Protein AF-0000000068150247 (afdb_homodimer)

Radius of gyration: 35.67 Å; Cα contacts (8 Å, |Δi|>4): 2206; chains: 2; bounding box: 93×113×94 Å

Solvent-accessible surface area (backbone atoms only — not comparable to full-atom values): 65716 Å² total; per-residue (Å²): 137,86,73,82,80,72,79,77,73,76,75,67,76,67,60,79,66,48,58,57,46,51,51,29,42,74,70,61,37,62,38,81,45,75,49,81,74,79,16,33,42,36,29,58,50,82,55,53,51,37,28,32,28,65,58,68,62,94,73,40,61,59,32,45,49,32,32,64,32,41,22,31,21,35,36,20,47,37,61,81,66,36,48,46,53,50,52,55,54,40,51,56,32,20,68,72,34,73,40,42,36,38,38,36,40,41,49,42,95,56,56,82,57,64,56,93,81,52,70,57,59,50,51,39,54,29,40,35,36,25,43,86,50,68,44,43,38,41,12,51,51,34,24,49,54,45,47,61,63,52,79,63,77,61,46,36,64,44,77,46,81,43,64,60,73,86,77,76,63,64,80,81,81,55,80,89,58,101,46,53,39,34,37,40,30,31,35,53,75,30,41,40,87,88,76,59,47,47,22,49,68,50,41,55,51,48,34,44,49,51,37,52,13,50,32,35,15,52,40,36,28,26,56,67,63,67,41,58,88,70,93,50,42,70,41,63,41,57,52,66,82,48,72,52,46,55,53,42,35,51,54,52,47,51,57,58,66,65,55,57,69,68,64,54,42,38,43,33,40,52,68,59,25,51,51,50,16,55,71,52,71,51,67,48,72,50,73,79,39,54,64,81,51,70,57,52,57,55,60,50,48,20,54,59,43,61,57,71,66,86,66,45,50,46,57,66,60,40,50,52,52,50,45,34,52,52,46,51,50,50,52,44,51,33,62,73,28,51,68,33,79,46,16,32,28,47,29,28,45,69,60,38,73,77,48,70,68,58,48,49,52,22,50,48,47,48,62,58,42,63,73,65,58,67,66,73,70,70,80,66,89,66,69,31,38,39,67,53,49,50,52,53,48,50,53,51,47,51,55,49,25,73,68,26,81,76,47,74,67,43,77,44,76,37,82,56,47,56,68,44,74,46,73,58,76,60,30,40,38,32,10,57,73,20,70,43,53,58,77,48,50,62,14,53,43,34,21,47,46,42,34,56,37,39,13,27,44,18,3,56,69,44,77,46,55,52,32,30,77,34,40,56,64,13,62,32,38,48,35,9,52,16,54,47,37,14,41,40,55,69,42,52,41,67,68,55,53,37,49,39,20,48,32,33,50,46,37,47,41,44,74,73,65,48,49,62,35,56,47,34,46,45,36,34,73,74,67,63,40,55,68,70,60,27,47,53,46,42,49,60,32,51,28,41,38,26,32,41,57,58,35,29,40,47,50,11,34,54,52,47,32,51,39,29,40,73,68,48,78,65,64,76,55,40,29,15,29,45,16,72,89,44,49,66,58,53,51,45,38,36,67,31,57,55,34,67,78,46,68,58,76,53,67,55,64,69,37,89,59,13,58,61,50,50,55,49,36,36,66,61,51,58,80,75,59,61,67,106,136,83,74,83,82,76,78,80,73,80,77,68,76,67,59,80,66,49,58,58,45,51,52,30,42,74,71,60,37,60,38,81,43,75,49,82,74,79,17,32,42,35,30,57,48,83,54,51,49,38,27,33,27,66,57,68,61,96,74,41,63,59,32,46,49,30,31,62,31,41,22,29,21,35,37,22,46,38,59,79,66,36,47,47,54,49,52,55,54,42,53,54,32,20,68,74,35,73,41,41,37,38,40,37,39,42,51,41,94,56,54,82,59,66,56,93,80,51,68,57,61,50,50,38,53,29,41,35,36,24,43,85,50,69,42,41,39,42,13,50,50,34,23,50,54,45,47,60,63,51,78,63,76,61,47,37,66,44,77,46,80,44,65,60,71,86,78,76,62,60,82,79,82,54,79,91,58,103,48,52,39,34,35,39,31,30,36,54,75,31,40,40,88,87,75,60,47,49,22,46,70,51,40,53,50,46,32,44,48,52,37,52,13,48,32,36,15,52,41,36,28,28,56,66,65,67,40,58,89,70,93,50,45,70,38,64,43,57,55,69,84,49,71,52,46,54,51,44,37,51,53,53,47,52,58,59,66,65,55,56,70,68,63,56,41,38,44,36,40,54,70,60,24,49,51,50,16,56,71,50,73,52,65,47,72,51,73,79,40,53,64,80,51,71,56,50,60,55,60,50,49,21,55,59,42,62,57,71,64,86,66,45,51,45,58,67,60,42,50,53,51,50,46,34,51,54,47,48,50,51,51,44,52,31,62,74,28,51,67,32,77,46,16,34,28,49,29,29,47,68,61,38,74,78,49,70,68,58,49,51,52,22,50,49,46,48,63,59,43,63,72,64,58,66,66,71,70,69,80,65,88,66,69,30,38,38,67,53,52,50,52,54,48,50,52,51,47,50,54,48,26,74,69,24,81,76,47,73,69,43,78,45,77,36,81,58,46,57,68,43,74,47,72,58,75,60,30,42,37,33,10,56,74,20,70,43,54,57,76,48,49,61,13,53,43,33,21,48,46,45,34,55,38,41,14,25,42,17,2,55,69,43,77,46,56,52,31,29,78,33,39,57,65,12,62,32,39,47,35,8,52,17,56,47,34,14,42,40,55,69,43,51,42,66,67,56,54,36,49,41,20,48,33,33,50,47,35,47,42,43,74,73,64,49,50,63,36,57,49,34,47,45,36,33,73,74,67,63,41,53,68,69,60,29,47,52,46,42,50,60,32,51,29,42,39,27,32,41,58,57,36,28,42,48,50,11,34,52,52,48,32,52,39,28,40,73,68,49,78,67,66,75,55,40,30,14,30,45,16,71,89,44,50,65,57,51,51,44,38,35,68,30,57,54,33,67,77,46,68,57,76,54,66,53,65,69,36,90,59,13,59,61,50,51,54,48,38,36,67,60,51,58,78,76,59,61,65,106

Sequence (1256 aa):
MKLARAAIQLEADPPDWLADALAAIEAGRAVRKEFEGGGRLHIDRALPFLCVHFTRSDEAPVAREVVRANASHLLAPGAATAKPIVAAVGKLLERRFGAFMVLEMDELAQDELLTDNAPLLPPFKVEVMAGAEGNIRAAAMAFVDAVEAIPAKFRTPRVELHEWPQESALEGETLDLPFPSMRVRFAPVYRQHNSGRIFPEMRERLIASIFDATLHAFAAFARSTRSLEFPTHRALGRKAFIDAVERTDRSIDDVASSFDFLLAVTPINAEAAWSEFAASDFARAPLFLYRPLIIEIEAAKKTLFSIPFDHLEDPVLYQLYREKQQEVDLQLTMLSARETRKFIEFGRALYGPVEPNLLSAAEEILARSQKVAADPQAPAERRADSHFVEMRAGEMIAAYAQRYGGFEALVEVRDDLPAGLLVSGRRLLIARSTIMEPDRVGPILSHEIGVHLLTYFNGSAQGLRLFRSGLAGYEGMQEGLAVFAEYLSGGMTSERLRLLAARVLACAAMIDGASLPEVYHLLVHEHGFQRADAFNVVLRVYRGGGLVKDAIYLRGLLQLLDHLAAGGALEPFWMGKIAASHFAVMQELHARGLLGGPSVRPMFLDGPEAPSRLARARERMAPLDMLRMKLARAAIQLEADPPDWLADALAAIEAGRAVRKEFEGGGRLHIDRALPFLCVHFTRSDEAPVAREVVRANASHLLAPGAATAKPIVAAVGKLLERRFGAFMVLEMDELAQDELLTDNAPLLPPFKVEVMAGAEGNIRAAAMAFVDAVEAIPAKFRTPRVELHEWPQESALEGETLDLPFPSMRVRFAPVYRQHNSGRIFPEMRERLIASIFDATLHAFAAFARSTRSLEFPTHRALGRKAFIDAVERTDRSIDDVASSFDFLLAVTPINAEAAWSEFAASDFARAPLFLYRPLIIEIEAAKKTLFSIPFDHLEDPVLYQLYREKQQEVDLQLTMLSARETRKFIEFGRALYGPVEPNLLSAAEEILARSQKVAADPQAPAERRADSHFVEMRAGEMIAAYAQRYGGFEALVEVRDDLPAGLLVSGRRLLIARSTIMEPDRVGPILSHEIGVHLLTYFNGSAQGLRLFRSGLAGYEGMQEGLAVFAEYLSGGMTSERLRLLAARVLACAAMIDGASLPEVYHLLVHEHGFQRADAFNVVLRVYRGGGLVKDAIYLRGLLQLLDHLAAGGALEPFWMGKIAASHFAVMQELHARGLLGGPSVRPMFLDGPEAPSRLARARERMAPLDMLR

Organism: Rhizobium meliloti (strain 1021) (NCBI:txid266834)

Secondary structure (DSSP, 8-state):
------------PPPHHHHHHHHHHHTT--EEEEETTTEEEEESS--SEEEEEE-SSTT-HHHHHHHHTSSEEEEESSHHHHHHHHHHHHHHHHHHHS--EEEEEEE-SS-TT--TT-SS---EEEEEEE-SSHHHHHHHHHHHHHHHTS--SS--EEEEEEEPPSS---TTTS---SS-EEEEEE--TTB-TTT--B-HHHHHHHHHHHHHHHHHHHHHHHHHHT----SSGGGGS--S--HHHHHHHHHHHHHHTTS-HHHHTS-S-HHHHHHHHHHTTT-SPPPP--PPPSS-HHHHHHHHHHS--TT---HHHHHHHHHHHHHHHHHHHHHHTTTSTHHHHHHHHHH----HHHHHHHHHHHHHHTTTTTS-----S--EEHHHHHHHHHHHHHHHHHH-TT---EEEEESSS-SSEEEETTEEEEETT-EE-HHHHHHHHHHIIIIIIHHHHHHHTTSSTHHHH--TTHHHHHHHHHHHHHHHTT---HHHHHHHHHHHHHHHHHHTT--HHHHHHIIIIIT---HHHHHHHHHHHHGGG--GGGGHHHHHHHHHHHHHHTT--SGGGGSSS--GGGHHHHHHHHHTTSSPPPSS--GGGGSTTHHHHHHHHHTT--GGGGG-/---------------HHHHHHHHHHHTT--EEEEETTTEEEEESS--SEEEEEE-SSTT-HHHHHHHHTSSEEEEESSHHHHHHHHHHHHHHHHHHHS--EEEEEEE-SS-TT--TT-SS---EEEEEEE-SSHHHHHHHHHHHHHHHTS--SS--EEEEEEEPPSS---TTTS---SS-EEEEEE--TTB-TTT--B-HHHHHHHHHHHHHHHHHHHHHHHHHHT----SSGGGGS--S--HHHHHHHHHHHHHHTTS-HHHHTS-S-HHHHHHHHHHTTT-SPPPP--PPPSS-HHHHHHHHHHS--TT---HHHHHHHHHHHHHHHHHHHHHHTTTSTHHHHHHHHHH----HHHHHHHHHHHHHHHHHTTS-----S--EEHHHHHHHHHHHHHHHHHH-TT---EEEEESSS-SSEEEETTEEEEETT-EE-HHHHHHHHHHIIIIIIHHHHHHHTTSSTHHHH--TTHHHHHHHHHHHHHHHTT---HHHHHHHHHHHHHHHHHHTT--HHHHHHIIIIIT---HHHHHHHHHHHHGGG--GGGGHHHHHHHHHHHHHHTT--SGGGGSSS--GGGHHHHHHHHHTTSSPPPSS--GGGGSTTHHHHHHHHHTT--GGGGG-

Foldseek 3Di:
DPDDPPPPPPLPDQDPCLVVVLVCQVVFHWDWDADPPRKTWTAQHQAQEEEEEAPQPVQFVLQVLLQLQANGYIYHNFLSNVLVSCQSSNVSSCVQLVAHEYEYEGADNAFPQDDPPDPALEAWEKEKEWAPDPLLVQLRVLLVVLQQPDDCPRHGYDYDYDYDDDPPPVVGDDNPHPHTYMYMYIHQSQADPPPRDGNVVVSLSVSQSNSLSNLSSSVSSCVVSVRDDADDSLLSTRQDDDPLLQQLLVLLVVLLQLDDLVLQQAFQCLVVQLVVCVVVVNPDHGDGHGDDDPDDLVVSLVSLVPRDLVPVSHSLSSVQSVLSSVLSNLSSVLSVQFQHQCNAVSLCVQQNAQDPVLLVLLVVLLVVLLVVCPPVPDPPPDKDFLVNLQVVLVVVLVVQCVLPVQLDAAEEEDQRHDADWDDDQRYIYHYRGHIGDPVQSVLQSCLCCLQLNLQLSLLVVLSGNCQNSATRNLLLLSLLVSNVLSLLLVNDASVNSNLLSLLSVLLNCVVVPDDLSRSLCCCCPVRNDDNVSSSVSSSSQCTRNGHSNSNSNSVSNLVVLVCLLVVHDCFLCSNHRYHPVCSVVSVSSVSSVSGDTGSGHRCSCVDPCNVVLSVVSNNRDRPVNSND/DPDDPPDPPDLPDQDPCLVVVLVCQVVFHWDWDADPPRKTWTAQHQAQEEEEEAPQDPQFVLQVLLQLQANGYIYHNFLSNVLVSCQSSNVSSCVQLVAHEYEYEGADNAFPQDDPPDPALEAWEKEKEWAPDPLLVQLRVLLVVLQQPDDPPRHGYDYDYDYDDDPPPVVGDDNPHPHTYMYMYIHQSQADPPPRDGNVVVSLSVSQSNSLSNLRSSVSSCVVSVRDDADDSLLSTRQDDDPLLQQLLVLLVVLLQLDDLVLQQAFQCLVVQLVVCVVVVNPDHGDGHGDDDPDDLVVSLVSLVPRDLVPVSHSLSSVQSVLSSVLSNLSSVLSVQFQHQCNAVSLCVQQNAQDPVLLVLLVVLLVVLVVVCPPVPDPPPDKDFLVNLQVVLVVVLVVQCVLPVQLDAAEEEDQRHDADWDDDQRYIYHYRGHIGDPVQSVLQSCLCCLQLNLQLSLLVVLSGNCQNSATRNLLLLSLLVSVVLSLLLVNDASVNSNLLSLLSVLLNCVVVPDDLSRSLCCCCPVRNDDNVSSSVSSSSQCTRNGHSNSNSNSVSNLVVLVCLLVVHDCFLCSNHRYHPVCSVVSVSSVSSVSGDGGSGHRCSCVDPCNVVLSVVSNNRDRPVNSND

InterPro domains:
  IPR012548 Microtubule-associated tyrosine carboxypeptidase [PF08014] (276-619)
  IPR012548 Microtubule-associated tyrosine carboxypeptidase [PTHR31817] (249-594)
  IPR012548 Microtubule-associated tyrosine carboxypeptidase [SM01154] (274-625)
  IPR012656 Conserved hypothetical protein CHP02421, QEGLA [TIGR02421] (249-615)

Structure (mmCIF, N/CA/C/O backbone):
data_AF-0000000068150247-model_v1
#
loop_
_entity.id
_entity.type
_entity.pdbx_description
1 polymer 'Flavohemoglobin expression-modulating QEGLA motif protein'
#
loop_
_atom_site.group_PDB
_atom_site.id
_atom_site.type_symbol
_atom_site.label_atom_id
_atom_site.label_alt_id
_atom_site.label_comp_id
_atom_site.label_asym_id
_atom_site.label_entity_id
_atom_site.label_seq_id
_atom_site.pdbx_PDB_ins_code
_atom_site.Cartn_x
_atom_site.Cartn_y
_atom_site.Cartn_z
_atom_site.occupancy
_atom_site.B_iso_or_equiv
_atom_site.auth_seq_id
_atom_site.auth_comp_id
_atom_site.auth_asym_id
_atom_site.auth_atom_id
_atom_site.pdbx_PDB_model_num
ATOM 1 N N . MET A 1 1 ? -46.812 -40.031 -53.438 1 23.12 1 MET A N 1
ATOM 2 C CA . MET A 1 1 ? -45.938 -40.406 -52.344 1 23.12 1 MET A CA 1
ATOM 3 C C . MET A 1 1 ? -44.531 -39.781 -52.5 1 23.12 1 MET A C 1
ATOM 5 O O . MET A 1 1 ? -43.594 -40.219 -51.875 1 23.12 1 MET A O 1
ATOM 9 N N . LYS A 1 2 ? -44.375 -39 -53.531 1 30.41 2 LYS A N 1
ATOM 10 C CA . LYS A 1 2 ? -43.375 -38.188 -54.188 1 30.41 2 LYS A CA 1
ATOM 11 C C . LYS A 1 2 ? -42.875 -37.062 -53.25 1 30.41 2 LYS A C 1
ATOM 13 O O . LYS A 1 2 ? -43.438 -35.969 -53.219 1 30.41 2 LYS A O 1
ATOM 18 N N . LEU A 1 3 ? -42.562 -37.406 -51.906 1 26.72 3 LEU A N 1
ATOM 19 C CA . LEU A 1 3 ? -42.25 -36.438 -50.844 1 26.72 3 LEU A CA 1
ATOM 20 C C . LEU A 1 3 ? -41.125 -35.5 -51.281 1 26.72 3 LEU A C 1
ATOM 22 O O . LEU A 1 3 ? -40.219 -35.906 -52 1 26.72 3 LEU A O 1
ATOM 26 N N . ALA A 1 4 ? -41.188 -34.125 -51.031 1 29.89 4 ALA A N 1
ATOM 27 C CA . ALA A 1 4 ? -40.5 -32.844 -51.281 1 29.89 4 ALA A CA 1
ATOM 28 C C . ALA A 1 4 ? -39.031 -32.938 -50.938 1 29.89 4 ALA A C 1
ATOM 30 O O . ALA A 1 4 ? -38.688 -33.219 -49.781 1 29.89 4 ALA A O 1
ATOM 31 N N . ARG A 1 5 ? -38.062 -33.156 -51.812 1 30.02 5 ARG A N 1
ATOM 32 C CA . ARG A 1 5 ? -36.594 -32.969 -51.781 1 30.02 5 ARG A CA 1
ATOM 33 C C . ARG A 1 5 ? -36.25 -31.625 -51.156 1 30.02 5 ARG A C 1
ATOM 35 O O . ARG A 1 5 ? -36.375 -30.578 -51.781 1 30.02 5 ARG A O 1
ATOM 42 N N . ALA A 1 6 ? -36.594 -31.312 -49.938 1 32.38 6 ALA A N 1
ATOM 43 C CA . ALA A 1 6 ? -36.156 -30.109 -49.281 1 32.38 6 ALA A CA 1
ATOM 44 C C . ALA A 1 6 ? -34.688 -29.781 -49.656 1 32.38 6 ALA A C 1
ATOM 46 O O . ALA A 1 6 ? -33.844 -30.656 -49.688 1 32.38 6 ALA A O 1
ATOM 47 N N . ALA A 1 7 ? -34.438 -28.609 -50.344 1 30.42 7 ALA A N 1
ATOM 48 C CA . ALA A 1 7 ? -33.25 -27.844 -50.781 1 30.42 7 ALA A CA 1
ATOM 49 C C . ALA A 1 7 ? -32.156 -27.844 -49.719 1 30.42 7 ALA A C 1
ATOM 51 O O . ALA A 1 7 ? -32.375 -27.422 -48.594 1 30.42 7 ALA A O 1
ATOM 52 N N . ILE A 1 8 ? -31.25 -28.781 -49.719 1 30.03 8 ILE A N 1
ATOM 53 C CA . ILE A 1 8 ? -29.969 -28.781 -49.031 1 30.03 8 ILE A CA 1
ATOM 54 C C . ILE A 1 8 ? -29.344 -27.391 -49.094 1 30.03 8 ILE A C 1
ATOM 56 O O . ILE A 1 8 ? -29.078 -26.875 -50.188 1 30.03 8 ILE A O 1
ATOM 60 N N . GLN A 1 9 ? -29.812 -26.406 -48.375 1 33.28 9 GLN A N 1
ATOM 61 C CA . GLN A 1 9 ? -29.203 -25.094 -48.188 1 33.28 9 GLN A CA 1
ATOM 62 C C . GLN A 1 9 ? -27.703 -25.141 -48.5 1 33.28 9 GLN A C 1
ATOM 64 O O . GLN A 1 9 ? -27.016 -26.094 -48.125 1 33.28 9 GLN A O 1
ATOM 69 N N . LEU A 1 10 ? -27.219 -24.422 -49.469 1 35.25 10 LEU A N 1
ATOM 70 C CA . LEU A 1 10 ? -25.922 -24.062 -50 1 35.25 10 LEU A CA 1
ATOM 71 C C . LEU A 1 10 ? -24.875 -24 -48.906 1 35.25 10 LEU A C 1
ATOM 73 O O . LEU A 1 10 ? -25.047 -23.25 -47.938 1 35.25 10 LEU A O 1
ATOM 77 N N . GLU A 1 11 ? -24.188 -25 -48.594 1 43 11 GLU A N 1
ATOM 78 C CA . GLU A 1 11 ? -22.938 -25.031 -47.844 1 43 11 GLU A CA 1
ATOM 79 C C . GLU A 1 11 ? -22.109 -23.781 -48.125 1 43 11 GLU A C 1
ATOM 81 O O . GLU A 1 11 ? -21.828 -23.469 -49.281 1 43 11 GLU A O 1
ATOM 86 N N . ALA A 1 12 ? -22.328 -22.719 -47.594 1 49.19 12 ALA A N 1
ATOM 87 C CA . ALA A 1 12 ? -21.531 -21.484 -47.719 1 49.19 12 ALA A CA 1
ATOM 88 C C . ALA A 1 12 ? -20.078 -21.812 -48.031 1 49.19 12 ALA A C 1
ATOM 90 O O . ALA A 1 12 ? -19.5 -22.734 -47.438 1 49.19 12 ALA A O 1
ATOM 91 N N . ASP A 1 13 ? -19.453 -21.453 -49.156 1 58.56 13 ASP A N 1
ATOM 92 C CA . ASP A 1 13 ? -18.094 -21.562 -49.688 1 58.56 13 ASP A CA 1
ATOM 93 C C . ASP A 1 13 ? -17.078 -21.109 -48.625 1 58.56 13 ASP A C 1
ATOM 95 O O . ASP A 1 13 ? -17.234 -20.078 -48 1 58.56 13 ASP A O 1
ATOM 99 N N . PRO A 1 14 ? -16.172 -22 -48.25 1 72.19 14 PRO A N 1
ATOM 100 C CA . PRO A 1 14 ? -15.094 -21.609 -47.344 1 72.19 14 PRO A CA 1
ATOM 101 C C . PRO A 1 14 ? -14.352 -20.375 -47.812 1 72.19 14 PRO A C 1
ATOM 103 O O . PRO A 1 14 ? -14.219 -20.141 -49.031 1 72.19 14 PRO A O 1
ATOM 106 N N . PRO A 1 15 ? -14.164 -19.5 -46.875 1 80.06 15 PRO A N 1
ATOM 107 C CA . PRO A 1 15 ? -13.43 -18.297 -47.25 1 80.06 15 PRO A CA 1
ATOM 108 C C . PRO A 1 15 ? -12.086 -18.594 -47.906 1 80.06 15 PRO A C 1
ATOM 110 O O . PRO A 1 15 ? -11.492 -19.641 -47.656 1 80.06 15 PRO A O 1
ATOM 113 N N . ASP A 1 16 ? -11.609 -17.766 -48.75 1 83.88 16 ASP A N 1
ATOM 114 C CA . ASP A 1 16 ? -10.391 -17.922 -49.562 1 83.88 16 ASP A CA 1
ATOM 115 C C . ASP A 1 16 ? -9.172 -18.109 -48.656 1 83.88 16 ASP A C 1
ATOM 117 O O . ASP A 1 16 ? -8.281 -18.906 -48.938 1 83.88 16 ASP A O 1
ATOM 121 N N . TRP A 1 17 ? -9.242 -17.422 -47.5 1 90.94 17 TRP A N 1
ATOM 122 C CA . TRP A 1 17 ? -8.078 -17.453 -46.625 1 90.94 17 TRP A CA 1
ATOM 123 C C . TRP A 1 17 ? -7.984 -18.797 -45.906 1 90.94 17 TRP A C 1
ATOM 125 O O . TRP A 1 17 ? -6.945 -19.125 -45.312 1 90.94 17 TRP A O 1
ATOM 135 N N . LEU A 1 18 ? -9.016 -19.609 -45.969 1 93.62 18 LEU A N 1
ATOM 136 C CA . LEU A 1 18 ? -9.086 -20.859 -45.188 1 93.62 18 LEU A CA 1
ATOM 137 C C . LEU A 1 18 ? -8.102 -21.891 -45.75 1 93.62 18 LEU A C 1
ATOM 139 O O . LEU A 1 18 ? -7.508 -22.656 -44.969 1 93.62 18 LEU A O 1
ATOM 143 N N . ALA A 1 19 ? -7.934 -21.875 -47 1 93.44 19 ALA A N 1
ATOM 144 C CA . ALA A 1 19 ? -6.988 -22.812 -47.625 1 93.44 19 ALA A CA 1
ATOM 145 C C . ALA A 1 19 ? -5.57 -22.578 -47.125 1 93.44 19 ALA A C 1
ATOM 147 O O . ALA A 1 19 ? -4.84 -23.516 -46.844 1 93.44 19 ALA A O 1
ATOM 148 N N . ASP A 1 20 ? -5.27 -21.328 -47.094 1 94.44 20 ASP A N 1
ATOM 149 C CA . ASP A 1 20 ? -3.951 -20.969 -46.594 1 94.44 20 ASP A CA 1
ATOM 150 C C . ASP A 1 20 ? -3.803 -21.359 -45.125 1 94.44 20 ASP A C 1
ATOM 152 O O . ASP A 1 20 ? -2.732 -21.797 -44.688 1 94.44 20 ASP A O 1
ATOM 156 N N . ALA A 1 21 ? -4.789 -21.141 -44.375 1 96 21 ALA A N 1
ATOM 157 C CA . ALA A 1 21 ? -4.773 -21.5 -42.938 1 96 21 ALA A CA 1
ATOM 158 C C . ALA A 1 21 ? -4.605 -23 -42.75 1 96 21 ALA A C 1
ATOM 160 O O . ALA A 1 21 ? -3.844 -23.438 -41.906 1 96 21 ALA A O 1
ATOM 161 N N . LEU A 1 22 ? -5.273 -23.766 -43.562 1 96.12 22 LEU A N 1
ATOM 162 C CA . LEU A 1 22 ? -5.191 -25.219 -43.469 1 96.12 22 LEU A CA 1
ATOM 163 C C . LEU A 1 22 ? -3.795 -25.703 -43.844 1 96.12 22 LEU A C 1
ATOM 165 O O . LEU A 1 22 ? -3.271 -26.625 -43.219 1 96.12 22 LEU A O 1
ATOM 169 N N . ALA A 1 23 ? -3.246 -25.078 -44.812 1 95.38 23 ALA A N 1
ATOM 170 C CA . ALA A 1 23 ? -1.883 -25.406 -45.219 1 95.38 23 ALA A CA 1
ATOM 171 C C . ALA A 1 23 ? -0.895 -25.109 -44.094 1 95.38 23 ALA A C 1
ATOM 173 O O . ALA A 1 23 ? 0.052 -25.875 -43.875 1 95.38 23 ALA A O 1
ATOM 174 N N . ALA A 1 24 ? -1.14 -24.047 -43.5 1 95.88 24 ALA A N 1
ATOM 175 C CA . ALA A 1 24 ? -0.279 -23.656 -42.406 1 95.88 24 ALA A CA 1
ATOM 176 C C . ALA A 1 24 ? -0.385 -24.656 -41.25 1 95.88 24 ALA A C 1
ATOM 178 O O . ALA A 1 24 ? 0.628 -25.062 -40.688 1 95.88 24 ALA A O 1
ATOM 179 N N . ILE A 1 25 ? -1.567 -25.078 -40.906 1 95.5 25 ILE A N 1
ATOM 180 C CA . ILE A 1 25 ? -1.802 -26.047 -39.844 1 95.5 25 ILE A CA 1
ATOM 181 C C . ILE A 1 25 ? -1.118 -27.375 -40.188 1 95.5 25 ILE A C 1
ATOM 183 O O . ILE A 1 25 ? -0.473 -27.984 -39.312 1 95.5 25 ILE A O 1
ATOM 187 N N . GLU A 1 26 ? -1.226 -27.734 -41.406 1 94.38 26 GLU A N 1
ATOM 188 C CA . GLU A 1 26 ? -0.625 -28.984 -41.844 1 94.38 26 GLU A CA 1
ATOM 189 C C . GLU A 1 26 ? 0.896 -28.938 -41.75 1 94.38 26 GLU A C 1
ATOM 191 O O . GLU A 1 26 ? 1.535 -29.938 -41.438 1 94.38 26 GLU A O 1
ATOM 196 N N . ALA A 1 27 ? 1.416 -27.812 -41.969 1 94.69 27 ALA A N 1
ATOM 197 C CA . ALA A 1 27 ? 2.863 -27.609 -41.906 1 94.69 27 ALA A CA 1
ATOM 198 C C . ALA A 1 27 ? 3.342 -27.406 -40.5 1 94.69 27 ALA A C 1
ATOM 200 O O . ALA A 1 27 ? 4.543 -27.25 -40.25 1 94.69 27 ALA A O 1
ATOM 201 N N . GLY A 1 28 ? 2.439 -27.344 -39.656 1 91.31 28 GLY A N 1
ATOM 202 C CA . GLY A 1 28 ? 2.809 -27.172 -38.25 1 91.31 28 GLY A CA 1
ATOM 203 C C . GLY A 1 28 ? 3.039 -25.719 -37.875 1 91.31 28 GLY A C 1
ATOM 204 O O . GLY A 1 28 ? 3.717 -25.438 -36.875 1 91.31 28 GLY A O 1
ATOM 205 N N . ARG A 1 29 ? 2.555 -24.812 -38.688 1 91.88 29 ARG A N 1
ATOM 206 C CA . ARG A 1 29 ? 2.689 -23.375 -38.406 1 91.88 29 ARG A CA 1
ATOM 207 C C . ARG A 1 29 ? 1.45 -22.828 -37.719 1 91.88 29 ARG A C 1
ATOM 209 O O . ARG A 1 29 ? 0.34 -23.312 -37.938 1 91.88 29 ARG A O 1
ATOM 216 N N . ALA A 1 30 ? 1.707 -21.812 -36.906 1 92.06 30 ALA A N 1
ATOM 217 C CA . ALA A 1 30 ? 0.598 -21.188 -36.188 1 92.06 30 ALA A CA 1
ATOM 218 C C . ALA A 1 30 ? -0.275 -20.375 -37.125 1 92.06 30 ALA A C 1
ATOM 220 O O . ALA A 1 30 ? 0.204 -19.891 -38.156 1 92.06 30 ALA A O 1
ATOM 221 N N . VAL A 1 31 ? -1.561 -20.297 -36.812 1 94.38 31 VAL A N 1
ATOM 222 C CA . VAL A 1 31 ? -2.512 -19.516 -37.594 1 94.38 31 VAL A CA 1
ATOM 223 C C . VAL A 1 31 ? -3.143 -18.438 -36.75 1 94.38 31 VAL A C 1
ATOM 225 O O . VAL A 1 31 ? -3.613 -18.703 -35.625 1 94.38 31 VAL A O 1
ATOM 228 N N . ARG A 1 32 ? -3.066 -17.219 -37.125 1 92 32 ARG A N 1
ATOM 229 C CA . ARG A 1 32 ? -3.773 -16.078 -36.562 1 92 32 ARG A CA 1
ATOM 230 C C . ARG A 1 32 ? -4.457 -15.266 -37.656 1 92 32 ARG A C 1
ATOM 232 O O . ARG A 1 32 ? -3.846 -14.359 -38.219 1 92 32 ARG A O 1
ATOM 239 N N . LYS A 1 33 ? -5.727 -15.531 -37.781 1 94.19 33 LYS A N 1
ATOM 240 C CA . LYS A 1 33 ? -6.438 -14.883 -38.875 1 94.19 33 LYS A CA 1
ATOM 241 C C . LYS A 1 33 ? -7.68 -14.156 -38.375 1 94.19 33 LYS A C 1
ATOM 243 O O . LYS A 1 33 ? -8.57 -14.773 -37.781 1 94.19 33 LYS A O 1
ATOM 248 N N . GLU A 1 34 ? -7.668 -12.898 -38.562 1 93.31 34 GLU A N 1
ATOM 249 C CA . GLU A 1 34 ? -8.875 -12.117 -38.312 1 93.31 34 GLU A CA 1
ATOM 250 C C . GLU A 1 34 ? -9.711 -11.977 -39.562 1 93.31 34 GLU A C 1
ATOM 252 O O . GLU A 1 34 ? -9.172 -11.836 -40.656 1 93.31 34 GLU A O 1
ATOM 257 N N . PHE A 1 35 ? -11.008 -12.062 -39.469 1 90.69 35 PHE A N 1
ATOM 258 C CA . PHE A 1 35 ? -11.875 -11.945 -40.625 1 90.69 35 PHE A CA 1
ATOM 259 C C . PHE A 1 35 ? -13.117 -11.125 -40.281 1 90.69 35 PHE A C 1
ATOM 261 O O . PHE A 1 35 ? -13.25 -10.617 -39.188 1 90.69 35 PHE A O 1
ATOM 268 N N . GLU A 1 36 ? -13.906 -10.852 -41.219 1 84.75 36 GLU A N 1
ATOM 269 C CA . GLU A 1 36 ? -15 -9.883 -41.156 1 84.75 36 GLU A CA 1
ATOM 270 C C . GLU A 1 36 ? -15.961 -10.227 -40 1 84.75 36 GLU A C 1
ATOM 272 O O . GLU A 1 36 ? -16.172 -11.406 -39.719 1 84.75 36 GLU A O 1
ATOM 277 N N . GLY A 1 37 ? -16.516 -9.227 -39.438 1 82.5 37 GLY A N 1
ATOM 278 C CA . GLY A 1 37 ? -17.516 -9.383 -38.406 1 82.5 37 GLY A CA 1
ATOM 279 C C . GLY A 1 37 ? -16.938 -9.664 -37.031 1 82.5 37 GLY A C 1
ATOM 280 O O . GLY A 1 37 ? -17.562 -10.32 -36.219 1 82.5 37 GLY A O 1
ATOM 281 N N . GLY A 1 38 ? -15.664 -9.391 -36.844 1 84.19 38 GLY A N 1
ATOM 282 C CA . GLY A 1 38 ? -15.023 -9.609 -35.531 1 84.19 38 GLY A CA 1
ATOM 283 C C . GLY A 1 38 ? -14.57 -11.039 -35.344 1 84.19 38 GLY A C 1
ATOM 284 O O . GLY A 1 38 ? -14.328 -11.461 -34.219 1 84.19 38 GLY A O 1
ATOM 285 N N . GLY A 1 39 ? -14.469 -11.742 -36.438 1 91.44 39 GLY A N 1
ATOM 286 C CA . GLY A 1 39 ? -14.07 -13.141 -36.375 1 91.44 39 GLY A CA 1
ATOM 287 C C . GLY A 1 39 ? -12.562 -13.32 -36.25 1 91.44 39 GLY A C 1
ATOM 288 O O . GLY A 1 39 ? -11.789 -12.469 -36.688 1 91.44 39 GLY A O 1
ATOM 289 N N . ARG A 1 40 ? -12.219 -14.445 -35.562 1 94.62 40 ARG A N 1
ATOM 290 C CA . ARG A 1 40 ? -10.805 -14.758 -35.375 1 94.62 40 ARG A CA 1
ATOM 291 C C . ARG A 1 40 ? -10.586 -16.266 -35.281 1 94.62 40 ARG A C 1
ATOM 293 O O . ARG A 1 40 ? -11.289 -16.953 -34.531 1 94.62 40 ARG A O 1
ATOM 300 N N . LEU A 1 41 ? -9.727 -16.734 -36.125 1 96.25 41 LEU A N 1
ATOM 301 C CA . LEU A 1 41 ? -9.242 -18.094 -36 1 96.25 41 LEU A CA 1
ATOM 302 C C . LEU A 1 41 ? -7.816 -18.125 -35.469 1 96.25 41 LEU A C 1
ATOM 304 O O . LEU A 1 41 ? -6.922 -17.484 -36.031 1 96.25 41 LEU A O 1
ATOM 308 N N . HIS A 1 42 ? -7.684 -18.719 -34.344 1 94.5 42 HIS A N 1
ATOM 309 C CA . HIS A 1 42 ? -6.359 -18.844 -33.75 1 94.5 42 HIS A CA 1
ATOM 310 C C . HIS A 1 42 ? -6.008 -20.312 -33.5 1 94.5 42 HIS A C 1
ATOM 312 O O . HIS A 1 42 ? -6.738 -21 -32.781 1 94.5 42 HIS A O 1
ATOM 318 N N . ILE A 1 43 ? -4.91 -20.766 -34.094 1 95.12 43 ILE A N 1
ATOM 319 C CA . ILE A 1 43 ? -4.359 -22.094 -33.875 1 95.12 43 ILE A CA 1
ATOM 320 C C . ILE A 1 43 ? -2.867 -21.984 -33.562 1 95.12 43 ILE A C 1
ATOM 322 O O . ILE A 1 43 ? -2.059 -21.781 -34.469 1 95.12 43 ILE A O 1
ATOM 326 N N . ASP A 1 44 ? -2.596 -22.219 -32.281 1 90.62 44 ASP A N 1
ATOM 327 C CA . ASP A 1 44 ? -1.202 -22.141 -31.859 1 90.62 44 ASP A CA 1
ATOM 328 C C . ASP A 1 44 ? -0.382 -23.281 -32.469 1 90.62 44 ASP A C 1
ATOM 330 O O . ASP A 1 44 ? 0.76 -23.078 -32.875 1 90.62 44 ASP A O 1
ATOM 334 N N . ARG A 1 45 ? -0.848 -24.422 -32.375 1 91.31 45 ARG A N 1
ATOM 335 C CA . ARG A 1 45 ? -0.347 -25.688 -32.906 1 91.31 45 ARG A CA 1
ATOM 336 C C . ARG A 1 45 ? -1.485 -26.672 -33.156 1 91.31 45 ARG A C 1
ATOM 338 O O . ARG A 1 45 ? -2.605 -26.453 -32.656 1 91.31 45 ARG A O 1
ATOM 345 N N . ALA A 1 46 ? -1.112 -27.703 -33.906 1 94.12 46 ALA A N 1
ATOM 346 C CA . ALA A 1 46 ? -2.148 -28.688 -34.156 1 94.12 46 ALA A CA 1
ATOM 347 C C . ALA A 1 46 ? -2.561 -29.391 -32.875 1 94.12 46 ALA A C 1
ATOM 349 O O . ALA A 1 46 ? -1.715 -29.938 -32.156 1 94.12 46 ALA A O 1
ATOM 350 N N . LEU A 1 47 ? -3.838 -29.328 -32.562 1 95.62 47 LEU A N 1
ATOM 351 C CA . LEU A 1 47 ? -4.422 -29.984 -31.406 1 95.62 47 LEU A CA 1
ATOM 352 C C . LEU A 1 47 ? -5.738 -30.656 -31.766 1 95.62 47 LEU A C 1
ATOM 354 O O . LEU A 1 47 ? -6.414 -30.25 -32.719 1 95.62 47 LEU A O 1
ATOM 358 N N . PRO A 1 48 ? -6.133 -31.625 -31.078 1 97.19 48 PRO A N 1
ATOM 359 C CA . PRO A 1 48 ? -7.34 -32.375 -31.438 1 97.19 48 PRO A CA 1
ATOM 360 C C . PRO A 1 48 ? -8.617 -31.734 -30.906 1 97.19 48 PRO A C 1
ATOM 362 O O . PRO A 1 48 ? -9.547 -32.438 -30.5 1 97.19 48 PRO A O 1
ATOM 365 N N . PHE A 1 49 ? -8.625 -30.438 -30.75 1 97.88 49 PHE A N 1
ATOM 366 C CA . PHE A 1 49 ? -9.82 -29.766 -30.266 1 97.88 49 PHE A CA 1
ATOM 367 C C . PHE A 1 49 ? -9.875 -28.328 -30.781 1 97.88 49 PHE A C 1
ATOM 369 O O . PHE A 1 49 ? -8.875 -27.797 -31.281 1 97.88 49 PHE A O 1
ATOM 376 N N . LEU A 1 50 ? -11.016 -27.766 -30.75 1 97.62 50 LEU A N 1
ATOM 377 C CA . LEU A 1 50 ? -11.266 -26.359 -31.078 1 97.62 50 LEU A CA 1
ATOM 378 C C . LEU A 1 50 ? -12.336 -25.766 -30.172 1 97.62 50 LEU A C 1
ATOM 380 O O . LEU A 1 50 ? -13.398 -26.359 -29.984 1 97.62 50 LEU A O 1
ATOM 384 N N . CYS A 1 51 ? -11.992 -24.672 -29.562 1 97.25 51 CYS A N 1
ATOM 385 C CA . CYS A 1 51 ? -12.953 -23.938 -28.75 1 97.25 51 CYS A CA 1
ATOM 386 C C . CYS A 1 51 ? -13.609 -22.812 -29.547 1 97.25 51 CYS A C 1
ATOM 388 O O . CYS A 1 51 ? -12.922 -22.016 -30.172 1 97.25 51 CYS A O 1
ATOM 390 N N . VAL A 1 52 ? -14.938 -22.703 -29.453 1 95.94 52 VAL A N 1
ATOM 391 C CA . VAL A 1 52 ? -15.648 -21.797 -30.344 1 95.94 52 VAL A CA 1
ATOM 392 C C . VAL A 1 52 ? -16.562 -20.891 -29.531 1 95.94 52 VAL A C 1
ATOM 394 O O . VAL A 1 52 ? -17.156 -21.328 -28.547 1 95.94 52 VAL A O 1
ATOM 397 N N . HIS A 1 53 ? -16.641 -19.641 -29.859 1 95.25 53 HIS A N 1
ATOM 398 C CA . HIS A 1 53 ? -17.578 -18.672 -29.312 1 95.25 53 HIS A CA 1
ATOM 399 C C . HIS A 1 53 ? -18.188 -17.812 -30.422 1 95.25 53 HIS A C 1
ATOM 401 O O . HIS A 1 53 ? -17.5 -17.406 -31.359 1 95.25 53 HIS A O 1
ATOM 407 N N . PHE A 1 54 ? -19.484 -17.594 -30.391 1 90.69 54 PHE A N 1
ATOM 408 C CA . PHE A 1 54 ? -20.188 -16.719 -31.328 1 90.69 54 PHE A CA 1
ATOM 409 C C . PHE A 1 54 ? -20.25 -15.297 -30.797 1 90.69 54 PHE A C 1
ATOM 411 O O . PHE A 1 54 ? -20.766 -15.055 -29.719 1 90.69 54 PHE A O 1
ATOM 418 N N . THR A 1 55 ? -19.656 -14.328 -31.547 1 82.94 55 THR A N 1
ATOM 419 C CA . THR A 1 55 ? -19.516 -12.945 -31.109 1 82.94 55 THR A CA 1
ATOM 420 C C . THR A 1 55 ? -20.781 -12.148 -31.422 1 82.94 55 THR A C 1
ATOM 422 O O . THR A 1 55 ? -20.75 -10.922 -31.547 1 82.94 55 THR A O 1
ATOM 425 N N . ARG A 1 56 ? -22 -12.633 -31.531 1 68.69 56 ARG A N 1
ATOM 426 C CA . ARG A 1 56 ? -23.156 -11.852 -31.953 1 68.69 56 ARG A CA 1
ATOM 427 C C . ARG A 1 56 ? -23.156 -10.477 -31.297 1 68.69 56 ARG A C 1
ATOM 429 O O . ARG A 1 56 ? -23.219 -9.453 -31.984 1 68.69 56 ARG A O 1
ATOM 436 N N . SER A 1 57 ? -23.719 -10.227 -29.969 1 59.09 57 SER A N 1
ATOM 437 C CA . SER A 1 57 ? -23.938 -9.008 -29.188 1 59.09 57 SER A CA 1
ATOM 438 C C . SER A 1 57 ? -23.031 -8.984 -27.953 1 59.09 57 SER A C 1
ATOM 440 O O . SER A 1 57 ? -22.734 -10.031 -27.375 1 59.09 57 SER A O 1
ATOM 442 N N . ASP A 1 58 ? -21.812 -8.25 -28.078 1 66.19 58 ASP A N 1
ATOM 443 C CA . ASP A 1 58 ? -20.953 -7.949 -26.938 1 66.19 58 ASP A CA 1
ATOM 444 C C . ASP A 1 58 ? -21.641 -8.305 -25.625 1 66.19 58 ASP A C 1
ATOM 446 O O . ASP A 1 58 ? -21.422 -7.652 -24.594 1 66.19 58 ASP A O 1
ATOM 450 N N . GLU A 1 59 ? -22.438 -9.492 -25.672 1 80.69 59 GLU A N 1
ATOM 451 C CA . GLU A 1 59 ? -23.266 -9.797 -24.5 1 80.69 59 GLU A CA 1
ATOM 452 C C . GLU A 1 59 ? -22.578 -10.812 -23.594 1 80.69 59 GLU A C 1
ATOM 454 O O . GLU A 1 59 ? -22.922 -10.938 -22.422 1 80.69 59 GLU A O 1
ATOM 459 N N . ALA A 1 60 ? -21.562 -11.586 -24.156 1 91.31 60 ALA A N 1
ATOM 460 C CA . ALA A 1 60 ? -20.922 -12.625 -23.359 1 91.31 60 ALA A CA 1
ATOM 461 C C . ALA A 1 60 ? -19.406 -12.422 -23.297 1 91.31 60 ALA A C 1
ATOM 463 O O . ALA A 1 60 ? -18.641 -13.281 -23.75 1 91.31 60 ALA A O 1
ATOM 464 N N . PRO A 1 61 ? -19.047 -11.344 -22.641 1 90.94 61 PRO A N 1
ATOM 465 C CA . PRO A 1 61 ? -17.625 -10.984 -22.688 1 90.94 61 PRO A CA 1
ATOM 466 C C . PRO A 1 61 ? -16.75 -12.008 -21.969 1 90.94 61 PRO A C 1
ATOM 468 O O . PRO A 1 61 ? -15.602 -12.227 -22.391 1 90.94 61 PRO A O 1
ATOM 471 N N . VAL A 1 62 ? -17.25 -12.633 -20.953 1 92.94 62 VAL A N 1
ATOM 472 C CA . VAL A 1 62 ? -16.422 -13.57 -20.188 1 92.94 62 VAL A CA 1
ATOM 473 C C . VAL A 1 62 ? -16.234 -14.859 -21 1 92.94 62 VAL A C 1
ATOM 475 O O . VAL A 1 62 ? -15.125 -15.406 -21.062 1 92.94 62 VAL A O 1
ATOM 478 N N . ALA A 1 63 ? -17.266 -15.352 -21.625 1 95.25 63 ALA A N 1
ATOM 479 C CA . ALA A 1 63 ? -17.156 -16.516 -22.5 1 95.25 63 ALA A CA 1
ATOM 480 C C . ALA A 1 63 ? -16.156 -16.266 -23.625 1 95.25 63 ALA A C 1
ATOM 482 O O . ALA A 1 63 ? -15.367 -17.141 -23.969 1 95.25 63 ALA A O 1
ATOM 483 N N . ARG A 1 64 ? -16.266 -15.133 -24.156 1 93.69 64 ARG A N 1
ATOM 484 C CA . ARG A 1 64 ? -15.344 -14.75 -25.219 1 93.69 64 ARG A CA 1
ATOM 485 C C . ARG A 1 64 ? -13.898 -14.812 -24.734 1 93.69 64 ARG A C 1
ATOM 487 O O . ARG A 1 64 ? -13.031 -15.352 -25.422 1 93.69 64 ARG A O 1
ATOM 494 N N . GLU A 1 65 ? -13.688 -14.273 -23.547 1 92.5 65 GLU A N 1
ATOM 495 C CA . GLU A 1 65 ? -12.336 -14.258 -23 1 92.5 65 GLU A CA 1
ATOM 496 C C . GLU A 1 65 ? -11.844 -15.672 -22.688 1 92.5 65 GLU A C 1
ATOM 498 O O . GLU A 1 65 ? -10.664 -15.977 -22.875 1 92.5 65 GLU A O 1
ATOM 503 N N . VAL A 1 66 ? -12.727 -16.516 -22.219 1 94.19 66 VAL A N 1
ATOM 504 C CA . VAL A 1 66 ? -12.367 -17.906 -21.953 1 94.19 66 VAL A CA 1
ATOM 505 C C . VAL A 1 66 ? -11.922 -18.578 -23.234 1 94.19 66 VAL A C 1
ATOM 507 O O . VAL A 1 66 ? -10.898 -19.266 -23.266 1 94.19 66 VAL A O 1
ATOM 510 N N . VAL A 1 67 ? -12.617 -18.359 -24.281 1 95.19 67 VAL A N 1
ATOM 511 C CA . VAL A 1 67 ? -12.32 -18.984 -25.562 1 95.19 67 VAL A CA 1
ATOM 512 C C . VAL A 1 67 ? -11.008 -18.438 -26.109 1 95.19 67 VAL A C 1
ATOM 514 O O . VAL A 1 67 ? -10.172 -19.188 -26.609 1 95.19 67 VAL A O 1
ATOM 517 N N . ARG A 1 68 ? -10.828 -17.156 -25.984 1 91.31 68 ARG A N 1
ATOM 518 C CA . ARG A 1 68 ? -9.617 -16.5 -26.484 1 91.31 68 ARG A CA 1
ATOM 519 C C . ARG A 1 68 ? -8.383 -17.016 -25.766 1 91.31 68 ARG A C 1
ATOM 521 O O . ARG A 1 68 ? -7.273 -16.953 -26.297 1 91.31 68 ARG A O 1
ATOM 528 N N . ALA A 1 69 ? -8.555 -17.516 -24.609 1 90.31 69 ALA A N 1
ATOM 529 C CA . ALA A 1 69 ? -7.438 -18 -23.812 1 90.31 69 ALA A CA 1
ATOM 530 C C . ALA A 1 69 ? -6.945 -19.359 -24.312 1 90.31 69 ALA A C 1
ATOM 532 O O . ALA A 1 69 ? -5.84 -19.781 -23.969 1 90.31 69 ALA A O 1
ATOM 533 N N . ASN A 1 70 ? -7.691 -20.031 -25.125 1 93.44 70 ASN A N 1
ATOM 534 C CA . ASN A 1 70 ? -7.355 -21.375 -25.562 1 93.44 70 ASN A CA 1
ATOM 535 C C . ASN A 1 70 ? -6.363 -21.359 -26.734 1 93.44 70 ASN A C 1
ATOM 537 O O . ASN A 1 70 ? -6.34 -20.406 -27.516 1 93.44 70 ASN A O 1
ATOM 541 N N . ALA A 1 71 ? -5.555 -22.406 -26.812 1 92.25 71 ALA A N 1
ATOM 542 C CA . ALA A 1 71 ? -4.523 -22.547 -27.844 1 92.25 71 ALA A CA 1
ATOM 543 C C . ALA A 1 71 ? -5.145 -22.703 -29.219 1 92.25 71 ALA A C 1
ATOM 545 O O . ALA A 1 71 ? -4.516 -22.375 -30.234 1 92.25 71 ALA A O 1
ATOM 546 N N . SER A 1 72 ? -6.258 -23.25 -29.281 1 95.75 72 SER A N 1
ATOM 547 C CA . SER A 1 72 ? -7.031 -23.438 -30.5 1 95.75 72 SER A CA 1
ATOM 548 C C . SER A 1 72 ? -8.461 -22.922 -30.344 1 95.75 72 SER A C 1
ATOM 550 O O . SER A 1 72 ? -9.273 -23.547 -29.641 1 95.75 72 SER A O 1
ATOM 552 N N . HIS A 1 73 ? -8.727 -21.734 -31 1 96.38 73 HIS A N 1
ATOM 553 C CA . HIS A 1 73 ? -10.062 -21.188 -30.797 1 96.38 73 HIS A CA 1
ATOM 554 C C . HIS A 1 73 ? -10.562 -20.453 -32.031 1 96.38 73 HIS A C 1
ATOM 556 O O . HIS A 1 73 ? -9.766 -20.109 -32.906 1 96.38 73 HIS A O 1
ATOM 562 N N . LEU A 1 74 ? -11.844 -20.359 -32.125 1 96.56 74 LEU A N 1
ATOM 563 C CA . LEU A 1 74 ? -12.539 -19.656 -33.188 1 96.56 74 LEU A CA 1
ATOM 564 C C . LEU A 1 74 ? -13.586 -18.703 -32.625 1 96.56 74 LEU A C 1
ATOM 566 O O . LEU A 1 74 ? -14.469 -19.125 -31.875 1 96.56 74 LEU A O 1
ATOM 570 N N . LEU A 1 75 ? -13.406 -17.484 -32.844 1 95.38 75 LEU A N 1
ATOM 571 C CA . LEU A 1 75 ? -14.461 -16.484 -32.656 1 95.38 75 LEU A CA 1
ATOM 572 C C . LEU A 1 75 ? -15.172 -16.188 -33.969 1 95.38 75 LEU A C 1
ATOM 574 O O . LEU A 1 75 ? -14.531 -15.852 -34.969 1 95.38 75 LEU A O 1
ATOM 578 N N . ALA A 1 76 ? -16.469 -16.406 -34 1 93.31 76 ALA A N 1
ATOM 579 C CA . ALA A 1 76 ? -17.219 -16.188 -35.25 1 93.31 76 ALA A CA 1
ATOM 580 C C . ALA A 1 76 ? -18.516 -15.43 -34.969 1 93.31 76 ALA A C 1
ATOM 582 O O . ALA A 1 76 ? -19.109 -15.57 -33.875 1 93.31 76 ALA A O 1
ATOM 583 N N . PRO A 1 77 ? -18.969 -14.641 -35.906 1 89.56 77 PRO A N 1
ATOM 584 C CA . PRO A 1 77 ? -20.203 -13.891 -35.719 1 89.56 77 PRO A CA 1
ATOM 585 C C . PRO A 1 77 ? -21.422 -14.805 -35.531 1 89.56 77 PRO A C 1
ATOM 587 O O . PRO A 1 77 ? -22.391 -14.43 -34.875 1 89.56 77 PRO A O 1
ATOM 590 N N . GLY A 1 78 ? -21.422 -15.945 -36.219 1 88.06 78 GLY A N 1
ATOM 591 C CA . GLY A 1 78 ? -22.531 -16.875 -36.125 1 88.06 78 GLY A CA 1
ATOM 592 C C . GLY A 1 78 ? -22.188 -18.266 -36.625 1 88.06 78 GLY A C 1
ATOM 593 O O . GLY A 1 78 ? -21.062 -18.516 -37.062 1 88.06 78 GLY A O 1
ATOM 594 N N . ALA A 1 79 ? -23.234 -19.109 -36.562 1 87.25 79 ALA A N 1
ATOM 595 C CA . ALA A 1 79 ? -23.047 -20.5 -36.938 1 87.25 79 ALA A CA 1
ATOM 596 C C . ALA A 1 79 ? -22.766 -20.625 -38.438 1 87.25 79 ALA A C 1
ATOM 598 O O . ALA A 1 79 ? -22.016 -21.516 -38.844 1 87.25 79 ALA A O 1
ATOM 599 N N . ALA A 1 80 ? -23.359 -19.75 -39.156 1 85.75 80 ALA A N 1
ATOM 600 C CA . ALA A 1 80 ? -23.219 -19.812 -40.594 1 85.75 80 ALA A CA 1
ATOM 601 C C . ALA A 1 80 ? -21.766 -19.609 -41.031 1 85.75 80 ALA A C 1
ATOM 603 O O . ALA A 1 80 ? -21.281 -20.234 -41.969 1 85.75 80 ALA A O 1
ATOM 604 N N . THR A 1 81 ? -21.141 -18.75 -40.344 1 89.12 81 THR A N 1
ATOM 605 C CA . THR A 1 81 ? -19.75 -18.453 -40.625 1 89.12 81 THR A CA 1
ATOM 606 C C . THR A 1 81 ? -18.828 -19.5 -40 1 89.12 81 THR A C 1
ATOM 608 O O . THR A 1 81 ? -17.781 -19.844 -40.562 1 89.12 81 THR A O 1
ATOM 611 N N . ALA A 1 82 ? -19.203 -20.016 -38.906 1 92.19 82 ALA A N 1
ATOM 612 C CA . ALA A 1 82 ? -18.344 -20.906 -38.125 1 92.19 82 ALA A CA 1
ATOM 613 C C . ALA A 1 82 ? -18.328 -22.312 -38.719 1 92.19 82 ALA A C 1
ATOM 615 O O . ALA A 1 82 ? -17.281 -22.984 -38.719 1 92.19 82 ALA A O 1
ATOM 616 N N . LYS A 1 83 ? -19.391 -22.781 -39.219 1 91.19 83 LYS A N 1
ATOM 617 C CA . LYS A 1 83 ? -19.578 -24.172 -39.594 1 91.19 83 LYS A CA 1
ATOM 618 C C . LYS A 1 83 ? -18.578 -24.594 -40.688 1 91.19 83 LYS A C 1
ATOM 620 O O . LYS A 1 83 ? -17.891 -25.609 -40.531 1 91.19 83 LYS A O 1
ATOM 625 N N . PRO A 1 84 ? -18.422 -23.766 -41.75 1 91.5 84 PRO A N 1
ATOM 626 C CA . PRO A 1 84 ? -17.453 -24.188 -42.781 1 91.5 84 PRO A CA 1
ATOM 627 C C . PRO A 1 84 ? -16.016 -24.203 -42.25 1 91.5 84 PRO A C 1
ATOM 629 O O . PRO A 1 84 ? -15.211 -25.047 -42.656 1 91.5 84 PRO A O 1
ATOM 632 N N . ILE A 1 85 ? -15.703 -23.312 -41.406 1 94.19 85 ILE A N 1
ATOM 633 C CA . ILE A 1 85 ? -14.352 -23.219 -40.844 1 94.19 85 ILE A CA 1
ATOM 634 C C . ILE A 1 85 ? -14.078 -24.422 -39.938 1 94.19 85 ILE A C 1
ATOM 636 O O . ILE A 1 85 ? -13.047 -25.078 -40.094 1 94.19 85 ILE A O 1
ATOM 640 N N . VAL A 1 86 ? -15.031 -24.734 -39.094 1 95.69 86 VAL A N 1
ATOM 641 C CA . VAL A 1 86 ? -14.883 -25.828 -38.156 1 95.69 86 VAL A CA 1
ATOM 642 C C . VAL A 1 86 ? -14.82 -27.156 -38.906 1 95.69 86 VAL A C 1
ATOM 644 O O . VAL A 1 86 ? -14.039 -28.047 -38.531 1 95.69 86 VAL A O 1
ATOM 647 N N . ALA A 1 87 ? -15.602 -27.25 -39.906 1 93.81 87 ALA A N 1
ATOM 648 C CA . ALA A 1 87 ? -15.625 -28.5 -40.688 1 93.81 87 ALA A CA 1
ATOM 649 C C . ALA A 1 87 ? -14.281 -28.75 -41.344 1 93.81 87 ALA A C 1
ATOM 651 O O . ALA A 1 87 ? -13.773 -29.875 -41.344 1 93.81 87 ALA A O 1
ATOM 652 N N . ALA A 1 88 ? -13.758 -27.719 -41.906 1 94.75 88 ALA A N 1
ATOM 653 C CA . ALA A 1 88 ? -12.492 -27.844 -42.625 1 94.75 88 ALA A CA 1
ATOM 654 C C . ALA A 1 88 ? -11.336 -28.109 -41.656 1 94.75 88 ALA A C 1
ATOM 656 O O . ALA A 1 88 ? -10.539 -29.031 -41.875 1 94.75 88 ALA A O 1
ATOM 657 N N . VAL A 1 89 ? -11.227 -27.359 -40.625 1 96.25 89 VAL A N 1
ATOM 658 C CA . VAL A 1 89 ? -10.172 -27.5 -39.656 1 96.25 89 VAL A CA 1
ATOM 659 C C . VAL A 1 89 ? -10.297 -28.844 -38.938 1 96.25 89 VAL A C 1
ATOM 661 O O . VAL A 1 89 ? -9.297 -29.547 -38.75 1 96.25 89 VAL A O 1
ATOM 664 N N . GLY A 1 90 ? -11.547 -29.172 -38.656 1 96.44 90 GLY A N 1
ATOM 665 C CA . GLY A 1 90 ? -11.812 -30.422 -37.969 1 96.44 90 GLY A CA 1
ATOM 666 C C . GLY A 1 90 ? -11.414 -31.641 -38.75 1 96.44 90 GLY A C 1
ATOM 667 O O . GLY A 1 90 ? -10.836 -32.594 -38.219 1 96.44 90 GLY A O 1
ATOM 668 N N . LYS A 1 91 ? -11.727 -31.625 -39.969 1 95.12 91 LYS A N 1
ATOM 669 C CA . LYS A 1 91 ? -11.367 -32.719 -40.844 1 95.12 91 LYS A CA 1
ATOM 670 C C . LYS A 1 91 ? -9.859 -32.938 -40.906 1 95.12 91 LYS A C 1
ATOM 672 O O . LYS A 1 91 ? -9.367 -34.062 -40.844 1 95.12 91 LYS A O 1
ATOM 677 N N . LEU A 1 92 ? -9.203 -31.922 -41.062 1 96.31 92 LEU A N 1
ATOM 678 C CA . LEU A 1 92 ? -7.746 -31.953 -41.094 1 96.31 92 LEU A CA 1
ATOM 679 C C . LEU A 1 92 ? -7.172 -32.5 -39.812 1 96.31 92 LEU A C 1
ATOM 681 O O . LEU A 1 92 ? -6.32 -33.406 -39.812 1 96.31 92 LEU A O 1
ATOM 685 N N . LEU A 1 93 ? -7.621 -32.031 -38.688 1 96.88 93 LEU A N 1
ATOM 686 C CA . LEU A 1 93 ? -7.051 -32.406 -37.406 1 96.88 93 LEU A CA 1
ATOM 687 C C . LEU A 1 93 ? -7.508 -33.812 -36.969 1 96.88 93 LEU A C 1
ATOM 689 O O . LEU A 1 93 ? -6.77 -34.5 -36.312 1 96.88 93 LEU A O 1
ATOM 693 N N . GLU A 1 94 ? -8.695 -34.125 -37.406 1 96.25 94 GLU A N 1
ATOM 694 C CA . GLU A 1 94 ? -9.148 -35.5 -37.156 1 96.25 94 GLU A CA 1
ATOM 695 C C . GLU A 1 94 ? -8.273 -36.5 -37.875 1 96.25 94 GLU A C 1
ATOM 697 O O . GLU A 1 94 ? -7.977 -37.594 -37.344 1 96.25 94 GLU A O 1
ATOM 702 N N . ARG A 1 95 ? -7.965 -36.188 -39.031 1 95.75 95 ARG A N 1
ATOM 703 C CA . ARG A 1 95 ? -7.086 -37.062 -39.812 1 95.75 95 ARG A CA 1
ATOM 704 C C . ARG A 1 95 ? -5.723 -37.188 -39.156 1 95.75 95 ARG A C 1
ATOM 706 O O . ARG A 1 95 ? -5.141 -38.281 -39.125 1 95.75 95 ARG A O 1
ATOM 713 N N . ARG A 1 96 ? -5.254 -36.219 -38.688 1 96.06 96 ARG A N 1
ATOM 714 C CA . ARG A 1 96 ? -3.92 -36.156 -38.094 1 96.06 96 ARG A CA 1
ATOM 715 C C . ARG A 1 96 ? -3.883 -36.906 -36.75 1 96.06 96 ARG A C 1
ATOM 717 O O . ARG A 1 96 ? -2.928 -37.625 -36.469 1 96.06 96 ARG A O 1
ATOM 724 N N . PHE A 1 97 ? -4.902 -36.719 -35.969 1 96.75 97 PHE A N 1
ATOM 725 C CA . PHE A 1 97 ? -4.844 -37.219 -34.594 1 96.75 97 PHE A CA 1
ATOM 726 C C . PHE A 1 97 ? -5.746 -38.438 -34.406 1 96.75 97 PHE A C 1
ATOM 728 O O . PHE A 1 97 ? -5.688 -39.094 -33.375 1 96.75 97 PHE A O 1
ATOM 735 N N . GLY A 1 98 ? -6.594 -38.625 -35.375 1 95.38 98 GLY A N 1
ATOM 736 C CA . GLY A 1 98 ? -7.547 -39.719 -35.281 1 95.38 98 GLY A CA 1
ATOM 737 C C . GLY A 1 98 ? -8.828 -39.344 -34.562 1 95.38 98 GLY A C 1
ATOM 738 O O . GLY A 1 98 ? -9.797 -40.125 -34.562 1 95.38 98 GLY A O 1
ATOM 739 N N . ALA A 1 99 ? -8.844 -38.219 -33.969 1 96.44 99 ALA A N 1
ATOM 740 C CA . ALA A 1 99 ? -10.008 -37.719 -33.25 1 96.44 99 ALA A CA 1
ATOM 741 C C . ALA A 1 99 ? -10 -36.188 -33.219 1 96.44 99 ALA A C 1
ATOM 743 O O . ALA A 1 99 ? -8.938 -35.562 -33.312 1 96.44 99 ALA A O 1
ATOM 744 N N . PHE A 1 100 ? -11.203 -35.594 -33.031 1 97.25 100 PHE A N 1
ATOM 745 C CA . PHE A 1 100 ? -11.336 -34.156 -32.969 1 97.25 100 PHE A CA 1
ATOM 746 C C . PHE A 1 100 ? -12.641 -33.75 -32.281 1 97.25 100 PHE A C 1
ATOM 748 O O . PHE A 1 100 ? -13.695 -34.344 -32.562 1 97.25 100 PHE A O 1
ATOM 755 N N . MET A 1 101 ? -12.547 -32.781 -31.344 1 96.94 101 MET A N 1
ATOM 756 C CA . MET A 1 101 ? -13.766 -32.344 -30.672 1 96.94 101 MET A CA 1
ATOM 757 C C . MET A 1 101 ? -13.93 -30.828 -30.797 1 96.94 101 MET A C 1
ATOM 759 O O . MET A 1 101 ? -12.961 -30.109 -31.031 1 96.94 101 MET A O 1
ATOM 763 N N . VAL A 1 102 ? -15.148 -30.438 -30.625 1 96.62 102 VAL A N 1
ATOM 764 C CA . VAL A 1 102 ? -15.484 -29.016 -30.625 1 96.62 102 VAL A CA 1
ATOM 765 C C . VAL A 1 102 ? -16.188 -28.641 -29.312 1 96.62 102 VAL A C 1
ATOM 767 O O . VAL A 1 102 ? -17.094 -29.359 -28.875 1 96.62 102 VAL A O 1
ATOM 770 N N . LEU A 1 103 ? -15.711 -27.609 -28.656 1 97.06 103 LEU A N 1
ATOM 771 C CA . LEU A 1 103 ? -16.344 -27.078 -27.453 1 97.06 103 LEU A CA 1
ATOM 772 C C . LEU A 1 103 ? -16.859 -25.672 -27.688 1 97.06 103 LEU A C 1
ATOM 774 O O . LEU A 1 103 ? -16.062 -24.75 -27.953 1 97.06 103 LEU A O 1
ATOM 778 N N . GLU A 1 104 ? -18.109 -25.531 -27.625 1 95.5 104 GLU A N 1
ATOM 779 C CA . GLU A 1 104 ? -18.734 -24.203 -27.75 1 95.5 104 GLU A CA 1
ATOM 780 C C . GLU A 1 104 ? -18.953 -23.578 -26.375 1 95.5 104 GLU A C 1
ATOM 782 O O . GLU A 1 104 ? -19.484 -24.219 -25.469 1 95.5 104 GLU A O 1
ATOM 787 N N . MET A 1 105 ? -18.516 -22.359 -26.25 1 95.44 105 MET A N 1
ATOM 788 C CA . MET A 1 105 ? -18.625 -21.641 -24.984 1 95.44 105 MET A CA 1
ATOM 789 C C . MET A 1 105 ? -19.516 -20.406 -25.141 1 95.44 105 MET A C 1
ATOM 791 O O . MET A 1 105 ? -19.375 -19.641 -26.094 1 95.44 105 MET A O 1
ATOM 795 N N . ASP A 1 106 ? -20.438 -20.234 -24.203 1 94.12 106 ASP A N 1
ATOM 796 C CA . ASP A 1 106 ? -21.312 -19.062 -24.172 1 94.12 106 ASP A CA 1
ATOM 797 C C . ASP A 1 106 ? -21.797 -18.766 -22.75 1 94.12 106 ASP A C 1
ATOM 799 O O . ASP A 1 106 ? -21.297 -19.359 -21.797 1 94.12 106 ASP A O 1
ATOM 803 N N . GLU A 1 107 ? -22.594 -17.719 -22.625 1 94.31 107 GLU A N 1
ATOM 804 C CA . GLU A 1 107 ? -23.172 -17.359 -21.328 1 94.31 107 GLU A CA 1
ATOM 805 C C . GLU A 1 107 ? -24.703 -17.422 -21.391 1 94.31 107 GLU A C 1
ATOM 807 O O . GLU A 1 107 ? -25.297 -17.25 -22.453 1 94.31 107 GLU A O 1
ATOM 812 N N . LEU A 1 108 ? -25.266 -17.75 -20.266 1 92.06 108 LEU A N 1
ATOM 813 C CA . LEU A 1 108 ? -26.703 -17.688 -20.141 1 92.06 108 LEU A CA 1
ATOM 814 C C . LEU A 1 108 ? -27.188 -16.234 -20.125 1 92.06 108 LEU A C 1
ATOM 816 O O . LEU A 1 108 ? -26.422 -15.328 -19.812 1 92.06 108 LEU A O 1
ATOM 820 N N . ALA A 1 109 ? -28.406 -16 -20.484 1 84.81 109 ALA A N 1
ATOM 821 C CA . ALA A 1 109 ? -28.953 -14.648 -20.594 1 84.81 109 ALA A CA 1
ATOM 822 C C . ALA A 1 109 ? -29.047 -13.984 -19.219 1 84.81 109 ALA A C 1
ATOM 824 O O . ALA A 1 109 ? -28.891 -12.766 -19.094 1 84.81 109 ALA A O 1
ATOM 825 N N . GLN A 1 110 ? -29.391 -14.758 -18.219 1 82.44 110 GLN A N 1
ATOM 826 C CA . GLN A 1 110 ? -29.547 -14.195 -16.891 1 82.44 110 GLN A CA 1
ATOM 827 C C . GLN A 1 110 ? -29.109 -15.172 -15.805 1 82.44 110 GLN A C 1
ATOM 829 O O . GLN A 1 110 ? -28.922 -16.359 -16.078 1 82.44 110 GLN A O 1
ATOM 834 N N . ASP A 1 111 ? -28.844 -14.523 -14.664 1 79.5 111 ASP A N 1
ATOM 835 C CA . ASP A 1 111 ? -28.609 -15.312 -13.461 1 79.5 111 ASP A CA 1
ATOM 836 C C . ASP A 1 111 ? -29.922 -15.664 -12.758 1 79.5 111 ASP A C 1
ATOM 838 O O . ASP A 1 111 ? -30.359 -14.945 -11.852 1 79.5 111 ASP A O 1
ATOM 842 N N . GLU A 1 112 ? -30.438 -16.734 -13.07 1 73.25 112 GLU A N 1
ATOM 843 C CA . GLU A 1 112 ? -31.781 -17.109 -12.648 1 73.25 112 GLU A CA 1
ATOM 844 C C . GLU A 1 112 ? -31.828 -17.422 -11.156 1 73.25 112 GLU A C 1
ATOM 846 O O . GLU A 1 112 ? -32.875 -17.281 -10.523 1 73.25 112 GLU A O 1
ATOM 851 N N . LEU A 1 113 ? -30.703 -17.75 -10.656 1 68.5 113 LEU A N 1
ATOM 852 C CA . LEU A 1 113 ? -30.703 -18.203 -9.273 1 68.5 113 LEU A CA 1
ATOM 853 C C . LEU A 1 113 ? -30.484 -17.047 -8.312 1 68.5 113 LEU A C 1
ATOM 855 O O . LEU A 1 113 ? -30.578 -17.219 -7.094 1 68.5 113 LEU A O 1
ATOM 859 N N . LEU A 1 114 ? -30.188 -15.883 -8.867 1 64.5 114 LEU A N 1
ATOM 860 C CA . LEU A 1 114 ? -29.984 -14.719 -8.023 1 64.5 114 LEU A CA 1
ATOM 861 C C . LEU A 1 114 ? -31.297 -14.203 -7.453 1 64.5 114 LEU A C 1
ATOM 863 O O . LEU A 1 114 ? -32.25 -13.938 -8.203 1 64.5 114 LEU A O 1
ATOM 867 N N . THR A 1 115 ? -31.547 -14.406 -6.211 1 57.66 115 THR A N 1
ATOM 868 C CA . THR A 1 115 ? -32.75 -13.859 -5.59 1 57.66 115 THR A CA 1
ATOM 869 C C . THR A 1 115 ? -32.438 -12.539 -4.891 1 57.66 115 THR A C 1
ATOM 871 O O . THR A 1 115 ? -31.312 -12.297 -4.473 1 57.66 115 THR A O 1
ATOM 874 N N . ASP A 1 116 ? -33.25 -11.445 -5.078 1 52.16 116 ASP A N 1
ATOM 875 C CA . ASP A 1 116 ? -33.125 -10.094 -4.527 1 52.16 116 ASP A CA 1
ATOM 876 C C . ASP A 1 116 ? -32.781 -10.141 -3.049 1 52.16 116 ASP A C 1
ATOM 878 O O . ASP A 1 116 ? -32.094 -9.234 -2.545 1 52.16 116 ASP A O 1
ATOM 882 N N . ASN A 1 117 ? -33.531 -10.977 -2.314 1 45.28 117 ASN A N 1
ATOM 883 C CA . ASN A 1 117 ? -33.469 -10.867 -0.861 1 45.28 117 ASN A CA 1
ATOM 884 C C . ASN A 1 117 ? -32.25 -11.547 -0.286 1 45.28 117 ASN A C 1
ATOM 886 O O . ASN A 1 117 ? -32.062 -11.609 0.933 1 45.28 117 ASN A O 1
ATOM 890 N N . ALA A 1 118 ? -31.578 -12.43 -1.03 1 46.44 118 ALA A N 1
ATOM 891 C CA . ALA A 1 118 ? -30.703 -13.305 -0.255 1 46.44 118 ALA A CA 1
ATOM 892 C C . ALA A 1 118 ? -29.312 -12.68 -0.089 1 46.44 118 ALA A C 1
ATOM 894 O O . ALA A 1 118 ? -28.656 -12.344 -1.075 1 46.44 118 ALA A O 1
ATOM 895 N N . PRO A 1 119 ? -29.062 -12.078 1.032 1 50.75 119 PRO A N 1
ATOM 896 C CA . PRO A 1 119 ? -27.703 -11.727 1.447 1 50.75 119 PRO A CA 1
ATOM 897 C C . PRO A 1 119 ? -26.672 -12.781 1.039 1 50.75 119 PRO A C 1
ATOM 899 O O . PRO A 1 119 ? -25.484 -12.609 1.291 1 50.75 119 PRO A O 1
ATOM 902 N N . LEU A 1 120 ? -27.234 -13.945 0.515 1 59.91 120 LEU A N 1
ATOM 903 C CA . LEU A 1 120 ? -26.375 -15.125 0.396 1 59.91 120 LEU A CA 1
ATOM 904 C C . LEU A 1 120 ? -26.016 -15.383 -1.061 1 59.91 120 LEU A C 1
ATOM 906 O O . LEU A 1 120 ? -26.75 -15 -1.972 1 59.91 120 LEU A O 1
ATOM 910 N N . LEU A 1 121 ? -24.781 -15.188 -1.429 1 65.69 121 LEU A N 1
ATOM 911 C CA . LEU A 1 121 ? -24.141 -15.555 -2.689 1 65.69 121 LEU A CA 1
ATOM 912 C C . LEU A 1 121 ? -24.625 -16.906 -3.18 1 65.69 121 LEU A C 1
ATOM 914 O O . LEU A 1 121 ? -23.953 -17.922 -3.006 1 65.69 121 LEU A O 1
ATOM 918 N N . PRO A 1 122 ? -26.031 -16.953 -3.746 1 75.69 122 PRO A N 1
ATOM 919 C CA . PRO A 1 122 ? -26.547 -18.234 -4.223 1 75.69 122 PRO A CA 1
ATOM 920 C C . PRO A 1 122 ? -25.656 -18.859 -5.297 1 75.69 122 PRO A C 1
ATOM 922 O O . PRO A 1 122 ? -24.844 -18.172 -5.914 1 75.69 122 PRO A O 1
ATOM 925 N N . PRO A 1 123 ? -25.859 -20.25 -5.418 1 83.19 123 PRO A N 1
ATOM 926 C CA . PRO A 1 123 ? -25.125 -20.891 -6.504 1 83.19 123 PRO A CA 1
ATOM 927 C C . PRO A 1 123 ? -25.469 -20.328 -7.879 1 83.19 123 PRO A C 1
ATOM 929 O O . PRO A 1 123 ? -26.5 -19.656 -8.031 1 83.19 123 PRO A O 1
ATOM 932 N N . PHE A 1 124 ? -24.625 -20.547 -8.812 1 86.25 124 PHE A N 1
ATOM 933 C CA . PHE A 1 124 ? -24.938 -20.094 -10.164 1 86.25 124 PHE A CA 1
ATOM 934 C C . PHE A 1 124 ? -24.938 -21.281 -11.133 1 86.25 124 PHE A C 1
ATOM 936 O O . PHE A 1 124 ? -24.234 -22.266 -10.922 1 86.25 124 PHE A O 1
ATOM 943 N N . LYS A 1 125 ? -25.688 -21.156 -12.117 1 91.62 125 LYS A N 1
ATOM 944 C CA . LYS A 1 125 ? -25.953 -22.25 -13.047 1 91.62 125 LYS A CA 1
ATOM 945 C C . LYS A 1 125 ? -24.875 -22.344 -14.117 1 91.62 125 LYS A C 1
ATOM 947 O O . LYS A 1 125 ? -24.438 -21.328 -14.648 1 91.62 125 LYS A O 1
ATOM 952 N N . VAL A 1 126 ? -24.375 -23.547 -14.375 1 94.12 126 VAL A N 1
ATOM 953 C CA . VAL A 1 126 ? -23.547 -23.922 -15.516 1 94.12 126 VAL A CA 1
ATOM 954 C C . VAL A 1 126 ? -24.203 -25.062 -16.281 1 94.12 126 VAL A C 1
ATOM 956 O O . VAL A 1 126 ? -24.469 -26.125 -15.719 1 94.12 126 VAL A O 1
ATOM 959 N N . GLU A 1 127 ? -24.484 -24.797 -17.484 1 95.38 127 GLU A N 1
ATOM 960 C CA . GLU A 1 127 ? -25.125 -25.812 -18.328 1 95.38 127 GLU A CA 1
ATOM 961 C C . GLU A 1 127 ? -24.125 -26.453 -19.281 1 95.38 127 GLU A C 1
ATOM 963 O O . GLU A 1 127 ? -23.422 -25.75 -20.016 1 95.38 127 GLU A O 1
ATOM 968 N N . VAL A 1 128 ? -24.078 -27.703 -19.234 1 96.25 128 VAL A N 1
ATOM 969 C CA . VAL A 1 128 ? -23.203 -28.469 -20.141 1 96.25 128 VAL A CA 1
ATOM 970 C C . VAL A 1 128 ? -24.047 -29.406 -21 1 96.25 128 VAL A C 1
ATOM 972 O O . VAL A 1 128 ? -24.844 -30.188 -20.484 1 96.25 128 VAL A O 1
ATOM 975 N N . MET A 1 129 ? -23.922 -29.234 -22.281 1 94.62 129 MET A N 1
ATOM 976 C CA . MET A 1 129 ? -24.547 -30.125 -23.25 1 94.62 129 MET A CA 1
ATOM 977 C C . MET A 1 129 ? -23.5 -30.938 -24 1 94.62 129 MET A C 1
ATOM 979 O O . MET A 1 129 ? -22.484 -30.391 -24.453 1 94.62 129 MET A O 1
ATOM 983 N N . ALA A 1 130 ? -23.672 -32.219 -24.062 1 93.5 130 ALA A N 1
ATOM 984 C CA . ALA A 1 130 ? -22.688 -33.031 -24.75 1 93.5 130 ALA A CA 1
ATOM 985 C C . ALA A 1 130 ? -23.359 -34.188 -25.484 1 93.5 130 ALA A C 1
ATOM 987 O O . ALA A 1 130 ? -24.469 -34.625 -25.125 1 93.5 130 ALA A O 1
ATOM 988 N N . GLY A 1 131 ? -22.703 -34.656 -26.5 1 86.44 131 GLY A N 1
ATOM 989 C CA . GLY A 1 131 ? -23.172 -35.844 -27.203 1 86.44 131 GLY A CA 1
ATOM 990 C C . GLY A 1 131 ? -23.109 -37.094 -26.359 1 86.44 131 GLY A C 1
ATOM 991 O O . GLY A 1 131 ? -22.656 -37.062 -25.219 1 86.44 131 GLY A O 1
ATOM 992 N N . ALA A 1 132 ? -23.562 -38.188 -26.938 1 84.62 132 ALA A N 1
ATOM 993 C CA . ALA A 1 132 ? -23.688 -39.438 -26.188 1 84.62 132 ALA A CA 1
ATOM 994 C C . ALA A 1 132 ? -22.438 -40.312 -26.328 1 84.62 132 ALA A C 1
ATOM 996 O O . ALA A 1 132 ? -22.234 -41.219 -25.547 1 84.62 132 ALA A O 1
ATOM 997 N N . GLU A 1 133 ? -21.594 -39.906 -27.25 1 89.38 133 GLU A N 1
ATOM 998 C CA . GLU A 1 133 ? -20.391 -40.719 -27.453 1 89.38 133 GLU A CA 1
ATOM 999 C C . GLU A 1 133 ? -19.5 -40.719 -26.203 1 89.38 133 GLU A C 1
ATOM 1001 O O . GLU A 1 133 ? -19.406 -39.719 -25.5 1 89.38 133 GLU A O 1
ATOM 1006 N N . GLY A 1 134 ? -18.812 -41.844 -25.984 1 90.81 134 GLY A N 1
ATOM 1007 C CA . GLY A 1 134 ? -18.016 -42.031 -24.781 1 90.81 134 GLY A CA 1
ATOM 1008 C C . GLY A 1 134 ? -16.906 -41 -24.625 1 90.81 134 GLY A C 1
ATOM 1009 O O . GLY A 1 134 ? -16.641 -40.531 -23.516 1 90.81 134 GLY A O 1
ATOM 1010 N N . ASN A 1 135 ? -16.266 -40.688 -25.688 1 94 135 ASN A N 1
ATOM 1011 C CA . ASN A 1 135 ? -15.125 -39.781 -25.625 1 94 135 ASN A CA 1
ATOM 1012 C C . ASN A 1 135 ? -15.555 -38.375 -25.25 1 94 135 ASN A C 1
ATOM 1014 O O . ASN A 1 135 ? -14.914 -37.719 -24.422 1 94 135 ASN A O 1
ATOM 1018 N N . ILE A 1 136 ? -16.641 -37.906 -25.859 1 94.62 136 ILE A N 1
ATOM 1019 C CA . ILE A 1 136 ? -17.109 -36.562 -25.562 1 94.62 136 ILE A CA 1
ATOM 1020 C C . ILE A 1 136 ? -17.734 -36.531 -24.172 1 94.62 136 ILE A C 1
ATOM 1022 O O . ILE A 1 136 ? -17.656 -35.5 -23.469 1 94.62 136 ILE A O 1
ATOM 1026 N N . ARG A 1 137 ? -18.328 -37.562 -23.75 1 95 137 ARG A N 1
ATOM 1027 C CA . ARG A 1 137 ? -18.859 -37.656 -22.406 1 95 137 ARG A CA 1
ATOM 1028 C C . ARG A 1 137 ? -17.75 -37.594 -21.359 1 95 137 ARG A C 1
ATOM 1030 O O . ARG A 1 137 ? -17.922 -37 -20.297 1 95 137 ARG A O 1
ATOM 1037 N N . ALA A 1 138 ? -16.719 -38.25 -21.703 1 96.75 138 ALA A N 1
ATOM 1038 C CA . ALA A 1 138 ? -15.547 -38.156 -20.828 1 96.75 138 ALA A CA 1
ATOM 1039 C C . ALA A 1 138 ? -15.086 -36.688 -20.672 1 96.75 138 ALA A C 1
ATOM 1041 O O . ALA A 1 138 ? -14.719 -36.281 -19.578 1 96.75 138 ALA A O 1
ATOM 1042 N N . ALA A 1 139 ? -15.055 -36 -21.734 1 97.56 139 ALA A N 1
ATOM 1043 C CA . ALA A 1 139 ? -14.68 -34.594 -21.734 1 97.56 139 ALA A CA 1
ATOM 1044 C C . ALA A 1 139 ? -15.648 -33.781 -20.891 1 97.56 139 ALA A C 1
ATOM 1046 O O . ALA A 1 139 ? -15.227 -32.969 -20.062 1 97.56 139 ALA A O 1
ATOM 1047 N N . ALA A 1 140 ? -16.906 -34.031 -21.094 1 97.38 140 ALA A N 1
ATOM 1048 C CA . ALA A 1 140 ? -17.938 -33.312 -20.359 1 97.38 140 ALA A CA 1
ATOM 1049 C C . ALA A 1 140 ? -17.844 -33.562 -18.859 1 97.38 140 ALA A C 1
ATOM 1051 O O . ALA A 1 140 ? -17.953 -32.656 -18.047 1 97.38 140 ALA A O 1
ATOM 1052 N N . MET A 1 141 ? -17.641 -34.781 -18.547 1 96.62 141 MET A N 1
ATOM 1053 C CA . MET A 1 141 ? -17.547 -35.125 -17.141 1 96.62 141 MET A CA 1
ATOM 1054 C C . MET A 1 141 ? -16.312 -34.5 -16.484 1 96.62 141 MET A C 1
ATOM 1056 O O . MET A 1 141 ? -16.375 -34.062 -15.344 1 96.62 141 MET A O 1
ATOM 1060 N N . ALA A 1 142 ? -15.242 -34.5 -17.234 1 97.19 142 ALA A N 1
ATOM 1061 C CA . ALA A 1 142 ? -14.031 -33.875 -16.719 1 97.19 142 ALA A CA 1
ATOM 1062 C C . ALA A 1 142 ? -14.242 -32.375 -16.484 1 97.19 142 ALA A C 1
ATOM 1064 O O . ALA A 1 142 ? -13.734 -31.828 -15.5 1 97.19 142 ALA A O 1
ATOM 1065 N N . PHE A 1 143 ? -14.906 -31.766 -17.344 1 97.25 143 PHE A N 1
ATOM 1066 C CA . PHE A 1 143 ? -15.242 -30.359 -17.203 1 97.25 143 PHE A CA 1
ATOM 1067 C C . PHE A 1 143 ? -16.078 -30.141 -15.945 1 97.25 143 PHE A C 1
ATOM 1069 O O . PHE A 1 143 ? -15.812 -29.234 -15.156 1 97.25 143 PHE A O 1
ATOM 1076 N N . VAL A 1 144 ? -17.047 -30.969 -15.797 1 96.31 144 VAL A N 1
ATOM 1077 C CA . VAL A 1 144 ? -17.969 -30.875 -14.672 1 96.31 144 VAL A CA 1
ATOM 1078 C C . VAL A 1 144 ? -17.203 -31.047 -13.359 1 96.31 144 VAL A C 1
ATOM 1080 O O . VAL A 1 144 ? -17.375 -30.266 -12.43 1 96.31 144 VAL A O 1
ATOM 1083 N N . ASP A 1 145 ? -16.406 -31.984 -13.344 1 95.12 145 ASP A N 1
ATOM 1084 C CA . ASP A 1 145 ? -15.625 -32.25 -12.141 1 95.12 145 ASP A CA 1
ATOM 1085 C C . ASP A 1 145 ? -14.734 -31.062 -11.789 1 95.12 145 ASP A C 1
ATOM 1087 O O . ASP A 1 145 ? -14.609 -30.688 -10.617 1 95.12 145 ASP A O 1
ATOM 1091 N N . ALA A 1 146 ? -14.133 -30.484 -12.82 1 94.12 146 ALA A N 1
ATOM 1092 C CA . ALA A 1 146 ? -13.227 -29.344 -12.617 1 94.12 146 ALA A CA 1
ATOM 1093 C C . ALA A 1 146 ? -13.992 -28.125 -12.117 1 94.12 146 ALA A C 1
ATOM 1095 O O . ALA A 1 146 ? -13.508 -27.406 -11.242 1 94.12 146 ALA A O 1
ATOM 1096 N N . VAL A 1 147 ? -15.125 -27.875 -12.609 1 93.81 147 VAL A N 1
ATOM 1097 C CA . VAL A 1 147 ? -15.922 -26.719 -12.242 1 93.81 147 VAL A CA 1
ATOM 1098 C C . VAL A 1 147 ? -16.453 -26.875 -10.812 1 93.81 147 VAL A C 1
ATOM 1100 O O . VAL A 1 147 ? -16.453 -25.922 -10.031 1 93.81 147 VAL A O 1
ATOM 1103 N N . GLU A 1 148 ? -16.828 -28.016 -10.484 1 89.94 148 GLU A N 1
ATOM 1104 C CA . GLU A 1 148 ? -17.391 -28.266 -9.164 1 89.94 148 GLU A CA 1
ATOM 1105 C C . GLU A 1 148 ? -16.312 -28.25 -8.094 1 89.94 148 GLU A C 1
ATOM 1107 O O . GLU A 1 148 ? -16.609 -28.047 -6.91 1 89.94 148 GLU A O 1
ATOM 1112 N N . ALA A 1 149 ? -15.117 -28.422 -8.531 1 84.19 149 ALA A N 1
ATOM 1113 C CA . ALA A 1 149 ? -14 -28.438 -7.598 1 84.19 149 ALA A CA 1
ATOM 1114 C C . ALA A 1 149 ? -13.531 -27.016 -7.281 1 84.19 149 ALA A C 1
ATOM 1116 O O . ALA A 1 149 ? -12.75 -26.797 -6.352 1 84.19 149 ALA A O 1
ATOM 1117 N N . ILE A 1 150 ? -14.047 -26.062 -7.926 1 79.75 150 ILE A N 1
ATOM 1118 C CA . ILE A 1 150 ? -13.664 -24.672 -7.699 1 79.75 150 ILE A CA 1
ATOM 1119 C C . ILE A 1 150 ? -14.125 -24.219 -6.312 1 79.75 150 ILE A C 1
ATOM 1121 O O . ILE A 1 150 ? -15.297 -24.391 -5.957 1 79.75 150 ILE A O 1
ATOM 1125 N N . PRO A 1 151 ? -13.125 -23.719 -5.535 1 70 151 PRO A N 1
ATOM 1126 C CA . PRO A 1 151 ? -13.562 -23.203 -4.23 1 70 151 PRO A CA 1
ATOM 1127 C C . PRO A 1 151 ? -14.539 -22.031 -4.344 1 70 151 PRO A C 1
ATOM 1129 O O . PRO A 1 151 ? -14.359 -21.172 -5.199 1 70 151 PRO A O 1
ATOM 1132 N N . ALA A 1 152 ? -15.508 -22.141 -3.49 1 64.69 152 ALA A N 1
ATOM 1133 C CA . ALA A 1 152 ? -16.578 -21.156 -3.555 1 64.69 152 ALA A CA 1
ATOM 1134 C C . ALA A 1 152 ? -16.188 -19.875 -2.818 1 64.69 152 ALA A C 1
ATOM 1136 O O . ALA A 1 152 ? -15.945 -19.891 -1.61 1 64.69 152 ALA A O 1
ATOM 1137 N N . LYS A 1 153 ? -15.688 -18.812 -3.346 1 66.31 153 LYS A N 1
ATOM 1138 C CA . LYS A 1 153 ? -15.477 -17.562 -2.639 1 66.31 153 LYS A CA 1
ATOM 1139 C C . LYS A 1 153 ? -16.719 -16.688 -2.686 1 66.31 153 LYS A C 1
ATOM 1141 O O . LYS A 1 153 ? -17.141 -16.141 -1.663 1 66.31 153 LYS A O 1
ATOM 1146 N N . PHE A 1 154 ? -17.391 -16.625 -3.857 1 70.12 154 PHE A N 1
ATOM 1147 C CA . PHE A 1 154 ? -18.578 -15.781 -4.004 1 70.12 154 PHE A CA 1
ATOM 1148 C C . PHE A 1 154 ? -19.812 -16.641 -4.27 1 70.12 154 PHE A C 1
ATOM 1150 O O . PHE A 1 154 ? -20.812 -16.516 -3.557 1 70.12 154 PHE A O 1
ATOM 1157 N N . ARG A 1 155 ? -19.703 -17.375 -5.148 1 78 155 ARG A N 1
ATOM 1158 C CA . ARG A 1 155 ? -20.812 -18.219 -5.559 1 78 155 ARG A CA 1
ATOM 1159 C C . ARG A 1 155 ? -20.328 -19.609 -5.973 1 78 155 ARG A C 1
ATOM 1161 O O . ARG A 1 155 ? -19.25 -19.75 -6.539 1 78 155 ARG A O 1
ATOM 1168 N N . THR A 1 156 ? -21.125 -20.562 -5.633 1 82.88 156 THR A N 1
ATOM 1169 C CA . THR A 1 156 ? -20.812 -21.938 -5.996 1 82.88 156 THR A CA 1
ATOM 1170 C C . THR A 1 156 ? -21.484 -22.312 -7.312 1 82.88 156 THR A C 1
ATOM 1172 O O . THR A 1 156 ? -22.672 -22.047 -7.504 1 82.88 156 THR A O 1
ATOM 1175 N N . PRO A 1 157 ? -20.688 -22.953 -8.188 1 87.81 157 PRO A N 1
ATOM 1176 C CA . PRO A 1 157 ? -21.297 -23.391 -9.445 1 87.81 157 PRO A CA 1
ATOM 1177 C C . PRO A 1 157 ? -22.172 -24.641 -9.273 1 87.81 157 PRO A C 1
ATOM 1179 O O . PRO A 1 157 ? -21.812 -25.531 -8.5 1 87.81 157 PRO A O 1
ATOM 1182 N N . ARG A 1 158 ? -23.281 -24.656 -9.875 1 88.75 158 ARG A N 1
ATOM 1183 C CA . ARG A 1 158 ? -24.141 -25.812 -10.023 1 88.75 158 ARG A CA 1
ATOM 1184 C C . ARG A 1 158 ? -24.25 -26.25 -11.484 1 88.75 158 ARG A C 1
ATOM 1186 O O . ARG A 1 158 ? -24.844 -25.547 -12.297 1 88.75 158 ARG A O 1
ATOM 1193 N N . VAL A 1 159 ? -23.719 -27.422 -11.773 1 94.38 159 VAL A N 1
ATOM 1194 C CA . VAL A 1 159 ? -23.625 -27.859 -13.164 1 94.38 159 VAL A CA 1
ATOM 1195 C C . VAL A 1 159 ? -24.812 -28.75 -13.508 1 94.38 159 VAL A C 1
ATOM 1197 O O . VAL A 1 159 ? -25.172 -29.641 -12.727 1 94.38 159 VAL A O 1
ATOM 1200 N N . GLU A 1 160 ? -25.453 -28.5 -14.586 1 93.62 160 GLU A N 1
ATOM 1201 C CA . GLU A 1 160 ? -26.469 -29.359 -15.188 1 93.62 160 GLU A CA 1
ATOM 1202 C C . GLU A 1 160 ? -25.969 -29.984 -16.484 1 93.62 160 GLU A C 1
ATOM 1204 O O . GLU A 1 160 ? -25.734 -29.266 -17.469 1 93.62 160 GLU A O 1
ATOM 1209 N N . LEU A 1 161 ? -25.797 -31.203 -16.453 1 94.38 161 LEU A N 1
ATOM 1210 C CA . LEU A 1 161 ? -25.328 -31.922 -17.625 1 94.38 161 LEU A CA 1
ATOM 1211 C C . LEU A 1 161 ? -26.5 -32.562 -18.391 1 94.38 161 LEU A C 1
ATOM 1213 O O . LEU A 1 161 ? -27.312 -33.281 -17.797 1 94.38 161 LEU A O 1
ATOM 1217 N N . HIS A 1 162 ? -26.609 -32.188 -19.656 1 91.75 162 HIS A N 1
ATOM 1218 C CA . HIS A 1 162 ? -27.672 -32.719 -20.5 1 91.75 162 HIS A CA 1
ATOM 1219 C C . HIS A 1 162 ? -27.094 -33.344 -21.781 1 91.75 162 HIS A C 1
ATOM 1221 O O . HIS A 1 162 ? -26.016 -32.969 -22.219 1 91.75 162 HIS A O 1
ATOM 1227 N N . GLU A 1 163 ? -27.844 -34.25 -22.344 1 88.56 163 GLU A N 1
ATOM 1228 C CA . GLU A 1 163 ? -27.516 -34.75 -23.656 1 88.56 163 GLU A CA 1
ATOM 1229 C C . GLU A 1 163 ? -28.141 -33.906 -24.766 1 88.56 163 GLU A C 1
ATOM 1231 O O . GLU A 1 163 ? -29.172 -33.25 -24.547 1 88.56 163 GLU A O 1
ATOM 1236 N N . TRP A 1 164 ? -27.469 -33.938 -25.875 1 85.06 164 TRP A N 1
ATOM 1237 C CA . TRP A 1 164 ? -28.078 -33.25 -27 1 85.06 164 TRP A CA 1
ATOM 1238 C C . TRP A 1 164 ? -29.484 -33.75 -27.266 1 85.06 164 TRP A C 1
ATOM 1240 O O . TRP A 1 164 ? -29.75 -34.938 -27.203 1 85.06 164 TRP A O 1
ATOM 1250 N N . PRO A 1 165 ? -30.531 -32.875 -27.438 1 73.19 165 PRO A N 1
ATOM 1251 C CA . PRO A 1 165 ? -31.859 -33.375 -27.781 1 73.19 165 PRO A CA 1
ATOM 1252 C C . PRO A 1 165 ? -31.875 -34.156 -29.078 1 73.19 165 PRO A C 1
ATOM 1254 O O . PRO A 1 165 ? -31.109 -33.875 -30 1 73.19 165 PRO A O 1
ATOM 1257 N N . GLN A 1 166 ? -32.438 -35.5 -29.188 1 60.19 166 GLN A N 1
ATOM 1258 C CA . GLN A 1 166 ? -32.5 -36.344 -30.375 1 60.19 166 GLN A CA 1
ATOM 1259 C C . GLN A 1 166 ? -33.125 -35.625 -31.547 1 60.19 166 GLN A C 1
ATOM 1261 O O . GLN A 1 166 ? -32.656 -35.75 -32.688 1 60.19 166 GLN A O 1
ATOM 1266 N N . GLU A 1 167 ? -34.469 -35.469 -31.688 1 52.28 167 GLU A N 1
ATOM 1267 C CA . GLU A 1 167 ? -35.219 -34.969 -32.844 1 52.28 167 GLU A CA 1
ATOM 1268 C C . GLU A 1 167 ? -34.969 -33.5 -33.062 1 52.28 167 GLU A C 1
ATOM 1270 O O . GLU A 1 167 ? -35 -33 -34.188 1 52.28 167 GLU A O 1
ATOM 1275 N N . SER A 1 168 ? -35.5 -32.688 -32.219 1 44.12 168 SER A N 1
ATOM 1276 C CA . SER A 1 168 ? -35.781 -31.266 -32.469 1 44.12 168 SER A CA 1
ATOM 1277 C C . SER A 1 168 ? -34.5 -30.453 -32.594 1 44.12 168 SER A C 1
ATOM 1279 O O . SER A 1 168 ? -33.875 -30.141 -31.594 1 44.12 168 SER A O 1
ATOM 1281 N N . ALA A 1 169 ? -33.688 -30.812 -33.469 1 43.53 169 ALA A N 1
ATOM 1282 C CA . ALA A 1 169 ? -32.562 -29.984 -33.938 1 43.53 169 ALA A CA 1
ATOM 1283 C C . ALA A 1 169 ? -32.969 -28.516 -34.031 1 43.53 169 ALA A C 1
ATOM 1285 O O . ALA A 1 169 ? -33.719 -28.109 -34.938 1 43.53 169 ALA A O 1
ATOM 1286 N N . LEU A 1 170 ? -33.25 -27.953 -33.188 1 41.78 170 LEU A N 1
ATOM 1287 C CA . LEU A 1 170 ? -33.469 -26.516 -33.375 1 41.78 170 LEU A CA 1
ATOM 1288 C C . LEU A 1 170 ? -32.344 -25.922 -34.25 1 41.78 170 LEU A C 1
ATOM 1290 O O . LEU A 1 170 ? -31.188 -25.938 -33.875 1 41.78 170 LEU A O 1
ATOM 1294 N N . GLU A 1 171 ? -32.438 -26.031 -35.594 1 43.91 171 GLU A N 1
ATOM 1295 C CA . GLU A 1 171 ? -31.672 -25.672 -36.781 1 43.91 171 GLU A CA 1
ATOM 1296 C C . GLU A 1 171 ? -30.656 -24.578 -36.438 1 43.91 171 GLU A C 1
ATOM 1298 O O . GLU A 1 171 ? -29.578 -24.547 -37.031 1 43.91 171 GLU A O 1
ATOM 1303 N N . GLY A 1 172 ? -30.953 -23.578 -35.594 1 44.72 172 GLY A N 1
ATOM 1304 C CA . GLY A 1 172 ? -30.219 -22.312 -35.594 1 44.72 172 GLY A CA 1
ATOM 1305 C C . GLY A 1 172 ? -29.203 -22.219 -34.469 1 44.72 172 GLY A C 1
ATOM 1306 O O . GLY A 1 172 ? -28.359 -21.312 -34.5 1 44.72 172 GLY A O 1
ATOM 1307 N N . GLU A 1 173 ? -29.375 -22.953 -33.375 1 52.97 173 GLU A N 1
ATOM 1308 C CA . GLU A 1 173 ? -28.562 -22.562 -32.219 1 52.97 173 GLU A CA 1
ATOM 1309 C C . GLU A 1 173 ? -27.375 -23.5 -32 1 52.97 173 GLU A C 1
ATOM 1311 O O . GLU A 1 173 ? -26.484 -23.203 -31.219 1 52.97 173 GLU A O 1
ATOM 1316 N N . THR A 1 174 ? -27.453 -24.75 -32.594 1 56.31 174 THR A N 1
ATOM 1317 C CA . THR A 1 174 ? -26.344 -25.656 -32.344 1 56.31 174 THR A CA 1
ATOM 1318 C C . THR A 1 174 ? -25.547 -25.906 -33.625 1 56.31 174 THR A C 1
ATOM 1320 O O . THR A 1 174 ? -26.109 -25.875 -34.719 1 56.31 174 THR A O 1
ATOM 1323 N N . LEU A 1 175 ? -24.141 -25.875 -33.594 1 64.62 175 LEU A N 1
ATOM 1324 C CA . LEU A 1 175 ? -23.266 -26.234 -34.688 1 64.62 175 LEU A CA 1
ATOM 1325 C C . LEU A 1 175 ? -23.469 -27.672 -35.094 1 64.62 175 LEU A C 1
ATOM 1327 O O . LEU A 1 175 ? -23.297 -28.594 -34.312 1 64.62 175 LEU A O 1
ATOM 1331 N N . ASP A 1 176 ? -24.5 -28 -35.812 1 70.69 176 ASP A N 1
ATOM 1332 C CA . ASP A 1 176 ? -24.578 -29.359 -36.344 1 70.69 176 ASP A CA 1
ATOM 1333 C C . ASP A 1 176 ? -23.266 -29.75 -37.031 1 70.69 176 ASP A C 1
ATOM 1335 O O . ASP A 1 176 ? -23.016 -29.359 -38.188 1 70.69 176 ASP A O 1
ATOM 1339 N N . LEU A 1 177 ? -22.391 -30.359 -36.188 1 78.12 177 LEU A N 1
ATOM 1340 C CA . LEU A 1 177 ? -21.031 -30.656 -36.656 1 78.12 177 LEU A CA 1
ATOM 1341 C C . LEU A 1 177 ? -20.812 -32.156 -36.75 1 78.12 177 LEU A C 1
ATOM 1343 O O . LEU A 1 177 ? -21.438 -32.938 -36.031 1 78.12 177 LEU A O 1
ATOM 1347 N N . PRO A 1 178 ? -20.031 -32.594 -37.75 1 84.62 178 PRO A N 1
ATOM 1348 C CA . PRO A 1 178 ? -19.703 -34 -37.875 1 84.62 178 PRO A CA 1
ATOM 1349 C C . PRO A 1 178 ? -18.625 -34.438 -36.906 1 84.62 178 PRO A C 1
ATOM 1351 O O . PRO A 1 178 ? -17.766 -35.281 -37.25 1 84.62 178 PRO A O 1
ATOM 1354 N N . PHE A 1 179 ? -18.453 -33.812 -35.812 1 92.94 179 PHE A N 1
ATOM 1355 C CA . PHE A 1 179 ? -17.484 -34.094 -34.75 1 92.94 179 PHE A CA 1
ATOM 1356 C C . PHE A 1 179 ? -18.141 -34.125 -33.375 1 92.94 179 PHE A C 1
ATOM 1358 O O . PHE A 1 179 ? -19.156 -33.469 -33.188 1 92.94 179 PHE A O 1
ATOM 1365 N N . PRO A 1 180 ? -17.594 -35.031 -32.5 1 93.94 180 PRO A N 1
ATOM 1366 C CA . PRO A 1 180 ? -18.078 -34.906 -31.125 1 93.94 180 PRO A CA 1
ATOM 1367 C C . PRO A 1 180 ? -18.031 -33.469 -30.609 1 93.94 180 PRO A C 1
ATOM 1369 O O . PRO A 1 180 ? -17.047 -32.75 -30.859 1 93.94 180 PRO A O 1
ATOM 1372 N N . SER A 1 181 ? -19.078 -33.031 -30.016 1 94.25 181 SER A N 1
ATOM 1373 C CA . SER A 1 181 ? -19.125 -31.641 -29.578 1 94.25 181 SER A CA 1
ATOM 1374 C C . SER A 1 181 ? -19.828 -31.5 -28.234 1 94.25 181 SER A C 1
ATOM 1376 O O . SER A 1 181 ? -20.594 -32.375 -27.844 1 94.25 181 SER A O 1
ATOM 1378 N N . MET A 1 182 ? -19.469 -30.516 -27.562 1 94.94 182 MET A N 1
ATOM 1379 C CA . MET A 1 182 ? -20.125 -30.125 -26.312 1 94.94 182 MET A CA 1
ATOM 1380 C C . MET A 1 182 ? -20.281 -28.609 -26.234 1 94.94 182 MET A C 1
ATOM 1382 O O . MET A 1 182 ? -19.562 -27.875 -26.906 1 94.94 182 MET A O 1
ATOM 1386 N N . ARG A 1 183 ? -21.234 -28.188 -25.453 1 95.25 183 ARG A N 1
ATOM 1387 C CA . ARG A 1 183 ? -21.5 -26.766 -25.234 1 95.25 183 ARG A CA 1
ATOM 1388 C C . ARG A 1 183 ? -21.594 -26.453 -23.75 1 95.25 183 ARG A C 1
ATOM 1390 O O . ARG A 1 183 ? -22.156 -27.219 -22.984 1 95.25 183 ARG A O 1
ATOM 1397 N N . VAL A 1 184 ? -20.938 -25.406 -23.422 1 96.38 184 VAL A N 1
ATOM 1398 C CA . VAL A 1 184 ? -20.969 -24.922 -22.047 1 96.38 184 VAL A CA 1
ATOM 1399 C C . VAL A 1 184 ? -21.562 -23.516 -22.016 1 96.38 184 VAL A C 1
ATOM 1401 O O . VAL A 1 184 ? -21.156 -22.641 -22.781 1 96.38 184 VAL A O 1
ATOM 1404 N N . ARG A 1 185 ? -22.578 -23.312 -21.219 1 95.56 185 ARG A N 1
ATOM 1405 C CA . ARG A 1 185 ? -23.125 -22 -20.906 1 95.56 185 ARG A CA 1
ATOM 1406 C C . ARG A 1 185 ? -23.172 -21.766 -19.406 1 95.56 185 ARG A C 1
ATOM 1408 O O . ARG A 1 185 ? -23.5 -22.672 -18.641 1 95.56 185 ARG A O 1
ATOM 1415 N N . PHE A 1 186 ? -22.719 -20.609 -18.984 1 94.94 186 PHE A N 1
ATOM 1416 C CA . PHE A 1 186 ? -22.75 -20.312 -17.562 1 94.94 186 PHE A CA 1
ATOM 1417 C C . PHE A 1 186 ? -23.391 -18.953 -17.312 1 94.94 186 PHE A C 1
ATOM 1419 O O . PHE A 1 186 ? -23.391 -18.094 -18.188 1 94.94 186 PHE A O 1
ATOM 1426 N N . ALA A 1 187 ? -23.938 -18.812 -16.109 1 92 187 ALA A N 1
ATOM 1427 C CA . ALA A 1 187 ? -24.609 -17.578 -15.734 1 92 187 ALA A CA 1
ATOM 1428 C C . ALA A 1 187 ? -23.609 -16.438 -15.586 1 92 187 ALA A C 1
ATOM 1430 O O . ALA A 1 187 ? -22.5 -16.641 -15.07 1 92 187 ALA A O 1
ATOM 1431 N N . PRO A 1 188 ? -23.969 -15.258 -16.094 1 90.12 188 PRO A N 1
ATOM 1432 C CA . PRO A 1 188 ? -23.094 -14.094 -15.969 1 90.12 188 PRO A CA 1
ATOM 1433 C C . PRO A 1 188 ? -23.078 -13.516 -14.555 1 90.12 188 PRO A C 1
ATOM 1435 O O . PRO A 1 188 ? -23.469 -12.359 -14.352 1 90.12 188 PRO A O 1
ATOM 1438 N N . VAL A 1 189 ? -22.531 -14.211 -13.617 1 88.12 189 VAL A N 1
ATOM 1439 C CA . VAL A 1 189 ? -22.594 -13.883 -12.195 1 88.12 189 VAL A CA 1
ATOM 1440 C C . VAL A 1 189 ? -21.672 -12.695 -11.906 1 88.12 189 VAL A C 1
ATOM 1442 O O . VAL A 1 189 ? -21.75 -12.094 -10.836 1 88.12 189 VAL A O 1
ATOM 1445 N N . TYR A 1 190 ? -20.844 -12.328 -12.891 1 88.81 190 TYR A N 1
ATOM 1446 C CA . TYR A 1 190 ? -19.906 -11.219 -12.711 1 88.81 190 TYR A CA 1
ATOM 1447 C C . TYR A 1 190 ? -20.609 -9.883 -12.938 1 88.81 190 TYR A C 1
ATOM 1449 O O . TYR A 1 190 ? -20 -8.82 -12.734 1 88.81 190 TYR A O 1
ATOM 1457 N N . ARG A 1 191 ? -21.859 -9.914 -13.297 1 87.44 191 ARG A N 1
ATOM 1458 C CA . ARG A 1 191 ? -22.625 -8.703 -13.578 1 87.44 191 ARG A CA 1
ATOM 1459 C C . ARG A 1 191 ? -23.672 -8.453 -12.492 1 87.44 191 ARG A C 1
ATOM 1461 O O . ARG A 1 191 ? -24.391 -9.367 -12.094 1 87.44 191 ARG A O 1
ATOM 1468 N N . GLN A 1 192 ? -23.641 -7.184 -12.086 1 81.88 192 GLN A N 1
ATOM 1469 C CA . GLN A 1 192 ? -24.672 -6.801 -11.125 1 81.88 192 GLN A CA 1
ATOM 1470 C C . GLN A 1 192 ? -26.047 -6.758 -11.781 1 81.88 192 GLN A C 1
ATOM 1472 O O . GLN A 1 192 ? -26.188 -6.277 -12.906 1 81.88 192 GLN A O 1
ATOM 1477 N N . HIS A 1 193 ? -27.016 -7.301 -11.234 1 74.25 193 HIS A N 1
ATOM 1478 C CA . HIS A 1 193 ? -28.359 -7.469 -11.805 1 74.25 193 HIS A CA 1
ATOM 1479 C C . HIS A 1 193 ? -28.969 -6.121 -12.164 1 74.25 193 HIS A C 1
ATOM 1481 O O . HIS A 1 193 ? -29.531 -5.965 -13.25 1 74.25 193 HIS A O 1
ATOM 1487 N N . ASN A 1 194 ? -28.906 -5.059 -11.359 1 72.5 194 ASN A N 1
ATOM 1488 C CA . ASN A 1 194 ? -29.625 -3.812 -11.586 1 72.5 194 ASN A CA 1
ATOM 1489 C C . ASN A 1 194 ? -28.781 -2.795 -12.336 1 72.5 194 ASN A C 1
ATOM 1491 O O . ASN A 1 194 ? -29.234 -2.174 -13.297 1 72.5 194 ASN A O 1
ATOM 1495 N N . SER A 1 195 ? -27.594 -2.805 -12.203 1 77.81 195 SER A N 1
ATOM 1496 C CA . SER A 1 195 ? -26.75 -1.74 -12.758 1 77.81 195 SER A CA 1
ATOM 1497 C C . SER A 1 195 ? -25.922 -2.238 -13.938 1 77.81 195 SER A C 1
ATOM 1499 O O . SER A 1 195 ? -25.453 -1.442 -14.75 1 77.81 195 SER A O 1
ATOM 1501 N N . GLY A 1 196 ? -25.859 -3.52 -14.031 1 79.81 196 GLY A N 1
ATOM 1502 C CA . GLY A 1 196 ? -25.016 -4.074 -15.078 1 79.81 196 GLY A CA 1
ATOM 1503 C C . GLY A 1 196 ? -23.531 -3.871 -14.82 1 79.81 196 GLY A C 1
ATOM 1504 O O . GLY A 1 196 ? -22.688 -4.293 -15.625 1 79.81 196 GLY A O 1
ATOM 1505 N N . ARG A 1 197 ? -23.234 -3.307 -13.758 1 85.56 197 ARG A N 1
ATOM 1506 C CA . ARG A 1 197 ? -21.828 -3.115 -13.414 1 85.56 197 ARG A CA 1
ATOM 1507 C C . ARG A 1 197 ? -21.141 -4.453 -13.172 1 85.56 197 ARG A C 1
ATOM 1509 O O . ARG A 1 197 ? -21.766 -5.41 -12.711 1 85.56 197 ARG A O 1
ATOM 1516 N N . ILE A 1 198 ? -19.875 -4.473 -13.453 1 88.38 198 ILE A N 1
ATOM 1517 C CA . ILE A 1 198 ? -19.109 -5.711 -13.422 1 88.38 198 ILE A CA 1
ATOM 1518 C C . ILE A 1 198 ? -18.391 -5.836 -12.078 1 88.38 198 ILE A C 1
ATOM 1520 O O . ILE A 1 198 ? -17.891 -4.852 -11.539 1 88.38 198 ILE A O 1
ATOM 1524 N N . PHE A 1 199 ? -18.438 -7.039 -11.555 1 88.31 199 PHE A N 1
ATOM 1525 C CA . PHE A 1 199 ? -17.547 -7.414 -10.461 1 88.31 199 PHE A CA 1
ATOM 1526 C C . PHE A 1 199 ? -16.219 -7.918 -10.984 1 88.31 199 PHE A C 1
ATOM 1528 O O . PHE A 1 199 ? -16.078 -9.102 -11.305 1 88.31 199 PHE A O 1
ATOM 1535 N N . PRO A 1 200 ? -15.25 -7.082 -10.977 1 87.12 200 PRO A N 1
ATOM 1536 C CA . PRO A 1 200 ? -14.008 -7.402 -11.672 1 87.12 200 PRO A CA 1
ATOM 1537 C C . PRO A 1 200 ? -13.344 -8.672 -11.141 1 87.12 200 PRO A C 1
ATOM 1539 O O . PRO A 1 200 ? -12.875 -9.508 -11.93 1 87.12 200 PRO A O 1
ATOM 1542 N N . GLU A 1 201 ? -13.273 -8.789 -9.836 1 86.06 201 GLU A N 1
ATOM 1543 C CA . GLU A 1 201 ? -12.641 -9.969 -9.258 1 86.06 201 GLU A CA 1
ATOM 1544 C C . GLU A 1 201 ? -13.367 -11.242 -9.656 1 86.06 201 GLU A C 1
ATOM 1546 O O . GLU A 1 201 ? -12.734 -12.258 -9.977 1 86.06 201 GLU A O 1
ATOM 1551 N N . MET A 1 202 ? -14.648 -11.203 -9.633 1 87 202 MET A N 1
ATOM 1552 C CA . MET A 1 202 ? -15.453 -12.359 -10.031 1 87 202 MET A CA 1
ATOM 1553 C C . MET A 1 202 ? -15.234 -12.695 -11.5 1 87 202 MET A C 1
ATOM 1555 O O . MET A 1 202 ? -15.164 -13.875 -11.867 1 87 202 MET A O 1
ATOM 1559 N N . ARG A 1 203 ? -15.195 -11.688 -12.25 1 90.06 203 ARG A N 1
ATOM 1560 C CA . ARG A 1 203 ? -14.953 -11.867 -13.672 1 90.06 203 ARG A CA 1
ATOM 1561 C C . ARG A 1 203 ? -13.648 -12.633 -13.914 1 90.06 203 ARG A C 1
ATOM 1563 O O . ARG A 1 203 ? -13.633 -13.633 -14.633 1 90.06 203 ARG A O 1
ATOM 1570 N N . GLU A 1 204 ? -12.578 -12.219 -13.328 1 88.5 204 GLU A N 1
ATOM 1571 C CA . GLU A 1 204 ? -11.273 -12.836 -13.539 1 88.5 204 GLU A CA 1
ATOM 1572 C C . GLU A 1 204 ? -11.242 -14.266 -13 1 88.5 204 GLU A C 1
ATOM 1574 O O . GLU A 1 204 ? -10.656 -15.156 -13.625 1 88.5 204 GLU A O 1
ATOM 1579 N N . ARG A 1 205 ? -11.82 -14.445 -11.891 1 87.44 205 ARG A N 1
ATOM 1580 C CA . ARG A 1 205 ? -11.867 -15.781 -11.305 1 87.44 205 ARG A CA 1
ATOM 1581 C C . ARG A 1 205 ? -12.664 -16.734 -12.195 1 87.44 205 ARG A C 1
ATOM 1583 O O . ARG A 1 205 ? -12.289 -17.906 -12.352 1 87.44 205 ARG A O 1
ATOM 1590 N N . LEU A 1 206 ? -13.773 -16.188 -12.703 1 90.31 206 LEU A N 1
ATOM 1591 C CA . LEU A 1 206 ? -14.617 -17 -13.57 1 90.31 206 LEU A CA 1
ATOM 1592 C C . LEU A 1 206 ? -13.867 -17.391 -14.844 1 90.31 206 LEU A C 1
ATOM 1594 O O . LEU A 1 206 ? -13.93 -18.547 -15.273 1 90.31 206 LEU A O 1
ATOM 1598 N N . ILE A 1 207 ? -13.195 -16.516 -15.438 1 91.81 207 ILE A N 1
ATOM 1599 C CA . ILE A 1 207 ? -12.414 -16.781 -16.641 1 91.81 207 ILE A CA 1
ATOM 1600 C C . ILE A 1 207 ? -11.375 -17.859 -16.359 1 91.81 207 ILE A C 1
ATOM 1602 O O . ILE A 1 207 ? -11.297 -18.859 -17.094 1 91.81 207 ILE A O 1
ATOM 1606 N N . ALA A 1 208 ? -10.641 -17.688 -15.281 1 89.38 208 ALA A N 1
ATOM 1607 C CA . ALA A 1 208 ? -9.57 -18.625 -14.938 1 89.38 208 ALA A CA 1
ATOM 1608 C C . ALA A 1 208 ? -10.133 -20.016 -14.656 1 89.38 208 ALA A C 1
ATOM 1610 O O . ALA A 1 208 ? -9.578 -21.016 -15.117 1 89.38 208 ALA A O 1
ATOM 1611 N N . SER A 1 209 ? -11.211 -20.078 -13.945 1 91.69 209 SER A N 1
ATOM 1612 C CA . SER A 1 209 ? -11.781 -21.359 -13.523 1 91.69 209 SER A CA 1
ATOM 1613 C C . SER A 1 209 ? -12.383 -22.109 -14.711 1 91.69 209 SER A C 1
ATOM 1615 O O . SER A 1 209 ? -12.172 -23.312 -14.867 1 91.69 209 SER A O 1
ATOM 1617 N N . ILE A 1 210 ? -13.133 -21.359 -15.508 1 94.31 210 ILE A N 1
ATOM 1618 C CA . ILE A 1 210 ? -13.781 -22 -16.641 1 94.31 210 ILE A CA 1
ATOM 1619 C C . ILE A 1 210 ? -12.727 -22.406 -17.672 1 94.31 210 ILE A C 1
ATOM 1621 O O . ILE A 1 210 ? -12.844 -23.453 -18.312 1 94.31 210 ILE A O 1
ATOM 1625 N N . PHE A 1 211 ? -11.766 -21.641 -17.906 1 94.06 211 PHE A N 1
ATOM 1626 C CA . PHE A 1 211 ? -10.672 -21.984 -18.812 1 94.06 211 PHE A CA 1
ATOM 1627 C C . PHE A 1 211 ? -9.984 -23.281 -18.359 1 94.06 211 PHE A C 1
ATOM 1629 O O . PHE A 1 211 ? -9.758 -24.172 -19.172 1 94.06 211 PHE A O 1
ATOM 1636 N N . ASP A 1 212 ? -9.656 -23.297 -17.078 1 92.38 212 ASP A N 1
ATOM 1637 C CA . ASP A 1 212 ? -9 -24.484 -16.547 1 92.38 212 ASP A CA 1
ATOM 1638 C C . ASP A 1 212 ? -9.875 -25.719 -16.734 1 92.38 212 ASP A C 1
ATOM 1640 O O . ASP A 1 212 ? -9.367 -26.797 -17.078 1 92.38 212 ASP A O 1
ATOM 1644 N N . ALA A 1 213 ? -11.156 -25.562 -16.516 1 95.56 213 ALA A N 1
ATOM 1645 C CA . ALA A 1 213 ? -12.094 -26.672 -16.703 1 95.56 213 ALA A CA 1
ATOM 1646 C C . ALA A 1 213 ? -12.125 -27.109 -18.156 1 95.56 213 ALA A C 1
ATOM 1648 O O . ALA A 1 213 ? -12.258 -28.297 -18.453 1 95.56 213 ALA A O 1
ATOM 1649 N N . THR A 1 214 ? -12.023 -26.156 -19.031 1 97 214 THR A N 1
ATOM 1650 C CA . THR A 1 214 ? -11.977 -26.469 -20.453 1 97 214 THR A CA 1
ATOM 1651 C C . THR A 1 214 ? -10.75 -27.312 -20.781 1 97 214 THR A C 1
ATOM 1653 O O . THR A 1 214 ? -10.844 -28.266 -21.578 1 97 214 THR A O 1
ATOM 1656 N N . LEU A 1 215 ? -9.656 -27.016 -20.203 1 94.69 215 LEU A N 1
ATOM 1657 C CA . LEU A 1 215 ? -8.445 -27.797 -20.438 1 94.69 215 LEU A CA 1
ATOM 1658 C C . LEU A 1 215 ? -8.594 -29.219 -19.906 1 94.69 215 LEU A C 1
ATOM 1660 O O . LEU A 1 215 ? -8.086 -30.156 -20.5 1 94.69 215 LEU A O 1
ATOM 1664 N N . HIS A 1 216 ? -9.297 -29.312 -18.812 1 95.69 216 HIS A N 1
ATOM 1665 C CA . HIS A 1 216 ? -9.594 -30.656 -18.297 1 95.69 216 HIS A CA 1
ATOM 1666 C C . HIS A 1 216 ? -10.43 -31.453 -19.281 1 95.69 216 HIS A C 1
ATOM 1668 O O . HIS A 1 216 ? -10.203 -32.656 -19.469 1 95.69 216 HIS A O 1
ATOM 1674 N N . ALA A 1 217 ? -11.359 -30.812 -19.859 1 97.75 217 ALA A N 1
ATOM 1675 C CA . ALA A 1 217 ? -12.195 -31.469 -20.859 1 97.75 217 ALA A CA 1
ATOM 1676 C C . ALA A 1 217 ? -11.367 -31.922 -22.047 1 97.75 217 ALA A C 1
ATOM 1678 O O . ALA A 1 217 ? -11.484 -33.062 -22.484 1 97.75 217 ALA A O 1
ATOM 1679 N N . PHE A 1 218 ? -10.555 -31.094 -22.547 1 97.69 218 PHE A N 1
ATOM 1680 C CA . PHE A 1 218 ? -9.703 -31.422 -23.688 1 97.69 218 PHE A CA 1
ATOM 1681 C C . PHE A 1 218 ? -8.766 -32.562 -23.344 1 97.69 218 PHE A C 1
ATOM 1683 O O . PHE A 1 218 ? -8.562 -33.469 -24.172 1 97.69 218 PHE A O 1
ATOM 1690 N N . ALA A 1 219 ? -8.219 -32.5 -22.172 1 96.38 219 ALA A N 1
ATOM 1691 C CA . ALA A 1 219 ? -7.309 -33.562 -21.734 1 96.38 219 ALA A CA 1
ATOM 1692 C C . ALA A 1 219 ? -8.023 -34.906 -21.656 1 96.38 219 ALA A C 1
ATOM 1694 O O . ALA A 1 219 ? -7.48 -35.938 -22.094 1 96.38 219 ALA A O 1
ATOM 1695 N N . ALA A 1 220 ? -9.188 -34.875 -21.109 1 97.38 220 ALA A N 1
ATOM 1696 C CA . ALA A 1 220 ? -9.961 -36.125 -20.984 1 97.38 220 ALA A CA 1
ATOM 1697 C C . ALA A 1 220 ? -10.312 -36.688 -22.344 1 97.38 220 ALA A C 1
ATOM 1699 O O . ALA A 1 220 ? -10.258 -37.906 -22.547 1 97.38 220 ALA A O 1
ATOM 1700 N N . PHE A 1 221 ? -10.695 -35.875 -23.25 1 97.56 221 PHE A N 1
ATOM 1701 C CA . PHE A 1 221 ? -11 -36.281 -24.609 1 97.56 221 PHE A CA 1
ATOM 1702 C C . PHE A 1 221 ? -9.773 -36.906 -25.266 1 97.56 221 PHE A C 1
ATOM 1704 O O . PHE A 1 221 ? -9.852 -38 -25.844 1 97.56 221 PHE A O 1
ATOM 1711 N N . ALA A 1 222 ? -8.656 -36.219 -25.172 1 96.75 222 ALA A N 1
ATOM 1712 C CA . ALA A 1 222 ? -7.418 -36.688 -25.781 1 96.75 222 ALA A CA 1
ATOM 1713 C C . ALA A 1 222 ? -6.969 -38.031 -25.203 1 96.75 222 ALA A C 1
ATOM 1715 O O . ALA A 1 222 ? -6.488 -38.906 -25.922 1 96.75 222 ALA A O 1
ATOM 1716 N N . ARG A 1 223 ? -7.137 -38.156 -23.938 1 95.88 223 ARG A N 1
ATOM 1717 C CA . ARG A 1 223 ? -6.766 -39.406 -23.281 1 95.88 223 ARG A CA 1
ATOM 1718 C C . ARG A 1 223 ? -7.688 -40.562 -23.703 1 95.88 223 ARG A C 1
ATOM 1720 O O . ARG A 1 223 ? -7.227 -41.656 -23.984 1 95.88 223 ARG A O 1
ATOM 1727 N N . SER A 1 224 ? -8.938 -40.281 -23.719 1 96.06 224 SER A N 1
ATOM 1728 C CA . SER A 1 224 ? -9.922 -41.281 -24.062 1 96.06 224 SER A CA 1
ATOM 1729 C C . SER A 1 224 ? -9.766 -41.75 -25.5 1 96.06 224 SER A C 1
ATOM 1731 O O . SER A 1 224 ? -10.086 -42.906 -25.828 1 96.06 224 SER A O 1
ATOM 1733 N N . THR A 1 225 ? -9.242 -40.906 -26.344 1 96.06 225 THR A N 1
ATOM 1734 C CA . THR A 1 225 ? -9.094 -41.219 -27.75 1 96.06 225 THR A CA 1
ATOM 1735 C C . THR A 1 225 ? -7.645 -41.594 -28.078 1 96.06 225 THR A C 1
ATOM 1737 O O . THR A 1 225 ? -7.324 -41.938 -29.203 1 96.06 225 THR A O 1
ATOM 1740 N N . ARG A 1 226 ? -6.711 -41.406 -27.109 1 94.81 226 ARG A N 1
ATOM 1741 C CA . ARG A 1 226 ? -5.281 -41.625 -27.281 1 94.81 226 ARG A CA 1
ATOM 1742 C C . ARG A 1 226 ? -4.746 -40.812 -28.469 1 94.81 226 ARG A C 1
ATOM 1744 O O . ARG A 1 226 ? -3.936 -41.312 -29.25 1 94.81 226 ARG A O 1
ATOM 1751 N N . SER A 1 227 ? -5.285 -39.656 -28.578 1 93.5 227 SER A N 1
ATOM 1752 C CA . SER A 1 227 ? -4.953 -38.844 -29.734 1 93.5 227 SER A CA 1
ATOM 1753 C C . SER A 1 227 ? -3.688 -38.031 -29.484 1 93.5 227 SER A C 1
ATOM 1755 O O . SER A 1 227 ? -3.035 -37.562 -30.422 1 93.5 227 SER A O 1
ATOM 1757 N N . LEU A 1 228 ? -3.377 -37.75 -28.281 1 91.94 228 LEU A N 1
ATOM 1758 C CA . LEU A 1 228 ? -2.256 -36.875 -27.953 1 91.94 228 LEU A CA 1
ATOM 1759 C C . LEU A 1 228 ? -1.723 -37.188 -26.562 1 91.94 228 LEU A C 1
ATOM 1761 O O . LEU A 1 228 ? -2.5 -37.406 -25.625 1 91.94 228 LEU A O 1
ATOM 1765 N N . GLU A 1 229 ? -0.427 -37.125 -26.422 1 90.19 229 GLU A N 1
ATOM 1766 C CA . GLU A 1 229 ? 0.213 -37.281 -25.125 1 90.19 229 GLU A CA 1
ATOM 1767 C C . GLU A 1 229 ? 0.659 -35.969 -24.547 1 90.19 229 GLU A C 1
ATOM 1769 O O . GLU A 1 229 ? 1.149 -35.094 -25.266 1 90.19 229 GLU A O 1
ATOM 1774 N N . PHE A 1 230 ? 0.363 -35.812 -23.312 1 87.69 230 PHE A N 1
ATOM 1775 C CA . PHE A 1 230 ? 0.72 -34.594 -22.594 1 87.69 230 PHE A CA 1
ATOM 1776 C C . PHE A 1 230 ? 0.953 -34.875 -21.125 1 87.69 230 PHE A C 1
ATOM 1778 O O . PHE A 1 230 ? 0.36 -35.781 -20.562 1 87.69 230 PHE A O 1
ATOM 1785 N N . PRO A 1 231 ? 1.804 -34.125 -20.531 1 82.62 231 PRO A N 1
ATOM 1786 C CA . PRO A 1 231 ? 2.109 -34.375 -19.125 1 82.62 231 PRO A CA 1
ATOM 1787 C C . PRO A 1 231 ? 0.975 -33.969 -18.188 1 82.62 231 PRO A C 1
ATOM 1789 O O . PRO A 1 231 ? 0.634 -34.719 -17.266 1 82.62 231 PRO A O 1
ATOM 1792 N N . THR A 1 232 ? 0.416 -32.75 -18.359 1 85.88 232 THR A N 1
ATOM 1793 C CA . THR A 1 232 ? -0.695 -32.219 -17.578 1 85.88 232 THR A CA 1
ATOM 1794 C C . THR A 1 232 ? -1.698 -31.516 -18.484 1 85.88 232 THR A C 1
ATOM 1796 O O . THR A 1 232 ? -1.365 -31.141 -19.609 1 85.88 232 THR A O 1
ATOM 1799 N N . HIS A 1 233 ? -2.906 -31.422 -18.031 1 90.06 233 HIS A N 1
ATOM 1800 C CA . HIS A 1 233 ? -3.928 -30.766 -18.844 1 90.06 233 HIS A CA 1
ATOM 1801 C C . HIS A 1 233 ? -3.516 -29.328 -19.188 1 90.06 233 HIS A C 1
ATOM 1803 O O . HIS A 1 233 ? -3.865 -28.828 -20.266 1 90.06 233 HIS A O 1
ATOM 1809 N N . ARG A 1 234 ? -2.75 -28.734 -18.391 1 85.56 234 ARG A N 1
ATOM 1810 C CA . ARG A 1 234 ? -2.361 -27.344 -18.594 1 85.56 234 ARG A CA 1
ATOM 1811 C C . ARG A 1 234 ? -1.362 -27.203 -19.75 1 85.56 234 ARG A C 1
ATOM 1813 O O . ARG A 1 234 ? -1.162 -26.125 -20.281 1 85.56 234 ARG A O 1
ATOM 1820 N N . ALA A 1 235 ? -0.741 -28.281 -20.125 1 84.12 235 ALA A N 1
ATOM 1821 C CA . ALA A 1 235 ? 0.156 -28.297 -21.281 1 84.12 235 ALA A CA 1
ATOM 1822 C C . ALA A 1 235 ? -0.61 -28.047 -22.578 1 84.12 235 ALA A C 1
ATOM 1824 O O . ALA A 1 235 ? -0.013 -27.719 -23.594 1 84.12 235 ALA A O 1
ATOM 1825 N N . LEU A 1 236 ? -1.888 -28.172 -22.5 1 88.88 236 LEU A N 1
ATOM 1826 C CA . LEU A 1 236 ? -2.725 -28 -23.688 1 88.88 236 LEU A CA 1
ATOM 1827 C C . LEU A 1 236 ? -3.072 -26.531 -23.906 1 88.88 236 LEU A C 1
ATOM 1829 O O . LEU A 1 236 ? -3.715 -26.172 -24.891 1 88.88 236 LEU A O 1
ATOM 1833 N N . GLY A 1 237 ? -2.584 -25.672 -23 1 85.81 237 GLY A N 1
ATOM 1834 C CA . GLY A 1 237 ? -2.779 -24.234 -23.156 1 85.81 237 GLY A CA 1
ATOM 1835 C C . GLY A 1 237 ? -1.896 -23.625 -24.219 1 85.81 237 GLY A C 1
ATOM 1836 O O . GLY A 1 237 ? -1.251 -24.344 -24.984 1 85.81 237 GLY A O 1
ATOM 1837 N N . ARG A 1 238 ? -1.861 -22.312 -24.344 1 85.62 238 ARG A N 1
ATOM 1838 C CA . ARG A 1 238 ? -1.114 -21.594 -25.359 1 85.62 238 ARG A CA 1
ATOM 1839 C C . ARG A 1 238 ? 0.388 -21.766 -25.172 1 85.62 238 ARG A C 1
ATOM 1841 O O . ARG A 1 238 ? 0.876 -21.797 -24.047 1 85.62 238 ARG A O 1
ATOM 1848 N N . LYS A 1 239 ? 1.191 -21.875 -26.266 1 78.81 239 LYS A N 1
ATOM 1849 C CA . LYS A 1 239 ? 2.635 -22.094 -26.219 1 78.81 239 LYS A CA 1
ATOM 1850 C C . LYS A 1 239 ? 3.391 -20.828 -26.625 1 78.81 239 LYS A C 1
ATOM 1852 O O . LYS A 1 239 ? 4.617 -20.781 -26.547 1 78.81 239 LYS A O 1
ATOM 1857 N N . ALA A 1 240 ? 2.842 -19.797 -27.062 1 71.31 240 ALA A N 1
ATOM 1858 C CA . ALA A 1 240 ? 3.568 -18.594 -27.453 1 71.31 240 ALA A CA 1
ATOM 1859 C C . ALA A 1 240 ? 3.039 -17.359 -26.734 1 71.31 240 ALA A C 1
ATOM 1861 O O . ALA A 1 240 ? 1.837 -17.25 -26.469 1 71.31 240 ALA A O 1
ATOM 1862 N N . PHE A 1 241 ? 4.156 -16.656 -26.359 1 66.5 241 PHE A N 1
ATOM 1863 C CA . PHE A 1 241 ? 3.775 -15.367 -25.812 1 66.5 241 PHE A CA 1
ATOM 1864 C C . PHE A 1 241 ? 3.271 -14.438 -26.922 1 66.5 241 PHE A C 1
ATOM 1866 O O . PHE A 1 241 ? 3.877 -14.352 -27.984 1 66.5 241 PHE A O 1
ATOM 1873 N N . ILE A 1 242 ? 2.26 -13.906 -26.672 1 67.75 242 ILE A N 1
ATOM 1874 C CA . ILE A 1 242 ? 1.755 -12.938 -27.641 1 67.75 242 ILE A CA 1
ATOM 1875 C C . ILE A 1 242 ? 2.377 -11.57 -27.375 1 67.75 242 ILE A C 1
ATOM 1877 O O . ILE A 1 242 ? 2.953 -11.336 -26.297 1 67.75 242 ILE A O 1
ATOM 1881 N N . ASP A 1 243 ? 2.412 -10.727 -28.406 1 75.75 243 ASP A N 1
ATOM 1882 C CA . ASP A 1 243 ? 2.99 -9.391 -28.375 1 75.75 243 ASP A CA 1
ATOM 1883 C C . ASP A 1 243 ? 2.508 -8.609 -27.156 1 75.75 243 ASP A C 1
ATOM 1885 O O . ASP A 1 243 ? 3.281 -7.879 -26.531 1 75.75 243 ASP A O 1
ATOM 1889 N N . ALA A 1 244 ? 1.393 -8.914 -26.812 1 78.12 244 ALA A N 1
ATOM 1890 C CA . ALA A 1 244 ? 0.806 -8.18 -25.688 1 78.12 244 ALA A CA 1
ATOM 1891 C C . ALA A 1 244 ? 1.501 -8.531 -24.375 1 78.12 244 ALA A C 1
ATOM 1893 O O . ALA A 1 244 ? 1.698 -7.668 -23.531 1 78.12 244 ALA A O 1
ATOM 1894 N N . VAL A 1 245 ? 1.931 -9.711 -24.266 1 86.31 245 VAL A N 1
ATOM 1895 C CA . VAL A 1 245 ? 2.611 -10.156 -23.047 1 86.31 245 VAL A CA 1
ATOM 1896 C C . VAL A 1 245 ? 3.986 -9.5 -22.953 1 86.31 245 VAL A C 1
ATOM 1898 O O . VAL A 1 245 ? 4.383 -9.023 -21.891 1 86.31 245 VAL A O 1
ATOM 1901 N N . GLU A 1 246 ? 4.633 -9.406 -24.062 1 88.56 246 GLU A N 1
ATOM 1902 C CA . GLU A 1 246 ? 5.961 -8.805 -24.094 1 88.56 246 GLU A CA 1
ATOM 1903 C C . GLU A 1 246 ? 5.91 -7.324 -23.75 1 88.56 246 GLU A C 1
ATOM 1905 O O . GLU A 1 246 ? 6.789 -6.82 -23.047 1 88.56 246 GLU A O 1
ATOM 1910 N N . ARG A 1 247 ? 4.93 -6.703 -24.234 1 90.56 247 ARG A N 1
ATOM 1911 C CA . ARG A 1 247 ? 4.773 -5.281 -23.938 1 90.56 247 ARG A CA 1
ATOM 1912 C C . ARG A 1 247 ? 4.492 -5.055 -22.453 1 90.56 247 ARG A C 1
ATOM 1914 O O . ARG A 1 247 ? 5.086 -4.176 -21.828 1 90.56 247 ARG A O 1
ATOM 1921 N N . THR A 1 248 ? 3.561 -5.801 -21.922 1 93.56 248 THR A N 1
ATOM 1922 C CA . THR A 1 248 ? 3.258 -5.723 -20.5 1 93.56 248 THR A CA 1
ATOM 1923 C C . THR A 1 248 ? 4.496 -6.027 -19.672 1 93.56 248 THR A C 1
ATOM 1925 O O . THR A 1 248 ? 4.793 -5.32 -18.703 1 93.56 248 THR A O 1
ATOM 1928 N N . ASP A 1 249 ? 5.242 -7.02 -20.078 1 94.81 249 ASP A N 1
ATOM 1929 C CA . ASP A 1 249 ? 6.461 -7.453 -19.406 1 94.81 249 ASP A CA 1
ATOM 1930 C C . ASP A 1 249 ? 7.492 -6.328 -19.359 1 94.81 249 ASP A C 1
ATOM 1932 O O . ASP A 1 249 ? 8.023 -6.004 -18.297 1 94.81 249 ASP A O 1
ATOM 1936 N N . ARG A 1 250 ? 7.707 -5.711 -20.5 1 94.69 250 ARG A N 1
ATOM 1937 C CA . ARG A 1 250 ? 8.672 -4.621 -20.594 1 94.69 250 ARG A CA 1
ATOM 1938 C C . ARG A 1 250 ? 8.25 -3.43 -19.75 1 94.69 250 ARG A C 1
ATOM 1940 O O . ARG A 1 250 ? 9.086 -2.809 -19.078 1 94.69 250 ARG A O 1
ATOM 1947 N N . SER A 1 251 ? 7.012 -3.121 -19.766 1 95.81 251 SER A N 1
ATOM 1948 C CA . SER A 1 251 ? 6.504 -1.964 -19.031 1 95.81 251 SER A CA 1
ATOM 1949 C C . SER A 1 251 ? 6.633 -2.164 -17.531 1 95.81 251 SER A C 1
ATOM 1951 O O . SER A 1 251 ? 7.035 -1.247 -16.812 1 95.81 251 SER A O 1
ATOM 1953 N N . ILE A 1 252 ? 6.293 -3.318 -17.047 1 96.44 252 ILE A N 1
ATOM 1954 C CA . ILE A 1 252 ? 6.41 -3.613 -15.625 1 96.44 252 ILE A CA 1
ATOM 1955 C C . ILE A 1 252 ? 7.879 -3.562 -15.203 1 96.44 252 ILE A C 1
ATOM 1957 O O . ILE A 1 252 ? 8.211 -2.98 -14.172 1 96.44 252 ILE A O 1
ATOM 1961 N N . ASP A 1 253 ? 8.703 -4.156 -16.047 1 95.56 253 ASP A N 1
ATOM 1962 C CA . ASP A 1 253 ? 10.133 -4.18 -15.758 1 95.56 253 ASP A CA 1
ATOM 1963 C C . ASP A 1 253 ? 10.711 -2.77 -15.734 1 95.56 253 ASP A C 1
ATOM 1965 O O . ASP A 1 253 ? 11.594 -2.467 -14.922 1 95.56 253 ASP A O 1
ATOM 1969 N N . ASP A 1 254 ? 10.242 -1.952 -16.625 1 95.56 254 ASP A N 1
ATOM 1970 C CA . ASP A 1 254 ? 10.711 -0.571 -16.688 1 95.56 254 ASP A CA 1
ATOM 1971 C C . ASP A 1 254 ? 10.43 0.159 -15.367 1 95.56 254 ASP A C 1
ATOM 1973 O O . ASP A 1 254 ? 11.273 0.896 -14.867 1 95.56 254 ASP A O 1
ATOM 1977 N N . VAL A 1 255 ? 9.297 0.002 -14.805 1 96.12 255 VAL A N 1
ATOM 1978 C CA . VAL A 1 255 ? 8.961 0.643 -13.539 1 96.12 255 VAL A CA 1
ATOM 1979 C C . VAL A 1 255 ? 9.773 0.018 -12.406 1 96.12 255 VAL A C 1
ATOM 1981 O O . VAL A 1 255 ? 10.375 0.73 -11.594 1 96.12 255 VAL A O 1
ATOM 1984 N N . ALA A 1 256 ? 9.82 -1.327 -12.391 1 93.81 256 ALA A N 1
ATOM 1985 C CA . ALA A 1 256 ? 10.508 -2.053 -11.328 1 93.81 256 ALA A CA 1
ATOM 1986 C C . ALA A 1 256 ? 12 -1.725 -11.312 1 93.81 256 ALA A C 1
ATOM 1988 O O . ALA A 1 256 ? 12.625 -1.698 -10.25 1 93.81 256 ALA A O 1
ATOM 1989 N N . SER A 1 257 ? 12.555 -1.456 -12.461 1 90.94 257 SER A N 1
ATOM 1990 C CA . SER A 1 257 ? 13.984 -1.209 -12.586 1 90.94 257 SER A CA 1
ATOM 1991 C C . SER A 1 257 ? 14.312 0.273 -12.422 1 90.94 257 SER A C 1
ATOM 1993 O O . SER A 1 257 ? 15.477 0.666 -12.43 1 90.94 257 SER A O 1
ATOM 1995 N N . SER A 1 258 ? 13.336 1.115 -12.25 1 90.94 258 SER A N 1
ATOM 1996 C CA . SER A 1 258 ? 13.547 2.557 -12.156 1 90.94 258 SER A CA 1
ATOM 1997 C C . SER A 1 258 ? 14.047 2.953 -10.773 1 90.94 258 SER A C 1
ATOM 1999 O O . SER A 1 258 ? 14.469 4.09 -10.562 1 90.94 258 SER A O 1
ATOM 2001 N N . PHE A 1 259 ? 14.055 2.029 -9.844 1 90.38 259 PHE A N 1
ATOM 2002 C CA . PHE A 1 259 ? 14.586 2.262 -8.508 1 90.38 259 PHE A CA 1
ATOM 2003 C C . PHE A 1 259 ? 15.234 0.998 -7.957 1 90.38 259 PHE A C 1
ATOM 2005 O O . PHE A 1 259 ? 14.977 -0.104 -8.445 1 90.38 259 PHE A O 1
ATOM 2012 N N . ASP A 1 260 ? 16.141 1.167 -7.109 1 89.31 260 ASP A N 1
ATOM 2013 C CA . ASP A 1 260 ? 16.75 0.071 -6.352 1 89.31 260 ASP A CA 1
ATOM 2014 C C . ASP A 1 260 ? 16.297 0.107 -4.891 1 89.31 260 ASP A C 1
ATOM 2016 O O . ASP A 1 260 ? 16.812 0.898 -4.102 1 89.31 260 ASP A O 1
ATOM 2020 N N . PHE A 1 261 ? 15.398 -0.773 -4.586 1 93.25 261 PHE A N 1
ATOM 2021 C CA . PHE A 1 261 ? 14.742 -0.738 -3.285 1 93.25 261 PHE A CA 1
ATOM 2022 C C . PHE A 1 261 ? 15.758 -0.875 -2.16 1 93.25 261 PHE A C 1
ATOM 2024 O O . PHE A 1 261 ? 15.75 -0.088 -1.21 1 93.25 261 PHE A O 1
ATOM 2031 N N . LEU A 1 262 ? 16.625 -1.853 -2.24 1 89.69 262 LEU A N 1
ATOM 2032 C CA . LEU A 1 262 ? 17.578 -2.135 -1.162 1 89.69 262 LEU A CA 1
ATOM 2033 C C . LEU A 1 262 ? 18.547 -0.979 -0.98 1 89.69 262 LEU A C 1
ATOM 2035 O O . LEU A 1 262 ? 18.875 -0.6 0.15 1 89.69 262 LEU A O 1
ATOM 2039 N N . LEU A 1 263 ? 19.031 -0.441 -2.049 1 88.12 263 LEU A N 1
ATOM 2040 C CA . LEU A 1 263 ? 19.938 0.694 -1.954 1 88.12 263 LEU A CA 1
ATOM 2041 C C . LEU A 1 263 ? 19.25 1.899 -1.331 1 88.12 263 LEU A C 1
ATOM 2043 O O . LEU A 1 263 ? 19.844 2.639 -0.553 1 88.12 263 LEU A O 1
ATOM 2047 N N . ALA A 1 264 ? 17.984 2.076 -1.684 1 91.25 264 ALA A N 1
ATOM 2048 C CA . ALA A 1 264 ? 17.219 3.225 -1.216 1 91.25 264 ALA A CA 1
ATOM 2049 C C . ALA A 1 264 ? 16.984 3.154 0.291 1 91.25 264 ALA A C 1
ATOM 2051 O O . ALA A 1 264 ? 16.812 4.184 0.947 1 91.25 264 ALA A O 1
ATOM 2052 N N . VAL A 1 265 ? 17.047 1.936 0.866 1 94.12 265 VAL A N 1
ATOM 2053 C CA . VAL A 1 265 ? 16.734 1.806 2.285 1 94.12 265 VAL A CA 1
ATOM 2054 C C . VAL A 1 265 ? 18 1.438 3.061 1 94.12 265 VAL A C 1
ATOM 2056 O O . VAL A 1 265 ? 17.922 1.053 4.23 1 94.12 265 VAL A O 1
ATOM 2059 N N . THR A 1 266 ? 19.172 1.517 2.453 1 91.19 266 THR A N 1
ATOM 2060 C CA . THR A 1 266 ? 20.453 1.252 3.107 1 91.19 266 THR A CA 1
ATOM 2061 C C . THR A 1 266 ? 21.125 2.557 3.521 1 91.19 266 THR A C 1
ATOM 2063 O O . THR A 1 266 ? 21.312 3.453 2.697 1 91.19 266 THR A O 1
ATOM 2066 N N . PRO A 1 267 ? 21.453 2.648 4.785 1 91.12 267 PRO A N 1
ATOM 2067 C CA . PRO A 1 267 ? 22.125 3.871 5.242 1 91.12 267 PRO A CA 1
ATOM 2068 C C . PRO A 1 267 ? 23.438 4.121 4.523 1 91.12 267 PRO A C 1
ATOM 2070 O O . PRO A 1 267 ? 24.188 3.178 4.254 1 91.12 267 PRO A O 1
ATOM 2073 N N . ILE A 1 268 ? 23.781 5.32 4.27 1 86.81 268 ILE A N 1
ATOM 2074 C CA . ILE A 1 268 ? 25 5.676 3.539 1 86.81 268 ILE A CA 1
ATOM 2075 C C . ILE A 1 268 ? 26.094 6.082 4.523 1 86.81 268 ILE A C 1
ATOM 2077 O O . ILE A 1 268 ? 27.219 6.391 4.117 1 86.81 268 ILE A O 1
ATOM 2081 N N . ASN A 1 269 ? 25.844 6.109 5.832 1 87.5 269 ASN A N 1
ATOM 2082 C CA . ASN A 1 269 ? 26.797 6.555 6.844 1 87.5 269 ASN A CA 1
ATOM 2083 C C . ASN A 1 269 ? 27 5.488 7.918 1 87.5 269 ASN A C 1
ATOM 2085 O O . ASN A 1 269 ? 27 5.797 9.109 1 87.5 269 ASN A O 1
ATOM 2089 N N . ALA A 1 270 ? 27.125 4.254 7.484 1 89.06 270 ALA A N 1
ATOM 2090 C CA . ALA A 1 270 ? 27.234 3.141 8.422 1 89.06 270 ALA A CA 1
ATOM 2091 C C . ALA A 1 270 ? 28.422 3.338 9.375 1 89.06 270 ALA A C 1
ATOM 2093 O O . ALA A 1 270 ? 28.281 3.131 10.578 1 89.06 270 ALA A O 1
ATOM 2094 N N . GLU A 1 271 ? 29.578 3.715 8.883 1 88.38 271 GLU A N 1
ATOM 2095 C CA . GLU A 1 271 ? 30.781 3.889 9.711 1 88.38 271 GLU A CA 1
ATOM 2096 C C . GLU A 1 271 ? 30.594 5.035 10.703 1 88.38 271 GLU A C 1
ATOM 2098 O O . GLU A 1 271 ? 30.938 4.902 11.875 1 88.38 271 GLU A O 1
ATOM 2103 N N . ALA A 1 272 ? 30.062 6.148 10.203 1 88.25 272 ALA A N 1
ATOM 2104 C CA . ALA A 1 272 ? 29.812 7.289 11.07 1 88.25 272 ALA A CA 1
ATOM 2105 C C . ALA A 1 272 ? 28.766 6.941 12.133 1 88.25 272 ALA A C 1
ATOM 2107 O O . ALA A 1 272 ? 28.859 7.391 13.273 1 88.25 272 ALA A O 1
ATOM 2108 N N . ALA A 1 273 ? 27.766 6.207 11.727 1 92.62 273 ALA A N 1
ATOM 2109 C CA . ALA A 1 273 ? 26.719 5.785 12.656 1 92.62 273 ALA A CA 1
ATOM 2110 C C . ALA A 1 273 ? 27.297 4.895 13.758 1 92.62 273 ALA A C 1
ATOM 2112 O O . ALA A 1 273 ? 26.906 5.016 14.922 1 92.62 273 ALA A O 1
ATOM 2113 N N . TRP A 1 274 ? 28.203 3.988 13.375 1 94.19 274 TRP A N 1
ATOM 2114 C CA . TRP A 1 274 ? 28.875 3.148 14.359 1 94.19 274 TRP A CA 1
ATOM 2115 C C . TRP A 1 274 ? 29.641 3.996 15.359 1 94.19 274 TRP A C 1
ATOM 2117 O O . TRP A 1 274 ? 29.547 3.781 16.578 1 94.19 274 TRP A O 1
ATOM 2127 N N . SER A 1 275 ? 30.375 4.941 14.867 1 94.75 275 SER A N 1
ATOM 2128 C CA . SER A 1 275 ? 31.188 5.82 15.719 1 94.75 275 SER A CA 1
ATOM 2129 C C . SER A 1 275 ? 30.297 6.629 16.672 1 94.75 275 SER A C 1
ATOM 2131 O O . SER A 1 275 ? 30.625 6.77 17.844 1 94.75 275 SER A O 1
ATOM 2133 N N . GLU A 1 276 ? 29.219 7.148 16.125 1 95.12 276 GLU A N 1
ATOM 2134 C CA . GLU A 1 276 ? 28.266 7.902 16.953 1 95.12 276 GLU A CA 1
ATOM 2135 C C . GLU A 1 276 ? 27.656 7.027 18.047 1 95.12 276 GLU A C 1
ATOM 2137 O O . GLU A 1 276 ? 27.547 7.457 19.188 1 95.12 276 GLU A O 1
ATOM 2142 N N . PHE A 1 277 ? 27.297 5.859 17.672 1 97.38 277 PHE A N 1
ATOM 2143 C CA . PHE A 1 277 ? 26.703 4.914 18.609 1 97.38 277 PHE A CA 1
ATOM 2144 C C . PHE A 1 277 ? 27.703 4.543 19.703 1 97.38 277 PHE A C 1
ATOM 2146 O O . PHE A 1 277 ? 27.344 4.531 20.891 1 97.38 277 PHE A O 1
ATOM 2153 N N . ALA A 1 278 ? 28.906 4.293 19.375 1 96.75 278 ALA A N 1
ATOM 2154 C CA . ALA A 1 278 ? 29.969 3.959 20.312 1 96.75 278 ALA A CA 1
ATOM 2155 C C . ALA A 1 278 ? 30.281 5.133 21.234 1 96.75 278 ALA A C 1
ATOM 2157 O O . ALA A 1 278 ? 30.531 4.945 22.438 1 96.75 278 ALA A O 1
ATOM 2158 N N . ALA A 1 279 ? 30.219 6.289 20.688 1 96.56 279 ALA A N 1
ATOM 2159 C CA . ALA A 1 279 ? 30.516 7.496 21.453 1 96.56 279 ALA A CA 1
ATOM 2160 C C . ALA A 1 279 ? 29.453 7.734 22.531 1 96.56 279 ALA A C 1
ATOM 2162 O O . ALA A 1 279 ? 29.734 8.367 23.547 1 96.56 279 ALA A O 1
ATOM 2163 N N . SER A 1 280 ? 28.281 7.285 22.312 1 96.44 280 SER A N 1
ATOM 2164 C CA . SER A 1 280 ? 27.203 7.422 23.281 1 96.44 280 SER A CA 1
ATOM 2165 C C . SER A 1 280 ? 27.203 6.254 24.266 1 96.44 280 SER A C 1
ATOM 2167 O O . SER A 1 280 ? 26.219 6.039 24.984 1 96.44 280 SER A O 1
ATOM 2169 N N . ASP A 1 281 ? 28.203 5.379 24.281 1 96.38 281 ASP A N 1
ATOM 2170 C CA . ASP A 1 281 ? 28.297 4.164 25.078 1 96.38 281 ASP A CA 1
ATOM 2171 C C . ASP A 1 281 ? 27.141 3.219 24.781 1 96.38 281 ASP A C 1
ATOM 2173 O O . ASP A 1 281 ? 26.578 2.602 25.688 1 96.38 281 ASP A O 1
ATOM 2177 N N . PHE A 1 282 ? 26.688 3.264 23.453 1 96.88 282 PHE A N 1
ATOM 2178 C CA . PHE A 1 282 ? 25.672 2.359 22.906 1 96.88 282 PHE A CA 1
ATOM 2179 C C . PHE A 1 282 ? 24.328 2.58 23.594 1 96.88 282 PHE A C 1
ATOM 2181 O O . PHE A 1 282 ? 23.562 1.634 23.781 1 96.88 282 PHE A O 1
ATOM 2188 N N . ALA A 1 283 ? 24.047 3.84 24.016 1 96.19 283 ALA A N 1
ATOM 2189 C CA . ALA A 1 283 ? 22.844 4.16 24.766 1 96.19 283 ALA A CA 1
ATOM 2190 C C . ALA A 1 283 ? 21.797 4.816 23.875 1 96.19 283 ALA A C 1
ATOM 2192 O O . ALA A 1 283 ? 20.594 4.723 24.141 1 96.19 283 ALA A O 1
ATOM 2193 N N . ARG A 1 284 ? 22.234 5.469 22.844 1 96.56 284 ARG A N 1
ATOM 2194 C CA . ARG A 1 284 ? 21.328 6.18 21.938 1 96.56 284 ARG A CA 1
ATOM 2195 C C . ARG A 1 284 ? 21.484 5.707 20.5 1 96.56 284 ARG A C 1
ATOM 2197 O O . ARG A 1 284 ? 22.609 5.559 20.031 1 96.56 284 ARG A O 1
ATOM 2204 N N . ALA A 1 285 ? 20.328 5.508 19.891 1 96.5 285 ALA A N 1
ATOM 2205 C CA . ALA A 1 285 ? 20.375 5.086 18.5 1 96.5 285 ALA A CA 1
ATOM 2206 C C . ALA A 1 285 ? 21.047 6.152 17.625 1 96.5 285 ALA A C 1
ATOM 2208 O O . ALA A 1 285 ? 20.766 7.344 17.766 1 96.5 285 ALA A O 1
ATOM 2209 N N . PRO A 1 286 ? 21.938 5.77 16.781 1 95.31 286 PRO A N 1
ATOM 2210 C CA . PRO A 1 286 ? 22.562 6.738 15.883 1 95.31 286 PRO A CA 1
ATOM 2211 C C . PRO A 1 286 ? 21.625 7.207 14.773 1 95.31 286 PRO A C 1
ATOM 2213 O O . PRO A 1 286 ? 20.578 6.598 14.547 1 95.31 286 PRO A O 1
ATOM 2216 N N . LEU A 1 287 ? 22.062 8.266 14.164 1 90.12 287 LEU A N 1
ATOM 2217 C CA . LEU A 1 287 ? 21.297 8.789 13.031 1 90.12 287 LEU A CA 1
ATOM 2218 C C . LEU A 1 287 ? 21.688 8.07 11.742 1 90.12 287 LEU A C 1
ATOM 2220 O O . LEU A 1 287 ? 22.875 7.977 11.414 1 90.12 287 LEU A O 1
ATOM 2224 N N . PHE A 1 288 ? 20.75 7.473 11.047 1 91.62 288 PHE A N 1
ATOM 2225 C CA . PHE A 1 288 ? 20.969 6.875 9.734 1 91.62 288 PHE A CA 1
ATOM 2226 C C . PHE A 1 288 ? 20.594 7.855 8.625 1 91.62 288 PHE A C 1
ATOM 2228 O O . PHE A 1 288 ? 19.531 8.477 8.664 1 91.62 288 PHE A O 1
ATOM 2235 N N . LEU A 1 289 ? 21.5 7.996 7.73 1 88.06 289 LEU A N 1
ATOM 2236 C CA . LEU A 1 289 ? 21.266 8.859 6.578 1 88.06 289 LEU A CA 1
ATOM 2237 C C . LEU A 1 289 ? 21 8.023 5.324 1 88.06 289 LEU A C 1
ATOM 2239 O O . LEU A 1 289 ? 21.594 6.965 5.141 1 88.06 289 LEU A O 1
ATOM 2243 N N . TYR A 1 290 ? 20.094 8.523 4.516 1 88.56 290 TYR A N 1
ATOM 2244 C CA . TYR A 1 290 ? 19.703 7.789 3.316 1 88.56 290 TYR A CA 1
ATOM 2245 C C . TYR A 1 290 ? 19.844 8.656 2.074 1 88.56 290 TYR A C 1
ATOM 2247 O O . TYR A 1 290 ? 19.688 9.883 2.143 1 88.56 290 TYR A O 1
ATOM 2255 N N . ARG A 1 291 ? 20.156 7.996 1.03 1 83.94 291 ARG A N 1
ATOM 2256 C CA . ARG A 1 291 ? 20.234 8.711 -0.24 1 83.94 291 ARG A CA 1
ATOM 2257 C C . ARG A 1 291 ? 18.875 9.219 -0.67 1 83.94 291 ARG A C 1
ATOM 2259 O O . ARG A 1 291 ? 17.859 8.523 -0.515 1 83.94 291 ARG A O 1
ATOM 2266 N N . PRO A 1 292 ? 18.781 10.5 -1.18 1 84.81 292 PRO A N 1
ATOM 2267 C CA . PRO A 1 292 ? 17.5 10.977 -1.73 1 84.81 292 PRO A CA 1
ATOM 2268 C C . PRO A 1 292 ? 17.047 10.172 -2.945 1 84.81 292 PRO A C 1
ATOM 2270 O O . PRO A 1 292 ? 17.891 9.734 -3.746 1 84.81 292 PRO A O 1
ATOM 2273 N N . LEU A 1 293 ? 15.797 10.008 -3.121 1 87.5 293 LEU A N 1
ATOM 2274 C CA . LEU A 1 293 ? 15.258 9.234 -4.227 1 87.5 293 LEU A CA 1
ATOM 2275 C C . LEU A 1 293 ? 15.172 10.078 -5.496 1 87.5 293 LEU A C 1
ATOM 2277 O O . LEU A 1 293 ? 14.781 11.242 -5.445 1 87.5 293 LEU A O 1
ATOM 2281 N N . ILE A 1 294 ? 15.547 9.547 -6.586 1 86.81 294 ILE A N 1
ATOM 2282 C CA . ILE A 1 294 ? 15.461 10.242 -7.871 1 86.81 294 ILE A CA 1
ATOM 2283 C C . ILE A 1 294 ? 14.148 9.883 -8.562 1 86.81 294 ILE A C 1
ATOM 2285 O O . ILE A 1 294 ? 13.82 10.438 -9.609 1 86.81 294 ILE A O 1
ATOM 2289 N N . ILE A 1 295 ? 13.406 9.078 -7.922 1 89.75 295 ILE A N 1
ATOM 2290 C CA . ILE A 1 295 ? 12.125 8.672 -8.484 1 89.75 295 ILE A CA 1
ATOM 2291 C C . ILE A 1 295 ? 10.984 9.398 -7.762 1 89.75 295 ILE A C 1
ATOM 2293 O O . ILE A 1 295 ? 11.055 9.617 -6.551 1 89.75 295 ILE A O 1
ATOM 2297 N N . GLU A 1 296 ? 10.07 9.891 -8.602 1 91.62 296 GLU A N 1
ATOM 2298 C CA . GLU A 1 296 ? 8.82 10.367 -8.023 1 91.62 296 GLU A CA 1
ATOM 2299 C C . GLU A 1 296 ? 7.836 9.219 -7.82 1 91.62 296 GLU A C 1
ATOM 2301 O O . GLU A 1 296 ? 7.285 8.688 -8.781 1 91.62 296 GLU A O 1
ATOM 2306 N N . ILE A 1 297 ? 7.555 8.891 -6.602 1 94.56 297 ILE A N 1
ATOM 2307 C CA . ILE A 1 297 ? 6.809 7.695 -6.23 1 94.56 297 ILE A CA 1
ATOM 2308 C C . ILE A 1 297 ? 5.434 7.719 -6.895 1 94.56 297 ILE A C 1
ATOM 2310 O O . ILE A 1 297 ? 5 6.727 -7.48 1 94.56 297 ILE A O 1
ATOM 2314 N N . GLU A 1 298 ? 4.711 8.859 -6.848 1 94.12 298 GLU A N 1
ATOM 2315 C CA . GLU A 1 298 ? 3.355 8.953 -7.383 1 94.12 298 GLU A CA 1
ATOM 2316 C C . GLU A 1 298 ? 3.352 8.805 -8.906 1 94.12 298 GLU A C 1
ATOM 2318 O O . GLU A 1 298 ? 2.457 8.172 -9.469 1 94.12 298 GLU A O 1
ATOM 2323 N N . ALA A 1 299 ? 4.367 9.352 -9.539 1 94.12 299 ALA A N 1
ATOM 2324 C CA . ALA A 1 299 ? 4.484 9.195 -10.984 1 94.12 299 ALA A CA 1
ATOM 2325 C C . ALA A 1 299 ? 4.77 7.746 -11.359 1 94.12 299 ALA A C 1
ATOM 2327 O O . ALA A 1 299 ? 4.258 7.246 -12.359 1 94.12 299 ALA A O 1
ATOM 2328 N N . ALA A 1 300 ? 5.625 7.117 -10.617 1 96.31 300 ALA A N 1
ATOM 2329 C CA . ALA A 1 300 ? 5.918 5.707 -10.852 1 96.31 300 ALA A CA 1
ATOM 2330 C C . ALA A 1 300 ? 4.664 4.852 -10.68 1 96.31 300 ALA A C 1
ATOM 2332 O O . ALA A 1 300 ? 4.418 3.936 -11.469 1 96.31 300 ALA A O 1
ATOM 2333 N N . LYS A 1 301 ? 3.85 5.141 -9.633 1 97.25 301 LYS A N 1
ATOM 2334 C CA . LYS A 1 301 ? 2.609 4.402 -9.414 1 97.25 301 LYS A CA 1
ATOM 2335 C C . LYS A 1 301 ? 1.608 4.652 -10.531 1 97.25 301 LYS A C 1
ATOM 2337 O O . LYS A 1 301 ? 0.908 3.734 -10.969 1 97.25 301 LYS A O 1
ATOM 2342 N N . LYS A 1 302 ? 1.538 5.902 -11.008 1 96.56 302 LYS A N 1
ATOM 2343 C CA . LYS A 1 302 ? 0.692 6.211 -12.156 1 96.56 302 LYS A CA 1
ATOM 2344 C C . LYS A 1 302 ? 1.075 5.359 -13.359 1 96.56 302 LYS A C 1
ATOM 2346 O O . LYS A 1 302 ? 0.212 4.754 -14 1 96.56 302 LYS A O 1
ATOM 2351 N N . THR A 1 303 ? 2.363 5.293 -13.633 1 97.31 303 THR A N 1
ATOM 2352 C CA . THR A 1 303 ? 2.848 4.508 -14.766 1 97.31 303 THR A CA 1
ATOM 2353 C C . THR A 1 303 ? 2.541 3.025 -14.562 1 97.31 303 THR A C 1
ATOM 2355 O O . THR A 1 303 ? 2.09 2.35 -15.484 1 97.31 303 THR A O 1
ATOM 2358 N N . LEU A 1 304 ? 2.752 2.549 -13.375 1 98 304 LEU A N 1
ATOM 2359 C CA . LEU A 1 304 ? 2.549 1.147 -13.023 1 98 304 LEU A CA 1
ATOM 2360 C C . LEU A 1 304 ? 1.109 0.724 -13.297 1 98 304 LEU A C 1
ATOM 2362 O O . LEU A 1 304 ? 0.87 -0.315 -13.914 1 98 304 LEU A O 1
ATOM 2366 N N . PHE A 1 305 ? 0.144 1.53 -12.898 1 96.88 305 PHE A N 1
ATOM 2367 C CA . PHE A 1 305 ? -1.258 1.142 -12.984 1 96.88 305 PHE A CA 1
ATOM 2368 C C . PHE A 1 305 ? -1.839 1.521 -14.344 1 96.88 305 PHE A C 1
ATOM 2370 O O . PHE A 1 305 ? -2.965 1.144 -14.672 1 96.88 305 PHE A O 1
ATOM 2377 N N . SER A 1 306 ? -1.062 2.207 -15.164 1 95.69 306 SER A N 1
ATOM 2378 C CA . SER A 1 306 ? -1.477 2.521 -16.531 1 95.69 306 SER A CA 1
ATOM 2379 C C . SER A 1 306 ? -1.133 1.387 -17.484 1 95.69 306 SER A C 1
ATOM 2381 O O . SER A 1 306 ? -1.561 1.393 -18.641 1 95.69 306 SER A O 1
ATOM 2383 N N . ILE A 1 307 ? -0.366 0.426 -17 1 95.5 307 ILE A N 1
ATOM 2384 C CA . ILE A 1 307 ? 0.01 -0.709 -17.844 1 95.5 307 ILE A CA 1
ATOM 2385 C C . ILE A 1 307 ? -1.22 -1.567 -18.125 1 95.5 307 ILE A C 1
ATOM 2387 O O . ILE A 1 307 ? -1.864 -2.068 -17.203 1 95.5 307 ILE A O 1
ATOM 2391 N N . PRO A 1 308 ? -1.583 -1.755 -19.344 1 90.44 308 PRO A N 1
ATOM 2392 C CA . PRO A 1 308 ? -2.791 -2.512 -19.672 1 90.44 308 PRO A CA 1
ATOM 2393 C C . PRO A 1 308 ? -2.611 -4.02 -19.5 1 90.44 308 PRO A C 1
ATOM 2395 O O . PRO A 1 308 ? -1.571 -4.566 -19.875 1 90.44 308 PRO A O 1
ATOM 2398 N N . PHE A 1 309 ? -3.646 -4.691 -18.906 1 88.31 309 PHE A N 1
ATOM 2399 C CA . PHE A 1 309 ? -3.658 -6.137 -18.734 1 88.31 309 PHE A CA 1
ATOM 2400 C C . PHE A 1 309 ? -4.711 -6.781 -19.625 1 88.31 309 PHE A C 1
ATOM 2402 O O . PHE A 1 309 ? -4.844 -8.008 -19.656 1 88.31 309 PHE A O 1
ATOM 2409 N N . ASP A 1 310 ? -5.438 -6.07 -20.391 1 76.81 310 ASP A N 1
ATOM 2410 C CA . ASP A 1 310 ? -6.602 -6.531 -21.141 1 76.81 310 ASP A CA 1
ATOM 2411 C C . ASP A 1 310 ? -6.195 -7.555 -22.203 1 76.81 310 ASP A C 1
ATOM 2413 O O . ASP A 1 310 ? -6.984 -8.438 -22.562 1 76.81 310 ASP A O 1
ATOM 2417 N N . HIS A 1 311 ? -4.996 -7.539 -22.625 1 74.19 311 HIS A N 1
ATOM 2418 C CA . HIS A 1 311 ? -4.625 -8.414 -23.734 1 74.19 311 HIS A CA 1
ATOM 2419 C C . HIS A 1 311 ? -3.797 -9.594 -23.25 1 74.19 311 HIS A C 1
ATOM 2421 O O . HIS A 1 311 ? -3.195 -10.312 -24.047 1 74.19 311 HIS A O 1
ATOM 2427 N N . LEU A 1 312 ? -3.814 -9.719 -21.906 1 81.94 312 LEU A N 1
ATOM 2428 C CA . LEU A 1 312 ? -3.184 -10.922 -21.375 1 81.94 312 LEU A CA 1
ATOM 2429 C C . LEU A 1 312 ? -4.152 -12.094 -21.391 1 81.94 312 LEU A C 1
ATOM 2431 O O . LEU A 1 312 ? -4.863 -12.336 -20.406 1 81.94 312 LEU A O 1
ATOM 2435 N N . GLU A 1 313 ? -4.125 -12.812 -22.375 1 77 313 GLU A N 1
ATOM 2436 C CA . GLU A 1 313 ? -5.133 -13.844 -22.609 1 77 313 GLU A CA 1
ATOM 2437 C C . GLU A 1 313 ? -4.879 -15.078 -21.766 1 77 313 GLU A C 1
ATOM 2439 O O . GLU A 1 313 ? -5.801 -15.852 -21.484 1 77 313 GLU A O 1
ATOM 2444 N N . ASP A 1 314 ? -3.633 -15.328 -21.328 1 82.75 314 ASP A N 1
ATOM 2445 C CA . ASP A 1 314 ? -3.299 -16.469 -20.484 1 82.75 314 ASP A CA 1
ATOM 2446 C C . ASP A 1 314 ? -3.508 -16.125 -19 1 82.75 314 ASP A C 1
ATOM 2448 O O . ASP A 1 314 ? -2.82 -15.266 -18.453 1 82.75 314 ASP A O 1
ATOM 2452 N N . PRO A 1 315 ? -4.426 -16.828 -18.281 1 83.5 315 PRO A N 1
ATOM 2453 C CA . PRO A 1 315 ? -4.742 -16.5 -16.891 1 83.5 315 PRO A CA 1
ATOM 2454 C C . PRO A 1 315 ? -3.537 -16.641 -15.961 1 83.5 315 PRO A C 1
ATOM 2456 O O . PRO A 1 315 ? -3.436 -15.922 -14.961 1 83.5 315 PRO A O 1
ATOM 2459 N N . VAL A 1 316 ? -2.67 -17.547 -16.328 1 86.25 316 VAL A N 1
ATOM 2460 C CA . VAL A 1 316 ? -1.491 -17.75 -15.492 1 86.25 316 VAL A CA 1
ATOM 2461 C C . VAL A 1 316 ? -0.576 -16.531 -15.578 1 86.25 316 VAL A C 1
ATOM 2463 O O . VAL A 1 316 ? -0.125 -16.016 -14.555 1 86.25 316 VAL A O 1
ATOM 2466 N N . LEU A 1 317 ? -0.334 -16.125 -16.797 1 87.94 317 LEU A N 1
ATOM 2467 C CA . LEU A 1 317 ? 0.508 -14.945 -16.984 1 87.94 317 LEU A CA 1
ATOM 2468 C C . LEU A 1 317 ? -0.155 -13.703 -16.406 1 87.94 317 LEU A C 1
ATOM 2470 O O . LEU A 1 317 ? 0.517 -12.852 -15.812 1 87.94 317 LEU A O 1
ATOM 2474 N N . TYR A 1 318 ? -1.475 -13.648 -16.562 1 89.56 318 TYR A N 1
ATOM 2475 C CA . TYR A 1 318 ? -2.221 -12.547 -15.969 1 89.56 318 TYR A CA 1
ATOM 2476 C C . TYR A 1 318 ? -1.967 -12.469 -14.461 1 89.56 318 TYR A C 1
ATOM 2478 O O . TYR A 1 318 ? -1.664 -11.398 -13.938 1 89.56 318 TYR A O 1
ATOM 2486 N N . GLN A 1 319 ? -2.041 -13.578 -13.836 1 91.25 319 GLN A N 1
ATOM 2487 C CA . GLN A 1 319 ? -1.896 -13.625 -12.383 1 91.25 319 GLN A CA 1
ATOM 2488 C C . GLN A 1 319 ? -0.471 -13.281 -11.961 1 91.25 319 GLN A C 1
ATOM 2490 O O . GLN A 1 319 ? -0.263 -12.57 -10.977 1 91.25 319 GLN A O 1
ATOM 2495 N N . LEU A 1 320 ? 0.521 -13.75 -12.672 1 93.75 320 LEU A N 1
ATOM 2496 C CA . LEU A 1 320 ? 1.917 -13.484 -12.352 1 93.75 320 LEU A CA 1
ATOM 2497 C C . LEU A 1 320 ? 2.223 -11.992 -12.438 1 93.75 320 LEU A C 1
ATOM 2499 O O . LEU A 1 320 ? 2.861 -11.438 -11.539 1 93.75 320 LEU A O 1
ATOM 2503 N N . TYR A 1 321 ? 1.723 -11.391 -13.492 1 95.12 321 TYR A N 1
ATOM 2504 C CA . TYR A 1 321 ? 1.998 -9.969 -13.672 1 95.12 321 TYR A CA 1
ATOM 2505 C C . TYR A 1 321 ? 1.22 -9.125 -12.672 1 95.12 321 TYR A C 1
ATOM 2507 O O . TYR A 1 321 ? 1.706 -8.094 -12.203 1 95.12 321 TYR A O 1
ATOM 2515 N N . ARG A 1 322 ? 0.02 -9.57 -12.328 1 94.31 322 ARG A N 1
ATOM 2516 C CA . ARG A 1 322 ? -0.761 -8.875 -11.312 1 94.31 322 ARG A CA 1
ATOM 2517 C C . ARG A 1 322 ? -0.058 -8.914 -9.961 1 94.31 322 ARG A C 1
ATOM 2519 O O . ARG A 1 322 ? 0.018 -7.898 -9.266 1 94.31 322 ARG A O 1
ATOM 2526 N N . GLU A 1 323 ? 0.441 -10.039 -9.625 1 95.88 323 GLU A N 1
ATOM 2527 C CA . GLU A 1 323 ? 1.187 -10.188 -8.383 1 95.88 323 GLU A CA 1
ATOM 2528 C C . GLU A 1 323 ? 2.42 -9.289 -8.367 1 95.88 323 GLU A C 1
ATOM 2530 O O . GLU A 1 323 ? 2.715 -8.641 -7.359 1 95.88 323 GLU A O 1
ATOM 2535 N N . LYS A 1 324 ? 3.105 -9.25 -9.5 1 97.25 324 LYS A N 1
ATOM 2536 C CA . LYS A 1 324 ? 4.297 -8.406 -9.594 1 97.25 324 LYS A CA 1
ATOM 2537 C C . LYS A 1 324 ? 3.934 -6.926 -9.5 1 97.25 324 LYS A C 1
ATOM 2539 O O . LYS A 1 324 ? 4.645 -6.148 -8.859 1 97.25 324 LYS A O 1
ATOM 2544 N N . GLN A 1 325 ? 2.857 -6.551 -10.172 1 97.25 325 GLN A N 1
ATOM 2545 C CA . GLN A 1 325 ? 2.369 -5.18 -10.094 1 97.25 325 GLN A CA 1
ATOM 2546 C C . GLN A 1 325 ? 2.09 -4.773 -8.648 1 97.25 325 GLN A C 1
ATOM 2548 O O . GLN A 1 325 ? 2.494 -3.693 -8.219 1 97.25 325 GLN A O 1
ATOM 2553 N N . GLN A 1 326 ? 1.463 -5.641 -7.883 1 96.75 326 GLN A N 1
ATOM 2554 C CA . GLN A 1 326 ? 1.133 -5.375 -6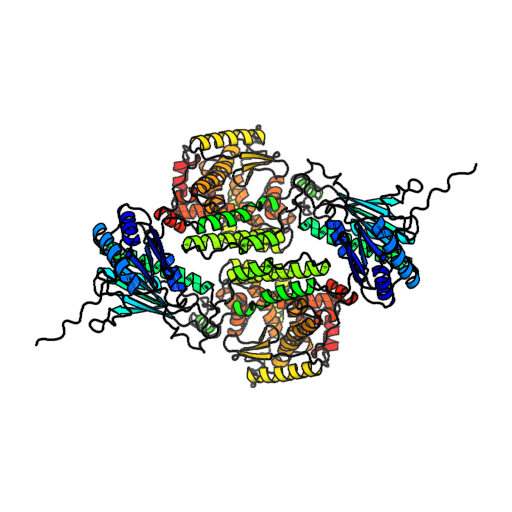.484 1 96.75 326 GLN A CA 1
ATOM 2555 C C . GLN A 1 326 ? 2.393 -5.281 -5.629 1 96.75 326 GLN A C 1
ATOM 2557 O O . GLN A 1 326 ? 2.471 -4.453 -4.723 1 96.75 326 GLN A O 1
ATOM 2562 N N . GLU A 1 327 ? 3.348 -6.105 -5.934 1 97.44 327 GLU A N 1
ATOM 2563 C CA . GLU A 1 327 ? 4.602 -6.074 -5.188 1 97.44 327 GLU A CA 1
ATOM 2564 C C . GLU A 1 327 ? 5.355 -4.766 -5.43 1 97.44 327 GLU A C 1
ATOM 2566 O O . GLU A 1 327 ? 5.855 -4.148 -4.488 1 97.44 327 GLU A O 1
ATOM 2571 N N . VAL A 1 328 ? 5.438 -4.379 -6.73 1 97.88 328 VAL A N 1
ATOM 2572 C CA . VAL A 1 328 ? 6.117 -3.135 -7.078 1 97.88 328 VAL A CA 1
ATOM 2573 C C . VAL A 1 328 ? 5.406 -1.954 -6.418 1 97.88 328 VAL A C 1
ATOM 2575 O O . VAL A 1 328 ? 6.055 -1.042 -5.902 1 97.88 328 VAL A O 1
ATOM 2578 N N . ASP A 1 329 ? 4.113 -1.976 -6.391 1 97.94 329 ASP A N 1
ATOM 2579 C CA . ASP A 1 329 ? 3.326 -0.943 -5.723 1 97.94 329 ASP A CA 1
ATOM 2580 C C . ASP A 1 329 ? 3.689 -0.852 -4.242 1 97.94 329 ASP A C 1
ATOM 2582 O O . ASP A 1 329 ? 3.867 0.244 -3.705 1 97.94 329 ASP A O 1
ATOM 2586 N N . LEU A 1 330 ? 3.727 -1.993 -3.578 1 97.81 330 LEU A N 1
ATOM 2587 C CA . LEU A 1 330 ? 4.043 -2.037 -2.154 1 97.81 330 LEU A CA 1
ATOM 2588 C C . LEU A 1 330 ? 5.453 -1.519 -1.897 1 97.81 330 LEU A C 1
ATOM 2590 O O . LEU A 1 330 ? 5.688 -0.802 -0.921 1 97.81 330 LEU A O 1
ATOM 2594 N N . GLN A 1 331 ? 6.402 -1.855 -2.764 1 97.75 331 GLN A N 1
ATOM 2595 C CA . GLN A 1 331 ? 7.766 -1.352 -2.635 1 97.75 331 GLN A CA 1
ATOM 2596 C C . GLN A 1 331 ? 7.801 0.17 -2.738 1 97.75 331 GLN A C 1
ATOM 2598 O O . GLN A 1 331 ? 8.492 0.834 -1.965 1 97.75 331 GLN A O 1
ATOM 2603 N N . LEU A 1 332 ? 7.082 0.695 -3.703 1 97.75 332 LEU A N 1
ATOM 2604 C CA . LEU A 1 332 ? 7.004 2.143 -3.869 1 97.75 332 LEU A CA 1
ATOM 2605 C C . LEU A 1 332 ? 6.379 2.795 -2.641 1 97.75 332 LEU A C 1
ATOM 2607 O O . LEU A 1 332 ? 6.836 3.846 -2.188 1 97.75 332 LEU A O 1
ATOM 2611 N N . THR A 1 333 ? 5.348 2.162 -2.084 1 97.62 333 THR A N 1
ATOM 2612 C CA . THR A 1 333 ? 4.711 2.645 -0.863 1 97.62 333 THR A CA 1
ATOM 2613 C C . THR A 1 333 ? 5.699 2.648 0.299 1 97.62 333 THR A C 1
ATOM 2615 O O . THR A 1 333 ? 5.734 3.594 1.089 1 97.62 333 THR A O 1
ATOM 2618 N N . MET A 1 334 ? 6.496 1.654 0.38 1 97.38 334 MET A N 1
ATOM 2619 C CA . MET A 1 334 ? 7.512 1.57 1.427 1 97.38 334 MET A CA 1
ATOM 2620 C C . MET A 1 334 ? 8.523 2.705 1.298 1 97.38 334 MET A C 1
ATOM 2622 O O . MET A 1 334 ? 8.898 3.322 2.295 1 97.38 334 MET A O 1
ATOM 2626 N N . LEU A 1 335 ? 8.93 2.945 0.073 1 96.38 335 LEU A N 1
ATOM 2627 C CA . LEU A 1 335 ? 9.891 4.02 -0.145 1 96.38 335 LEU A CA 1
ATOM 2628 C C . LEU A 1 335 ? 9.312 5.363 0.29 1 96.38 335 LEU A C 1
ATOM 2630 O O . LEU A 1 335 ? 10.023 6.195 0.863 1 96.38 335 LEU A O 1
ATOM 2634 N N . SER A 1 336 ? 8.039 5.555 0.064 1 94.31 336 SER A N 1
ATOM 2635 C CA . SER A 1 336 ? 7.367 6.781 0.477 1 94.31 336 SER A CA 1
ATOM 2636 C C . SER A 1 336 ? 7.289 6.887 1.997 1 94.31 336 SER A C 1
ATOM 2638 O O . SER A 1 336 ? 7.242 7.988 2.547 1 94.31 336 SER A O 1
ATOM 2640 N N . ALA A 1 337 ? 7.312 5.742 2.654 1 95.5 337 ALA A N 1
ATOM 2641 C CA . ALA A 1 337 ? 7.141 5.699 4.105 1 95.5 337 ALA A CA 1
ATOM 2642 C C . ALA A 1 337 ? 8.484 5.535 4.812 1 95.5 337 ALA A C 1
ATOM 2644 O O . ALA A 1 337 ? 8.531 5.297 6.02 1 95.5 337 ALA A O 1
ATOM 2645 N N . ARG A 1 338 ? 9.578 5.672 4.051 1 94.44 338 ARG A N 1
ATOM 2646 C CA . ARG A 1 338 ? 10.906 5.508 4.641 1 94.44 338 ARG A CA 1
ATOM 2647 C C . ARG A 1 338 ? 11.078 6.414 5.855 1 94.44 338 ARG A C 1
ATOM 2649 O O . ARG A 1 338 ? 10.672 7.578 5.832 1 94.44 338 ARG A O 1
ATOM 2656 N N . GLU A 1 339 ? 11.562 5.84 6.98 1 93.12 339 GLU A N 1
ATOM 2657 C CA . GLU A 1 339 ? 11.898 6.531 8.219 1 93.12 339 GLU A CA 1
ATOM 2658 C C . GLU A 1 339 ? 10.641 6.859 9.023 1 93.12 339 GLU A C 1
ATOM 2660 O O . GLU A 1 339 ? 10.672 7.707 9.914 1 93.12 339 GLU A O 1
ATOM 2665 N N . THR A 1 340 ? 9.477 6.305 8.641 1 92.69 340 THR A N 1
ATOM 2666 C CA . THR A 1 340 ? 8.25 6.441 9.43 1 92.69 340 THR A CA 1
ATOM 2667 C C . THR A 1 340 ? 7.879 5.113 10.078 1 92.69 340 THR A C 1
ATOM 2669 O O . THR A 1 340 ? 8.43 4.066 9.727 1 92.69 340 THR A O 1
ATOM 2672 N N . ARG A 1 341 ? 6.938 5.176 10.953 1 90.31 341 ARG A N 1
ATOM 2673 C CA . ARG A 1 341 ? 6.504 3.996 11.695 1 90.31 341 ARG A CA 1
ATOM 2674 C C . ARG A 1 341 ? 5.746 3.031 10.789 1 90.31 341 ARG A C 1
ATOM 2676 O O . ARG A 1 341 ? 5.664 1.835 11.078 1 90.31 341 ARG A O 1
ATOM 2683 N N . LYS A 1 342 ? 5.18 3.533 9.719 1 95.06 342 LYS A N 1
ATOM 2684 C CA . LYS A 1 342 ? 4.402 2.689 8.82 1 95.06 342 LYS A CA 1
ATOM 2685 C C . LYS A 1 342 ? 5.312 1.762 8.016 1 95.06 342 LYS A C 1
ATOM 2687 O O . LYS A 1 342 ? 4.859 0.743 7.492 1 95.06 342 LYS A O 1
ATOM 2692 N N . PHE A 1 343 ? 6.629 2.172 7.91 1 97.25 343 PHE A N 1
ATOM 2693 C CA . PHE A 1 343 ? 7.578 1.424 7.09 1 97.25 343 PHE A CA 1
ATOM 2694 C C . PHE A 1 343 ? 7.652 -0.03 7.539 1 97.25 343 PHE A C 1
ATOM 2696 O O . PHE A 1 343 ? 7.664 -0.941 6.707 1 97.25 343 PHE A O 1
ATOM 2703 N N . ILE A 1 344 ? 7.648 -0.31 8.875 1 96.5 344 ILE A N 1
ATOM 2704 C CA . ILE A 1 344 ? 7.781 -1.656 9.422 1 96.5 344 ILE A CA 1
ATOM 2705 C C . ILE A 1 344 ? 6.551 -2.484 9.047 1 96.5 344 ILE A C 1
ATOM 2707 O O . ILE A 1 344 ? 6.668 -3.68 8.758 1 96.5 344 ILE A O 1
ATOM 2711 N N . GLU A 1 345 ? 5.332 -1.878 9.047 1 96 345 GLU A N 1
ATOM 2712 C CA . GLU A 1 345 ? 4.098 -2.58 8.711 1 96 345 GLU A CA 1
ATOM 2713 C C . GLU A 1 345 ? 4.094 -3.016 7.246 1 96 345 GLU A C 1
ATOM 2715 O O . GLU A 1 345 ? 3.723 -4.148 6.93 1 96 345 GLU A O 1
ATOM 2720 N N . PHE A 1 346 ? 4.535 -2.113 6.363 1 97.44 346 PHE A N 1
ATOM 2721 C CA . PHE A 1 346 ? 4.629 -2.451 4.945 1 97.44 346 PHE A CA 1
ATOM 2722 C C . PHE A 1 346 ? 5.684 -3.525 4.715 1 97.44 346 PHE A C 1
ATOM 2724 O O . PHE A 1 346 ? 5.52 -4.391 3.854 1 97.44 346 PHE A O 1
ATOM 2731 N N . GLY A 1 347 ? 6.805 -3.443 5.523 1 97.12 347 GLY A N 1
ATOM 2732 C CA . GLY A 1 347 ? 7.828 -4.477 5.445 1 97.12 347 GLY A CA 1
ATOM 2733 C C . GLY A 1 347 ? 7.305 -5.855 5.789 1 97.12 347 GLY A C 1
ATOM 2734 O O . GLY A 1 347 ? 7.633 -6.836 5.117 1 97.12 347 GLY A O 1
ATOM 2735 N N . ARG A 1 348 ? 6.449 -5.926 6.781 1 95.88 348 ARG A N 1
ATOM 2736 C CA . ARG A 1 348 ? 5.852 -7.199 7.168 1 95.88 348 ARG A CA 1
ATOM 2737 C C . ARG A 1 348 ? 4.93 -7.723 6.07 1 95.88 348 ARG A C 1
ATOM 2739 O O . ARG A 1 348 ? 4.852 -8.93 5.844 1 95.88 348 ARG A O 1
ATOM 2746 N N . ALA A 1 349 ? 4.219 -6.781 5.438 1 96.38 349 ALA A N 1
ATOM 2747 C CA . ALA A 1 349 ? 3.344 -7.188 4.344 1 96.38 349 ALA A CA 1
ATOM 2748 C C . ALA A 1 349 ? 4.148 -7.766 3.182 1 96.38 349 ALA A C 1
ATOM 2750 O O . ALA A 1 349 ? 3.711 -8.711 2.523 1 96.38 349 ALA A O 1
ATOM 2751 N N . LEU A 1 350 ? 5.309 -7.184 2.939 1 96.75 350 LEU A N 1
ATOM 2752 C CA . LEU A 1 350 ? 6.125 -7.582 1.796 1 96.75 350 LEU A CA 1
ATOM 2753 C C . LEU A 1 350 ? 6.91 -8.852 2.104 1 96.75 350 LEU A C 1
ATOM 2755 O O . LEU A 1 350 ? 6.977 -9.758 1.275 1 96.75 350 LEU A O 1
ATOM 2759 N N . TYR A 1 351 ? 7.52 -8.945 3.361 1 96.69 351 TYR A N 1
ATOM 2760 C CA . TYR A 1 351 ? 8.469 -10.008 3.643 1 96.69 351 TYR A CA 1
ATOM 2761 C C . TYR A 1 351 ? 7.898 -11 4.652 1 96.69 351 TYR A C 1
ATOM 2763 O O . TYR A 1 351 ? 8.492 -12.055 4.898 1 96.69 351 TYR A O 1
ATOM 2771 N N . GLY A 1 352 ? 6.789 -10.688 5.219 1 93.12 352 GLY A N 1
ATOM 2772 C CA . GLY A 1 352 ? 6.184 -11.555 6.219 1 93.12 352 GLY A CA 1
ATOM 2773 C C . GLY A 1 352 ? 6.594 -11.211 7.637 1 93.12 352 GLY A C 1
ATOM 2774 O O . GLY A 1 352 ? 7.621 -10.562 7.852 1 93.12 352 GLY A O 1
ATOM 2775 N N . PRO A 1 353 ? 5.805 -11.578 8.594 1 92.44 353 PRO A N 1
ATOM 2776 C CA . PRO A 1 353 ? 6.176 -11.438 10 1 92.44 353 PRO A CA 1
ATOM 2777 C C . PRO A 1 353 ? 7.191 -12.484 10.453 1 92.44 353 PRO A C 1
ATOM 2779 O O . PRO A 1 353 ? 7.723 -13.234 9.633 1 92.44 353 PRO A O 1
ATOM 2782 N N . VAL A 1 354 ? 7.598 -12.422 11.727 1 96 354 VAL A N 1
ATOM 2783 C CA . VAL A 1 354 ? 8.375 -13.5 12.32 1 96 354 VAL A CA 1
ATOM 2784 C C . VAL A 1 354 ? 7.441 -14.508 12.992 1 96 354 VAL A C 1
ATOM 2786 O O . VAL A 1 354 ? 6.918 -14.25 14.078 1 96 354 VAL A O 1
ATOM 2789 N N . GLU A 1 355 ? 7.223 -15.594 12.359 1 92.94 355 GLU A N 1
ATOM 2790 C CA . GLU A 1 355 ? 6.336 -16.625 12.891 1 92.94 355 GLU A CA 1
ATOM 2791 C C . GLU A 1 355 ? 6.926 -17.266 14.141 1 92.94 355 GLU A C 1
ATOM 2793 O O . GLU A 1 355 ? 8.148 -17.344 14.289 1 92.94 355 GLU A O 1
ATOM 2798 N N . PRO A 1 356 ? 6.094 -17.797 14.977 1 91.75 356 PRO A N 1
ATOM 2799 C CA . PRO A 1 356 ? 6.574 -18.422 16.219 1 91.75 356 PRO A CA 1
ATOM 2800 C C . PRO A 1 356 ? 7.555 -19.562 15.969 1 91.75 356 PRO A C 1
ATOM 2802 O O . PRO A 1 356 ? 8.547 -19.688 16.688 1 91.75 356 PRO A O 1
ATOM 2805 N N . ASN A 1 357 ? 7.266 -20.328 14.977 1 93.62 357 ASN A N 1
ATOM 2806 C CA . ASN A 1 357 ? 8.156 -21.453 14.68 1 93.62 357 ASN A CA 1
ATOM 2807 C C . ASN A 1 357 ? 9.523 -20.969 14.211 1 93.62 357 ASN A C 1
ATOM 2809 O O . ASN A 1 357 ? 10.547 -21.594 14.508 1 93.62 357 ASN A O 1
ATOM 2813 N N . LEU A 1 358 ? 9.578 -19.922 13.453 1 96.81 358 LEU A N 1
ATOM 2814 C CA . LEU A 1 358 ? 10.836 -19.344 13 1 96.81 358 LEU A CA 1
ATOM 2815 C C . LEU A 1 358 ? 11.625 -18.781 14.18 1 96.81 358 LEU A C 1
ATOM 2817 O O . LEU A 1 358 ? 12.844 -19 14.273 1 96.81 358 LEU A O 1
ATOM 2821 N N . LEU A 1 359 ? 10.953 -18.109 15.062 1 97.31 359 LEU A N 1
ATOM 2822 C CA . LEU A 1 359 ? 11.594 -17.562 16.25 1 97.31 359 LEU A CA 1
ATOM 2823 C C . LEU A 1 359 ? 12.148 -18.672 17.141 1 97.31 359 LEU A C 1
ATOM 2825 O O . LEU A 1 359 ? 13.266 -18.562 17.641 1 97.31 359 LEU A O 1
ATOM 2829 N N . SER A 1 360 ? 11.367 -19.703 17.312 1 96.75 360 SER A N 1
ATOM 2830 C CA . SER A 1 360 ? 11.805 -20.828 18.109 1 96.75 360 SER A CA 1
ATOM 2831 C C . SER A 1 360 ? 13.055 -21.469 17.516 1 96.75 360 SER A C 1
ATOM 2833 O O . SER A 1 360 ? 13.977 -21.828 18.25 1 96.75 360 SER A O 1
ATOM 2835 N N . ALA A 1 361 ? 13.039 -21.641 16.234 1 96.69 361 ALA A N 1
ATOM 2836 C CA . ALA A 1 361 ? 14.211 -22.188 15.555 1 96.69 361 ALA A CA 1
ATOM 2837 C C . ALA A 1 361 ? 15.438 -21.328 15.781 1 96.69 361 ALA A C 1
ATOM 2839 O O . ALA A 1 361 ? 16.531 -21.828 16.031 1 96.69 361 ALA A O 1
ATOM 2840 N N . ALA A 1 362 ? 15.281 -20.031 15.664 1 98 362 ALA A N 1
ATOM 2841 C CA . ALA A 1 362 ? 16.391 -19.094 15.875 1 98 362 ALA A CA 1
ATOM 2842 C C . ALA A 1 362 ? 16.906 -19.172 17.297 1 98 362 ALA A C 1
ATOM 2844 O O . ALA A 1 362 ? 18.125 -19.203 17.531 1 98 362 ALA A O 1
ATOM 2845 N N . GLU A 1 363 ? 16.016 -19.234 18.234 1 97.06 363 GLU A N 1
ATOM 2846 C CA . GLU A 1 363 ? 16.391 -19.328 19.641 1 97.06 363 GLU A CA 1
ATOM 2847 C C . GLU A 1 363 ? 17.141 -20.625 19.938 1 97.06 363 GLU A C 1
ATOM 2849 O O . GLU A 1 363 ? 18.094 -20.625 20.719 1 97.06 363 GLU A O 1
ATOM 2854 N N . GLU A 1 364 ? 16.672 -21.641 19.359 1 95.81 364 GLU A N 1
ATOM 2855 C CA . GLU A 1 364 ? 17.344 -22.922 19.547 1 95.81 364 GLU A CA 1
ATOM 2856 C C . GLU A 1 364 ? 18.766 -22.891 19 1 95.81 364 GLU A C 1
ATOM 2858 O O . GLU A 1 364 ? 19.688 -23.422 19.625 1 95.81 364 GLU A O 1
ATOM 2863 N N . ILE A 1 365 ? 18.906 -22.344 17.828 1 96.56 365 ILE A N 1
ATOM 2864 C CA . ILE A 1 365 ? 20.234 -22.234 17.219 1 96.56 365 ILE A CA 1
ATOM 2865 C C . ILE A 1 365 ? 21.156 -21.438 18.141 1 96.56 365 ILE A C 1
ATOM 2867 O O . ILE A 1 365 ? 22.297 -21.844 18.375 1 96.56 365 ILE A O 1
ATOM 2871 N N . LEU A 1 366 ? 20.703 -20.344 18.656 1 96.19 366 LEU A N 1
ATOM 2872 C CA . LEU A 1 366 ? 21.516 -19.484 19.516 1 96.19 366 LEU A CA 1
ATOM 2873 C C . LEU A 1 366 ? 21.844 -20.203 20.828 1 96.19 366 LEU A C 1
ATOM 2875 O O . LEU A 1 366 ? 22.969 -20.078 21.328 1 96.19 366 LEU A O 1
ATOM 2879 N N . ALA A 1 367 ? 20.938 -20.953 21.359 1 93.56 367 ALA A N 1
ATOM 2880 C CA . ALA A 1 367 ? 21.141 -21.656 22.609 1 93.56 367 ALA A CA 1
ATOM 2881 C C . ALA A 1 367 ? 22.141 -22.781 22.438 1 93.56 367 ALA A C 1
ATOM 2883 O O . ALA A 1 367 ? 23.016 -22.984 23.297 1 93.56 367 ALA A O 1
ATOM 2884 N N . ARG A 1 368 ? 22.094 -23.484 21.375 1 90.5 368 ARG A N 1
ATOM 2885 C CA . ARG A 1 368 ? 22.891 -24.688 21.188 1 90.5 368 ARG A CA 1
ATOM 2886 C C . ARG A 1 368 ? 24.266 -24.344 20.594 1 90.5 368 ARG A C 1
ATOM 2888 O O . ARG A 1 368 ? 25.219 -25.125 20.75 1 90.5 368 ARG A O 1
ATOM 2895 N N . SER A 1 369 ? 24.391 -23.328 19.906 1 83.25 369 SER A N 1
ATOM 2896 C CA . SER A 1 369 ? 25.672 -22.984 19.281 1 83.25 369 SER A CA 1
ATOM 2897 C C . SER A 1 369 ? 26.594 -22.312 20.297 1 83.25 369 SER A C 1
ATOM 2899 O O . SER A 1 369 ? 27.797 -22.219 20.062 1 83.25 369 SER A O 1
ATOM 2901 N N . GLN A 1 370 ? 26.094 -21.625 21.266 1 70.19 370 GLN A N 1
ATOM 2902 C CA . GLN A 1 370 ? 26.938 -21.016 22.281 1 70.19 370 GLN A CA 1
ATOM 2903 C C . GLN A 1 370 ? 27.844 -22.062 22.922 1 70.19 370 GLN A C 1
ATOM 2905 O O . GLN A 1 370 ? 28.984 -21.766 23.266 1 70.19 370 GLN A O 1
ATOM 2910 N N . LYS A 1 371 ? 27.422 -23.219 23.016 1 59.06 371 LYS A N 1
ATOM 2911 C CA . LYS A 1 371 ? 28.172 -24.297 23.641 1 59.06 371 LYS A CA 1
ATOM 2912 C C . LYS A 1 371 ? 29.281 -24.812 22.719 1 59.06 371 LYS A C 1
ATOM 2914 O O . LYS A 1 371 ? 30.312 -25.281 23.188 1 59.06 371 LYS A O 1
ATOM 2919 N N . VAL A 1 372 ? 29.141 -24.672 21.453 1 55.28 372 VAL A N 1
ATOM 2920 C CA . VAL A 1 372 ? 30.109 -25.188 20.484 1 55.28 372 VAL A CA 1
ATOM 2921 C C . VAL A 1 372 ? 31.203 -24.156 20.25 1 55.28 372 VAL A C 1
ATOM 2923 O O . VAL A 1 372 ? 32.25 -24.484 19.719 1 55.28 372 VAL A O 1
ATOM 2926 N N . ALA A 1 373 ? 30.938 -22.922 20.359 1 50.66 373 ALA A N 1
ATOM 2927 C CA . ALA A 1 373 ? 31.797 -21.812 19.938 1 50.66 373 ALA A CA 1
ATOM 2928 C C . ALA A 1 373 ? 33.031 -21.719 20.812 1 50.66 373 ALA A C 1
ATOM 2930 O O . ALA A 1 373 ? 33.656 -20.656 20.906 1 50.66 373 ALA A O 1
ATOM 2931 N N . ALA A 1 374 ? 33.219 -22.656 21.688 1 43.59 374 ALA A N 1
ATOM 2932 C CA . ALA A 1 374 ? 34.344 -22.391 22.578 1 43.59 374 ALA A CA 1
ATOM 2933 C C . ALA A 1 374 ? 35.625 -22.141 21.797 1 43.59 374 ALA A C 1
ATOM 2935 O O . ALA A 1 374 ? 36.688 -21.875 22.375 1 43.59 374 ALA A O 1
ATOM 2936 N N . ASP A 1 375 ? 35.875 -22.719 20.703 1 40.81 375 ASP A N 1
ATOM 2937 C CA . ASP A 1 375 ? 37.25 -22.578 20.266 1 40.81 375 ASP A CA 1
ATOM 2938 C C . ASP A 1 375 ? 37.469 -21.234 19.594 1 40.81 375 ASP A C 1
ATOM 2940 O O . ASP A 1 375 ? 36.906 -20.938 18.547 1 40.81 375 ASP A O 1
ATOM 2944 N N . PRO A 1 376 ? 37.719 -20.234 20.406 1 44.12 376 PRO A N 1
ATOM 2945 C CA . PRO A 1 376 ? 38.062 -18.984 19.75 1 44.12 376 PRO A CA 1
ATOM 2946 C C . PRO A 1 376 ? 38.938 -19.188 18.5 1 44.12 376 PRO A C 1
ATOM 2948 O O . PRO A 1 376 ? 39.969 -19.875 18.562 1 44.12 376 PRO A O 1
ATOM 2951 N N . GLN A 1 377 ? 38.469 -19.484 17.422 1 43.12 377 GLN A N 1
ATOM 2952 C CA . GLN A 1 377 ? 39.344 -19.547 16.266 1 43.12 377 GLN A CA 1
ATOM 2953 C C . GLN A 1 377 ? 40.406 -18.438 16.297 1 43.12 377 GLN A C 1
ATOM 2955 O O . GLN A 1 377 ? 40.062 -17.281 16.578 1 43.12 377 GLN A O 1
ATOM 2960 N N . ALA A 1 378 ? 41.625 -18.734 16.438 1 41.84 378 ALA A N 1
ATOM 2961 C CA . ALA A 1 378 ? 42.781 -17.828 16.344 1 41.84 378 ALA A CA 1
ATOM 2962 C C . ALA A 1 378 ? 42.562 -16.766 15.281 1 41.84 378 ALA A C 1
ATOM 2964 O O . ALA A 1 378 ? 42.062 -17.062 14.188 1 41.84 378 ALA A O 1
ATOM 2965 N N . PRO A 1 379 ? 42.438 -15.469 15.641 1 46.28 379 PRO A N 1
ATOM 2966 C CA . PRO A 1 379 ? 42.375 -14.461 14.578 1 46.28 379 PRO A CA 1
ATOM 2967 C C . PRO A 1 379 ? 43.219 -14.828 13.359 1 46.28 379 PRO A C 1
ATOM 2969 O O . PRO A 1 379 ? 44.406 -15.141 13.5 1 46.28 379 PRO A O 1
ATOM 2972 N N . ALA A 1 380 ? 42.781 -15.406 12.383 1 48.19 380 ALA A N 1
ATOM 2973 C CA . ALA A 1 380 ? 43.562 -15.711 11.188 1 48.19 380 ALA A CA 1
ATOM 2974 C C . ALA A 1 380 ? 44.469 -14.539 10.812 1 48.19 380 ALA A C 1
ATOM 2976 O O . ALA A 1 380 ? 44.031 -13.391 10.781 1 48.19 380 ALA A O 1
ATOM 2977 N N . GLU A 1 381 ? 45.656 -14.664 10.906 1 56.19 381 GLU A N 1
ATOM 2978 C CA . GLU A 1 381 ? 46.688 -13.711 10.516 1 56.19 381 GLU A CA 1
ATOM 2979 C C . GLU A 1 381 ? 46.375 -13.062 9.172 1 56.19 381 GLU A C 1
ATOM 2981 O O . GLU A 1 381 ? 46.594 -11.867 8.984 1 56.19 381 GLU A O 1
ATOM 2986 N N . ARG A 1 382 ? 45.75 -13.797 8.148 1 68.81 382 ARG A N 1
ATOM 2987 C CA . ARG A 1 382 ? 45.531 -13.234 6.816 1 68.81 382 ARG A CA 1
ATOM 2988 C C . ARG A 1 382 ? 44.062 -12.922 6.598 1 68.81 382 ARG A C 1
ATOM 2990 O O . ARG A 1 382 ? 43.188 -13.734 6.93 1 68.81 382 ARG A O 1
ATOM 2997 N N . ARG A 1 383 ? 43.656 -11.633 6.402 1 86.19 383 ARG A N 1
ATOM 2998 C CA . ARG A 1 383 ? 42.312 -11.156 6.094 1 86.19 383 ARG A CA 1
ATOM 2999 C C . ARG A 1 383 ? 42.156 -10.852 4.605 1 86.19 383 ARG A C 1
ATOM 3001 O O . ARG A 1 383 ? 43.125 -10.484 3.947 1 86.19 383 ARG A O 1
ATOM 3008 N N . ALA A 1 384 ? 41.062 -11.312 4.074 1 92.38 384 ALA A N 1
ATOM 3009 C CA . ALA A 1 384 ? 40.719 -10.961 2.703 1 92.38 384 ALA A CA 1
ATOM 3010 C C . ALA A 1 384 ? 40.031 -9.602 2.648 1 92.38 384 ALA A C 1
ATOM 3012 O O . ALA A 1 384 ? 39 -9.375 3.32 1 92.38 384 ALA A O 1
ATOM 3013 N N . ASP A 1 385 ? 40.594 -8.75 1.869 1 94.19 385 ASP A N 1
ATOM 3014 C CA . ASP A 1 385 ? 40 -7.414 1.717 1 94.19 385 ASP A CA 1
ATOM 3015 C C . ASP A 1 385 ? 39.156 -7.324 0.444 1 94.19 385 ASP A C 1
ATOM 3017 O O . ASP A 1 385 ? 38.938 -8.328 -0.237 1 94.19 385 ASP A O 1
ATOM 3021 N N . SER A 1 386 ? 38.625 -6.148 0.164 1 94.81 386 SER A N 1
ATOM 3022 C CA . SER A 1 386 ? 37.719 -5.949 -0.973 1 94.81 386 SER A CA 1
ATOM 3023 C C . SER A 1 386 ? 38.438 -6.277 -2.289 1 94.81 386 SER A C 1
ATOM 3025 O O . SER A 1 386 ? 37.812 -6.773 -3.227 1 94.81 386 SER A O 1
ATOM 3027 N N . HIS A 1 387 ? 39.75 -6.09 -2.322 1 95.31 387 HIS A N 1
ATOM 3028 C CA . HIS A 1 387 ? 40.5 -6.375 -3.537 1 95.31 387 HIS A CA 1
ATOM 3029 C C . HIS A 1 387 ? 40.594 -7.875 -3.799 1 95.31 387 HIS A C 1
ATOM 3031 O O . HIS A 1 387 ? 40.406 -8.32 -4.934 1 95.31 387 HIS A O 1
ATOM 3037 N N . PHE A 1 388 ? 40.875 -8.547 -2.773 1 96.19 388 PHE A N 1
ATOM 3038 C CA . PHE A 1 388 ? 40.938 -10 -2.898 1 96.19 388 PHE A CA 1
ATOM 3039 C C . PHE A 1 388 ? 39.562 -10.562 -3.287 1 96.19 388 PHE A C 1
ATOM 3041 O O . PHE A 1 388 ? 39.469 -11.438 -4.152 1 96.19 388 PHE A O 1
ATOM 3048 N N . VAL A 1 389 ? 38.531 -10.109 -2.68 1 96.88 389 VAL A N 1
ATOM 3049 C CA . VAL A 1 389 ? 37.188 -10.547 -2.967 1 96.88 389 VAL A CA 1
ATOM 3050 C C . VAL A 1 389 ? 36.844 -10.234 -4.422 1 96.88 389 VAL A C 1
ATOM 3052 O O . VAL A 1 389 ? 36.25 -11.062 -5.113 1 96.88 389 VAL A O 1
ATOM 3055 N N . GLU A 1 390 ? 37.219 -9.047 -4.859 1 97.44 390 GLU A N 1
ATOM 3056 C CA . GLU A 1 390 ? 36.969 -8.633 -6.242 1 97.44 390 GLU A CA 1
ATOM 3057 C C . GLU A 1 390 ? 37.656 -9.57 -7.223 1 97.44 390 GLU A C 1
ATOM 3059 O O . GLU A 1 390 ? 37.094 -9.961 -8.242 1 97.44 390 GLU A O 1
ATOM 3064 N N . MET A 1 391 ? 38.875 -9.914 -6.902 1 97.31 391 MET A N 1
ATOM 3065 C CA . MET A 1 391 ? 39.656 -10.805 -7.758 1 97.31 391 MET A CA 1
ATOM 3066 C C . MET A 1 391 ? 39 -12.18 -7.848 1 97.31 391 MET A C 1
ATOM 3068 O O . MET A 1 391 ? 38.812 -12.719 -8.945 1 97.31 391 MET A O 1
ATOM 3072 N N . ARG A 1 392 ? 38.656 -12.703 -6.734 1 97.62 392 ARG A N 1
ATOM 3073 C CA . ARG A 1 392 ? 38.031 -14.023 -6.691 1 97.62 392 ARG A CA 1
ATOM 3074 C C . ARG A 1 392 ? 36.656 -14 -7.375 1 97.62 392 ARG A C 1
ATOM 3076 O O . ARG A 1 392 ? 36.281 -14.977 -8.008 1 97.62 392 ARG A O 1
ATOM 3083 N N . ALA A 1 393 ? 35.906 -12.938 -7.215 1 98.19 393 ALA A N 1
ATOM 3084 C CA . ALA A 1 393 ? 34.625 -12.766 -7.895 1 98.19 393 ALA A CA 1
ATOM 3085 C C . ALA A 1 393 ? 34.781 -12.773 -9.414 1 98.19 393 ALA A C 1
ATOM 3087 O O . ALA A 1 393 ? 34.031 -13.406 -10.133 1 98.19 393 ALA A O 1
ATOM 3088 N N . GLY A 1 394 ? 35.844 -12.07 -9.852 1 98.06 394 GLY A N 1
ATOM 3089 C CA . GLY A 1 394 ? 36.156 -12.062 -11.273 1 98.06 394 GLY A CA 1
ATOM 3090 C C . GLY A 1 394 ? 36.438 -13.445 -11.828 1 98.06 394 GLY A C 1
ATOM 3091 O O . GLY A 1 394 ? 35.969 -13.781 -12.93 1 98.06 394 GLY A O 1
ATOM 3092 N N . GLU A 1 395 ? 37.156 -14.188 -11.062 1 97.94 395 GLU A N 1
ATOM 3093 C CA . GLU A 1 395 ? 37.5 -15.547 -11.477 1 97.94 395 GLU A CA 1
ATOM 3094 C C . GLU A 1 395 ? 36.25 -16.406 -11.586 1 97.94 395 GLU A C 1
ATOM 3096 O O . GLU A 1 395 ? 36.062 -17.156 -12.547 1 97.94 395 GLU A O 1
ATOM 3101 N N . MET A 1 396 ? 35.375 -16.312 -10.656 1 97.81 396 MET A N 1
ATOM 3102 C CA . MET A 1 396 ? 34.156 -17.109 -10.656 1 97.81 396 MET A CA 1
ATOM 3103 C C . MET A 1 396 ? 33.219 -16.688 -11.781 1 97.81 396 MET A C 1
ATOM 3105 O O . MET A 1 396 ? 32.625 -17.531 -12.445 1 97.81 396 MET A O 1
ATOM 3109 N N . ILE A 1 397 ? 33.094 -15.398 -12.008 1 98.38 397 ILE A N 1
ATOM 3110 C CA . ILE A 1 397 ? 32.25 -14.875 -13.086 1 98.38 397 ILE A CA 1
ATOM 3111 C C . ILE A 1 397 ? 32.781 -15.352 -14.43 1 98.38 397 ILE A C 1
ATOM 3113 O O . ILE A 1 397 ? 32 -15.75 -15.305 1 98.38 397 ILE A O 1
ATOM 3117 N N . ALA A 1 398 ? 34.125 -15.344 -14.547 1 97.81 398 ALA A N 1
ATOM 3118 C CA . ALA A 1 398 ? 34.75 -15.828 -15.773 1 97.81 398 ALA A CA 1
ATOM 3119 C C . ALA A 1 398 ? 34.438 -17.312 -15.992 1 97.81 398 ALA A C 1
ATOM 3121 O O . ALA A 1 398 ? 34.219 -17.734 -17.125 1 97.81 398 ALA A O 1
ATOM 3122 N N . ALA A 1 399 ? 34.469 -18.047 -14.984 1 97.81 399 ALA A N 1
ATOM 3123 C CA . ALA A 1 399 ? 34.156 -19.484 -15.078 1 97.81 399 ALA A CA 1
ATOM 3124 C C . ALA A 1 399 ? 32.719 -19.703 -15.516 1 97.81 399 ALA A C 1
ATOM 3126 O O . ALA A 1 399 ? 32.438 -20.578 -16.344 1 97.81 399 ALA A O 1
ATOM 3127 N N . TYR A 1 400 ? 31.75 -18.969 -14.93 1 98.19 400 TYR A N 1
ATOM 3128 C CA . TYR A 1 400 ? 30.359 -19.062 -15.344 1 98.19 400 TYR A CA 1
ATOM 3129 C C . TYR A 1 400 ? 30.188 -18.609 -16.781 1 98.19 400 TYR A C 1
ATOM 3131 O O . TYR A 1 400 ? 29.391 -19.203 -17.531 1 98.19 400 TYR A O 1
ATOM 3139 N N . ALA A 1 401 ? 30.922 -17.578 -17.203 1 97.62 401 ALA A N 1
ATOM 3140 C CA . ALA A 1 401 ? 30.844 -17.062 -18.562 1 97.62 401 ALA A CA 1
ATOM 3141 C C . ALA A 1 401 ? 31.312 -18.094 -19.578 1 97.62 401 ALA A C 1
ATOM 3143 O O . ALA A 1 401 ? 30.828 -18.125 -20.719 1 97.62 401 ALA A O 1
ATOM 3144 N N . GLN A 1 402 ? 32.25 -18.922 -19.203 1 97.5 402 GLN A N 1
ATOM 3145 C CA . GLN A 1 402 ? 32.719 -20 -20.062 1 97.5 402 GLN A CA 1
ATOM 3146 C C . GLN A 1 402 ? 31.625 -21.047 -20.297 1 97.5 402 GLN A C 1
ATOM 3148 O O . GLN A 1 402 ? 31.547 -21.641 -21.375 1 97.5 402 GLN A O 1
ATOM 3153 N N . ARG A 1 403 ? 30.812 -21.188 -19.312 1 96.81 403 ARG A N 1
ATOM 3154 C CA . ARG A 1 403 ? 29.75 -22.188 -19.406 1 96.81 403 ARG A CA 1
ATOM 3155 C C . ARG A 1 403 ? 28.547 -21.625 -20.141 1 96.81 403 ARG A C 1
ATOM 3157 O O . ARG A 1 403 ? 27.797 -22.375 -20.781 1 96.81 403 ARG A O 1
ATOM 3164 N N . TYR A 1 404 ? 28.328 -20.469 -19.984 1 97.31 404 TYR A N 1
ATOM 3165 C CA . TYR A 1 404 ? 27.203 -19.766 -20.609 1 97.31 404 TYR A CA 1
ATOM 3166 C C . TYR A 1 404 ? 27.609 -18.359 -21.031 1 97.31 404 TYR A C 1
ATOM 3168 O O . TYR A 1 404 ? 27.766 -17.469 -20.203 1 97.31 404 TYR A O 1
ATOM 3176 N N . GLY A 1 405 ? 27.656 -18.109 -22.328 1 95.88 405 GLY A N 1
ATOM 3177 C CA . GLY A 1 405 ? 28.109 -16.859 -22.891 1 95.88 405 GLY A CA 1
ATOM 3178 C C . GLY A 1 405 ? 27.266 -15.672 -22.453 1 95.88 405 GLY A C 1
ATOM 3179 O O . GLY A 1 405 ? 27.734 -14.531 -22.453 1 95.88 405 GLY A O 1
ATOM 3180 N N . GLY A 1 406 ? 26.109 -15.867 -22.031 1 95.94 406 GLY A N 1
ATOM 3181 C CA . GLY A 1 406 ? 25.203 -14.797 -21.641 1 95.94 406 GLY A CA 1
ATOM 3182 C C . GLY A 1 406 ? 25.422 -14.336 -20.203 1 95.94 406 GLY A C 1
ATOM 3183 O O . GLY A 1 406 ? 24.797 -13.383 -19.75 1 95.94 406 GLY A O 1
ATOM 3184 N N . PHE A 1 407 ? 26.344 -14.938 -19.453 1 97.5 407 PHE A N 1
ATOM 3185 C CA . PHE A 1 407 ? 26.641 -14.57 -18.062 1 97.5 407 PHE A CA 1
ATOM 3186 C C . PHE A 1 407 ? 27.531 -13.344 -18.016 1 97.5 407 PHE A C 1
ATOM 3188 O O . PHE A 1 407 ? 28.719 -13.445 -17.703 1 97.5 407 PHE A O 1
ATOM 3195 N N . GLU A 1 408 ? 27 -12.18 -18.219 1 96.44 408 GLU A N 1
ATOM 3196 C CA . GLU A 1 408 ? 27.734 -10.922 -18.297 1 96.44 408 GLU A CA 1
ATOM 3197 C C . GLU A 1 408 ? 27.578 -10.094 -17.031 1 96.44 408 GLU A C 1
ATOM 3199 O O . GLU A 1 408 ? 27.016 -9 -17.062 1 96.44 408 GLU A O 1
ATOM 3204 N N . ALA A 1 409 ? 28.125 -10.562 -16 1 97.38 409 ALA A N 1
ATOM 3205 C CA . ALA A 1 409 ? 28.047 -9.883 -14.711 1 97.38 409 ALA A CA 1
ATOM 3206 C C . ALA A 1 409 ? 29.109 -8.805 -14.578 1 97.38 409 ALA A C 1
ATOM 3208 O O . ALA A 1 409 ? 30.188 -8.922 -15.172 1 97.38 409 ALA A O 1
ATOM 3209 N N . LEU A 1 410 ? 28.797 -7.742 -13.844 1 96.25 410 LEU A N 1
ATOM 3210 C CA . LEU A 1 410 ? 29.734 -6.656 -13.555 1 96.25 410 LEU A CA 1
ATOM 3211 C C . LEU A 1 410 ? 30.062 -6.602 -12.07 1 96.25 410 LEU A C 1
ATOM 3213 O O . LEU A 1 410 ? 29.203 -6.914 -11.227 1 96.25 410 LEU A O 1
ATOM 3217 N N . VAL A 1 411 ? 31.297 -6.262 -11.75 1 97.19 411 VAL A N 1
ATOM 3218 C CA . VAL A 1 411 ? 31.719 -6.094 -10.367 1 97.19 411 VAL A CA 1
ATOM 3219 C C . VAL A 1 411 ? 32.062 -4.633 -10.102 1 97.19 411 VAL A C 1
ATOM 3221 O O . VAL A 1 411 ? 32.781 -4.008 -10.891 1 97.19 411 VAL A O 1
ATOM 3224 N N . GLU A 1 412 ? 31.484 -4.039 -9.055 1 94.94 412 GLU A N 1
ATOM 3225 C CA . GLU A 1 412 ? 31.766 -2.66 -8.664 1 94.94 412 GLU A CA 1
ATOM 3226 C C . GLU A 1 412 ? 32.156 -2.57 -7.188 1 94.94 412 GLU A C 1
ATOM 3228 O O . GLU A 1 412 ? 31.453 -3.135 -6.328 1 94.94 412 GLU A O 1
ATOM 3233 N N . VAL A 1 413 ? 33.219 -1.916 -6.914 1 94.06 413 VAL A N 1
ATOM 3234 C CA . VAL A 1 413 ? 33.594 -1.608 -5.539 1 94.06 413 VAL A CA 1
ATOM 3235 C C . VAL A 1 413 ? 33.094 -0.217 -5.16 1 94.06 413 VAL A C 1
ATOM 3237 O O . VAL A 1 413 ? 33.344 0.757 -5.875 1 94.06 413 VAL A O 1
ATOM 3240 N N . ARG A 1 414 ? 32.344 -0.13 -4.09 1 87.88 414 ARG A N 1
ATOM 3241 C CA . ARG A 1 414 ? 31.672 1.118 -3.748 1 87.88 414 ARG A CA 1
ATOM 3242 C C . ARG A 1 414 ? 32 1.547 -2.324 1 87.88 414 ARG A C 1
ATOM 3244 O O . ARG A 1 414 ? 32.219 0.705 -1.454 1 87.88 414 ARG A O 1
ATOM 3251 N N . ASP A 1 415 ? 31.891 2.887 -2.061 1 84.25 415 ASP A N 1
ATOM 3252 C CA . ASP A 1 415 ? 32.188 3.453 -0.749 1 84.25 415 ASP A CA 1
ATOM 3253 C C . ASP A 1 415 ? 30.906 3.707 0.037 1 84.25 415 ASP A C 1
ATOM 3255 O O . ASP A 1 415 ? 30.938 3.914 1.252 1 84.25 415 ASP A O 1
ATOM 3259 N N . ASP A 1 416 ? 29.766 3.713 -0.604 1 79.31 416 ASP A N 1
ATOM 3260 C CA . ASP A 1 416 ? 28.531 4.152 0.024 1 79.31 416 ASP A CA 1
ATOM 3261 C C . ASP A 1 416 ? 27.703 2.961 0.511 1 79.31 416 ASP A C 1
ATOM 3263 O O . ASP A 1 416 ? 26.484 3.061 0.662 1 79.31 416 ASP A O 1
ATOM 3267 N N . LEU A 1 417 ? 28.375 1.739 0.671 1 84.69 417 LEU A N 1
ATOM 3268 C CA . LEU A 1 417 ? 27.703 0.538 1.151 1 84.69 417 LEU A CA 1
ATOM 3269 C C . LEU A 1 417 ? 28.312 0.059 2.463 1 84.69 417 LEU A C 1
ATOM 3271 O O . LEU A 1 417 ? 29.516 0.219 2.688 1 84.69 417 LEU A O 1
ATOM 3275 N N . PRO A 1 418 ? 27.438 -0.467 3.281 1 83.5 418 PRO A N 1
ATOM 3276 C CA . PRO A 1 418 ? 28.016 -1.154 4.438 1 83.5 418 PRO A CA 1
ATOM 3277 C C . PRO A 1 418 ? 28.891 -2.342 4.043 1 83.5 418 PRO A C 1
ATOM 3279 O O . PRO A 1 418 ? 28.719 -2.914 2.967 1 83.5 418 PRO A O 1
ATOM 3282 N N . ALA A 1 419 ? 29.797 -2.672 4.938 1 85.62 419 ALA A N 1
ATOM 3283 C CA . ALA A 1 419 ? 30.703 -3.791 4.664 1 85.62 419 ALA A CA 1
ATOM 3284 C C . ALA A 1 419 ? 29.922 -5.023 4.219 1 85.62 419 ALA A C 1
ATOM 3286 O O . ALA A 1 419 ? 28.875 -5.344 4.793 1 85.62 419 ALA A O 1
ATOM 3287 N N . GLY A 1 420 ? 30.406 -5.633 3.123 1 90.25 420 GLY A N 1
ATOM 3288 C CA . GLY A 1 420 ? 29.719 -6.793 2.578 1 90.25 420 GLY A CA 1
ATOM 3289 C C . GLY A 1 420 ? 29.516 -6.715 1.077 1 90.25 420 GLY A C 1
ATOM 3290 O O . GLY A 1 420 ? 30.203 -5.945 0.392 1 90.25 420 GLY A O 1
ATOM 3291 N N . LEU A 1 421 ? 28.719 -7.641 0.608 1 93.38 421 LEU A N 1
ATOM 3292 C CA . LEU A 1 421 ? 28.422 -7.746 -0.813 1 93.38 421 LEU A CA 1
ATOM 3293 C C . LEU A 1 421 ? 26.922 -7.609 -1.054 1 93.38 421 LEU A C 1
ATOM 3295 O O . LEU A 1 421 ? 26.109 -7.926 -0.175 1 93.38 421 LEU A O 1
ATOM 3299 N N . LEU A 1 422 ? 26.578 -7.047 -2.18 1 89.38 422 LEU A N 1
ATOM 3300 C CA . LEU A 1 422 ? 25.188 -6.914 -2.594 1 89.38 422 LEU A CA 1
ATOM 3301 C C . LEU A 1 422 ? 25.047 -7.09 -4.102 1 89.38 422 LEU A C 1
ATOM 3303 O O . LEU A 1 422 ? 25.891 -6.621 -4.867 1 89.38 422 LEU A O 1
ATOM 3307 N N . VAL A 1 423 ? 24.094 -7.828 -4.508 1 92.88 423 VAL A N 1
ATOM 3308 C CA . VAL A 1 423 ? 23.812 -7.977 -5.93 1 92.88 423 VAL A CA 1
ATOM 3309 C C . VAL A 1 423 ? 22.625 -7.086 -6.316 1 92.88 423 VAL A C 1
ATOM 3311 O O . VAL A 1 423 ? 21.594 -7.082 -5.641 1 92.88 423 VAL A O 1
ATOM 3314 N N . SER A 1 424 ? 22.75 -6.281 -7.293 1 88.75 424 SER A N 1
ATOM 3315 C CA . SER A 1 424 ? 21.719 -5.445 -7.902 1 88.75 424 SER A CA 1
ATOM 3316 C C . SER A 1 424 ? 21.672 -5.633 -9.414 1 88.75 424 SER A C 1
ATOM 3318 O O . SER A 1 424 ? 22.578 -5.207 -10.125 1 88.75 424 SER A O 1
ATOM 3320 N N . GLY A 1 425 ? 20.641 -6.277 -9.891 1 90.56 425 GLY A N 1
ATOM 3321 C CA . GLY A 1 425 ? 20.594 -6.637 -11.305 1 90.56 425 GLY A CA 1
ATOM 3322 C C . GLY A 1 425 ? 21.703 -7.574 -11.719 1 90.56 425 GLY A C 1
ATOM 3323 O O . GLY A 1 425 ? 21.891 -8.641 -11.125 1 90.56 425 GLY A O 1
ATOM 3324 N N . ARG A 1 426 ? 22.453 -7.098 -12.719 1 94.44 426 ARG A N 1
ATOM 3325 C CA . ARG A 1 426 ? 23.547 -7.922 -13.242 1 94.44 426 ARG A CA 1
ATOM 3326 C C . ARG A 1 426 ? 24.859 -7.578 -12.562 1 94.44 426 ARG A C 1
ATOM 3328 O O . ARG A 1 426 ? 25.922 -8.016 -13 1 94.44 426 ARG A O 1
ATOM 3335 N N . ARG A 1 427 ? 24.828 -6.762 -11.438 1 94.31 427 ARG A N 1
ATOM 3336 C CA . ARG A 1 427 ? 26.062 -6.242 -10.836 1 94.31 427 ARG A CA 1
ATOM 3337 C C . ARG A 1 427 ? 26.281 -6.84 -9.445 1 94.31 427 ARG A C 1
ATOM 3339 O O . ARG A 1 427 ? 25.344 -6.941 -8.648 1 94.31 427 ARG A O 1
ATOM 3346 N N . LEU A 1 428 ? 27.469 -7.215 -9.227 1 97.62 428 LEU A N 1
ATOM 3347 C CA . LEU A 1 428 ? 27.938 -7.504 -7.875 1 97.62 428 LEU A CA 1
ATOM 3348 C C . LEU A 1 428 ? 28.609 -6.281 -7.262 1 97.62 428 LEU A C 1
ATOM 3350 O O . LEU A 1 428 ? 29.625 -5.801 -7.762 1 97.62 428 LEU A O 1
ATOM 3354 N N . LEU A 1 429 ? 28.031 -5.773 -6.184 1 93.94 429 LEU A N 1
ATOM 3355 C CA . LEU A 1 429 ? 28.578 -4.617 -5.48 1 93.94 429 LEU A CA 1
ATOM 3356 C C . LEU A 1 429 ? 29.375 -5.047 -4.254 1 93.94 429 LEU A C 1
ATOM 3358 O O . LEU A 1 429 ? 28.875 -5.816 -3.428 1 93.94 429 LEU A O 1
ATOM 3362 N N . ILE A 1 430 ? 30.625 -4.598 -4.195 1 95.88 430 ILE A N 1
ATOM 3363 C CA . ILE A 1 430 ? 31.516 -4.895 -3.078 1 95.88 430 ILE A CA 1
ATOM 3364 C C . ILE A 1 430 ? 31.859 -3.605 -2.326 1 95.88 430 ILE A C 1
ATOM 3366 O O . ILE A 1 430 ? 32.344 -2.648 -2.916 1 95.88 430 ILE A O 1
ATOM 3370 N N . ALA A 1 431 ? 31.484 -3.617 -1.055 1 90.81 431 ALA A N 1
ATOM 3371 C CA . ALA A 1 431 ? 31.875 -2.459 -0.252 1 90.81 431 ALA A CA 1
ATOM 3372 C C . ALA A 1 431 ? 33.375 -2.375 -0.1 1 90.81 431 ALA A C 1
ATOM 3374 O O . ALA A 1 431 ? 34.031 -3.375 0.202 1 90.81 431 ALA A O 1
ATOM 3375 N N . ARG A 1 432 ? 33.938 -1.242 -0.203 1 90.94 432 ARG A N 1
ATOM 3376 C CA . ARG A 1 432 ? 35.375 -1.029 -0.091 1 90.94 432 ARG A CA 1
ATOM 3377 C C . ARG A 1 432 ? 35.875 -1.417 1.295 1 90.94 432 ARG A C 1
ATOM 3379 O O . ARG A 1 432 ? 37 -1.9 1.438 1 90.94 432 ARG A O 1
ATOM 3386 N N . SER A 1 433 ? 35 -1.271 2.211 1 87.38 433 SER A N 1
ATOM 3387 C CA . SER A 1 433 ? 35.375 -1.52 3.598 1 87.38 433 SER A CA 1
ATOM 3388 C C . SER A 1 433 ? 35.281 -3.004 3.938 1 87.38 433 SER A C 1
ATOM 3390 O O . SER A 1 433 ? 35.562 -3.402 5.074 1 87.38 433 SER A O 1
ATOM 3392 N N . THR A 1 434 ? 35 -3.811 2.988 1 91.12 434 THR A N 1
ATOM 3393 C CA . THR A 1 434 ? 34.812 -5.23 3.24 1 91.12 434 THR A CA 1
ATOM 3394 C C . THR A 1 434 ? 36.094 -5.914 3.637 1 91.12 434 THR A C 1
ATOM 3396 O O . THR A 1 434 ? 37.125 -5.754 2.963 1 91.12 434 THR A O 1
ATOM 3399 N N . ILE A 1 435 ? 36.062 -6.617 4.805 1 90.5 435 ILE A N 1
ATOM 3400 C CA . ILE A 1 435 ? 37.125 -7.488 5.293 1 90.5 435 ILE A CA 1
ATOM 3401 C C . ILE A 1 435 ? 36.531 -8.789 5.812 1 90.5 435 ILE A C 1
ATOM 3403 O O . ILE A 1 435 ? 35.5 -8.781 6.52 1 90.5 435 ILE A O 1
ATOM 3407 N N . MET A 1 436 ? 37.094 -9.922 5.363 1 90.12 436 MET A N 1
ATOM 3408 C CA . MET A 1 436 ? 36.562 -11.195 5.844 1 90.12 436 MET A CA 1
ATOM 3409 C C . MET A 1 436 ? 37.656 -12.266 5.863 1 90.12 436 MET A C 1
ATOM 3411 O O . MET A 1 436 ? 38.781 -12.023 5.418 1 90.12 436 MET A O 1
ATOM 3415 N N . GLU A 1 437 ? 37.281 -13.398 6.477 1 90.12 437 GLU A N 1
ATOM 3416 C CA . GLU A 1 437 ? 38.188 -14.539 6.465 1 90.12 437 GLU A CA 1
ATOM 3417 C C . GLU A 1 437 ? 38.312 -15.125 5.062 1 90.12 437 GLU A C 1
ATOM 3419 O O . GLU A 1 437 ? 37.344 -15.219 4.328 1 90.12 437 GLU A O 1
ATOM 3424 N N . PRO A 1 438 ? 39.531 -15.492 4.703 1 91.88 438 PRO A N 1
ATOM 3425 C CA . PRO A 1 438 ? 39.75 -16.016 3.354 1 91.88 438 PRO A CA 1
ATOM 3426 C C . PRO A 1 438 ? 38.875 -17.219 3.035 1 91.88 438 PRO A C 1
ATOM 3428 O O . PRO A 1 438 ? 38.375 -17.359 1.908 1 91.88 438 PRO A O 1
ATOM 3431 N N . ASP A 1 439 ? 38.656 -18 4.016 1 91.31 439 ASP A N 1
ATOM 3432 C CA . ASP A 1 439 ? 37.875 -19.219 3.791 1 91.31 439 ASP A CA 1
ATOM 3433 C C . ASP A 1 439 ? 36.406 -18.891 3.582 1 91.31 439 ASP A C 1
ATOM 3435 O O . ASP A 1 439 ? 35.625 -19.734 3.104 1 91.31 439 ASP A O 1
ATOM 3439 N N . ARG A 1 440 ? 36 -17.703 3.881 1 93.44 440 ARG A N 1
ATOM 3440 C CA . ARG A 1 440 ? 34.625 -17.266 3.738 1 93.44 440 ARG A CA 1
ATOM 3441 C C . ARG A 1 440 ? 34.344 -16.75 2.326 1 93.44 440 ARG A C 1
ATOM 3443 O O . ARG A 1 440 ? 33.219 -16.688 1.89 1 93.44 440 ARG A O 1
ATOM 3450 N N . VAL A 1 441 ? 35.375 -16.469 1.568 1 95.75 441 VAL A N 1
ATOM 3451 C CA . VAL A 1 441 ? 35.219 -15.797 0.278 1 95.75 441 VAL A CA 1
ATOM 3452 C C . VAL A 1 441 ? 34.5 -16.719 -0.706 1 95.75 441 VAL A C 1
ATOM 3454 O O . VAL A 1 441 ? 33.562 -16.312 -1.371 1 95.75 441 VAL A O 1
ATOM 3457 N N . GLY A 1 442 ? 34.875 -18 -0.804 1 95.38 442 GLY A N 1
ATOM 3458 C CA . GLY A 1 442 ? 34.25 -18.953 -1.706 1 95.38 442 GLY A CA 1
ATOM 3459 C C . GLY A 1 442 ? 32.781 -19.125 -1.465 1 95.38 442 GLY A C 1
ATOM 3460 O O . GLY A 1 442 ? 31.953 -18.938 -2.377 1 95.38 442 GLY A O 1
ATOM 3461 N N . PRO A 1 443 ? 32.469 -19.375 -0.231 1 96.19 443 PRO A N 1
ATOM 3462 C CA . PRO A 1 443 ? 31.047 -19.562 0.119 1 96.19 443 PRO A CA 1
ATOM 3463 C C . PRO A 1 443 ? 30.203 -18.328 -0.148 1 96.19 443 PRO A C 1
ATOM 3465 O O . PRO A 1 443 ? 29.094 -18.438 -0.68 1 96.19 443 PRO A O 1
ATOM 3468 N N . ILE A 1 444 ? 30.641 -17.125 0.185 1 96.62 444 ILE A N 1
ATOM 3469 C CA . ILE A 1 444 ? 29.844 -15.906 -0.001 1 96.62 444 ILE A CA 1
ATOM 3470 C C . ILE A 1 444 ? 29.719 -15.609 -1.492 1 96.62 444 ILE A C 1
ATOM 3472 O O . ILE A 1 444 ? 28.672 -15.109 -1.937 1 96.62 444 ILE A O 1
ATOM 3476 N N . LEU A 1 445 ? 30.75 -15.969 -2.264 1 97.88 445 LEU A N 1
ATOM 3477 C CA . LEU A 1 445 ? 30.641 -15.773 -3.707 1 97.88 445 LEU A CA 1
ATOM 3478 C C . LEU A 1 445 ? 29.688 -16.797 -4.324 1 97.88 445 LEU A C 1
ATOM 3480 O O . LEU A 1 445 ? 29 -16.484 -5.301 1 97.88 445 LEU A O 1
ATOM 3484 N N . SER A 1 446 ? 29.656 -18.016 -3.791 1 97.69 446 SER A N 1
ATOM 3485 C CA . SER A 1 446 ? 28.656 -18.969 -4.23 1 97.69 446 SER A CA 1
ATOM 3486 C C . SER A 1 446 ? 27.234 -18.469 -3.949 1 97.69 446 SER A C 1
ATOM 3488 O O . SER A 1 446 ? 26.312 -18.719 -4.727 1 97.69 446 SER A O 1
ATOM 3490 N N . HIS A 1 447 ? 27.031 -17.734 -2.871 1 97.94 447 HIS A N 1
ATOM 3491 C CA . HIS A 1 447 ? 25.781 -17.062 -2.494 1 97.94 447 HIS A CA 1
ATOM 3492 C C . HIS A 1 447 ? 25.422 -15.969 -3.496 1 97.94 447 HIS A C 1
ATOM 3494 O O . HIS A 1 447 ? 24.344 -16.016 -4.094 1 97.94 447 HIS A O 1
ATOM 3500 N N . GLU A 1 448 ? 26.281 -15.023 -3.752 1 97.94 448 GLU A N 1
ATOM 3501 C CA . GLU A 1 448 ? 26.016 -13.82 -4.527 1 97.94 448 GLU A CA 1
ATOM 3502 C C . GLU A 1 448 ? 26.047 -14.109 -6.027 1 97.94 448 GLU A C 1
ATOM 3504 O O . GLU A 1 448 ? 25.156 -13.68 -6.766 1 97.94 448 GLU A O 1
ATOM 3509 N N . ILE A 1 449 ? 27.062 -14.898 -6.461 1 98.31 449 ILE A N 1
ATOM 3510 C CA . ILE A 1 449 ? 27.234 -15.164 -7.883 1 98.31 449 ILE A CA 1
ATOM 3511 C C . ILE A 1 449 ? 26.516 -16.469 -8.25 1 98.31 449 ILE A C 1
ATOM 3513 O O . ILE A 1 449 ? 25.766 -16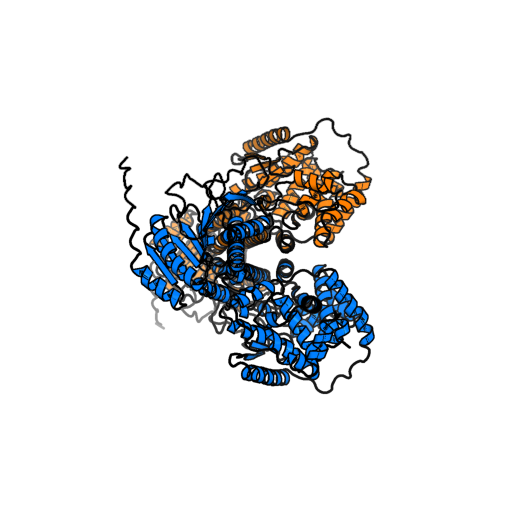.516 -9.227 1 98.31 449 ILE A O 1
ATOM 3517 N N . GLY A 1 450 ? 26.688 -17.469 -7.508 1 98.06 450 GLY A N 1
ATOM 3518 C CA . GLY A 1 450 ? 26.188 -18.797 -7.801 1 98.06 450 GLY A CA 1
ATOM 3519 C C . GLY A 1 450 ? 24.672 -18.906 -7.695 1 98.06 450 GLY A C 1
ATOM 3520 O O . GLY A 1 450 ? 24.062 -19.828 -8.227 1 98.06 450 GLY A O 1
ATOM 3521 N N . VAL A 1 451 ? 24.047 -17.953 -6.961 1 98.12 451 VAL A N 1
ATOM 3522 C CA . VAL A 1 451 ? 22.594 -18.016 -6.836 1 98.12 451 VAL A CA 1
ATOM 3523 C C . VAL A 1 451 ? 21.984 -16.734 -7.371 1 98.12 451 VAL A C 1
ATOM 3525 O O . VAL A 1 451 ? 21.266 -16.75 -8.383 1 98.12 451 VAL A O 1
ATOM 3528 N N . HIS A 1 452 ? 22.281 -15.539 -6.785 1 97.81 452 HIS A N 1
ATOM 3529 C CA . HIS A 1 452 ? 21.625 -14.289 -7.148 1 97.81 452 HIS A CA 1
ATOM 3530 C C . HIS A 1 452 ? 21.922 -13.906 -8.594 1 97.81 452 HIS A C 1
ATOM 3532 O O . HIS A 1 452 ? 21 -13.664 -9.375 1 97.81 452 HIS A O 1
ATOM 3538 N N . LEU A 1 453 ? 23.219 -13.891 -8.977 1 98.19 453 LEU A N 1
ATOM 3539 C CA . LEU A 1 453 ? 23.562 -13.539 -10.352 1 98.19 453 LEU A CA 1
ATOM 3540 C C . LEU A 1 453 ? 23.141 -14.648 -11.32 1 98.19 453 LEU A C 1
ATOM 3542 O O . LEU A 1 453 ? 22.641 -14.367 -12.406 1 98.19 453 LEU A O 1
ATOM 3546 N N . LEU A 1 454 ? 23.406 -15.891 -10.914 1 98.25 454 LEU A N 1
ATOM 3547 C CA . LEU A 1 454 ? 23.047 -17.016 -11.773 1 98.25 454 LEU A CA 1
ATOM 3548 C C . LEU A 1 454 ? 21.562 -16.969 -12.141 1 98.25 454 LEU A C 1
ATOM 3550 O O . LEU A 1 454 ? 21.203 -17.078 -13.312 1 98.25 454 LEU A O 1
ATOM 3554 N N . THR A 1 455 ? 20.672 -16.781 -11.148 1 97.69 455 THR A N 1
ATOM 3555 C CA . THR A 1 455 ? 19.234 -16.781 -11.406 1 97.69 455 THR A CA 1
ATOM 3556 C C . THR A 1 455 ? 18.828 -15.531 -12.156 1 97.69 455 THR A C 1
ATOM 3558 O O . THR A 1 455 ? 17.844 -15.539 -12.906 1 97.69 455 THR A O 1
ATOM 3561 N N . TYR A 1 456 ? 19.594 -14.43 -11.977 1 97.25 456 TYR A N 1
ATOM 3562 C CA . TYR A 1 456 ? 19.359 -13.25 -12.805 1 97.25 456 TYR A CA 1
ATOM 3563 C C . TYR A 1 456 ? 19.578 -13.562 -14.281 1 97.25 456 TYR A C 1
ATOM 3565 O O . TYR A 1 456 ? 18.734 -13.258 -15.117 1 97.25 456 TYR A O 1
ATOM 3573 N N . PHE A 1 457 ? 20.672 -14.234 -14.602 1 97.81 457 PHE A N 1
ATOM 3574 C CA . PHE A 1 457 ? 21.016 -14.5 -15.992 1 97.81 457 PHE A CA 1
ATOM 3575 C C . PHE A 1 457 ? 20.172 -15.625 -16.562 1 97.81 457 PHE A C 1
ATOM 3577 O O . PHE A 1 457 ? 19.766 -15.586 -17.719 1 97.81 457 PHE A O 1
ATOM 3584 N N . ASN A 1 458 ? 19.938 -16.688 -15.758 1 97.31 458 ASN A N 1
ATOM 3585 C CA . ASN A 1 458 ? 19.016 -17.719 -16.203 1 97.31 458 ASN A CA 1
ATOM 3586 C C . ASN A 1 458 ? 17.625 -17.141 -16.484 1 97.31 458 ASN A C 1
ATOM 3588 O O . ASN A 1 458 ? 16.984 -17.516 -17.469 1 97.31 458 ASN A O 1
ATOM 3592 N N . GLY A 1 459 ? 17.172 -16.25 -15.586 1 96.31 459 GLY A N 1
ATOM 3593 C CA . GLY A 1 459 ? 15.898 -15.586 -15.82 1 96.31 459 GLY A CA 1
ATOM 3594 C C . GLY A 1 459 ? 15.891 -14.734 -17.078 1 96.31 459 GLY A C 1
ATOM 3595 O O . GLY A 1 459 ? 14.883 -14.672 -17.781 1 96.31 459 GLY A O 1
ATOM 3596 N N . SER A 1 460 ? 17.016 -14.109 -17.391 1 95.06 460 SER A N 1
ATOM 3597 C CA . SER A 1 460 ? 17.141 -13.266 -18.578 1 95.06 460 SER A CA 1
ATOM 3598 C C . SER A 1 460 ? 17.031 -14.086 -19.859 1 95.06 460 SER A C 1
ATOM 3600 O O . SER A 1 460 ? 16.625 -13.57 -20.906 1 95.06 460 SER A O 1
ATOM 3602 N N . ALA A 1 461 ? 17.312 -15.359 -19.719 1 94.06 461 ALA A N 1
ATOM 3603 C CA . ALA A 1 461 ? 17.328 -16.234 -20.875 1 94.06 461 ALA A CA 1
ATOM 3604 C C . ALA A 1 461 ? 15.938 -16.812 -21.156 1 94.06 461 ALA A C 1
ATOM 3606 O O . ALA A 1 461 ? 15.727 -17.469 -22.188 1 94.06 461 ALA A O 1
ATOM 3607 N N . GLN A 1 462 ? 14.961 -16.531 -20.344 1 91.75 462 GLN A N 1
ATOM 3608 C CA . GLN A 1 462 ? 13.648 -17.156 -20.469 1 91.75 462 GLN A CA 1
ATOM 3609 C C . GLN A 1 462 ? 12.758 -16.406 -21.453 1 91.75 462 GLN A C 1
ATOM 3611 O O . GLN A 1 462 ? 11.672 -16.859 -21.797 1 91.75 462 GLN A O 1
ATOM 3616 N N . GLY A 1 463 ? 13.188 -15.203 -21.891 1 88.38 463 GLY A N 1
ATOM 3617 C CA . GLY A 1 463 ? 12.406 -14.453 -22.859 1 88.38 463 GLY A CA 1
ATOM 3618 C C . GLY A 1 463 ? 11.586 -13.336 -22.234 1 88.38 463 GLY A C 1
ATOM 3619 O O . GLY A 1 463 ? 11.344 -12.312 -22.875 1 88.38 463 GLY A O 1
ATOM 3620 N N . LEU A 1 464 ? 11.062 -13.578 -21.047 1 91.88 464 LEU A N 1
ATOM 3621 C CA . LEU A 1 464 ? 10.344 -12.547 -20.328 1 91.88 464 LEU A CA 1
ATOM 3622 C C . LEU A 1 464 ? 11.188 -11.992 -19.188 1 91.88 464 LEU A C 1
ATOM 3624 O O . LEU A 1 464 ? 11.797 -12.75 -18.422 1 91.88 464 LEU A O 1
ATOM 3628 N N . ARG A 1 465 ? 11.203 -10.688 -19.016 1 94.81 465 ARG A N 1
ATOM 3629 C CA . ARG A 1 465 ? 12.031 -10 -18.016 1 94.81 465 ARG A CA 1
ATOM 3630 C C . ARG A 1 465 ? 11.547 -10.305 -16.609 1 94.81 465 ARG A C 1
ATOM 3632 O O . ARG A 1 465 ? 12.32 -10.195 -15.648 1 94.81 465 ARG A O 1
ATOM 3639 N N . LEU A 1 466 ? 10.336 -10.711 -16.516 1 94.88 466 LEU A N 1
ATOM 3640 C CA . LEU A 1 466 ? 9.719 -11.047 -15.234 1 94.88 466 LEU A CA 1
ATOM 3641 C C . LEU A 1 466 ? 10.547 -12.078 -14.484 1 94.88 466 LEU A C 1
ATOM 3643 O O . LEU A 1 466 ? 10.656 -12.016 -13.258 1 94.88 466 LEU A O 1
ATOM 3647 N N . PHE A 1 467 ? 11.203 -12.969 -15.195 1 95 467 PHE A N 1
ATOM 3648 C CA . PHE A 1 467 ? 11.906 -14.07 -14.562 1 95 467 PHE A CA 1
ATOM 3649 C C . PHE A 1 467 ? 13.305 -13.641 -14.117 1 95 467 PHE A C 1
ATOM 3651 O O . PHE A 1 467 ? 13.938 -14.312 -13.297 1 95 467 PHE A O 1
ATOM 3658 N N . ARG A 1 468 ? 13.844 -12.586 -14.648 1 94.38 468 ARG A N 1
ATOM 3659 C CA . ARG A 1 468 ? 15.133 -12.055 -14.227 1 94.38 468 ARG A CA 1
ATOM 3660 C C . ARG A 1 468 ? 14.969 -11.102 -13.047 1 94.38 468 ARG A C 1
ATOM 3662 O O . ARG A 1 468 ? 15.781 -11.109 -12.117 1 94.38 468 ARG A O 1
ATOM 3669 N N . SER A 1 469 ? 13.891 -10.219 -13.156 1 93.44 469 SER A N 1
ATOM 3670 C CA . SER A 1 469 ? 13.625 -9.266 -12.078 1 93.44 469 SER A CA 1
ATOM 3671 C C . SER A 1 469 ? 13.039 -9.961 -10.859 1 93.44 469 SER A C 1
ATOM 3673 O O . SER A 1 469 ? 13.148 -9.461 -9.734 1 93.44 469 SER A O 1
ATOM 3675 N N . GLY A 1 470 ? 12.422 -11.086 -11.102 1 95.5 470 GLY A N 1
ATOM 3676 C CA . GLY A 1 470 ? 11.945 -11.922 -10 1 95.5 470 GLY A CA 1
ATOM 3677 C C . GLY A 1 470 ? 10.438 -11.914 -9.859 1 95.5 470 GLY A C 1
ATOM 3678 O O . GLY A 1 470 ? 9.812 -10.852 -9.883 1 95.5 470 GLY A O 1
ATOM 3679 N N . LEU A 1 471 ? 9.844 -13.133 -9.742 1 96.44 471 LEU A N 1
ATOM 3680 C CA . LEU A 1 471 ? 8.43 -13.266 -9.414 1 96.44 471 LEU A CA 1
ATOM 3681 C C . LEU A 1 471 ? 8.141 -12.719 -8.023 1 96.44 471 LEU A C 1
ATOM 3683 O O . LEU A 1 471 ? 9.039 -12.617 -7.191 1 96.44 471 LEU A O 1
ATOM 3687 N N . ALA A 1 472 ? 6.902 -12.281 -7.805 1 96.31 472 ALA A N 1
ATOM 3688 C CA . ALA A 1 472 ? 6.523 -11.719 -6.512 1 96.31 472 ALA A CA 1
ATOM 3689 C C . ALA A 1 472 ? 6.867 -12.68 -5.375 1 96.31 472 ALA A C 1
ATOM 3691 O O . ALA A 1 472 ? 6.508 -13.859 -5.422 1 96.31 472 ALA A O 1
ATOM 3692 N N . GLY A 1 473 ? 7.641 -12.211 -4.395 1 95.25 473 GLY A N 1
ATOM 3693 C CA . GLY A 1 473 ? 7.953 -12.992 -3.207 1 95.25 473 GLY A CA 1
ATOM 3694 C C . GLY A 1 473 ? 9.141 -13.914 -3.398 1 95.25 473 GLY A C 1
ATOM 3695 O O . GLY A 1 473 ? 9.398 -14.789 -2.568 1 95.25 473 GLY A O 1
ATOM 3696 N N . TYR A 1 474 ? 9.953 -13.758 -4.43 1 96.25 474 TYR A N 1
ATOM 3697 C CA . TYR A 1 474 ? 11.023 -14.688 -4.762 1 96.25 474 TYR A CA 1
ATOM 3698 C C . TYR A 1 474 ? 12.141 -14.633 -3.727 1 96.25 474 TYR A C 1
ATOM 3700 O O . TYR A 1 474 ? 12.898 -15.594 -3.572 1 96.25 474 TYR A O 1
ATOM 3708 N N . GLU A 1 475 ? 12.273 -13.57 -2.973 1 95.19 475 GLU A N 1
ATOM 3709 C CA . GLU A 1 475 ? 13.453 -13.305 -2.154 1 95.19 475 GLU A CA 1
ATOM 3710 C C . GLU A 1 475 ? 13.609 -14.352 -1.061 1 95.19 475 GLU A C 1
ATOM 3712 O O . GLU A 1 475 ? 14.734 -14.742 -0.723 1 95.19 475 GLU A O 1
ATOM 3717 N N . GLY A 1 476 ? 12.516 -14.82 -0.509 1 95.12 476 GLY A N 1
ATOM 3718 C CA . GLY A 1 476 ? 12.602 -15.828 0.54 1 95.12 476 GLY A CA 1
ATOM 3719 C C . GLY A 1 476 ? 13.32 -17.078 0.103 1 95.12 476 GLY A C 1
ATOM 3720 O O . GLY A 1 476 ? 14.352 -17.438 0.671 1 95.12 476 GLY A O 1
ATOM 3721 N N . MET A 1 477 ? 12.82 -17.641 -0.935 1 96 477 MET A N 1
ATOM 3722 C CA . MET A 1 477 ? 13.438 -18.859 -1.452 1 96 477 MET A CA 1
ATOM 3723 C C . MET A 1 477 ? 14.836 -18.578 -1.989 1 96 477 MET A C 1
ATOM 3725 O O . MET A 1 477 ? 15.75 -19.391 -1.84 1 96 477 MET A O 1
ATOM 3729 N N . GLN A 1 478 ? 15.016 -17.438 -2.576 1 96.75 478 GLN A N 1
ATOM 3730 C CA . GLN A 1 478 ? 16.328 -17.062 -3.109 1 96.75 478 GLN A CA 1
ATOM 3731 C C . GLN A 1 478 ? 17.375 -17.016 -2.006 1 96.75 478 GLN A C 1
ATOM 3733 O O . GLN A 1 478 ? 18.484 -17.531 -2.174 1 96.75 478 GLN A O 1
ATOM 3738 N N . GLU A 1 479 ? 17.031 -16.406 -0.884 1 97 479 GLU A N 1
ATOM 3739 C CA . GLU A 1 479 ? 17.969 -16.375 0.24 1 97 479 GLU A CA 1
ATOM 3740 C C . GLU A 1 479 ? 18.203 -17.781 0.803 1 97 479 GLU A C 1
ATOM 3742 O O . GLU A 1 479 ? 19.312 -18.109 1.221 1 97 479 GLU A O 1
ATOM 3747 N N . GLY A 1 480 ? 17.141 -18.578 0.844 1 97.5 480 GLY A N 1
ATOM 3748 C CA . GLY A 1 480 ? 17.312 -19.969 1.26 1 97.5 480 GLY A CA 1
ATOM 3749 C C . GLY A 1 480 ? 18.312 -20.734 0.399 1 97.5 480 GLY A C 1
ATOM 3750 O O . GLY A 1 480 ? 19.188 -21.406 0.919 1 97.5 480 GLY A O 1
ATOM 3751 N N . LEU A 1 481 ? 18.156 -20.594 -0.887 1 97.88 481 LEU A N 1
ATOM 3752 C CA . LEU A 1 481 ? 19.047 -21.234 -1.845 1 97.88 481 LEU A CA 1
ATOM 3753 C C . LEU A 1 481 ? 20.469 -20.703 -1.683 1 97.88 481 LEU A C 1
ATOM 3755 O O . LEU A 1 481 ? 21.438 -21.469 -1.761 1 97.88 481 LEU A O 1
ATOM 3759 N N . ALA A 1 482 ? 20.578 -19.406 -1.44 1 98.12 482 ALA A N 1
ATOM 3760 C CA . ALA A 1 482 ? 21.891 -18.781 -1.327 1 98.12 482 ALA A CA 1
ATOM 3761 C C . ALA A 1 482 ? 22.609 -19.25 -0.073 1 98.12 482 ALA A C 1
ATOM 3763 O O . ALA A 1 482 ? 23.812 -19.562 -0.12 1 98.12 482 ALA A O 1
ATOM 3764 N N . VAL A 1 483 ? 21.906 -19.297 1.038 1 97.81 483 VAL A N 1
ATOM 3765 C CA . VAL A 1 483 ? 22.5 -19.812 2.273 1 97.81 483 VAL A CA 1
ATOM 3766 C C . VAL A 1 483 ? 22.859 -21.281 2.102 1 97.81 483 VAL A C 1
ATOM 3768 O O . VAL A 1 483 ? 23.906 -21.734 2.578 1 97.81 483 VAL A O 1
ATOM 3771 N N . PHE A 1 484 ? 22.062 -22.031 1.442 1 97.5 484 PHE A N 1
ATOM 3772 C CA . PHE A 1 484 ? 22.312 -23.453 1.177 1 97.5 484 PHE A CA 1
ATOM 3773 C C . PHE A 1 484 ? 23.562 -23.625 0.306 1 97.5 484 PHE A C 1
ATOM 3775 O O . PHE A 1 484 ? 24.312 -24.578 0.481 1 97.5 484 PHE A O 1
ATOM 3782 N N . ALA A 1 485 ? 23.703 -22.734 -0.62 1 97.5 485 ALA A N 1
ATOM 3783 C CA . ALA A 1 485 ? 24.906 -22.734 -1.457 1 97.5 485 ALA A CA 1
ATOM 3784 C C . ALA A 1 485 ? 26.156 -22.578 -0.613 1 97.5 485 ALA A C 1
ATOM 3786 O O . ALA A 1 485 ? 27.188 -23.188 -0.906 1 97.5 485 ALA A O 1
ATOM 3787 N N . GLU A 1 486 ? 26.109 -21.719 0.41 1 97.12 486 GLU A N 1
ATOM 3788 C CA . GLU A 1 486 ? 27.234 -21.594 1.337 1 97.12 486 GLU A CA 1
ATOM 3789 C C . GLU A 1 486 ? 27.547 -22.938 2.012 1 97.12 486 GLU A C 1
ATOM 3791 O O . GLU A 1 486 ? 28.703 -23.312 2.156 1 97.12 486 GLU A O 1
ATOM 3796 N N . TYR A 1 487 ? 26.562 -23.625 2.381 1 96.31 487 TYR A N 1
ATOM 3797 C CA . TYR A 1 487 ? 26.703 -24.938 3.016 1 96.31 487 TYR A CA 1
ATOM 3798 C C . TYR A 1 487 ? 27.312 -25.938 2.057 1 96.31 487 TYR A C 1
ATOM 3800 O O . TYR A 1 487 ? 28.281 -26.625 2.402 1 96.31 487 TYR A O 1
ATOM 3808 N N . LEU A 1 488 ? 26.766 -26 0.891 1 96 488 LEU A N 1
ATOM 3809 C CA . LEU A 1 488 ? 27.219 -26.969 -0.087 1 96 488 LEU A CA 1
ATOM 3810 C C . LEU A 1 488 ? 28.672 -26.703 -0.471 1 96 488 LEU A C 1
ATOM 3812 O O . LEU A 1 488 ? 29.406 -27.625 -0.851 1 96 488 LEU A O 1
ATOM 3816 N N . SER A 1 489 ? 29.078 -25.469 -0.292 1 94.81 489 SER A N 1
ATOM 3817 C CA . SER A 1 489 ? 30.453 -25.078 -0.62 1 94.81 489 SER A CA 1
ATOM 3818 C C . SER A 1 489 ? 31.359 -25.219 0.592 1 94.81 489 SER A C 1
ATOM 3820 O O . SER A 1 489 ? 32.531 -24.781 0.554 1 94.81 489 SER A O 1
ATOM 3822 N N . GLY A 1 490 ? 30.859 -25.641 1.687 1 91.62 490 GLY A N 1
ATOM 3823 C CA . GLY A 1 490 ? 31.656 -25.891 2.879 1 91.62 490 GLY A CA 1
ATOM 3824 C C . GLY A 1 490 ? 31.812 -24.656 3.748 1 91.62 490 GLY A C 1
ATOM 3825 O O . GLY A 1 490 ? 32.75 -24.578 4.551 1 91.62 490 GLY A O 1
ATOM 3826 N N . GLY A 1 491 ? 30.953 -23.766 3.559 1 91.5 491 GLY A N 1
ATOM 3827 C CA . GLY A 1 491 ? 31.156 -22.484 4.219 1 91.5 491 GLY A CA 1
ATOM 3828 C C . GLY A 1 491 ? 30.25 -22.281 5.41 1 91.5 491 GLY A C 1
ATOM 3829 O O . GLY A 1 491 ? 30.266 -21.219 6.035 1 91.5 491 GLY A O 1
ATOM 3830 N N . MET A 1 492 ? 29.406 -23.297 5.801 1 92.69 492 MET A N 1
ATOM 3831 C CA . MET A 1 492 ? 28.5 -23.094 6.93 1 92.69 492 MET A CA 1
ATOM 3832 C C . MET A 1 492 ? 29.234 -23.266 8.25 1 92.69 492 MET A C 1
ATOM 3834 O O . MET A 1 492 ? 29.828 -24.312 8.516 1 92.69 492 MET A O 1
ATOM 3838 N N . THR A 1 493 ? 29.344 -22.25 9.008 1 92.06 493 THR A N 1
ATOM 3839 C CA . THR A 1 493 ? 29.969 -22.266 10.32 1 92.06 493 THR A CA 1
ATOM 3840 C C . THR A 1 493 ? 28.938 -22 11.422 1 92.06 493 THR A C 1
ATOM 3842 O O . THR A 1 493 ? 27.812 -21.594 11.133 1 92.06 493 THR A O 1
ATOM 3845 N N . SER A 1 494 ? 29.344 -22.297 12.617 1 92.44 494 SER A N 1
ATOM 3846 C CA . SER A 1 494 ? 28.484 -21.969 13.758 1 92.44 494 SER A CA 1
ATOM 3847 C C . SER A 1 494 ? 28.219 -20.469 13.852 1 92.44 494 SER A C 1
ATOM 3849 O O . SER A 1 494 ? 27.094 -20.047 14.148 1 92.44 494 SER A O 1
ATOM 3851 N N . GLU A 1 495 ? 29.234 -19.703 13.562 1 91.44 495 GLU A N 1
ATOM 3852 C CA . GLU A 1 495 ? 29.109 -18.25 13.602 1 91.44 495 GLU A CA 1
ATOM 3853 C C . GLU A 1 495 ? 28.094 -17.75 12.57 1 91.44 495 GLU A C 1
ATOM 3855 O O . GLU A 1 495 ? 27.297 -16.844 12.852 1 91.44 495 GLU A O 1
ATOM 3860 N N . ARG A 1 496 ? 28.156 -18.359 11.414 1 93.5 496 ARG A N 1
ATOM 3861 C CA . ARG A 1 496 ? 27.25 -17.953 10.344 1 93.5 496 ARG A CA 1
ATOM 3862 C C . ARG A 1 496 ? 25.812 -18.312 10.695 1 93.5 496 ARG A C 1
ATOM 3864 O O . ARG A 1 496 ? 24.906 -17.5 10.5 1 93.5 496 ARG A O 1
ATOM 3871 N N . LEU A 1 497 ? 25.609 -19.5 11.172 1 95.19 497 LEU A N 1
ATOM 3872 C CA . LEU A 1 497 ? 24.266 -19.938 11.562 1 95.19 497 LEU A CA 1
ATOM 3873 C C . LEU A 1 497 ? 23.734 -19.078 12.695 1 95.19 497 LEU A C 1
ATOM 3875 O O . LEU A 1 497 ? 22.547 -18.719 12.711 1 95.19 497 LEU A O 1
ATOM 3879 N N . ARG A 1 498 ? 24.594 -18.719 13.656 1 95.94 498 ARG A N 1
ATOM 3880 C CA . ARG A 1 498 ? 24.219 -17.828 14.75 1 95.94 498 ARG A CA 1
ATOM 3881 C C . ARG A 1 498 ? 23.797 -16.453 14.234 1 95.94 498 ARG A C 1
ATOM 3883 O O . ARG A 1 498 ? 22.844 -15.867 14.734 1 95.94 498 ARG A O 1
ATOM 3890 N N . LEU A 1 499 ? 24.531 -16.016 13.266 1 95.81 499 LEU A N 1
ATOM 3891 C CA . LEU A 1 499 ? 24.219 -14.711 12.688 1 95.81 499 LEU A CA 1
ATOM 3892 C C . LEU A 1 499 ? 22.812 -14.711 12.07 1 95.81 499 LEU A C 1
ATOM 3894 O O . LEU A 1 499 ? 22.047 -13.766 12.258 1 95.81 499 LEU A O 1
ATOM 3898 N N . LEU A 1 500 ? 22.469 -15.781 11.312 1 97.44 500 LEU A N 1
ATOM 3899 C CA . LEU A 1 500 ? 21.156 -15.891 10.695 1 97.44 500 LEU A CA 1
ATOM 3900 C C . LEU A 1 500 ? 20.047 -15.93 11.758 1 97.44 500 LEU A C 1
ATOM 3902 O O . LEU A 1 500 ? 19 -15.297 11.594 1 97.44 500 LEU A O 1
ATOM 3906 N N . ALA A 1 501 ? 20.344 -16.641 12.828 1 98.25 501 ALA A N 1
ATOM 3907 C CA . ALA A 1 501 ? 19.406 -16.734 13.938 1 98.25 501 ALA A CA 1
ATOM 3908 C C . ALA A 1 501 ? 19.25 -15.398 14.641 1 98.25 501 ALA A C 1
ATOM 3910 O O . ALA A 1 501 ? 18.141 -15.008 15.008 1 98.25 501 ALA A O 1
ATOM 3911 N N . ALA A 1 502 ? 20.375 -14.688 14.867 1 98.38 502 ALA A N 1
ATOM 3912 C CA . ALA A 1 502 ? 20.359 -13.383 15.516 1 98.38 502 ALA A CA 1
ATOM 3913 C C . ALA A 1 502 ? 19.516 -12.383 14.734 1 98.38 502 ALA A C 1
ATOM 3915 O O . ALA A 1 502 ? 18.844 -11.531 15.32 1 98.38 502 ALA A O 1
ATOM 3916 N N . ARG A 1 503 ? 19.578 -12.445 13.422 1 98.31 503 ARG A N 1
ATOM 3917 C CA . ARG A 1 503 ? 18.812 -11.555 12.562 1 98.31 503 ARG A CA 1
ATOM 3918 C C . ARG A 1 503 ? 17.312 -11.773 12.766 1 98.31 503 ARG A C 1
ATOM 3920 O O . ARG A 1 503 ? 16.531 -10.812 12.805 1 98.31 503 ARG A O 1
ATOM 3927 N N . VAL A 1 504 ? 16.875 -13.047 12.906 1 98.69 504 VAL A N 1
ATOM 3928 C CA . VAL A 1 504 ? 15.477 -13.367 13.18 1 98.69 504 VAL A CA 1
ATOM 3929 C C . VAL A 1 504 ? 15.078 -12.812 14.539 1 98.69 504 VAL A C 1
ATOM 3931 O O . VAL A 1 504 ? 14.023 -12.18 14.672 1 98.69 504 VAL A O 1
ATOM 3934 N N . LEU A 1 505 ? 15.938 -13.047 15.539 1 98.5 505 LEU A N 1
ATOM 3935 C CA . LEU A 1 505 ? 15.672 -12.57 16.891 1 98.5 505 LEU A CA 1
ATOM 3936 C C . LEU A 1 505 ? 15.547 -11.047 16.922 1 98.5 505 LEU A C 1
ATOM 3938 O O . LEU A 1 505 ? 14.656 -10.508 17.578 1 98.5 505 LEU A O 1
ATOM 3942 N N . ALA A 1 506 ? 16.469 -10.367 16.266 1 98.69 506 ALA A N 1
ATOM 3943 C CA . ALA A 1 506 ? 16.453 -8.906 16.203 1 98.69 506 ALA A CA 1
ATOM 3944 C C . ALA A 1 506 ? 15.18 -8.391 15.555 1 98.69 506 ALA A C 1
ATOM 3946 O O . ALA A 1 506 ? 14.586 -7.414 16.016 1 98.69 506 ALA A O 1
ATOM 3947 N N . CYS A 1 507 ? 14.742 -9.023 14.422 1 98.31 507 CYS A N 1
ATOM 3948 C CA . CYS A 1 507 ? 13.492 -8.656 13.758 1 98.31 507 CYS A CA 1
ATOM 3949 C C . CYS A 1 507 ? 12.312 -8.812 14.703 1 98.31 507 CYS A C 1
ATOM 3951 O O . CYS A 1 507 ? 11.453 -7.93 14.781 1 98.31 507 CYS A O 1
ATOM 3953 N N . ALA A 1 508 ? 12.266 -9.945 15.414 1 97.19 508 ALA A N 1
ATOM 3954 C CA . ALA A 1 508 ? 11.18 -10.203 16.359 1 97.19 508 ALA A CA 1
ATOM 3955 C C . ALA A 1 508 ? 11.148 -9.156 17.453 1 97.19 508 ALA A C 1
ATOM 3957 O O . ALA A 1 508 ? 10.078 -8.648 17.812 1 97.19 508 ALA A O 1
ATOM 3958 N N . ALA A 1 509 ? 12.305 -8.844 18 1 97.12 509 ALA A N 1
ATOM 3959 C CA . ALA A 1 509 ? 12.398 -7.848 19.062 1 97.12 509 ALA A CA 1
ATOM 3960 C C . ALA A 1 509 ? 11.953 -6.473 18.578 1 97.12 509 ALA A C 1
ATOM 3962 O O . ALA A 1 509 ? 11.25 -5.754 19.297 1 97.12 509 ALA A O 1
ATOM 3963 N N . MET A 1 510 ? 12.383 -6.09 17.406 1 96.81 510 MET A N 1
ATOM 3964 C CA . MET A 1 510 ? 11.992 -4.809 16.812 1 96.81 510 MET A CA 1
ATOM 3965 C C . MET A 1 510 ? 10.477 -4.73 16.656 1 96.81 510 MET A C 1
ATOM 3967 O O . MET A 1 510 ? 9.867 -3.715 16.984 1 96.81 510 MET A O 1
ATOM 3971 N N . ILE A 1 511 ? 9.898 -5.805 16.141 1 92.94 511 ILE A N 1
ATOM 3972 C CA . ILE A 1 511 ? 8.453 -5.871 15.922 1 92.94 511 ILE A CA 1
ATOM 3973 C C . ILE A 1 511 ? 7.719 -5.703 17.25 1 92.94 511 ILE A C 1
ATOM 3975 O O . ILE A 1 511 ? 6.656 -5.082 17.297 1 92.94 511 ILE A O 1
ATOM 3979 N N . ASP A 1 512 ? 8.336 -6.148 18.25 1 89.62 512 ASP A N 1
ATOM 3980 C CA . ASP A 1 512 ? 7.727 -6.098 19.578 1 89.62 512 ASP A CA 1
ATOM 3981 C C . ASP A 1 512 ? 7.953 -4.738 20.234 1 89.62 512 ASP A C 1
ATOM 3983 O O . ASP A 1 512 ? 7.492 -4.496 21.344 1 89.62 512 ASP A O 1
ATOM 3987 N N . GLY A 1 513 ? 8.781 -3.863 19.641 1 90.5 513 GLY A N 1
ATOM 3988 C CA . GLY A 1 513 ? 8.875 -2.492 20.109 1 90.5 513 GLY A CA 1
ATOM 3989 C C . GLY A 1 513 ? 10.219 -2.174 20.75 1 90.5 513 GLY A C 1
ATOM 3990 O O . GLY A 1 513 ? 10.438 -1.058 21.219 1 90.5 513 GLY A O 1
ATOM 3991 N N . ALA A 1 514 ? 11.141 -3.123 20.688 1 95.75 514 ALA A N 1
ATOM 3992 C CA . ALA A 1 514 ? 12.453 -2.857 21.266 1 95.75 514 ALA A CA 1
ATOM 3993 C C . ALA A 1 514 ? 13.203 -1.806 20.453 1 95.75 514 ALA A C 1
ATOM 3995 O O . ALA A 1 514 ? 13.125 -1.793 19.219 1 95.75 514 ALA A O 1
ATOM 3996 N N . SER A 1 515 ? 13.914 -0.951 21.156 1 96.88 515 SER A N 1
ATOM 3997 C CA . SER A 1 515 ? 14.742 0.053 20.484 1 96.88 515 SER A CA 1
ATOM 3998 C C . SER A 1 515 ? 16.047 -0.555 19.969 1 96.88 515 SER A C 1
ATOM 4000 O O . SER A 1 515 ? 16.406 -1.674 20.344 1 96.88 515 SER A O 1
ATOM 4002 N N . LEU A 1 516 ? 16.719 0.195 19.078 1 98.25 516 LEU A N 1
ATOM 4003 C CA . LEU A 1 516 ? 17.969 -0.267 18.484 1 98.25 516 LEU A CA 1
ATOM 4004 C C . LEU A 1 516 ? 18.984 -0.59 19.562 1 98.25 516 LEU A C 1
ATOM 4006 O O . LEU A 1 516 ? 19.562 -1.684 19.578 1 98.25 516 LEU A O 1
ATOM 4010 N N . PRO A 1 517 ? 19.203 0.285 20.609 1 98.44 517 PRO A N 1
ATOM 4011 C CA . PRO A 1 517 ? 20.188 -0.033 21.656 1 98.44 517 PRO A CA 1
ATOM 4012 C C . PRO A 1 517 ? 19.797 -1.261 22.484 1 98.44 517 PRO A C 1
ATOM 4014 O O . PRO A 1 517 ? 20.656 -2.051 22.859 1 98.44 517 PRO A O 1
ATOM 4017 N N . GLU A 1 518 ? 18.531 -1.457 22.703 1 98.19 518 GLU A N 1
ATOM 4018 C CA . GLU A 1 518 ? 18.062 -2.602 23.484 1 98.19 518 GLU A CA 1
ATOM 4019 C C . GLU A 1 518 ? 18.406 -3.916 22.797 1 98.19 518 GLU A C 1
ATOM 4021 O O . GLU A 1 518 ? 18.891 -4.855 23.438 1 98.19 518 GLU A O 1
ATOM 4026 N N . VAL A 1 519 ? 18.172 -3.945 21.484 1 98.5 519 VAL A N 1
ATOM 4027 C CA . VAL A 1 519 ? 18.453 -5.168 20.734 1 98.5 519 VAL A CA 1
ATOM 4028 C C . VAL A 1 519 ? 19.953 -5.379 20.625 1 98.5 519 VAL A C 1
ATOM 4030 O O . VAL A 1 519 ? 20.438 -6.512 20.703 1 98.5 519 VAL A O 1
ATOM 4033 N N . TYR A 1 520 ? 20.688 -4.285 20.422 1 98.44 520 TYR A N 1
ATOM 4034 C CA . TYR A 1 520 ? 22.141 -4.363 20.422 1 98.44 520 TYR A CA 1
ATOM 4035 C C . TYR A 1 520 ? 22.672 -4.992 21.703 1 98.44 520 TYR A C 1
ATOM 4037 O O . TYR A 1 520 ? 23.484 -5.914 21.656 1 98.44 520 TYR A O 1
ATOM 4045 N N . HIS A 1 521 ? 22.188 -4.602 22.844 1 98.25 521 HIS A N 1
ATOM 4046 C CA . HIS A 1 521 ? 22.625 -5.102 24.141 1 98.25 521 HIS A CA 1
ATOM 4047 C C . HIS A 1 521 ? 22.203 -6.559 24.328 1 98.25 521 HIS A C 1
ATOM 4049 O O . HIS A 1 521 ? 22.953 -7.348 24.922 1 98.25 521 HIS A O 1
ATOM 4055 N N . LEU A 1 522 ? 21.016 -6.848 23.828 1 97.75 522 LEU A N 1
ATOM 4056 C CA . LEU A 1 522 ? 20.562 -8.234 23.891 1 97.75 522 LEU A CA 1
ATOM 4057 C C . LEU A 1 522 ? 21.531 -9.156 23.156 1 97.75 522 LEU A C 1
ATOM 4059 O O . LEU A 1 522 ? 21.891 -10.211 23.688 1 97.75 522 LEU A O 1
ATOM 4063 N N . LEU A 1 523 ? 21.969 -8.781 21.969 1 97.75 523 LEU A N 1
ATOM 4064 C CA . LEU A 1 523 ? 22.875 -9.594 21.172 1 97.75 523 LEU A CA 1
ATOM 4065 C C . LEU A 1 523 ? 24.25 -9.703 21.844 1 97.75 523 LEU A C 1
ATOM 4067 O O . LEU A 1 523 ? 24.828 -10.789 21.906 1 97.75 523 LEU A O 1
ATOM 4071 N N . VAL A 1 524 ? 24.75 -8.617 22.422 1 97.12 524 VAL A N 1
ATOM 4072 C CA . VAL A 1 524 ? 26.094 -8.57 22.984 1 97.12 524 VAL A CA 1
ATOM 4073 C C . VAL A 1 524 ? 26.109 -9.25 24.344 1 97.12 524 VAL A C 1
ATOM 4075 O O . VAL A 1 524 ? 26.938 -10.125 24.594 1 97.12 524 VAL A O 1
ATOM 4078 N N . HIS A 1 525 ? 25.203 -8.945 25.203 1 96.31 525 HIS A N 1
ATOM 4079 C CA . HIS A 1 525 ? 25.297 -9.359 26.609 1 96.31 525 HIS A CA 1
ATOM 4080 C C . HIS A 1 525 ? 24.641 -10.719 26.812 1 96.31 525 HIS A C 1
ATOM 4082 O O . HIS A 1 525 ? 25.156 -11.547 27.578 1 96.31 525 HIS A O 1
ATOM 4088 N N . GLU A 1 526 ? 23.562 -10.984 26.125 1 94.81 526 GLU A N 1
ATOM 4089 C CA . GLU A 1 526 ? 22.859 -12.234 26.359 1 94.81 526 GLU A CA 1
ATOM 4090 C C . GLU A 1 526 ? 23.328 -13.328 25.406 1 94.81 526 GLU A C 1
ATOM 4092 O O . GLU A 1 526 ? 23.359 -14.508 25.766 1 94.81 526 GLU A O 1
ATOM 4097 N N . HIS A 1 527 ? 23.719 -12.922 24.25 1 95.31 527 HIS A N 1
ATOM 4098 C CA . HIS A 1 527 ? 24.016 -13.969 23.281 1 95.31 527 HIS A CA 1
ATOM 4099 C C . HIS A 1 527 ? 25.484 -13.945 22.891 1 95.31 527 HIS A C 1
ATOM 4101 O O . HIS A 1 527 ? 25.906 -14.742 22.047 1 95.31 527 HIS A O 1
ATOM 4107 N N . GLY A 1 528 ? 26.234 -13.023 23.359 1 93.75 528 GLY A N 1
ATOM 4108 C CA . GLY A 1 528 ? 27.688 -13.062 23.266 1 93.75 528 GLY A CA 1
ATOM 4109 C C . GLY A 1 528 ? 28.219 -12.625 21.922 1 93.75 528 GLY A C 1
ATOM 4110 O O . GLY A 1 528 ? 29.328 -13.023 21.516 1 93.75 528 GLY A O 1
ATOM 4111 N N . PHE A 1 529 ? 27.578 -11.828 21.156 1 95.31 529 PHE A N 1
ATOM 4112 C CA . PHE A 1 529 ? 28.062 -11.352 19.859 1 95.31 529 PHE A CA 1
ATOM 4113 C C . PHE A 1 529 ? 29.125 -10.281 20.047 1 95.31 529 PHE A C 1
ATOM 4115 O O . PHE A 1 529 ? 29.094 -9.531 21.031 1 95.31 529 PHE A O 1
ATOM 4122 N N . GLN A 1 530 ? 30.047 -10.273 19.062 1 93.69 530 GLN A N 1
ATOM 4123 C CA . GLN A 1 530 ? 30.984 -9.156 19.016 1 93.69 530 GLN A CA 1
ATOM 4124 C C . GLN A 1 530 ? 30.266 -7.844 18.719 1 93.69 530 GLN A C 1
ATOM 4126 O O . GLN A 1 530 ? 29.266 -7.828 17.984 1 93.69 530 GLN A O 1
ATOM 4131 N N . ARG A 1 531 ? 30.781 -6.789 19.234 1 95.38 531 ARG A N 1
ATOM 4132 C CA . ARG A 1 531 ? 30.141 -5.48 19.188 1 95.38 531 ARG A CA 1
ATOM 4133 C C . ARG A 1 531 ? 29.875 -5.059 17.75 1 95.38 531 ARG A C 1
ATOM 4135 O O . ARG A 1 531 ? 28.766 -4.645 17.406 1 95.38 531 ARG A O 1
ATOM 4142 N N . ALA A 1 532 ? 30.844 -5.207 16.906 1 90.56 532 ALA A N 1
ATOM 4143 C CA . ALA A 1 532 ? 30.719 -4.773 15.523 1 90.56 532 ALA A CA 1
ATOM 4144 C C . ALA A 1 532 ? 29.672 -5.609 14.781 1 90.56 532 ALA A C 1
ATOM 4146 O O . ALA A 1 532 ? 28.906 -5.082 13.969 1 90.56 532 ALA A O 1
ATOM 4147 N N . ASP A 1 533 ? 29.672 -6.895 15.07 1 92.69 533 ASP A N 1
ATOM 4148 C CA . ASP A 1 533 ? 28.703 -7.797 14.43 1 92.69 533 ASP A CA 1
ATOM 4149 C C . ASP A 1 533 ? 27.281 -7.496 14.883 1 92.69 533 ASP A C 1
ATOM 4151 O O . ASP A 1 533 ? 26.359 -7.5 14.078 1 92.69 533 ASP A O 1
ATOM 4155 N N . ALA A 1 534 ? 27.172 -7.285 16.156 1 97.38 534 ALA A N 1
ATOM 4156 C CA . ALA A 1 534 ? 25.859 -6.938 16.703 1 97.38 534 ALA A CA 1
ATOM 4157 C C . ALA A 1 534 ? 25.328 -5.648 16.078 1 97.38 534 ALA A C 1
ATOM 4159 O O . ALA A 1 534 ? 24.141 -5.547 15.773 1 97.38 534 ALA A O 1
ATOM 4160 N N . PHE A 1 535 ? 26.219 -4.648 15.914 1 96.81 535 PHE A N 1
ATOM 4161 C CA . PHE A 1 535 ? 25.797 -3.385 15.312 1 96.81 535 PHE A CA 1
ATOM 4162 C C . PHE A 1 535 ? 25.344 -3.592 13.867 1 96.81 535 PHE A C 1
ATOM 4164 O O . PHE A 1 535 ? 24.375 -2.986 13.422 1 96.81 535 PHE A O 1
ATOM 4171 N N . ASN A 1 536 ? 26.031 -4.418 13.156 1 94.06 536 ASN A N 1
ATOM 4172 C CA . ASN A 1 536 ? 25.656 -4.691 11.773 1 94.06 536 ASN A CA 1
ATOM 4173 C C . ASN A 1 536 ? 24.266 -5.316 11.688 1 94.06 536 ASN A C 1
ATOM 4175 O O . ASN A 1 536 ? 23.5 -5.027 10.766 1 94.06 536 ASN A O 1
ATOM 4179 N N . VAL A 1 537 ? 23.984 -6.156 12.641 1 97.5 537 VAL A N 1
ATOM 4180 C CA . VAL A 1 537 ? 22.656 -6.781 12.68 1 97.5 537 VAL A CA 1
ATOM 4181 C C . VAL A 1 537 ? 21.594 -5.719 12.906 1 97.5 537 VAL A C 1
ATOM 4183 O O . VAL A 1 537 ? 20.609 -5.645 12.164 1 97.5 537 VAL A O 1
ATOM 4186 N N . VAL A 1 538 ? 21.797 -4.867 13.922 1 98.12 538 VAL A N 1
ATOM 4187 C CA . VAL A 1 538 ? 20.75 -3.902 14.266 1 98.12 538 VAL A CA 1
ATOM 4188 C C . VAL A 1 538 ? 20.672 -2.822 13.188 1 98.12 538 VAL A C 1
ATOM 4190 O O . VAL A 1 538 ? 19.594 -2.295 12.906 1 98.12 538 VAL A O 1
ATOM 4193 N N . LEU A 1 539 ? 21.828 -2.504 12.562 1 96.75 539 LEU A N 1
ATOM 4194 C CA . LEU A 1 539 ? 21.797 -1.571 11.438 1 96.75 539 LEU A CA 1
ATOM 4195 C C . LEU A 1 539 ? 20.891 -2.082 10.328 1 96.75 539 LEU A C 1
ATOM 4197 O O . LEU A 1 539 ? 20.047 -1.342 9.828 1 96.75 539 LEU A O 1
ATOM 4201 N N . ARG A 1 540 ? 20.984 -3.346 9.969 1 96.19 540 ARG A N 1
ATOM 4202 C CA . ARG A 1 540 ? 20.203 -3.951 8.898 1 96.19 540 ARG A CA 1
ATOM 4203 C C . ARG A 1 540 ? 18.719 -4.047 9.273 1 96.19 540 ARG A C 1
ATOM 4205 O O . ARG A 1 540 ? 17.844 -3.857 8.43 1 96.19 540 ARG A O 1
ATOM 4212 N N . VAL A 1 541 ? 18.469 -4.277 10.508 1 98.06 541 VAL A N 1
ATOM 4213 C CA . VAL A 1 541 ? 17.109 -4.539 10.969 1 98.06 541 VAL A CA 1
ATOM 4214 C C . VAL A 1 541 ? 16.375 -3.217 11.172 1 98.06 541 VAL A C 1
ATOM 4216 O O . VAL A 1 541 ? 15.172 -3.117 10.883 1 98.06 541 VAL A O 1
ATOM 4219 N N . TYR A 1 542 ? 17.031 -2.137 11.602 1 97.88 542 TYR A N 1
ATOM 4220 C CA . TYR A 1 542 ? 16.344 -0.895 11.953 1 97.88 542 TYR A CA 1
ATOM 4221 C C . TYR A 1 542 ? 16.453 0.126 10.828 1 97.88 542 TYR A C 1
ATOM 4223 O O . TYR A 1 542 ? 15.898 1.222 10.922 1 97.88 542 TYR A O 1
ATOM 4231 N N . ARG A 1 543 ? 17.156 -0.233 9.766 1 96.5 543 ARG A N 1
ATOM 4232 C CA . ARG A 1 543 ? 17.281 0.7 8.648 1 96.5 543 ARG A CA 1
ATOM 4233 C C . ARG A 1 543 ? 15.906 1.018 8.055 1 96.5 543 ARG A C 1
ATOM 4235 O O . ARG A 1 543 ? 14.984 0.208 8.148 1 96.5 543 ARG A O 1
ATOM 4242 N N . GLY A 1 544 ? 15.75 2.215 7.457 1 95.5 544 GLY A N 1
ATOM 4243 C CA . GLY A 1 544 ? 14.57 2.654 6.73 1 95.5 544 GLY A CA 1
ATOM 4244 C C . GLY A 1 544 ? 13.383 2.916 7.637 1 95.5 544 GLY A C 1
ATOM 4245 O O . GLY A 1 544 ? 12.375 3.473 7.195 1 95.5 544 GLY A O 1
ATOM 4246 N N . GLY A 1 545 ? 13.359 2.564 8.82 1 95.25 545 GLY A N 1
ATOM 4247 C CA . GLY A 1 545 ? 12.258 2.625 9.766 1 95.25 545 GLY A CA 1
ATOM 4248 C C . GLY A 1 545 ? 11.922 1.28 10.383 1 95.25 545 GLY A C 1
ATOM 4249 O O . GLY A 1 545 ? 10.906 1.139 11.062 1 95.25 545 GLY A O 1
ATOM 4250 N N . GLY A 1 546 ? 12.789 0.325 10.148 1 97.06 546 GLY A N 1
ATOM 4251 C CA . GLY A 1 546 ? 12.602 -1.046 10.594 1 97.06 546 GLY A CA 1
ATOM 4252 C C . GLY A 1 546 ? 12.25 -1.996 9.461 1 97.06 546 GLY A C 1
ATOM 4253 O O . GLY A 1 546 ? 11.141 -1.937 8.922 1 97.06 546 GLY A O 1
ATOM 4254 N N . LEU A 1 547 ? 13.141 -2.814 9.047 1 97.56 547 LEU A N 1
ATOM 4255 C CA . LEU A 1 547 ? 12.977 -3.713 7.914 1 97.56 547 LEU A CA 1
ATOM 4256 C C . LEU A 1 547 ? 13.094 -5.168 8.352 1 97.56 547 LEU A C 1
ATOM 4258 O O . LEU A 1 547 ? 14.156 -5.594 8.82 1 97.56 547 LEU A O 1
ATOM 4262 N N . VAL A 1 548 ? 12.086 -5.957 8.148 1 97.31 548 VAL A N 1
ATOM 4263 C CA . VAL A 1 548 ? 12.023 -7.328 8.641 1 97.31 548 VAL A CA 1
ATOM 4264 C C . VAL A 1 548 ? 12.648 -8.281 7.621 1 97.31 548 VAL A C 1
ATOM 4266 O O . VAL A 1 548 ? 12.688 -9.492 7.836 1 97.31 548 VAL A O 1
ATOM 4269 N N . LYS A 1 549 ? 13.156 -7.801 6.582 1 96.88 549 LYS A N 1
ATOM 4270 C CA . LYS A 1 549 ? 13.664 -8.594 5.465 1 96.88 549 LYS A CA 1
ATOM 4271 C C . LYS A 1 549 ? 14.672 -9.633 5.934 1 96.88 549 LYS A C 1
ATOM 4273 O O . LYS A 1 549 ? 14.719 -10.742 5.406 1 96.88 549 LYS A O 1
ATOM 4278 N N . ASP A 1 550 ? 15.477 -9.336 6.953 1 97.31 550 ASP A N 1
ATOM 4279 C CA . ASP A 1 550 ? 16.594 -10.188 7.352 1 97.31 550 ASP A CA 1
ATOM 4280 C C . ASP A 1 550 ? 16.094 -11.508 7.941 1 97.31 550 ASP A C 1
ATOM 4282 O O . ASP A 1 550 ? 16.859 -12.453 8.102 1 97.31 550 ASP A O 1
ATOM 4286 N N . ALA A 1 551 ? 14.844 -11.609 8.219 1 98.06 551 ALA A N 1
ATOM 4287 C CA . ALA A 1 551 ? 14.289 -12.867 8.727 1 98.06 551 ALA A CA 1
ATOM 4288 C C . ALA A 1 551 ? 14.164 -13.898 7.609 1 98.06 551 ALA A C 1
ATOM 4290 O O . ALA A 1 551 ? 14.047 -15.094 7.871 1 98.06 551 ALA A O 1
ATOM 4291 N N . ILE A 1 552 ? 14.211 -13.43 6.375 1 97.62 552 ILE A N 1
ATOM 4292 C CA . ILE A 1 552 ? 13.867 -14.328 5.277 1 97.62 552 ILE A CA 1
ATOM 4293 C C . ILE A 1 552 ? 15.016 -15.305 5.023 1 97.62 552 ILE A C 1
ATOM 4295 O O . ILE A 1 552 ? 14.836 -16.328 4.363 1 97.62 552 ILE A O 1
ATOM 4299 N N . TYR A 1 553 ? 16.266 -14.984 5.543 1 97.25 553 TYR A N 1
ATOM 4300 C CA . TYR A 1 553 ? 17.406 -15.867 5.32 1 97.25 553 TYR A CA 1
ATOM 4301 C C . TYR A 1 553 ? 17.188 -17.219 5.98 1 97.25 553 TYR A C 1
ATOM 4303 O O . TYR A 1 553 ? 17.203 -18.266 5.309 1 97.25 553 TYR A O 1
ATOM 4311 N N . LEU A 1 554 ? 16.953 -17.188 7.25 1 98.25 554 LEU A N 1
ATOM 4312 C CA . LEU A 1 554 ? 16.719 -18.453 7.965 1 98.25 554 LEU A CA 1
ATOM 4313 C C . LEU A 1 554 ? 15.391 -19.078 7.539 1 98.25 554 LEU A C 1
ATOM 4315 O O . LEU A 1 554 ? 15.297 -20.297 7.395 1 98.25 554 LEU A O 1
ATOM 4319 N N . ARG A 1 555 ? 14.344 -18.266 7.34 1 97.62 555 ARG A N 1
ATOM 4320 C CA . ARG A 1 555 ? 13.055 -18.766 6.891 1 97.62 555 ARG A CA 1
ATOM 4321 C C . ARG A 1 555 ? 13.188 -19.516 5.566 1 97.62 555 ARG A C 1
ATOM 4323 O O . ARG A 1 555 ? 12.641 -20.609 5.402 1 97.62 555 ARG A O 1
ATOM 4330 N N . GLY A 1 556 ? 13.891 -18.828 4.625 1 97.5 556 GLY A N 1
ATOM 4331 C CA . GLY A 1 556 ? 14.109 -19.453 3.328 1 97.5 556 GLY A CA 1
ATOM 4332 C C . GLY A 1 556 ? 14.852 -20.766 3.412 1 97.5 556 GLY A C 1
ATOM 4333 O O . GLY A 1 556 ? 14.523 -21.719 2.701 1 97.5 556 GLY A O 1
ATOM 4334 N N . LEU A 1 557 ? 15.859 -20.812 4.309 1 97.5 557 LEU A N 1
ATOM 4335 C CA . LEU A 1 557 ? 16.6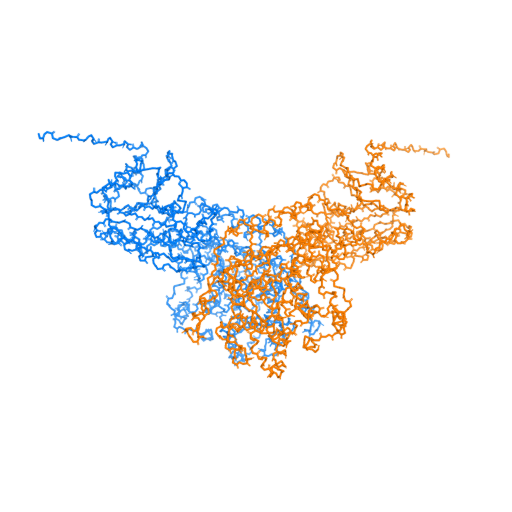09 -22.047 4.488 1 97.5 557 LEU A CA 1
ATOM 4336 C C . LEU A 1 557 ? 15.719 -23.172 5.004 1 97.5 557 LEU A C 1
ATOM 4338 O O . LEU A 1 557 ? 15.766 -24.297 4.5 1 97.5 557 LEU A O 1
ATOM 4342 N N . LEU A 1 558 ? 14.93 -22.859 5.984 1 96.94 558 LEU A N 1
ATOM 4343 C CA . LEU A 1 558 ? 14.016 -23.859 6.539 1 96.94 558 LEU A CA 1
ATOM 4344 C C . LEU A 1 558 ? 13.039 -24.344 5.477 1 96.94 558 LEU A C 1
ATOM 4346 O O . LEU A 1 558 ? 12.773 -25.547 5.379 1 96.94 558 LEU A O 1
ATOM 4350 N N . GLN A 1 559 ? 12.523 -23.438 4.711 1 95.88 559 GLN A N 1
ATOM 4351 C CA . GLN A 1 559 ? 11.594 -23.781 3.641 1 95.88 559 GLN A CA 1
ATOM 4352 C C . GLN A 1 559 ? 12.258 -24.688 2.607 1 95.88 559 GLN A C 1
ATOM 4354 O O . GLN A 1 559 ? 11.641 -25.641 2.109 1 95.88 559 GLN A O 1
ATOM 4359 N N . LEU A 1 560 ? 13.453 -24.359 2.25 1 96.81 560 LEU A N 1
ATOM 4360 C CA . LEU A 1 560 ? 14.203 -25.156 1.285 1 96.81 560 LEU A CA 1
ATOM 4361 C C . LEU A 1 560 ? 14.453 -26.562 1.815 1 96.81 560 LEU A C 1
ATOM 4363 O O . LEU A 1 560 ? 14.289 -27.547 1.085 1 96.81 560 LEU A O 1
ATOM 4367 N N . LEU A 1 561 ? 14.883 -26.672 3.086 1 96.56 561 LEU A N 1
ATOM 4368 C CA . LEU A 1 561 ? 15.133 -27.984 3.688 1 96.56 561 LEU A CA 1
ATOM 4369 C C . LEU A 1 561 ? 13.859 -28.828 3.711 1 96.56 561 LEU A C 1
ATOM 4371 O O . LEU A 1 561 ? 13.906 -30.016 3.438 1 96.56 561 LEU A O 1
ATOM 4375 N N . ASP A 1 562 ? 12.727 -28.172 4 1 95.81 562 ASP A N 1
ATOM 4376 C CA . ASP A 1 562 ? 11.445 -28.859 3.951 1 95.81 562 ASP A CA 1
ATOM 4377 C C . ASP A 1 562 ? 11.133 -29.344 2.537 1 95.81 562 ASP A C 1
ATOM 4379 O O . ASP A 1 562 ? 10.648 -30.453 2.35 1 95.81 562 ASP A O 1
ATOM 4383 N N . HIS A 1 563 ? 11.375 -28.5 1.578 1 95.38 563 HIS A N 1
ATOM 4384 C CA . HIS A 1 563 ? 11.156 -28.828 0.175 1 95.38 563 HIS A CA 1
ATOM 4385 C C . HIS A 1 563 ? 11.984 -30.047 -0.235 1 95.38 563 HIS A C 1
ATOM 4387 O O . HIS A 1 563 ? 11.477 -30.953 -0.896 1 95.38 563 HIS A O 1
ATOM 4393 N N . LEU A 1 564 ? 13.234 -30.094 0.15 1 95.75 564 LEU A N 1
ATOM 4394 C CA . LEU A 1 564 ? 14.141 -31.188 -0.185 1 95.75 564 LEU A CA 1
ATOM 4395 C C . LEU A 1 564 ? 13.727 -32.469 0.533 1 95.75 564 LEU A C 1
ATOM 4397 O O . LEU A 1 564 ? 13.742 -33.562 -0.062 1 95.75 564 LEU A O 1
ATOM 4401 N N . ALA A 1 565 ? 13.352 -32.312 1.764 1 95.31 565 ALA A N 1
ATOM 4402 C CA . ALA A 1 565 ? 12.922 -33.438 2.547 1 95.31 565 ALA A CA 1
ATOM 4403 C C . ALA A 1 565 ? 11.672 -34.094 1.946 1 95.31 565 ALA A C 1
ATOM 4405 O O . ALA A 1 565 ? 11.469 -35.312 2.049 1 95.31 565 ALA A O 1
ATOM 4406 N N . ALA A 1 566 ? 10.859 -33.312 1.312 1 94.56 566 ALA A N 1
ATOM 4407 C CA . ALA A 1 566 ? 9.625 -33.781 0.685 1 94.56 566 ALA A CA 1
ATOM 4408 C C . ALA A 1 566 ? 9.898 -34.344 -0.707 1 94.56 566 ALA A C 1
ATOM 4410 O O . ALA A 1 566 ? 8.969 -34.719 -1.422 1 94.56 566 ALA A O 1
ATOM 4411 N N . GLY A 1 567 ? 11.117 -34.344 -1.116 1 92.88 567 GLY A N 1
ATOM 4412 C CA . GLY A 1 567 ? 11.492 -34.906 -2.402 1 92.88 567 GLY A CA 1
ATOM 4413 C C . GLY A 1 567 ? 11.469 -33.875 -3.529 1 92.88 567 GLY A C 1
ATOM 4414 O O . GLY A 1 567 ? 11.5 -34.25 -4.707 1 92.88 567 GLY A O 1
ATOM 4415 N N . GLY A 1 568 ? 11.422 -32.656 -3.139 1 92.19 568 GLY A N 1
ATOM 4416 C CA . GLY A 1 568 ? 11.344 -31.594 -4.148 1 92.19 568 GLY A CA 1
ATOM 4417 C C . GLY A 1 568 ? 12.641 -31.422 -4.918 1 92.19 568 GLY A C 1
ATOM 4418 O O . GLY A 1 568 ? 13.727 -31.578 -4.359 1 92.19 568 GLY A O 1
ATOM 4419 N N . ALA A 1 569 ? 12.516 -31.078 -6.23 1 91.94 569 ALA A N 1
ATOM 4420 C CA . ALA A 1 569 ? 13.68 -30.844 -7.082 1 91.94 569 ALA A CA 1
ATOM 4421 C C . ALA A 1 569 ? 14.18 -29.406 -6.918 1 91.94 569 ALA A C 1
ATOM 4423 O O . ALA A 1 569 ? 13.406 -28.5 -6.586 1 91.94 569 ALA A O 1
ATOM 4424 N N . LEU A 1 570 ? 15.477 -29.141 -7.137 1 93.06 570 LEU A N 1
ATOM 4425 C CA . LEU A 1 570 ? 16.062 -27.812 -7.051 1 93.06 570 LEU A CA 1
ATOM 4426 C C . LEU A 1 570 ? 16.062 -27.141 -8.414 1 93.06 570 LEU A C 1
ATOM 4428 O O . LEU A 1 570 ? 16.094 -25.906 -8.5 1 93.06 570 LEU A O 1
ATOM 4432 N N . GLU A 1 571 ? 15.984 -27.891 -9.438 1 91 571 GLU A N 1
ATOM 4433 C CA . GLU A 1 571 ? 16.25 -27.438 -10.797 1 91 571 GLU A CA 1
ATOM 4434 C C . GLU A 1 571 ? 15.32 -26.297 -11.203 1 91 571 GLU A C 1
ATOM 4436 O O . GLU A 1 571 ? 15.758 -25.312 -11.805 1 91 571 GLU A O 1
ATOM 4441 N N . PRO A 1 572 ? 14.086 -26.391 -10.867 1 91.5 572 PRO A N 1
ATOM 4442 C CA . PRO A 1 572 ? 13.18 -25.312 -11.273 1 91.5 572 PRO A CA 1
ATOM 4443 C C . PRO A 1 572 ? 13.562 -23.953 -10.672 1 91.5 572 PRO A C 1
ATOM 4445 O O . PRO A 1 572 ? 13.297 -22.922 -11.281 1 91.5 572 PRO A O 1
ATOM 4448 N N . PHE A 1 573 ? 14.195 -23.969 -9.508 1 95.38 573 PHE A N 1
ATOM 4449 C CA . PHE A 1 573 ? 14.562 -22.719 -8.836 1 95.38 573 PHE A CA 1
ATOM 4450 C C . PHE A 1 573 ? 15.742 -22.062 -9.539 1 95.38 573 PHE A C 1
ATOM 4452 O O . PHE A 1 573 ? 16.031 -20.875 -9.297 1 95.38 573 PHE A O 1
ATOM 4459 N N . TRP A 1 574 ? 16.484 -22.828 -10.43 1 95.81 574 TRP A N 1
ATOM 4460 C CA . TRP A 1 574 ? 17.641 -22.25 -11.117 1 95.81 574 TRP A CA 1
ATOM 4461 C C . TRP A 1 574 ? 17.203 -21.547 -12.398 1 95.81 574 TRP A C 1
ATOM 4463 O O . TRP A 1 574 ? 18.016 -20.859 -13.031 1 95.81 574 TRP A O 1
ATOM 4473 N N . MET A 1 575 ? 15.953 -21.641 -12.781 1 94.88 575 MET A N 1
ATOM 4474 C CA . MET A 1 575 ? 15.469 -21.109 -14.055 1 94.88 575 MET A CA 1
ATOM 4475 C C . MET A 1 575 ? 15.367 -19.578 -14.008 1 94.88 575 MET A C 1
ATOM 4477 O O . MET A 1 575 ? 15.312 -18.922 -15.047 1 94.88 575 MET A O 1
ATOM 4481 N N . GLY A 1 576 ? 15.281 -19.016 -12.883 1 96.31 576 GLY A N 1
ATOM 4482 C CA . GLY A 1 576 ? 15.141 -17.594 -12.641 1 96.31 576 GLY A CA 1
ATOM 4483 C C . GLY A 1 576 ? 14.906 -17.266 -11.18 1 96.31 576 GLY A C 1
ATOM 4484 O O . GLY A 1 576 ? 15.258 -18.047 -10.297 1 96.31 576 GLY A O 1
ATOM 4485 N N . LYS A 1 577 ? 14.43 -16.062 -10.914 1 96.69 577 LYS A N 1
ATOM 4486 C CA . LYS A 1 577 ? 14.094 -15.641 -9.555 1 96.69 577 LYS A CA 1
ATOM 4487 C C . LYS A 1 577 ? 12.648 -15.992 -9.219 1 96.69 577 LYS A C 1
ATOM 4489 O O . LYS A 1 577 ? 11.734 -15.195 -9.461 1 96.69 577 LYS A O 1
ATOM 4494 N N . ILE A 1 578 ? 12.547 -17.188 -8.523 1 95.25 578 ILE A N 1
ATOM 4495 C CA . ILE A 1 578 ? 11.258 -17.859 -8.391 1 95.25 578 ILE A CA 1
ATOM 4496 C C . ILE A 1 578 ? 10.922 -18.047 -6.914 1 95.25 578 ILE A C 1
ATOM 4498 O O . ILE A 1 578 ? 11.789 -18.391 -6.113 1 95.25 578 ILE A O 1
ATOM 4502 N N . ALA A 1 579 ? 9.719 -17.719 -6.566 1 95.12 579 ALA A N 1
ATOM 4503 C CA . ALA A 1 579 ? 9.234 -17.969 -5.211 1 95.12 579 ALA A CA 1
ATOM 4504 C C . ALA A 1 579 ? 8.836 -19.438 -5.043 1 95.12 579 ALA A C 1
ATOM 4506 O O . ALA A 1 579 ? 8.523 -20.125 -6.02 1 95.12 579 ALA A O 1
ATOM 4507 N N . ALA A 1 580 ? 8.828 -19.875 -3.818 1 93.81 580 ALA A N 1
ATOM 4508 C CA . ALA A 1 580 ? 8.391 -21.234 -3.529 1 93.81 580 ALA A CA 1
ATOM 4509 C C . ALA A 1 580 ? 6.953 -21.469 -3.986 1 93.81 580 ALA A C 1
ATOM 4511 O O . ALA A 1 580 ? 6.613 -22.531 -4.488 1 93.81 580 ALA A O 1
ATOM 4512 N N . SER A 1 581 ? 6.121 -20.438 -3.881 1 92.62 581 SER A N 1
ATOM 4513 C CA . SER A 1 581 ? 4.707 -20.547 -4.215 1 92.62 581 SER A CA 1
ATOM 4514 C C . SER A 1 581 ? 4.5 -20.672 -5.719 1 92.62 581 SER A C 1
ATOM 4516 O O . SER A 1 581 ? 3.428 -21.078 -6.168 1 92.62 581 SER A O 1
ATOM 4518 N N . HIS A 1 582 ? 5.5 -20.359 -6.48 1 94.38 582 HIS A N 1
ATOM 4519 C CA . HIS A 1 582 ? 5.371 -20.391 -7.934 1 94.38 582 HIS A CA 1
ATOM 4520 C C . HIS A 1 582 ? 6.008 -21.641 -8.523 1 94.38 582 HIS A C 1
ATOM 4522 O O . HIS A 1 582 ? 6.141 -21.766 -9.742 1 94.38 582 HIS A O 1
ATOM 4528 N N . PHE A 1 583 ? 6.414 -22.562 -7.672 1 91.81 583 PHE A N 1
ATOM 4529 C CA . PHE A 1 583 ? 7.102 -23.766 -8.125 1 91.81 583 PHE A CA 1
ATOM 4530 C C . PHE A 1 583 ? 6.262 -24.531 -9.148 1 91.81 583 PHE A C 1
ATOM 4532 O O . PHE A 1 583 ? 6.738 -24.844 -10.234 1 91.81 583 PHE A O 1
ATOM 4539 N N . ALA A 1 584 ? 4.98 -24.719 -8.875 1 87.06 584 ALA A N 1
ATOM 4540 C CA . ALA A 1 584 ? 4.086 -25.469 -9.75 1 87.06 584 ALA A CA 1
ATOM 4541 C C . ALA A 1 584 ? 3.844 -24.734 -11.062 1 87.06 584 ALA A C 1
ATOM 4543 O O . ALA A 1 584 ? 3.766 -25.359 -12.125 1 87.06 584 ALA A O 1
ATOM 4544 N N . VAL A 1 585 ? 3.699 -23.5 -10.93 1 88.44 585 VAL A N 1
ATOM 4545 C CA . VAL A 1 585 ? 3.461 -22.688 -12.109 1 88.44 585 VAL A CA 1
ATOM 4546 C C . VAL A 1 585 ? 4.672 -22.734 -13.039 1 88.44 585 VAL A C 1
ATOM 4548 O O . VAL A 1 585 ? 4.527 -22.766 -14.266 1 88.44 585 VAL A O 1
ATOM 4551 N N . MET A 1 586 ? 5.879 -22.766 -12.484 1 88.19 586 MET A N 1
ATOM 4552 C CA . MET A 1 586 ? 7.098 -22.844 -13.289 1 88.19 586 MET A CA 1
ATOM 4553 C C . MET A 1 586 ? 7.168 -24.188 -14.023 1 88.19 586 MET A C 1
ATOM 4555 O O . MET A 1 586 ? 7.57 -24.234 -15.188 1 88.19 586 MET A O 1
ATOM 4559 N N . GLN A 1 587 ? 6.762 -25.141 -13.383 1 85.5 587 GLN A N 1
ATOM 4560 C CA . GLN A 1 587 ? 6.719 -26.469 -14.016 1 85.5 587 GLN A CA 1
ATOM 4561 C C . GLN A 1 587 ? 5.707 -26.484 -15.156 1 85.5 587 GLN A C 1
ATOM 4563 O O . GLN A 1 587 ? 5.977 -27.062 -16.219 1 85.5 587 GLN A O 1
ATOM 4568 N N . GLU A 1 588 ? 4.602 -25.844 -14.898 1 83.62 588 GLU A N 1
ATOM 4569 C CA . GLU A 1 588 ? 3.564 -25.766 -15.914 1 83.62 588 GLU A CA 1
ATOM 4570 C C . GLU A 1 588 ? 4.055 -25.016 -17.156 1 83.62 588 GLU A C 1
ATOM 4572 O O . GLU A 1 588 ? 3.887 -25.484 -18.281 1 83.62 588 GLU A O 1
ATOM 4577 N N . LEU A 1 589 ? 4.621 -23.922 -16.922 1 86.62 589 LEU A N 1
ATOM 4578 C CA . LEU A 1 589 ? 5.102 -23.109 -18.031 1 86.62 589 LEU A CA 1
ATOM 4579 C C . LEU A 1 589 ? 6.203 -23.828 -18.797 1 86.62 589 LEU A C 1
ATOM 4581 O O . LEU A 1 589 ? 6.285 -23.719 -20.031 1 86.62 589 LEU A O 1
ATOM 4585 N N . HIS A 1 590 ? 7.008 -24.578 -18.094 1 85.88 590 HIS A N 1
ATOM 4586 C CA . HIS A 1 590 ? 8.047 -25.391 -18.719 1 85.88 590 HIS A CA 1
ATOM 4587 C C . HIS A 1 590 ? 7.445 -26.516 -19.547 1 85.88 590 HIS A C 1
ATOM 4589 O O . HIS A 1 590 ? 7.883 -26.781 -20.672 1 85.88 590 HIS A O 1
ATOM 4595 N N . ALA A 1 591 ? 6.457 -27.109 -19.016 1 81.38 591 ALA A N 1
ATOM 4596 C CA . ALA A 1 591 ? 5.797 -28.219 -19.703 1 81.38 591 ALA A CA 1
ATOM 4597 C C . ALA A 1 591 ? 5.105 -27.75 -20.969 1 81.38 591 ALA A C 1
ATOM 4599 O O . ALA A 1 591 ? 5.031 -28.484 -21.969 1 81.38 591 ALA A O 1
ATOM 4600 N N . ARG A 1 592 ? 4.641 -26.547 -20.875 1 81.94 592 ARG A N 1
ATOM 4601 C CA . ARG A 1 592 ? 3.99 -25.938 -22.047 1 81.94 592 ARG A CA 1
ATOM 4602 C C . ARG A 1 592 ? 5.016 -25.531 -23.094 1 81.94 592 ARG A C 1
ATOM 4604 O O . ARG A 1 592 ? 4.656 -25.25 -24.25 1 81.94 592 ARG A O 1
ATOM 4611 N N . GLY A 1 593 ? 6.309 -25.5 -22.641 1 81.56 593 GLY A N 1
ATOM 4612 C CA . GLY A 1 593 ? 7.359 -25.078 -23.547 1 81.56 593 GLY A CA 1
ATOM 4613 C C . GLY A 1 593 ? 7.551 -23.578 -23.594 1 81.56 593 GLY A C 1
ATOM 4614 O O . GLY A 1 593 ? 8.289 -23.062 -24.438 1 81.56 593 GLY A O 1
ATOM 4615 N N . LEU A 1 594 ? 6.879 -22.922 -22.766 1 83.75 594 LEU A N 1
ATOM 4616 C CA . LEU A 1 594 ? 7 -21.469 -22.719 1 83.75 594 LEU A CA 1
ATOM 4617 C C . LEU A 1 594 ? 8.305 -21.062 -22.047 1 83.75 594 LEU A C 1
ATOM 4619 O O . LEU A 1 594 ? 8.836 -19.984 -22.328 1 83.75 594 LEU A O 1
ATOM 4623 N N . LEU A 1 595 ? 8.789 -21.938 -21.141 1 88 595 LEU A N 1
ATOM 4624 C CA . LEU A 1 595 ? 10.055 -21.688 -20.469 1 88 595 LEU A CA 1
ATOM 4625 C C . LEU A 1 595 ? 11.062 -22.797 -20.781 1 88 595 LEU A C 1
ATOM 4627 O O . LEU A 1 595 ? 10.688 -23.953 -20.891 1 88 595 LEU A O 1
ATOM 4631 N N . GLY A 1 596 ? 12.25 -22.375 -20.953 1 88.44 596 GLY A N 1
ATOM 4632 C CA . GLY A 1 596 ? 13.328 -23.328 -21.109 1 88.44 596 GLY A CA 1
ATOM 4633 C C . GLY A 1 596 ? 13.969 -23.719 -19.781 1 88.44 596 GLY A C 1
ATOM 4634 O O . GLY A 1 596 ? 13.602 -23.188 -18.734 1 88.44 596 GLY A O 1
ATOM 4635 N N . GLY A 1 597 ? 14.844 -24.672 -19.844 1 90.81 597 GLY A N 1
ATOM 4636 C CA . GLY A 1 597 ? 15.656 -25 -18.672 1 90.81 597 GLY A CA 1
ATOM 4637 C C . GLY A 1 597 ? 16.688 -23.938 -18.359 1 90.81 597 GLY A C 1
ATOM 4638 O O . GLY A 1 597 ? 16.859 -22.969 -19.109 1 90.81 597 GLY A O 1
ATOM 4639 N N . PRO A 1 598 ? 17.344 -24.016 -17.188 1 94.88 598 PRO A N 1
ATOM 4640 C CA . PRO A 1 598 ? 18.406 -23.062 -16.859 1 94.88 598 PRO A CA 1
ATOM 4641 C C . PRO A 1 598 ? 19.547 -23.078 -17.875 1 94.88 598 PRO A C 1
ATOM 4643 O O . PRO A 1 598 ? 19.969 -24.156 -18.312 1 94.88 598 PRO A O 1
ATOM 4646 N N . SER A 1 599 ? 20.016 -21.969 -18.297 1 95.94 599 SER A N 1
ATOM 4647 C CA . SER A 1 599 ? 21.109 -21.844 -19.266 1 95.94 599 SER A CA 1
ATOM 4648 C C . SER A 1 599 ? 22.422 -22.281 -18.656 1 95.94 599 SER A C 1
ATOM 4650 O O . SER A 1 599 ? 23.344 -22.703 -19.359 1 95.94 599 SER A O 1
ATOM 4652 N N . VAL A 1 600 ? 22.547 -22.125 -17.375 1 97 600 VAL A N 1
ATOM 4653 C CA . VAL A 1 600 ? 23.734 -22.531 -16.656 1 97 600 VAL A CA 1
ATOM 4654 C C . VAL A 1 600 ? 23.359 -23.031 -15.273 1 97 600 VAL A C 1
ATOM 4656 O O . VAL A 1 600 ? 22.438 -22.516 -14.641 1 97 600 VAL A O 1
ATOM 4659 N N . ARG A 1 601 ? 24.047 -24.047 -14.828 1 96.56 601 ARG A N 1
ATOM 4660 C CA . ARG A 1 601 ? 23.828 -24.641 -13.508 1 96.56 601 ARG A CA 1
ATOM 4661 C C . ARG A 1 601 ? 24.844 -24.109 -12.5 1 96.56 601 ARG A C 1
ATOM 4663 O O . ARG A 1 601 ? 25.953 -23.75 -12.867 1 96.56 601 ARG A O 1
ATOM 4670 N N . PRO A 1 602 ? 24.453 -24.094 -11.227 1 97.62 602 PRO A N 1
ATOM 4671 C CA . PRO A 1 602 ? 25.406 -23.625 -10.211 1 97.62 602 PRO A CA 1
ATOM 4672 C C . PRO A 1 602 ? 26.656 -24.5 -10.133 1 97.62 602 PRO A C 1
ATOM 4674 O O . PRO A 1 602 ? 26.562 -25.719 -10.016 1 97.62 602 PRO A O 1
ATOM 4677 N N . MET A 1 603 ? 27.812 -23.906 -10.078 1 96.94 603 MET A N 1
ATOM 4678 C CA . MET A 1 603 ? 29.078 -24.625 -10.07 1 96.94 603 MET A CA 1
ATOM 4679 C C . MET A 1 603 ? 29.312 -25.281 -8.719 1 96.94 603 MET A C 1
ATOM 4681 O O . MET A 1 603 ? 30.047 -26.266 -8.625 1 96.94 603 MET A O 1
ATOM 4685 N N . PHE A 1 604 ? 28.703 -24.719 -7.66 1 96.31 604 PHE A N 1
ATOM 4686 C CA . PHE A 1 604 ? 28.922 -25.281 -6.332 1 96.31 604 PHE A CA 1
ATOM 4687 C C . PHE A 1 604 ? 28.312 -26.672 -6.227 1 96.31 604 PHE A C 1
ATOM 4689 O O . PHE A 1 604 ? 28.641 -27.438 -5.312 1 96.31 604 PHE A O 1
ATOM 4696 N N . LEU A 1 605 ? 27.406 -27.031 -7.121 1 95.75 605 LEU A N 1
ATOM 4697 C CA . LEU A 1 605 ? 26.812 -28.375 -7.133 1 95.75 605 LEU A CA 1
ATOM 4698 C C . LEU A 1 605 ? 27.812 -29.406 -7.629 1 95.75 605 LEU A C 1
ATOM 4700 O O . LEU A 1 605 ? 27.625 -30.609 -7.422 1 95.75 605 LEU A O 1
ATOM 4704 N N . ASP A 1 606 ? 28.828 -28.953 -8.273 1 93.06 606 ASP A N 1
ATOM 4705 C CA . ASP A 1 606 ? 29.828 -29.844 -8.852 1 93.06 606 ASP A CA 1
ATOM 4706 C C . ASP A 1 606 ? 30.969 -30.094 -7.867 1 93.06 606 ASP A C 1
ATOM 4708 O O . ASP A 1 606 ? 31.875 -30.875 -8.164 1 93.06 606 ASP A O 1
ATOM 4712 N N . GLY A 1 607 ? 30.938 -29.469 -6.73 1 91.38 607 GLY A N 1
ATOM 4713 C CA . GLY A 1 607 ? 31.984 -29.703 -5.742 1 91.38 607 GLY A CA 1
ATOM 4714 C C . GLY A 1 607 ? 32.031 -31.125 -5.246 1 91.38 607 GLY A C 1
ATOM 4715 O O . GLY A 1 607 ? 31 -31.828 -5.238 1 91.38 607 GLY A O 1
ATOM 4716 N N . PRO A 1 608 ? 33.188 -31.578 -4.832 1 91.56 608 PRO A N 1
ATOM 4717 C CA . PRO A 1 608 ? 33.344 -33 -4.441 1 91.56 608 PRO A CA 1
ATOM 4718 C C . PRO A 1 608 ? 32.438 -33.375 -3.273 1 91.56 608 PRO A C 1
ATOM 4720 O O . PRO A 1 608 ? 31.953 -34.5 -3.23 1 91.56 608 PRO A O 1
ATOM 4723 N N . GLU A 1 609 ? 32.188 -32.469 -2.385 1 92.62 609 GLU A N 1
ATOM 4724 C CA . GLU A 1 609 ? 31.391 -32.812 -1.2 1 92.62 609 GLU A CA 1
ATOM 4725 C C . GLU A 1 609 ? 29.938 -32.438 -1.386 1 92.62 609 GLU A C 1
ATOM 4727 O O . GLU A 1 609 ? 29.094 -32.75 -0.536 1 92.62 609 GLU A O 1
ATOM 4732 N N . ALA A 1 610 ? 29.609 -31.781 -2.455 1 93.62 610 ALA A N 1
ATOM 4733 C CA . ALA A 1 610 ? 28.266 -31.219 -2.67 1 93.62 610 ALA A CA 1
ATOM 4734 C C . ALA A 1 610 ? 27.219 -32.312 -2.758 1 93.62 610 ALA A C 1
ATOM 4736 O O . ALA A 1 610 ? 26.156 -32.219 -2.145 1 93.62 610 ALA A O 1
ATOM 4737 N N . PRO A 1 611 ? 27.516 -33.469 -3.436 1 93.56 611 PRO A N 1
ATOM 4738 C CA . PRO A 1 611 ? 26.5 -34.531 -3.521 1 93.56 611 PRO A CA 1
ATOM 4739 C C . PRO A 1 611 ? 26.172 -35.156 -2.164 1 93.56 611 PRO A C 1
ATOM 4741 O O . PRO A 1 611 ? 25.016 -35.406 -1.866 1 93.56 611 PRO A O 1
ATOM 4744 N N . SER A 1 612 ? 27.188 -35.344 -1.381 1 93.75 612 SER A N 1
ATOM 4745 C CA . SER A 1 612 ? 26.953 -35.906 -0.056 1 93.75 612 SER A CA 1
ATOM 4746 C C . SER A 1 612 ? 26.172 -34.969 0.833 1 93.75 612 SER A C 1
ATOM 4748 O O . SER A 1 612 ? 25.281 -35.375 1.564 1 93.75 612 SER A O 1
ATOM 4750 N N . ARG A 1 613 ? 26.516 -33.719 0.766 1 94 613 ARG A N 1
ATOM 4751 C CA . ARG A 1 613 ? 25.812 -32.719 1.552 1 94 613 ARG A CA 1
ATOM 4752 C C . ARG A 1 613 ? 24.359 -32.594 1.099 1 94 613 ARG A C 1
ATOM 4754 O O . ARG A 1 613 ? 23.453 -32.438 1.922 1 94 613 ARG A O 1
ATOM 4761 N N . LEU A 1 614 ? 24.125 -32.656 -0.19 1 94.38 614 LEU A N 1
ATOM 4762 C CA . LEU A 1 614 ? 22.781 -32.562 -0.745 1 94.38 614 LEU A CA 1
ATOM 4763 C C . LEU A 1 614 ? 21.953 -33.781 -0.314 1 94.38 614 LEU A C 1
ATOM 4765 O O . LEU A 1 614 ? 20.766 -33.625 0.009 1 94.38 614 LEU A O 1
ATOM 4769 N N . ALA A 1 615 ? 22.547 -34.969 -0.301 1 93.94 615 ALA A N 1
ATOM 4770 C CA . ALA A 1 615 ? 21.859 -36.188 0.12 1 93.94 615 ALA A CA 1
ATOM 4771 C C . ALA A 1 615 ? 21.422 -36.094 1.579 1 93.94 615 ALA A C 1
ATOM 4773 O O . ALA A 1 615 ? 20.328 -36.531 1.938 1 93.94 615 ALA A O 1
ATOM 4774 N N . ARG A 1 616 ? 22.266 -35.5 2.381 1 93.44 616 ARG A N 1
ATOM 4775 C CA . ARG A 1 616 ? 21.938 -35.312 3.793 1 93.44 616 ARG A CA 1
ATOM 4776 C C . ARG A 1 616 ? 20.75 -34.375 3.963 1 93.44 616 ARG A C 1
ATOM 4778 O O . ARG A 1 616 ? 19.891 -34.594 4.82 1 93.44 616 ARG A O 1
ATOM 4785 N N . ALA A 1 617 ? 20.781 -33.312 3.191 1 93.12 617 ALA A N 1
ATOM 4786 C CA . ALA A 1 617 ? 19.703 -32.344 3.268 1 93.12 617 ALA A CA 1
ATOM 4787 C C . ALA A 1 617 ? 18.359 -32.969 2.879 1 93.12 617 ALA A C 1
ATOM 4789 O O . ALA A 1 617 ? 17.312 -32.562 3.393 1 93.12 617 ALA A O 1
ATOM 4790 N N . ARG A 1 618 ? 18.375 -33.969 2.072 1 93.69 618 ARG A N 1
ATOM 4791 C CA . ARG A 1 618 ? 17.156 -34.625 1.615 1 93.69 618 ARG A CA 1
ATOM 4792 C C . ARG A 1 618 ? 16.625 -35.562 2.686 1 93.69 618 ARG A C 1
ATOM 4794 O O . ARG A 1 618 ? 15.445 -35.969 2.648 1 93.69 618 ARG A O 1
ATOM 4801 N N . GLU A 1 619 ? 17.453 -36.062 3.693 1 90.75 619 GLU A N 1
ATOM 4802 C CA . GLU A 1 619 ? 17.031 -36.906 4.809 1 90.75 619 GLU A CA 1
ATOM 4803 C C . GLU A 1 619 ? 16.5 -36.094 5.969 1 90.75 619 GLU A C 1
ATOM 4805 O O . GLU A 1 619 ? 16.5 -36.531 7.117 1 90.75 619 GLU A O 1
ATOM 4810 N N . ARG A 1 620 ? 15.852 -35.031 5.848 1 84.06 620 ARG A N 1
ATOM 4811 C CA . ARG A 1 620 ? 15.328 -34.094 6.824 1 84.06 620 ARG A CA 1
ATOM 4812 C C . ARG A 1 620 ? 16.422 -33.625 7.777 1 84.06 620 ARG A C 1
ATOM 4814 O O . ARG A 1 620 ? 16.781 -34.344 8.711 1 84.06 620 ARG A O 1
ATOM 4821 N N . MET A 1 621 ? 16.953 -32.594 7.559 1 89.25 621 MET A N 1
ATOM 4822 C CA . MET A 1 621 ? 18.062 -31.984 8.297 1 89.25 621 MET A CA 1
ATOM 4823 C C . MET A 1 621 ? 17.625 -30.656 8.93 1 89.25 621 MET A C 1
ATOM 4825 O O . MET A 1 621 ? 16.875 -29.891 8.32 1 89.25 621 MET A O 1
ATOM 4829 N N . ALA A 1 622 ? 17.984 -30.547 10.258 1 90.69 622 ALA A N 1
ATOM 4830 C CA . ALA A 1 622 ? 17.859 -29.25 10.906 1 90.69 622 ALA A CA 1
ATOM 4831 C C . ALA A 1 622 ? 19.078 -28.359 10.609 1 90.69 622 ALA A C 1
ATOM 4833 O O . ALA A 1 622 ? 20.141 -28.859 10.234 1 90.69 622 ALA A O 1
ATOM 4834 N N . PRO A 1 623 ? 18.875 -27.078 10.695 1 93 623 PRO A N 1
ATOM 4835 C CA . PRO A 1 623 ? 20 -26.188 10.398 1 93 623 PRO A CA 1
ATOM 4836 C C . PRO A 1 623 ? 21.266 -26.516 11.18 1 93 623 PRO A C 1
ATOM 4838 O O . PRO A 1 623 ? 22.359 -26.453 10.641 1 93 623 PRO A O 1
ATOM 4841 N N . LEU A 1 624 ? 21.141 -26.953 12.383 1 92.31 624 LEU A N 1
ATOM 4842 C CA . LEU A 1 624 ? 22.297 -27.25 13.227 1 92.31 624 LEU A CA 1
ATOM 4843 C C . LEU A 1 624 ? 23.047 -28.484 12.719 1 92.31 624 LEU A C 1
ATOM 4845 O O . LEU A 1 624 ? 24.234 -28.641 12.992 1 92.31 624 LEU A O 1
ATOM 4849 N N . ASP A 1 625 ? 22.375 -29.328 11.984 1 91.56 625 ASP A N 1
ATOM 4850 C CA . ASP A 1 625 ? 22.984 -30.531 11.422 1 91.56 625 ASP A CA 1
ATOM 4851 C C . ASP A 1 625 ? 23.969 -30.156 10.297 1 91.56 625 ASP A C 1
ATOM 4853 O O . ASP A 1 625 ? 24.781 -30.984 9.898 1 91.56 625 ASP A O 1
ATOM 4857 N N . MET A 1 626 ? 23.875 -28.984 9.852 1 92 626 MET A N 1
ATOM 4858 C CA . MET A 1 626 ? 24.719 -28.516 8.75 1 92 626 MET A CA 1
ATOM 4859 C C . MET A 1 626 ? 26.141 -28.234 9.227 1 92 626 MET A C 1
ATOM 4861 O O . MET A 1 626 ? 27.047 -28.047 8.414 1 92 626 MET A O 1
ATOM 4865 N N . LEU A 1 627 ? 26.328 -28.203 10.539 1 88.5 627 LEU A N 1
ATOM 4866 C CA . LEU A 1 627 ? 27.641 -27.922 11.125 1 88.5 627 LEU A CA 1
ATOM 4867 C C . LEU A 1 627 ? 28.484 -29.188 11.195 1 88.5 627 LEU A C 1
ATOM 4869 O O . LEU A 1 627 ? 29.688 -29.109 11.461 1 88.5 627 LEU A O 1
ATOM 4873 N N . ARG A 1 628 ? 27.891 -30.328 11 1 77.12 628 ARG A N 1
ATOM 4874 C CA . ARG A 1 628 ? 28.594 -31.594 11.125 1 77.12 628 ARG A CA 1
ATOM 4875 C C . ARG A 1 628 ? 29.141 -32.062 9.781 1 77.12 628 ARG A C 1
ATOM 4877 O O . ARG A 1 628 ? 28.578 -31.734 8.734 1 77.12 628 ARG A O 1
ATOM 4884 N N . MET B 1 1 ? 34.938 71.125 -13.203 1 22.77 1 MET B N 1
ATOM 4885 C CA . MET B 1 1 ? 34 70.75 -12.133 1 22.77 1 MET B CA 1
ATOM 4886 C C . MET B 1 1 ? 32.625 70.375 -12.703 1 22.77 1 MET B C 1
ATOM 4888 O O . MET B 1 1 ? 31.672 70.188 -11.953 1 22.77 1 MET B O 1
ATOM 4892 N N . LYS B 1 2 ? 32.438 70.688 -13.906 1 28.44 2 LYS B N 1
ATOM 4893 C CA . LYS B 1 2 ? 31.344 70.5 -14.867 1 28.44 2 LYS B CA 1
ATOM 4894 C C . LYS B 1 2 ? 31 69.062 -15.102 1 28.44 2 LYS B C 1
ATOM 4896 O O . LYS B 1 2 ? 31.188 68.562 -16.203 1 28.44 2 LYS B O 1
ATOM 4901 N N . LEU B 1 3 ? 31.359 68.062 -14.172 1 26.11 3 LEU B N 1
ATOM 4902 C CA . LEU B 1 3 ? 31.234 66.688 -14.477 1 26.11 3 LEU B CA 1
ATOM 4903 C C . LEU B 1 3 ? 29.812 66.312 -14.953 1 26.11 3 LEU B C 1
ATOM 4905 O O . LEU B 1 3 ? 28.859 67.062 -14.602 1 26.11 3 LEU B O 1
ATOM 4909 N N . ALA B 1 4 ? 29.625 65.125 -15.68 1 30.97 4 ALA B N 1
ATOM 4910 C CA . ALA B 1 4 ? 28.766 64.375 -16.594 1 30.97 4 ALA B CA 1
ATOM 4911 C C . ALA B 1 4 ? 27.422 64.062 -15.93 1 30.97 4 ALA B C 1
ATOM 4913 O O . ALA B 1 4 ? 27.359 63.375 -14.938 1 30.97 4 ALA B O 1
ATOM 4914 N N . ARG B 1 5 ? 26.312 64.875 -16 1 29.91 5 ARG B N 1
ATOM 4915 C CA . ARG B 1 5 ? 24.891 64.562 -15.781 1 29.91 5 ARG B CA 1
ATOM 4916 C C . ARG B 1 5 ? 24.469 63.281 -16.453 1 29.91 5 ARG B C 1
ATOM 4918 O O . ARG B 1 5 ? 24.188 63.25 -17.656 1 29.91 5 ARG B O 1
ATOM 4925 N N . ALA B 1 6 ? 25.109 62.156 -16.328 1 32.16 6 ALA B N 1
ATOM 4926 C CA . ALA B 1 6 ? 24.625 60.906 -16.906 1 32.16 6 ALA B CA 1
ATOM 4927 C C . ALA B 1 6 ? 23.109 60.812 -16.781 1 32.16 6 ALA B C 1
ATOM 4929 O O . ALA B 1 6 ? 22.562 60.969 -15.68 1 32.16 6 ALA B O 1
ATOM 4930 N N . ALA B 1 7 ? 22.297 60.969 -17.859 1 29.59 7 ALA B N 1
ATOM 4931 C CA . ALA B 1 7 ? 20.891 60.844 -18.219 1 29.59 7 ALA B CA 1
ATOM 4932 C C . ALA B 1 7 ? 20.234 59.656 -17.531 1 29.59 7 ALA B C 1
ATOM 4934 O O . ALA B 1 7 ? 20.734 58.531 -17.625 1 29.59 7 ALA B O 1
ATOM 4935 N N . ILE B 1 8 ? 19.516 59.812 -16.469 1 29.97 8 ILE B N 1
ATOM 4936 C CA . ILE B 1 8 ? 18.562 58.969 -15.766 1 29.97 8 ILE B CA 1
ATOM 4937 C C . ILE B 1 8 ? 17.734 58.188 -16.781 1 29.97 8 ILE B C 1
ATOM 4939 O O . ILE B 1 8 ? 17.031 58.781 -17.609 1 29.97 8 ILE B O 1
ATOM 4943 N N . GLN B 1 9 ? 18.219 57.188 -17.484 1 32.97 9 GLN B N 1
ATOM 4944 C CA . GLN B 1 9 ? 17.5 56.25 -18.344 1 32.97 9 GLN B CA 1
ATOM 4945 C C . GLN B 1 9 ? 16.016 56.25 -18.031 1 32.97 9 GLN B C 1
ATOM 4947 O O . GLN B 1 9 ? 15.609 56.406 -16.875 1 32.97 9 GLN B O 1
ATOM 4952 N N . LEU B 1 10 ? 15.125 56.312 -19.016 1 35.34 10 LEU B N 1
ATOM 4953 C CA . LEU B 1 10 ? 13.688 56.281 -19.281 1 35.34 10 LEU B CA 1
ATOM 4954 C C . LEU B 1 10 ? 12.992 55.281 -18.359 1 35.34 10 LEU B C 1
ATOM 4956 O O . LEU B 1 10 ? 13.32 54.094 -18.375 1 35.34 10 LEU B O 1
ATOM 4960 N N . GLU B 1 11 ? 12.523 55.656 -17.266 1 42.28 11 GLU B N 1
ATOM 4961 C CA . GLU B 1 11 ? 11.516 54.969 -16.453 1 42.28 11 GLU B CA 1
ATOM 4962 C C . GLU B 1 11 ? 10.492 54.25 -17.328 1 42.28 11 GLU B C 1
ATOM 4964 O O . GLU B 1 11 ? 9.859 54.875 -18.188 1 42.28 11 GLU B O 1
ATOM 4969 N N . ALA B 1 12 ? 10.695 53.156 -17.906 1 49.03 12 ALA B N 1
ATOM 4970 C CA . ALA B 1 12 ? 9.75 52.375 -18.672 1 49.03 12 ALA B CA 1
ATOM 4971 C C . ALA B 1 12 ? 8.32 52.562 -18.172 1 49.03 12 ALA B C 1
ATOM 4973 O O . ALA B 1 12 ? 8.086 52.656 -16.969 1 49.03 12 ALA B O 1
ATOM 4974 N N . ASP B 1 13 ? 7.32 53.125 -18.938 1 58.19 13 ASP B N 1
ATOM 4975 C CA . ASP B 1 13 ? 5.895 53.375 -18.766 1 58.19 13 ASP B CA 1
ATOM 4976 C C . ASP B 1 13 ? 5.18 52.156 -18.172 1 58.19 13 ASP B C 1
ATOM 4978 O O . ASP B 1 13 ? 5.379 51.031 -18.625 1 58.19 13 ASP B O 1
ATOM 4982 N N . PRO B 1 14 ? 4.594 52.344 -17.016 1 72.06 14 PRO B N 1
ATOM 4983 C CA . PRO B 1 14 ? 3.787 51.25 -16.438 1 72.06 14 PRO B CA 1
ATOM 4984 C C . PRO B 1 14 ? 2.768 50.688 -17.438 1 72.06 14 PRO B C 1
ATOM 4986 O O . PRO B 1 14 ? 2.254 51.438 -18.281 1 72.06 14 PRO B O 1
ATOM 4989 N N . PRO B 1 15 ? 2.74 49.406 -17.469 1 80.38 15 PRO B N 1
ATOM 4990 C CA . PRO B 1 15 ? 1.769 48.781 -18.375 1 80.38 15 PRO B CA 1
ATOM 4991 C C . PRO B 1 15 ? 0.344 49.281 -18.141 1 80.38 15 PRO B C 1
ATOM 4993 O O . PRO B 1 15 ? 0.003 49.688 -17.016 1 80.38 15 PRO B O 1
ATOM 4996 N N . ASP B 1 16 ? -0.475 49.344 -19.109 1 83.88 16 ASP B N 1
ATOM 4997 C CA . ASP B 1 16 ? -1.837 49.875 -19.094 1 83.88 16 ASP B CA 1
ATOM 4998 C C . ASP B 1 16 ? -2.691 49.125 -18.062 1 83.88 16 ASP B C 1
ATOM 5000 O O . ASP B 1 16 ? -3.512 49.75 -17.375 1 83.88 16 ASP B O 1
ATOM 5004 N N . TRP B 1 17 ? -2.391 47.844 -17.922 1 90.94 17 TRP B N 1
ATOM 5005 C CA . TRP B 1 17 ? -3.219 47.031 -17.031 1 90.94 17 TRP B CA 1
ATOM 5006 C C . TRP B 1 17 ? -2.906 47.344 -15.578 1 90.94 17 TRP B C 1
ATOM 5008 O O . TRP B 1 17 ? -3.674 46.969 -14.68 1 90.94 17 TRP B O 1
ATOM 5018 N N . LEU B 1 18 ? -1.832 48.062 -15.297 1 93.62 18 LEU B N 1
ATOM 5019 C CA . LEU B 1 18 ? -1.368 48.312 -13.938 1 93.62 18 LEU B CA 1
ATOM 5020 C C . LEU B 1 18 ? -2.316 49.219 -13.195 1 93.62 18 LEU B C 1
ATOM 5022 O O . LEU B 1 18 ? -2.541 49.062 -11.992 1 93.62 18 LEU B O 1
ATOM 5026 N N . ALA B 1 19 ? -2.859 50.156 -13.898 1 93.44 19 ALA B N 1
ATOM 5027 C CA . ALA B 1 19 ? -3.805 51.094 -13.281 1 93.44 19 ALA B CA 1
ATOM 5028 C C . ALA B 1 19 ? -5.023 50.344 -12.734 1 93.44 19 ALA B C 1
ATOM 5030 O O . ALA B 1 19 ? -5.492 50.656 -11.633 1 93.44 19 ALA B O 1
ATOM 5031 N N . ASP B 1 20 ? -5.473 49.469 -13.562 1 94.44 20 ASP B N 1
ATOM 5032 C CA . ASP B 1 20 ? -6.617 48.688 -13.141 1 94.44 20 ASP B CA 1
ATOM 5033 C C . ASP B 1 20 ? -6.266 47.812 -11.938 1 94.44 20 ASP B C 1
ATOM 5035 O O . ASP B 1 20 ? -7.086 47.625 -11.039 1 94.44 20 ASP B O 1
ATOM 5039 N N . ALA B 1 21 ? -5.137 47.25 -11.953 1 96 21 ALA B N 1
ATOM 5040 C CA . ALA B 1 21 ? -4.68 46.406 -10.852 1 96 21 ALA B CA 1
ATOM 5041 C C . ALA B 1 21 ? -4.574 47.219 -9.555 1 96 21 ALA B C 1
ATOM 5043 O O . ALA B 1 21 ? -4.973 46.75 -8.492 1 96 21 ALA B O 1
ATOM 5044 N N . LEU B 1 22 ? -4.078 48.406 -9.656 1 96.12 22 LEU B N 1
ATOM 5045 C CA . LEU B 1 22 ? -3.926 49.281 -8.484 1 96.12 22 LEU B CA 1
ATOM 5046 C C . LEU B 1 22 ? -5.285 49.656 -7.918 1 96.12 22 LEU B C 1
ATOM 5048 O O . LEU B 1 22 ? -5.465 49.719 -6.699 1 96.12 22 LEU B O 1
ATOM 5052 N N . ALA B 1 23 ? -6.184 49.906 -8.812 1 95.38 23 ALA B N 1
ATOM 5053 C CA . ALA B 1 23 ? -7.543 50.25 -8.391 1 95.38 23 ALA B CA 1
ATOM 5054 C C . ALA B 1 23 ? -8.188 49.062 -7.656 1 95.38 23 ALA B C 1
ATOM 5056 O O . ALA B 1 23 ? -8.906 49.25 -6.68 1 95.38 23 ALA B O 1
ATOM 5057 N N . ALA B 1 24 ? -7.922 47.969 -8.195 1 95.88 24 ALA B N 1
ATOM 5058 C CA . ALA B 1 24 ? -8.461 46.75 -7.57 1 95.88 24 ALA B CA 1
ATOM 5059 C C . ALA B 1 24 ? -7.879 46.562 -6.172 1 95.88 24 ALA B C 1
ATOM 5061 O O . ALA B 1 24 ? -8.609 46.219 -5.23 1 95.88 24 ALA B O 1
ATOM 5062 N N . ILE B 1 25 ? -6.602 46.75 -5.996 1 95.5 25 ILE B N 1
ATOM 5063 C CA . ILE B 1 25 ? -5.926 46.594 -4.711 1 95.5 25 ILE B CA 1
ATOM 5064 C C . ILE B 1 25 ? -6.488 47.594 -3.715 1 95.5 25 ILE B C 1
ATOM 5066 O O . ILE B 1 25 ? -6.758 47.25 -2.561 1 95.5 25 ILE B O 1
ATOM 5070 N N . GLU B 1 26 ? -6.703 48.781 -4.195 1 94.31 26 GLU B N 1
ATOM 5071 C CA . GLU B 1 26 ? -7.23 49.844 -3.344 1 94.31 26 GLU B CA 1
ATOM 5072 C C . GLU B 1 26 ? -8.641 49.5 -2.869 1 94.31 26 GLU B C 1
ATOM 5074 O O . GLU B 1 26 ? -9.016 49.844 -1.744 1 94.31 26 GLU B O 1
ATOM 5079 N N . ALA B 1 27 ? -9.359 48.875 -3.686 1 94.75 27 ALA B N 1
ATOM 5080 C CA . ALA B 1 27 ? -10.742 48.5 -3.379 1 94.75 27 ALA B CA 1
ATOM 5081 C C . ALA B 1 27 ? -10.797 47.219 -2.551 1 94.75 27 ALA B C 1
ATOM 5083 O O . ALA B 1 27 ? -11.883 46.781 -2.166 1 94.75 27 ALA B O 1
ATOM 5084 N N . GLY B 1 28 ? -9.703 46.688 -2.377 1 91.19 28 GLY B N 1
ATOM 5085 C CA . GLY B 1 28 ? -9.664 45.469 -1.571 1 91.19 28 GLY B CA 1
ATOM 5086 C C . GLY B 1 28 ? -9.961 44.219 -2.365 1 91.19 28 GLY B C 1
ATOM 5087 O O . GLY B 1 28 ? -10.328 43.188 -1.793 1 91.19 28 GLY B O 1
ATOM 5088 N N . ARG B 1 29 ? -9.867 44.312 -3.672 1 91.81 29 ARG B N 1
ATOM 5089 C CA . ARG B 1 29 ? -10.117 43.156 -4.547 1 91.81 29 ARG B CA 1
ATOM 5090 C C . ARG B 1 29 ? -8.812 42.469 -4.914 1 91.81 29 ARG B C 1
ATOM 5092 O O . ARG B 1 29 ? -7.758 43.094 -5 1 91.81 29 ARG B O 1
ATOM 5099 N N . ALA B 1 30 ? -8.953 41.156 -5.125 1 92.12 30 ALA B N 1
ATOM 5100 C CA . ALA B 1 30 ? -7.777 40.375 -5.512 1 92.12 30 ALA B CA 1
ATOM 5101 C C . ALA B 1 30 ? -7.352 40.719 -6.941 1 92.12 30 ALA B C 1
ATOM 5103 O O . ALA B 1 30 ? -8.18 41.094 -7.766 1 92.12 30 ALA B O 1
ATOM 5104 N N . VAL B 1 31 ? -6.059 40.594 -7.195 1 94.38 31 VAL B N 1
ATOM 5105 C CA . VAL B 1 31 ? -5.5 40.812 -8.523 1 94.38 31 VAL B CA 1
ATOM 5106 C C . VAL B 1 31 ? -4.801 39.562 -9.016 1 94.38 31 VAL B C 1
ATOM 5108 O O . VAL B 1 31 ? -3.988 38.969 -8.305 1 94.38 31 VAL B O 1
ATOM 5111 N N . ARG B 1 32 ? -5.164 39.062 -10.125 1 92.06 32 ARG B N 1
ATOM 5112 C CA . ARG B 1 32 ? -4.48 38 -10.859 1 92.06 32 ARG B CA 1
ATOM 5113 C C . ARG B 1 32 ? -4.273 38.375 -12.32 1 92.06 32 ARG B C 1
ATOM 5115 O O . ARG B 1 32 ? -5.148 38.125 -13.156 1 92.06 32 ARG B O 1
ATOM 5122 N N . LYS B 1 33 ? -3.08 38.844 -12.578 1 94.19 33 LYS B N 1
ATOM 5123 C CA . LYS B 1 33 ? -2.822 39.344 -13.922 1 94.19 33 LYS B CA 1
ATOM 5124 C C . LYS B 1 33 ? -1.602 38.656 -14.539 1 94.19 33 LYS B C 1
ATOM 5126 O O . LYS B 1 33 ? -0.499 38.75 -13.992 1 94.19 33 LYS B O 1
ATOM 5131 N N . GLU B 1 34 ? -1.839 37.969 -15.586 1 93.38 34 GLU B N 1
ATOM 5132 C CA . GLU B 1 34 ? -0.73 37.438 -16.375 1 93.38 34 GLU B CA 1
ATOM 5133 C C . GLU B 1 34 ? -0.336 38.438 -17.484 1 93.38 34 GLU B C 1
ATOM 5135 O O . GLU B 1 34 ? -1.195 39.094 -18.078 1 93.38 34 GLU B O 1
ATOM 5140 N N . PHE B 1 35 ? 0.921 38.594 -17.734 1 90.69 35 PHE B N 1
ATOM 5141 C CA . PHE B 1 35 ? 1.377 39.5 -18.766 1 90.69 35 PHE B CA 1
ATOM 5142 C C . PHE B 1 35 ? 2.533 38.906 -19.562 1 90.69 35 PHE B C 1
ATOM 5144 O O . PHE B 1 35 ? 2.926 37.781 -19.312 1 90.69 35 PHE B O 1
ATOM 5151 N N . GLU B 1 36 ? 2.977 39.531 -20.547 1 84.69 36 GLU B N 1
ATOM 5152 C CA . GLU B 1 36 ? 3.893 39 -21.547 1 84.69 36 GLU B CA 1
ATOM 5153 C C . GLU B 1 36 ? 5.188 38.5 -20.922 1 84.69 36 GLU B C 1
ATOM 5155 O O . GLU B 1 36 ? 5.645 39.062 -19.922 1 84.69 36 GLU B O 1
ATOM 5160 N N . GLY B 1 37 ? 5.734 37.5 -21.484 1 82.56 37 GLY B N 1
ATOM 5161 C CA . GLY B 1 37 ? 7.016 36.969 -21.062 1 82.56 37 GLY B CA 1
ATOM 5162 C C . GLY B 1 37 ? 6.91 36.031 -19.859 1 82.56 37 GLY B C 1
ATOM 5163 O O . GLY B 1 37 ? 7.848 35.938 -19.078 1 82.56 37 GLY B O 1
ATOM 5164 N N . GLY B 1 38 ? 5.734 35.531 -19.578 1 84.25 38 GLY B N 1
ATOM 5165 C CA . GLY B 1 38 ? 5.543 34.625 -18.453 1 84.25 38 GLY B CA 1
ATOM 5166 C C . GLY B 1 38 ? 5.379 35.312 -17.125 1 84.25 38 GLY B C 1
ATOM 5167 O O . GLY B 1 38 ? 5.551 34.719 -16.062 1 84.25 38 GLY B O 1
ATOM 5168 N N . GLY B 1 39 ? 5.051 36.594 -17.219 1 91.5 39 GLY B N 1
ATOM 5169 C CA . GLY B 1 39 ? 4.887 37.406 -16.016 1 91.5 39 GLY B CA 1
ATOM 5170 C C . GLY B 1 39 ? 3.531 37.219 -15.359 1 91.5 39 GLY B C 1
ATOM 5171 O O . GLY B 1 39 ? 2.553 36.875 -16.031 1 91.5 39 GLY B O 1
ATOM 5172 N N . ARG B 1 40 ? 3.559 37.344 -14 1 94.69 40 ARG B N 1
ATOM 5173 C CA . ARG B 1 40 ? 2.32 37.219 -13.234 1 94.69 40 ARG B CA 1
ATOM 5174 C C . ARG B 1 40 ? 2.354 38.094 -11.984 1 94.69 40 ARG B C 1
ATOM 5176 O O . ARG B 1 40 ? 3.34 38.094 -11.242 1 94.69 40 ARG B O 1
ATOM 5183 N N . LEU B 1 41 ? 1.35 38.938 -11.891 1 96.31 41 LEU B N 1
ATOM 5184 C CA . LEU B 1 41 ? 1.13 39.625 -10.633 1 96.31 41 LEU B CA 1
ATOM 5185 C C . LEU B 1 41 ? -0.057 39.031 -9.875 1 96.31 41 LEU B C 1
ATOM 5187 O O . LEU B 1 41 ? -1.156 38.938 -10.422 1 96.31 41 LEU B O 1
ATOM 5191 N N . HIS B 1 42 ? 0.234 38.562 -8.742 1 94.5 42 HIS B N 1
ATOM 5192 C CA . HIS B 1 42 ? -0.826 38.031 -7.902 1 94.5 42 HIS B CA 1
ATOM 5193 C C . HIS B 1 42 ? -0.873 38.719 -6.547 1 94.5 42 HIS B C 1
ATOM 5195 O O . HIS B 1 42 ? 0.125 38.75 -5.82 1 94.5 42 HIS B O 1
ATOM 5201 N N . ILE B 1 43 ? -2.023 39.312 -6.227 1 95.12 43 ILE B N 1
ATOM 5202 C CA . ILE B 1 43 ? -2.287 39.938 -4.922 1 95.12 43 ILE B CA 1
ATOM 5203 C C . ILE B 1 43 ? -3.625 39.438 -4.383 1 95.12 43 ILE B C 1
ATOM 5205 O O . ILE B 1 43 ? -4.684 39.844 -4.84 1 95.12 43 ILE B O 1
ATOM 5209 N N . ASP B 1 44 ? -3.465 38.562 -3.377 1 90.69 44 ASP B N 1
ATOM 5210 C CA . ASP B 1 44 ? -4.664 38 -2.766 1 90.69 44 ASP B CA 1
ATOM 5211 C C . ASP B 1 44 ? -5.461 39.062 -2.021 1 90.69 44 ASP B C 1
ATOM 5213 O O . ASP B 1 44 ? -6.691 39.062 -2.066 1 90.69 44 ASP B O 1
ATOM 5217 N N . ARG B 1 45 ? -4.84 39.812 -1.268 1 91.44 45 ARG B N 1
ATOM 5218 C CA . ARG B 1 45 ? -5.297 40.969 -0.49 1 91.44 45 ARG B CA 1
ATOM 5219 C C . ARG B 1 45 ? -4.152 41.938 -0.221 1 91.44 45 ARG B C 1
ATOM 5221 O O . ARG B 1 45 ? -2.984 41.594 -0.433 1 91.44 45 ARG B O 1
ATOM 5228 N N . ALA B 1 46 ? -4.594 43.125 0.204 1 94.12 46 ALA B N 1
ATOM 5229 C CA . ALA B 1 46 ? -3.551 44.094 0.497 1 94.12 46 ALA B CA 1
ATOM 5230 C C . ALA B 1 46 ? -2.682 43.625 1.665 1 94.12 46 ALA B C 1
ATOM 5232 O O . ALA B 1 46 ? -3.193 43.312 2.742 1 94.12 46 ALA B O 1
ATOM 5233 N N . LEU B 1 47 ? -1.383 43.531 1.412 1 95.62 47 LEU B N 1
ATOM 5234 C CA . LEU B 1 47 ? -0.395 43.156 2.418 1 95.62 47 LEU B CA 1
ATOM 5235 C C . LEU B 1 47 ? 0.837 44.062 2.328 1 95.62 47 LEU B C 1
ATOM 5237 O O . LEU B 1 47 ? 1.139 44.594 1.266 1 95.62 47 LEU B O 1
ATOM 5241 N N . PRO B 1 48 ? 1.543 44.219 3.338 1 97.19 48 PRO B N 1
ATOM 5242 C CA . PRO B 1 48 ? 2.676 45.156 3.32 1 97.19 48 PRO B CA 1
ATOM 5243 C C . PRO B 1 48 ? 3.953 44.5 2.779 1 97.19 48 PRO B C 1
ATOM 5245 O O . PRO B 1 48 ? 5.047 44.812 3.271 1 97.19 48 PRO B O 1
ATOM 5248 N N . PHE B 1 49 ? 3.832 43.562 1.91 1 97.88 49 PHE B N 1
ATOM 5249 C CA . PHE B 1 49 ? 5.012 42.938 1.328 1 97.88 49 PHE B CA 1
ATOM 5250 C C . PHE B 1 49 ? 4.707 42.406 -0.072 1 97.88 49 PHE B C 1
ATOM 5252 O O . PHE B 1 49 ? 3.543 42.281 -0.458 1 97.88 49 PHE B O 1
ATOM 5259 N N . LEU B 1 50 ? 5.715 42.156 -0.824 1 97.62 50 LEU B N 1
ATOM 5260 C CA . LEU B 1 50 ? 5.652 41.562 -2.145 1 97.62 50 LEU B CA 1
ATOM 5261 C C . LEU B 1 50 ? 6.848 40.625 -2.375 1 97.62 50 LEU B C 1
ATOM 5263 O O . LEU B 1 50 ? 7.992 41.031 -2.137 1 97.62 50 LEU B O 1
ATOM 5267 N N . CYS B 1 51 ? 6.551 39.438 -2.73 1 97.25 51 CYS B N 1
ATOM 5268 C CA . CYS B 1 51 ? 7.598 38.469 -3.08 1 97.25 51 CYS B CA 1
ATOM 5269 C C . CYS B 1 51 ? 7.824 38.438 -4.59 1 97.25 51 CYS B C 1
ATOM 5271 O O . CYS B 1 51 ? 6.871 38.312 -5.359 1 97.25 51 CYS B O 1
ATOM 5273 N N . VAL B 1 52 ? 9.086 38.5 -5.016 1 95.88 52 VAL B N 1
ATOM 5274 C CA . VAL B 1 52 ? 9.367 38.688 -6.434 1 95.88 52 VAL B CA 1
ATOM 5275 C C . VAL B 1 52 ? 10.352 37.625 -6.91 1 95.88 52 VAL B C 1
ATOM 5277 O O . VAL B 1 52 ? 11.266 37.25 -6.176 1 95.88 52 VAL B O 1
ATOM 5280 N N . HIS B 1 53 ? 10.148 37.062 -8.055 1 95.25 53 HIS B N 1
ATOM 5281 C CA . HIS B 1 53 ? 11.07 36.156 -8.742 1 95.25 53 HIS B CA 1
ATOM 5282 C C . HIS B 1 53 ? 11.195 36.531 -10.211 1 95.25 53 HIS B C 1
ATOM 5284 O O . HIS B 1 53 ? 10.211 36.875 -10.859 1 95.25 53 HIS B O 1
ATOM 5290 N N . PHE B 1 54 ? 12.406 36.562 -10.742 1 90.5 54 PHE B N 1
ATOM 5291 C CA . PHE B 1 54 ? 12.656 36.812 -12.156 1 90.5 54 PHE B CA 1
ATOM 5292 C C . PHE B 1 54 ? 12.672 35.5 -12.938 1 90.5 54 PHE B C 1
ATOM 5294 O O . PHE B 1 54 ? 13.461 34.594 -12.641 1 90.5 54 PHE B O 1
ATOM 5301 N N . THR B 1 55 ? 11.758 35.344 -13.945 1 82.81 55 THR B N 1
ATOM 5302 C CA . THR B 1 55 ? 11.562 34.094 -14.688 1 82.81 55 THR B CA 1
ATOM 5303 C C . THR B 1 55 ? 12.555 34 -15.836 1 82.81 55 THR B C 1
ATOM 5305 O O . THR B 1 55 ? 12.312 33.281 -16.812 1 82.81 55 THR B O 1
ATOM 5308 N N . ARG B 1 56 ? 13.734 34.594 -15.891 1 68.06 56 ARG B N 1
ATOM 5309 C CA . ARG B 1 56 ? 14.594 34.594 -17.062 1 68.06 56 ARG B CA 1
ATOM 5310 C C . ARG B 1 56 ? 14.625 33.188 -17.703 1 68.06 56 ARG B C 1
ATOM 5312 O O . ARG B 1 56 ? 14.367 33.062 -18.906 1 68.06 56 ARG B O 1
ATOM 5319 N N . SER B 1 57 ? 15.445 32.156 -17.172 1 59.69 57 SER B N 1
ATOM 5320 C CA . SER B 1 57 ? 15.695 30.781 -17.656 1 59.69 57 SER B CA 1
ATOM 5321 C C . SER B 1 57 ? 15.156 29.75 -16.672 1 59.69 57 SER B C 1
ATOM 5323 O O . SER B 1 57 ? 14.961 30.047 -15.5 1 59.69 57 SER B O 1
ATOM 5325 N N . ASP B 1 58 ? 14.016 29.016 -17.125 1 65.81 58 ASP B N 1
ATOM 5326 C CA . ASP B 1 58 ? 13.5 27.844 -16.422 1 65.81 58 ASP B CA 1
ATOM 5327 C C . ASP B 1 58 ? 14.586 27.188 -15.578 1 65.81 58 ASP B C 1
ATOM 5329 O O . ASP B 1 58 ? 14.586 25.969 -15.391 1 65.81 58 ASP B O 1
ATOM 5333 N N . GLU B 1 59 ? 15.461 28.141 -14.93 1 80.56 59 GLU B N 1
ATOM 5334 C CA . GLU B 1 59 ? 16.625 27.594 -14.25 1 80.56 59 GLU B CA 1
ATOM 5335 C C . GLU B 1 59 ? 16.375 27.469 -12.75 1 80.56 59 GLU B C 1
ATOM 5337 O O . GLU B 1 59 ? 17.062 26.703 -12.062 1 80.56 59 GLU B O 1
ATOM 5342 N N . ALA B 1 60 ? 15.367 28.266 -12.195 1 91.31 60 ALA B N 1
ATOM 5343 C CA . ALA B 1 60 ? 15.148 28.25 -10.75 1 91.31 60 ALA B CA 1
ATOM 5344 C C . ALA B 1 60 ? 13.703 27.859 -10.422 1 91.31 60 ALA B C 1
ATOM 5346 O O . ALA B 1 60 ? 12.969 28.641 -9.812 1 91.31 60 ALA B O 1
ATOM 5347 N N . PRO B 1 61 ? 13.406 26.609 -10.742 1 90.94 61 PRO B N 1
ATOM 5348 C CA . PRO B 1 61 ? 12 26.219 -10.617 1 90.94 61 PRO B CA 1
ATOM 5349 C C . PRO B 1 61 ? 11.516 26.219 -9.172 1 90.94 61 PRO B C 1
ATOM 5351 O O . PRO B 1 61 ? 10.344 26.516 -8.914 1 90.94 61 PRO B O 1
ATOM 5354 N N . VAL B 1 62 ? 12.398 25.922 -8.242 1 92.94 62 VAL B N 1
ATOM 5355 C CA . VAL B 1 62 ? 11.969 25.844 -6.848 1 92.94 62 VAL B CA 1
ATOM 5356 C C . VAL B 1 62 ? 11.734 27.25 -6.301 1 92.94 62 VAL B C 1
ATOM 5358 O O . VAL B 1 62 ? 10.75 27.5 -5.602 1 92.94 62 VAL B O 1
ATOM 5361 N N . ALA B 1 63 ? 12.602 28.188 -6.609 1 95.25 63 ALA B N 1
ATOM 5362 C CA . ALA B 1 63 ? 12.398 29.594 -6.215 1 95.25 63 ALA B CA 1
ATOM 5363 C C . ALA B 1 63 ? 11.086 30.125 -6.773 1 95.25 63 ALA B C 1
ATOM 5365 O O . ALA B 1 63 ? 10.359 30.844 -6.082 1 95.25 63 ALA B O 1
ATOM 5366 N N . ARG B 1 64 ? 10.867 29.812 -7.973 1 93.69 64 ARG B N 1
ATOM 5367 C CA . ARG B 1 64 ? 9.625 30.234 -8.609 1 93.69 64 ARG B CA 1
ATOM 5368 C C . ARG B 1 64 ? 8.414 29.703 -7.848 1 93.69 64 ARG B C 1
ATOM 5370 O O . ARG B 1 64 ? 7.465 30.453 -7.598 1 93.69 64 ARG B O 1
ATOM 5377 N N . GLU B 1 65 ? 8.492 28.438 -7.5 1 92.5 65 GLU B N 1
ATOM 5378 C CA . GLU B 1 65 ? 7.367 27.828 -6.789 1 92.5 65 GLU B CA 1
ATOM 5379 C C . GLU B 1 65 ? 7.195 28.438 -5.402 1 92.5 65 GLU B C 1
ATOM 5381 O O . GLU B 1 65 ? 6.074 28.594 -4.922 1 92.5 65 GLU B O 1
ATOM 5386 N N . VAL B 1 66 ? 8.297 28.75 -4.742 1 94.25 66 VAL B N 1
ATOM 5387 C CA . VAL B 1 66 ? 8.234 29.391 -3.436 1 94.25 66 VAL B CA 1
ATOM 5388 C C . VAL B 1 66 ? 7.52 30.734 -3.557 1 94.25 66 VAL B C 1
ATOM 5390 O O . VAL B 1 66 ? 6.645 31.062 -2.748 1 94.25 66 VAL B O 1
ATOM 5393 N N . VAL B 1 67 ? 7.844 31.484 -4.543 1 95.19 67 VAL B N 1
ATOM 5394 C CA . VAL B 1 67 ? 7.27 32.812 -4.75 1 95.19 67 VAL B CA 1
ATOM 5395 C C . VAL B 1 67 ? 5.785 32.688 -5.094 1 95.19 67 VAL B C 1
ATOM 5397 O O . VAL B 1 67 ? 4.953 33.438 -4.574 1 95.19 67 VAL B O 1
ATOM 5400 N N . ARG B 1 68 ? 5.469 31.734 -5.926 1 91.31 68 ARG B N 1
ATOM 5401 C CA . ARG B 1 68 ? 4.09 31.516 -6.352 1 91.31 68 ARG B CA 1
ATOM 5402 C C . ARG B 1 68 ? 3.203 31.125 -5.172 1 91.31 68 ARG B C 1
ATOM 5404 O O . ARG B 1 68 ? 1.988 31.328 -5.207 1 91.31 68 ARG B O 1
ATOM 5411 N N . ALA B 1 69 ? 3.789 30.609 -4.172 1 90.25 69 ALA B N 1
ATOM 5412 C CA . ALA B 1 69 ? 3.037 30.156 -3.004 1 90.25 69 ALA B CA 1
ATOM 5413 C C . ALA B 1 69 ? 2.609 31.344 -2.139 1 90.25 69 ALA B C 1
ATOM 5415 O O . ALA B 1 69 ? 1.727 31.203 -1.287 1 90.25 69 ALA B O 1
ATOM 5416 N N . ASN B 1 70 ? 3.178 32.5 -2.316 1 93.5 70 ASN B N 1
ATOM 5417 C CA . ASN B 1 70 ? 2.914 33.656 -1.468 1 93.5 70 ASN B CA 1
ATOM 5418 C C . ASN B 1 70 ? 1.629 34.375 -1.875 1 93.5 70 ASN B C 1
ATOM 5420 O O . ASN B 1 70 ? 1.245 34.344 -3.047 1 93.5 70 ASN B O 1
ATOM 5424 N N . ALA B 1 71 ? 0.977 35 -0.902 1 92.31 71 ALA B N 1
ATOM 5425 C CA . ALA B 1 71 ? -0.283 35.688 -1.1 1 92.31 71 ALA B CA 1
ATOM 5426 C C . ALA B 1 71 ? -0.088 36.938 -1.98 1 92.31 71 ALA B C 1
ATOM 5428 O O . ALA B 1 71 ? -1.029 37.406 -2.629 1 92.31 71 ALA B O 1
ATOM 5429 N N . SER B 1 72 ? 1.022 37.5 -1.921 1 95.75 72 SER B N 1
ATOM 5430 C CA . SER B 1 72 ? 1.416 38.656 -2.729 1 95.75 72 SER B CA 1
ATOM 5431 C C . SER B 1 72 ? 2.74 38.406 -3.441 1 95.75 72 SER B C 1
ATOM 5433 O O . SER B 1 72 ? 3.799 38.406 -2.812 1 95.75 72 SER B O 1
ATOM 5435 N N . HIS B 1 73 ? 2.631 38.156 -4.812 1 96.38 73 HIS B N 1
ATOM 5436 C CA . HIS B 1 73 ? 3.873 37.812 -5.5 1 96.38 73 HIS B CA 1
ATOM 5437 C C . HIS B 1 73 ? 3.873 38.375 -6.926 1 96.38 73 HIS B C 1
ATOM 5439 O O . HIS B 1 73 ? 2.816 38.688 -7.473 1 96.38 73 HIS B O 1
ATOM 5445 N N . LEU B 1 74 ? 5.051 38.562 -7.43 1 96.5 74 LEU B N 1
ATOM 5446 C CA . LEU B 1 74 ? 5.289 39 -8.797 1 96.5 74 LEU B CA 1
ATOM 5447 C C . LEU B 1 74 ? 6.316 38.125 -9.492 1 96.5 74 LEU B C 1
ATOM 5449 O O . LEU B 1 74 ? 7.43 37.938 -8.992 1 96.5 74 LEU B O 1
ATOM 5453 N N . LEU B 1 75 ? 5.906 37.469 -10.484 1 95.44 75 LEU B N 1
ATOM 5454 C CA . LEU B 1 75 ? 6.812 36.812 -11.438 1 95.44 75 LEU B CA 1
ATOM 5455 C C . LEU B 1 75 ? 7.059 37.719 -12.641 1 95.44 75 LEU B C 1
ATOM 5457 O O . LEU B 1 75 ? 6.113 38.156 -13.297 1 95.44 75 LEU B O 1
ATOM 5461 N N . ALA B 1 76 ? 8.312 38.094 -12.883 1 93.25 76 ALA B N 1
ATOM 5462 C CA . ALA B 1 76 ? 8.625 38.969 -14 1 93.25 76 ALA B CA 1
ATOM 5463 C C . ALA B 1 76 ? 9.828 38.438 -14.789 1 93.25 76 ALA B C 1
ATOM 5465 O O . ALA B 1 76 ? 10.719 37.812 -14.219 1 93.25 76 ALA B O 1
ATOM 5466 N N . PRO B 1 77 ? 9.852 38.688 -16.078 1 89.56 77 PRO B N 1
ATOM 5467 C CA . PRO B 1 77 ? 10.984 38.25 -16.875 1 89.56 77 PRO B CA 1
ATOM 5468 C C . PRO B 1 77 ? 12.305 38.875 -16.453 1 89.56 77 PRO B C 1
ATOM 5470 O O . PRO B 1 77 ? 13.367 38.281 -16.625 1 89.56 77 PRO B O 1
ATOM 5473 N N . GLY B 1 78 ? 12.266 40.125 -15.992 1 87.94 78 GLY B N 1
ATOM 5474 C CA . GLY B 1 78 ? 13.477 40.781 -15.555 1 87.94 78 GLY B CA 1
ATOM 5475 C C . GLY B 1 78 ? 13.195 42.031 -14.719 1 87.94 78 GLY B C 1
ATOM 5476 O O . GLY B 1 78 ? 12.031 42.375 -14.461 1 87.94 78 GLY B O 1
ATOM 5477 N N . ALA B 1 79 ? 14.305 42.688 -14.352 1 87.12 79 ALA B N 1
ATOM 5478 C CA . ALA B 1 79 ? 14.227 43.844 -13.477 1 87.12 79 ALA B CA 1
ATOM 5479 C C . ALA B 1 79 ? 13.531 45 -14.18 1 87.12 79 ALA B C 1
ATOM 5481 O O . ALA B 1 79 ? 12.82 45.781 -13.547 1 87.12 79 ALA B O 1
ATOM 5482 N N . ALA B 1 80 ? 13.758 45.062 -15.461 1 85.5 80 ALA B N 1
ATOM 5483 C CA . ALA B 1 80 ? 13.195 46.156 -16.219 1 85.5 80 ALA B CA 1
ATOM 5484 C C . ALA B 1 80 ? 11.672 46.156 -16.188 1 85.5 80 ALA B C 1
ATOM 5486 O O . ALA B 1 80 ? 11.031 47.188 -16.141 1 85.5 80 ALA B O 1
ATOM 5487 N N . THR B 1 81 ? 11.164 44.969 -16.234 1 89 81 THR B N 1
ATOM 5488 C CA . THR B 1 81 ? 9.711 44.812 -16.219 1 89 81 THR B CA 1
ATOM 5489 C C . THR B 1 81 ? 9.172 44.875 -14.797 1 89 81 THR B C 1
ATOM 5491 O O . THR B 1 81 ? 8.07 45.375 -14.57 1 89 81 THR B O 1
ATOM 5494 N N . ALA B 1 82 ? 9.945 44.469 -13.859 1 92.12 82 ALA B N 1
ATOM 5495 C CA . ALA B 1 82 ? 9.484 44.312 -12.477 1 92.12 82 ALA B CA 1
ATOM 5496 C C . ALA B 1 82 ? 9.492 45.656 -11.766 1 92.12 82 ALA B C 1
ATOM 5498 O O . ALA B 1 82 ? 8.609 45.969 -10.953 1 92.12 82 ALA B O 1
ATOM 5499 N N . LYS B 1 83 ? 10.406 46.5 -12.039 1 91.25 83 LYS B N 1
ATOM 5500 C CA . LYS B 1 83 ? 10.672 47.719 -11.273 1 91.25 83 LYS B CA 1
ATOM 5501 C C . LYS B 1 83 ? 9.461 48.656 -11.289 1 91.25 83 LYS B C 1
ATOM 5503 O O . LYS B 1 83 ? 9 49.094 -10.242 1 91.25 83 LYS B O 1
ATOM 5508 N N . PRO B 1 84 ? 8.875 48.906 -12.5 1 91.44 84 PRO B N 1
ATOM 5509 C CA . PRO B 1 84 ? 7.715 49.781 -12.5 1 91.44 84 PRO B CA 1
ATOM 5510 C C . PRO B 1 84 ? 6.52 49.219 -11.75 1 91.44 84 PRO B C 1
ATOM 5512 O O . PRO B 1 84 ? 5.758 49.938 -11.125 1 91.44 84 PRO B O 1
ATOM 5515 N N . ILE B 1 85 ? 6.355 47.969 -11.828 1 94.12 85 ILE B N 1
ATOM 5516 C CA . ILE B 1 85 ? 5.234 47.281 -11.172 1 94.12 85 ILE B CA 1
ATOM 5517 C C . ILE B 1 85 ? 5.41 47.344 -9.656 1 94.12 85 ILE B C 1
ATOM 5519 O O . ILE B 1 85 ? 4.488 47.719 -8.93 1 94.12 85 ILE B O 1
ATOM 5523 N N . VAL B 1 86 ? 6.605 47.062 -9.195 1 95.69 86 VAL B N 1
ATOM 5524 C CA . VAL B 1 86 ? 6.91 47.031 -7.773 1 95.69 86 VAL B CA 1
ATOM 5525 C C . VAL B 1 86 ? 6.809 48.438 -7.195 1 95.69 86 VAL B C 1
ATOM 5527 O O . VAL B 1 86 ? 6.305 48.625 -6.086 1 95.69 86 VAL B O 1
ATOM 5530 N N . ALA B 1 87 ? 7.254 49.375 -7.938 1 93.75 87 ALA B N 1
ATOM 5531 C CA . ALA B 1 87 ? 7.223 50.75 -7.477 1 93.75 87 ALA B CA 1
ATOM 5532 C C . ALA B 1 87 ? 5.785 51.219 -7.285 1 93.75 87 ALA B C 1
ATOM 5534 O O . ALA B 1 87 ? 5.469 51.875 -6.277 1 93.75 87 ALA B O 1
ATOM 5535 N N . ALA B 1 88 ? 4.977 50.906 -8.242 1 94.75 88 ALA B N 1
ATOM 5536 C CA . ALA B 1 88 ? 3.588 51.344 -8.188 1 94.75 88 ALA B CA 1
ATOM 5537 C C . ALA B 1 88 ? 2.826 50.625 -7.074 1 94.75 88 ALA B C 1
ATOM 5539 O O . ALA B 1 88 ? 2.133 51.281 -6.277 1 94.75 88 ALA B O 1
ATOM 5540 N N . VAL B 1 89 ? 2.926 49.375 -7.008 1 96.25 89 VAL B N 1
ATOM 5541 C CA . VAL B 1 89 ? 2.238 48.562 -6 1 96.25 89 VAL B CA 1
ATOM 5542 C C . VAL B 1 89 ? 2.754 48.938 -4.609 1 96.25 89 VAL B C 1
ATOM 5544 O O . VAL B 1 89 ? 1.97 49.094 -3.672 1 96.25 89 VAL B O 1
ATOM 5547 N N . GLY B 1 90 ? 4.074 49.094 -4.562 1 96.38 90 GLY B N 1
ATOM 5548 C CA . GLY B 1 90 ? 4.699 49.406 -3.291 1 96.38 90 GLY B CA 1
ATOM 5549 C C . GLY B 1 90 ? 4.25 50.75 -2.736 1 96.38 90 GLY B C 1
ATOM 5550 O O . GLY B 1 90 ? 4 50.875 -1.537 1 96.38 90 GLY B O 1
ATOM 5551 N N . LYS B 1 91 ? 4.176 51.688 -3.566 1 95.06 91 LYS B N 1
ATOM 5552 C CA . LYS B 1 91 ? 3.738 53.031 -3.139 1 95.06 91 LYS B CA 1
ATOM 5553 C C . LYS B 1 91 ? 2.32 52.969 -2.576 1 95.06 91 LYS B C 1
ATOM 5555 O O . LYS B 1 91 ? 2.037 53.594 -1.543 1 95.06 91 LYS B O 1
ATOM 5560 N N . LEU B 1 92 ? 1.516 52.344 -3.223 1 96.25 92 LEU B N 1
ATOM 5561 C CA . LEU B 1 92 ? 0.13 52.188 -2.789 1 96.25 92 LEU B CA 1
ATOM 5562 C C . LEU B 1 92 ? 0.054 51.469 -1.438 1 96.25 92 LEU B C 1
ATOM 5564 O O . LEU B 1 92 ? -0.634 51.938 -0.528 1 96.25 92 LEU B O 1
ATOM 5568 N N . LEU B 1 93 ? 0.745 50.438 -1.274 1 96.88 93 LEU B N 1
ATOM 5569 C CA . LEU B 1 93 ? 0.641 49.625 -0.072 1 96.88 93 LEU B CA 1
ATOM 5570 C C . LEU B 1 93 ? 1.388 50.25 1.092 1 96.88 93 LEU B C 1
ATOM 5572 O O . LEU B 1 93 ? 0.99 50.094 2.25 1 96.88 93 LEU B O 1
ATOM 5576 N N . GLU B 1 94 ? 2.436 50.938 0.74 1 96.25 94 GLU B N 1
ATOM 5577 C CA . GLU B 1 94 ? 3.127 51.719 1.779 1 96.25 94 GLU B CA 1
ATOM 5578 C C . GLU B 1 94 ? 2.221 52.781 2.369 1 96.25 94 GLU B C 1
ATOM 5580 O O . GLU B 1 94 ? 2.246 53.031 3.576 1 96.25 94 GLU B O 1
ATOM 5585 N N . ARG B 1 95 ? 1.538 53.406 1.526 1 95.75 95 ARG B N 1
ATOM 5586 C CA . ARG B 1 95 ? 0.597 54.406 1.984 1 95.75 95 ARG B CA 1
ATOM 5587 C C . ARG B 1 95 ? -0.474 53.812 2.883 1 95.75 95 ARG B C 1
ATOM 5589 O O . ARG B 1 95 ? -0.867 54.406 3.885 1 95.75 95 ARG B O 1
ATOM 5596 N N . ARG B 1 96 ? -0.907 52.75 2.57 1 96.06 96 ARG B N 1
ATOM 5597 C CA . ARG B 1 96 ? -2 52.094 3.281 1 96.06 96 ARG B CA 1
ATOM 5598 C C . ARG B 1 96 ? -1.537 51.562 4.637 1 96.06 96 ARG B C 1
ATOM 5600 O O . ARG B 1 96 ? -2.254 51.688 5.633 1 96.06 96 ARG B O 1
ATOM 5607 N N . PHE B 1 97 ? -0.353 51 4.664 1 96.69 97 PHE B N 1
ATOM 5608 C CA . PHE B 1 97 ? 0.064 50.281 5.855 1 96.69 97 PHE B CA 1
ATOM 5609 C C . PHE B 1 97 ? 1.14 51.031 6.609 1 96.69 97 PHE B C 1
ATOM 5611 O O . PHE B 1 97 ? 1.474 50.688 7.746 1 96.69 97 PHE B O 1
ATOM 5618 N N . GLY B 1 98 ? 1.677 52.031 5.953 1 95.38 98 GLY B N 1
ATOM 5619 C CA . GLY B 1 98 ? 2.756 52.812 6.547 1 95.38 98 GLY B CA 1
ATOM 5620 C C . GLY B 1 98 ? 4.125 52.188 6.309 1 95.38 98 GLY B C 1
ATOM 5621 O O . GLY B 1 98 ? 5.148 52.812 6.613 1 95.38 98 GLY B O 1
ATOM 5622 N N . ALA B 1 99 ? 4.172 51.031 5.789 1 96.38 99 ALA B N 1
ATOM 5623 C CA . ALA B 1 99 ? 5.414 50.344 5.484 1 96.38 99 ALA B CA 1
ATOM 5624 C C . ALA B 1 99 ? 5.203 49.312 4.367 1 96.38 99 ALA B C 1
ATOM 5626 O O . ALA B 1 99 ? 4.082 48.844 4.145 1 96.38 99 ALA B O 1
ATOM 5627 N N . PHE B 1 100 ? 6.297 48.969 3.68 1 97.19 100 PHE B N 1
ATOM 5628 C CA . PHE B 1 100 ? 6.246 48 2.586 1 97.19 100 PHE B CA 1
ATOM 5629 C C . PHE B 1 100 ? 7.625 47.438 2.312 1 97.19 100 PHE B C 1
ATOM 5631 O O . PHE B 1 100 ? 8.617 48.156 2.264 1 97.19 100 PHE B O 1
ATOM 5638 N N . MET B 1 101 ? 7.684 46.094 2.148 1 96.94 101 MET B N 1
ATOM 5639 C CA . MET B 1 101 ? 8.969 45.469 1.849 1 96.94 101 MET B CA 1
ATOM 5640 C C . MET B 1 101 ? 8.883 44.594 0.597 1 96.94 101 MET B C 1
ATOM 5642 O O . MET B 1 101 ? 7.793 44.156 0.208 1 96.94 101 MET B O 1
ATOM 5646 N N . VAL B 1 102 ? 10.023 44.375 0.035 1 96.56 102 VAL B N 1
ATOM 5647 C CA . VAL B 1 102 ? 10.141 43.5 -1.128 1 96.56 102 VAL B CA 1
ATOM 5648 C C . VAL B 1 102 ? 11.141 42.406 -0.839 1 96.56 102 VAL B C 1
ATOM 5650 O O . VAL B 1 102 ? 12.227 42.656 -0.307 1 96.56 102 VAL B O 1
ATOM 5653 N N . LEU B 1 103 ? 10.742 41.156 -1.081 1 97.06 103 LEU B N 1
ATOM 5654 C CA . LEU B 1 103 ? 11.633 40 -0.96 1 97.06 103 LEU B CA 1
ATOM 5655 C C . LEU B 1 103 ? 11.836 39.344 -2.314 1 97.06 103 LEU B C 1
ATOM 5657 O O . LEU B 1 103 ? 10.883 38.844 -2.916 1 97.06 103 LEU B O 1
ATOM 5661 N N . GLU B 1 104 ? 13.031 39.375 -2.762 1 95.44 104 GLU B N 1
ATOM 5662 C CA . GLU B 1 104 ? 13.391 38.719 -4.008 1 95.44 104 GLU B CA 1
ATOM 5663 C C . GLU B 1 104 ? 13.914 37.312 -3.746 1 95.44 104 GLU B C 1
ATOM 5665 O O . GLU B 1 104 ? 14.781 37.125 -2.887 1 95.44 104 GLU B O 1
ATOM 5670 N N . MET B 1 105 ? 13.375 36.375 -4.438 1 95.44 105 MET B N 1
ATOM 5671 C CA . MET B 1 105 ? 13.742 34.969 -4.273 1 95.44 105 MET B CA 1
ATOM 5672 C C . MET B 1 105 ? 14.383 34.406 -5.547 1 95.44 105 MET B C 1
ATOM 5674 O O . MET B 1 105 ? 13.852 34.625 -6.645 1 95.44 105 MET B O 1
ATOM 5678 N N . ASP B 1 106 ? 15.5 33.719 -5.402 1 94.12 106 ASP B N 1
ATOM 5679 C CA . ASP B 1 106 ? 16.172 33.094 -6.523 1 94.12 106 ASP B CA 1
ATOM 5680 C C . ASP B 1 106 ? 17.016 31.891 -6.055 1 94.12 106 ASP B C 1
ATOM 5682 O O . ASP B 1 106 ? 16.906 31.484 -4.898 1 94.12 106 ASP B O 1
ATOM 5686 N N . GLU B 1 107 ? 17.656 31.234 -6.996 1 94.31 107 GLU B N 1
ATOM 5687 C CA . GLU B 1 107 ? 18.547 30.109 -6.68 1 94.31 107 GLU B CA 1
ATOM 5688 C C . GLU B 1 107 ? 19.969 30.406 -7.117 1 94.31 107 GLU B C 1
ATOM 5690 O O . GLU B 1 107 ? 20.203 31.172 -8.047 1 94.31 107 GLU B O 1
ATOM 5695 N N . LEU B 1 108 ? 20.891 29.859 -6.375 1 92.06 108 LEU B N 1
ATOM 5696 C CA . LEU B 1 108 ? 22.281 29.922 -6.785 1 92.06 108 LEU B CA 1
ATOM 5697 C C . LEU B 1 108 ? 22.531 29.047 -8.016 1 92.06 108 LEU B C 1
ATOM 5699 O O . LEU B 1 108 ? 21.766 28.125 -8.281 1 92.06 108 LEU B O 1
ATOM 5703 N N . ALA B 1 109 ? 23.547 29.344 -8.773 1 84.62 109 ALA B N 1
ATOM 5704 C CA . ALA B 1 109 ? 23.844 28.625 -10.008 1 84.62 109 ALA B CA 1
ATOM 5705 C C . ALA B 1 109 ? 24.25 27.172 -9.719 1 84.62 109 ALA B C 1
ATOM 5707 O O . ALA B 1 109 ? 23.953 26.281 -10.516 1 84.62 109 ALA B O 1
ATOM 5708 N N . GLN B 1 110 ? 24.969 26.984 -8.648 1 82.38 110 GLN B N 1
ATOM 5709 C CA . GLN B 1 110 ? 25.438 25.641 -8.336 1 82.38 110 GLN B CA 1
ATOM 5710 C C . GLN B 1 110 ? 25.484 25.391 -6.832 1 82.38 110 GLN B C 1
ATOM 5712 O O . GLN B 1 110 ? 25.375 26.344 -6.047 1 82.38 110 GLN B O 1
ATOM 5717 N N . ASP B 1 111 ? 25.5 24.062 -6.574 1 79.75 111 ASP B N 1
ATOM 5718 C CA . ASP B 1 111 ? 25.734 23.641 -5.199 1 79.75 111 ASP B CA 1
ATOM 5719 C C . ASP B 1 111 ? 27.234 23.516 -4.91 1 79.75 111 ASP B C 1
ATOM 5721 O O . ASP B 1 111 ? 27.812 22.438 -5.031 1 79.75 111 ASP B O 1
ATOM 5725 N N . GLU B 1 112 ? 27.781 24.516 -4.453 1 73.31 112 GLU B N 1
ATOM 5726 C CA . GLU B 1 112 ? 29.219 24.641 -4.324 1 73.31 112 GLU B CA 1
ATOM 5727 C C . GLU B 1 112 ? 29.766 23.719 -3.225 1 73.31 112 GLU B C 1
ATOM 5729 O O . GLU B 1 112 ? 30.922 23.312 -3.266 1 73.31 112 GLU B O 1
ATOM 5734 N N . LEU B 1 113 ? 28.875 23.406 -2.35 1 68.56 113 LEU B N 1
ATOM 5735 C CA . LEU B 1 113 ? 29.375 22.656 -1.194 1 68.56 113 LEU B CA 1
ATOM 5736 C C . LEU B 1 113 ? 29.281 21.156 -1.44 1 68.56 113 LEU B C 1
ATOM 5738 O O . LEU B 1 113 ? 29.75 20.359 -0.627 1 68.56 113 LEU B O 1
ATOM 5742 N N . LEU B 1 114 ? 28.672 20.781 -2.566 1 64.94 114 LEU B N 1
ATOM 5743 C CA . LEU B 1 114 ? 28.547 19.359 -2.881 1 64.94 114 LEU B CA 1
ATOM 5744 C C . LEU B 1 114 ? 29.891 18.797 -3.328 1 64.94 114 LEU B C 1
ATOM 5746 O O . LEU B 1 114 ? 30.516 19.312 -4.25 1 64.94 114 LEU B O 1
ATOM 5750 N N . THR B 1 115 ? 30.531 18.016 -2.518 1 57.88 115 THR B N 1
ATOM 5751 C CA . THR B 1 115 ? 31.766 17.375 -2.92 1 57.88 115 THR B CA 1
ATOM 5752 C C . THR B 1 115 ? 31.5 15.953 -3.414 1 57.88 115 THR B C 1
ATOM 5754 O O . THR B 1 115 ? 30.516 15.328 -3.014 1 57.88 115 THR B O 1
ATOM 5757 N N . ASP B 1 116 ? 32.062 15.5 -4.613 1 52.06 116 ASP B N 1
ATOM 5758 C CA . ASP B 1 116 ? 31.922 14.203 -5.27 1 52.06 116 ASP B CA 1
ATOM 5759 C C . ASP B 1 116 ? 31.984 13.062 -4.258 1 52.06 116 ASP B C 1
ATOM 5761 O O . ASP B 1 116 ? 31.359 12.016 -4.449 1 52.06 116 ASP B O 1
ATOM 5765 N N . ASN B 1 117 ? 33.031 13.141 -3.418 1 45.09 117 ASN B N 1
ATOM 5766 C CA . ASN B 1 117 ? 33.375 11.961 -2.633 1 45.09 117 ASN B CA 1
ATOM 5767 C C . ASN B 1 117 ? 32.469 11.805 -1.421 1 45.09 117 ASN B C 1
ATOM 5769 O O . ASN B 1 117 ? 32.688 10.906 -0.6 1 45.09 117 ASN B O 1
ATOM 5773 N N . ALA B 1 118 ? 31.766 12.844 -0.995 1 46.28 118 ALA B N 1
ATOM 5774 C CA . ALA B 1 118 ? 31.281 12.695 0.379 1 46.28 118 ALA B CA 1
ATOM 5775 C C . ALA B 1 118 ? 29.953 11.961 0.422 1 46.28 118 ALA B C 1
ATOM 5777 O O . ALA B 1 118 ? 28.984 12.383 -0.226 1 46.28 118 ALA B O 1
ATOM 5778 N N . PRO B 1 119 ? 29.953 10.688 0.687 1 51 119 PRO B N 1
ATOM 5779 C CA . PRO B 1 119 ? 28.766 9.961 1.098 1 51 119 PRO B CA 1
ATOM 5780 C C . PRO B 1 119 ? 27.812 10.812 1.946 1 51 119 PRO B C 1
ATOM 5782 O O . PRO B 1 119 ? 26.734 10.344 2.328 1 51 119 PRO B O 1
ATOM 5785 N N . LEU B 1 120 ? 28.359 12.07 2.334 1 60.12 120 LEU B N 1
ATOM 5786 C CA . LEU B 1 120 ? 27.703 12.805 3.414 1 60.12 120 LEU B CA 1
ATOM 5787 C C . LEU B 1 120 ? 26.938 14 2.871 1 60.12 120 LEU B C 1
ATOM 5789 O O . LEU B 1 120 ? 27.281 14.547 1.818 1 60.12 120 LEU B O 1
ATOM 5793 N N . LEU B 1 121 ? 25.656 13.992 2.926 1 65.5 121 LEU B N 1
ATOM 5794 C CA . LEU B 1 121 ? 24.719 15.078 2.67 1 65.5 121 LEU B CA 1
ATOM 5795 C C . LEU B 1 121 ? 25.234 16.391 3.254 1 65.5 121 LEU B C 1
ATOM 5797 O O . LEU B 1 121 ? 24.797 16.812 4.324 1 65.5 121 LEU B O 1
ATOM 5801 N N . PRO B 1 122 ? 26.391 17.047 2.512 1 75.88 122 PRO B N 1
ATOM 5802 C CA . PRO B 1 122 ? 26.922 18.312 3.045 1 75.88 122 PRO B CA 1
ATOM 5803 C C . PRO B 1 122 ? 25.859 19.406 3.154 1 75.88 122 PRO B C 1
ATOM 5805 O O . PRO B 1 122 ? 24.812 19.297 2.52 1 75.88 122 PRO B O 1
ATOM 5808 N N . PRO B 1 123 ? 26.219 20.391 4.062 1 83.12 123 PRO B N 1
ATOM 5809 C CA . PRO B 1 123 ? 25.281 21.531 4.129 1 83.12 123 PRO B CA 1
ATOM 5810 C C . PRO B 1 123 ? 25.125 22.234 2.789 1 83.12 123 PRO B C 1
ATOM 5812 O O . PRO B 1 123 ? 25.953 22.062 1.894 1 83.12 123 PRO B O 1
ATOM 5815 N N . PHE B 1 124 ? 24.078 22.953 2.66 1 86.38 124 PHE B N 1
ATOM 5816 C CA . PHE B 1 124 ? 23.906 23.734 1.437 1 86.38 124 PHE B CA 1
ATOM 5817 C C . PHE B 1 124 ? 23.797 25.219 1.749 1 86.38 124 PHE B C 1
ATOM 5819 O O . PHE B 1 124 ? 23.328 25.594 2.826 1 86.38 124 PHE B O 1
ATOM 5826 N N . LYS B 1 125 ? 24.188 26 0.855 1 91.75 125 LYS B N 1
ATOM 5827 C CA . LYS B 1 125 ? 24.328 27.438 1.049 1 91.75 125 LYS B CA 1
ATOM 5828 C C . LYS B 1 125 ? 23 28.141 0.81 1 91.75 125 LYS B C 1
ATOM 5830 O O . LYS B 1 125 ? 22.281 27.828 -0.138 1 91.75 125 LYS B O 1
ATOM 5835 N N . VAL B 1 126 ? 22.609 29.031 1.713 1 94.19 126 VAL B N 1
ATOM 5836 C CA . VAL B 1 126 ? 21.531 30.016 1.56 1 94.19 126 VAL B CA 1
ATOM 5837 C C . VAL B 1 126 ? 22.094 31.422 1.773 1 94.19 126 VAL B C 1
ATOM 5839 O O . VAL B 1 126 ? 22.641 31.719 2.832 1 94.19 126 VAL B O 1
ATOM 5842 N N . GLU B 1 127 ? 21.969 32.188 0.776 1 95.44 127 GLU B N 1
ATOM 5843 C CA . GLU B 1 127 ? 22.469 33.562 0.846 1 95.44 127 GLU B CA 1
ATOM 5844 C C . GLU B 1 127 ? 21.312 34.562 1.062 1 95.44 127 GLU B C 1
ATOM 5846 O O . GLU B 1 127 ? 20.328 34.562 0.323 1 95.44 127 GLU B O 1
ATOM 5851 N N . VAL B 1 128 ? 21.453 35.344 2.055 1 96.31 128 VAL B N 1
ATOM 5852 C CA . VAL B 1 128 ? 20.469 36.375 2.346 1 96.31 128 VAL B CA 1
ATOM 5853 C C . VAL B 1 128 ? 21.141 37.75 2.291 1 96.31 128 VAL B C 1
ATOM 5855 O O . VAL B 1 128 ? 22.156 37.969 2.961 1 96.31 128 VAL B O 1
ATOM 5858 N N . MET B 1 129 ? 20.625 38.594 1.443 1 94.69 129 MET B N 1
ATOM 5859 C CA . MET B 1 129 ? 21.047 39.969 1.369 1 94.69 129 MET B CA 1
ATOM 5860 C C . MET B 1 129 ? 19.953 40.906 1.856 1 94.69 129 MET B C 1
ATOM 5862 O O . MET B 1 129 ? 18.781 40.75 1.488 1 94.69 129 MET B O 1
ATOM 5866 N N . ALA B 1 130 ? 20.266 41.812 2.713 1 93.56 130 ALA B N 1
ATOM 5867 C CA . ALA B 1 130 ? 19.25 42.719 3.225 1 93.56 130 ALA B CA 1
ATOM 5868 C C . ALA B 1 130 ? 19.828 44.125 3.467 1 93.56 130 ALA B C 1
ATOM 5870 O O . ALA B 1 130 ? 21.047 44.281 3.67 1 93.56 130 ALA B O 1
ATOM 5871 N N . GLY B 1 131 ? 18.984 45.094 3.396 1 86.5 131 GLY B N 1
ATOM 5872 C CA . GLY B 1 131 ? 19.375 46.438 3.736 1 86.5 131 GLY B CA 1
ATOM 5873 C C . GLY B 1 131 ? 19.75 46.594 5.199 1 86.5 131 GLY B C 1
ATOM 5874 O O . GLY B 1 131 ? 19.641 45.656 5.98 1 86.5 131 GLY B O 1
ATOM 5875 N N . ALA B 1 132 ? 20.141 47.812 5.551 1 84.62 132 ALA B N 1
ATOM 5876 C CA . ALA B 1 132 ? 20.672 48.094 6.887 1 84.62 132 ALA B CA 1
ATOM 5877 C C . ALA B 1 132 ? 19.562 48.562 7.824 1 84.62 132 ALA B C 1
ATOM 5879 O O . ALA B 1 132 ? 19.719 48.531 9.047 1 84.62 132 ALA B O 1
ATOM 5880 N N . GLU B 1 133 ? 18.438 48.875 7.238 1 89.25 133 GLU B N 1
ATOM 5881 C CA . GLU B 1 133 ? 17.344 49.375 8.07 1 89.25 133 GLU B CA 1
ATOM 5882 C C . GLU B 1 133 ? 16.875 48.312 9.07 1 89.25 133 GLU B C 1
ATOM 5884 O O . GLU B 1 133 ? 16.859 47.125 8.758 1 89.25 133 GLU B O 1
ATOM 5889 N N . GLY B 1 134 ? 16.453 48.75 10.25 1 90.81 134 GLY B N 1
ATOM 5890 C CA . GLY B 1 134 ? 16.094 47.875 11.344 1 90.81 134 GLY B CA 1
ATOM 5891 C C . GLY B 1 134 ? 14.945 46.938 11 1 90.81 134 GLY B C 1
ATOM 5892 O O . GLY B 1 134 ? 14.945 45.781 11.383 1 90.81 134 GLY B O 1
ATOM 5893 N N . ASN B 1 135 ? 13.984 47.438 10.312 1 93.94 135 ASN B N 1
ATOM 5894 C CA . ASN B 1 135 ? 12.797 46.656 10.008 1 93.94 135 ASN B CA 1
ATOM 5895 C C . ASN B 1 135 ? 13.109 45.531 9.039 1 93.94 135 ASN B C 1
ATOM 5897 O O . ASN B 1 135 ? 12.664 44.375 9.227 1 93.94 135 ASN B O 1
ATOM 5901 N N . ILE B 1 136 ? 13.898 45.844 8.016 1 94.62 136 ILE B N 1
ATOM 5902 C CA . ILE B 1 136 ? 14.242 44.812 7.043 1 94.62 136 ILE B CA 1
ATOM 5903 C C . ILE B 1 136 ? 15.234 43.844 7.656 1 94.62 136 ILE B C 1
ATOM 5905 O O . ILE B 1 136 ? 15.234 42.656 7.324 1 94.62 136 ILE B O 1
ATOM 5909 N N . ARG B 1 137 ? 16.062 44.281 8.516 1 95 137 ARG B N 1
ATOM 5910 C CA . ARG B 1 137 ? 16.984 43.406 9.227 1 95 137 ARG B CA 1
ATOM 5911 C C . ARG B 1 137 ? 16.234 42.406 10.109 1 95 137 ARG B C 1
ATOM 5913 O O . ARG B 1 137 ? 16.625 41.25 10.227 1 95 137 ARG B O 1
ATOM 5920 N N . ALA B 1 138 ? 15.242 42.938 10.703 1 96.75 138 ALA B N 1
ATOM 5921 C CA . ALA B 1 138 ? 14.391 42.062 11.492 1 96.75 138 ALA B CA 1
ATOM 5922 C C . ALA B 1 138 ? 13.789 40.938 10.633 1 96.75 138 ALA B C 1
ATOM 5924 O O . ALA B 1 138 ? 13.711 39.781 11.055 1 96.75 138 ALA B O 1
ATOM 5925 N N . ALA B 1 139 ? 13.359 41.312 9.5 1 97.56 139 ALA B N 1
ATOM 5926 C CA . ALA B 1 139 ? 12.805 40.344 8.555 1 97.56 139 ALA B CA 1
ATOM 5927 C C . ALA B 1 139 ? 13.852 39.312 8.148 1 97.56 139 ALA B C 1
ATOM 5929 O O . ALA B 1 139 ? 13.586 38.094 8.141 1 97.56 139 ALA B O 1
ATOM 5930 N N . ALA B 1 140 ? 15.008 39.781 7.836 1 97.38 140 ALA B N 1
ATOM 5931 C CA . ALA B 1 140 ? 16.109 38.906 7.414 1 97.38 140 ALA B CA 1
ATOM 5932 C C . ALA B 1 140 ? 16.484 37.938 8.523 1 97.38 140 ALA B C 1
ATOM 5934 O O . ALA B 1 140 ? 16.703 36.75 8.273 1 97.38 140 ALA B O 1
ATOM 5935 N N . MET B 1 141 ? 16.562 38.469 9.672 1 96.69 141 MET B N 1
ATOM 5936 C CA . MET B 1 141 ? 16.953 37.625 10.812 1 96.69 141 MET B CA 1
ATOM 5937 C C . MET B 1 141 ? 15.891 36.562 11.086 1 96.69 141 MET B C 1
ATOM 5939 O O . MET B 1 141 ? 16.219 35.438 11.414 1 96.69 141 MET B O 1
ATOM 5943 N N . ALA B 1 142 ? 14.656 36.969 10.961 1 97.25 142 ALA B N 1
ATOM 5944 C CA . ALA B 1 142 ? 13.578 36 11.156 1 97.25 142 ALA B CA 1
ATOM 5945 C C . ALA B 1 142 ? 13.641 34.906 10.102 1 97.25 142 ALA B C 1
ATOM 5947 O O . ALA B 1 142 ? 13.375 33.719 10.406 1 97.25 142 ALA B O 1
ATOM 5948 N N . PHE B 1 143 ? 13.914 35.25 8.938 1 97.31 143 PHE B N 1
ATOM 5949 C CA . PHE B 1 143 ? 14.078 34.281 7.867 1 97.31 143 PHE B CA 1
ATOM 5950 C C . PHE B 1 143 ? 15.219 33.312 8.188 1 97.31 143 PHE B C 1
ATOM 5952 O O . PHE B 1 143 ? 15.07 32.094 8.047 1 97.31 143 PHE B O 1
ATOM 5959 N N . VAL B 1 144 ? 16.297 33.875 8.617 1 96.38 144 VAL B N 1
ATOM 5960 C CA . VAL B 1 144 ? 17.5 33.094 8.93 1 96.38 144 VAL B CA 1
ATOM 5961 C C . VAL B 1 144 ? 17.188 32.125 10.062 1 96.38 144 VAL B C 1
ATOM 5963 O O . VAL B 1 144 ? 17.516 30.938 9.977 1 96.38 144 VAL B O 1
ATOM 5966 N N . ASP B 1 145 ? 16.562 32.594 11.008 1 95.19 145 ASP B N 1
ATOM 5967 C CA . ASP B 1 145 ? 16.219 31.75 12.148 1 95.19 145 ASP B CA 1
ATOM 5968 C C . ASP B 1 145 ? 15.312 30.594 11.719 1 95.19 145 ASP B C 1
ATOM 5970 O O . ASP B 1 145 ? 15.492 29.453 12.172 1 95.19 145 ASP B O 1
ATOM 5974 N N . ALA B 1 146 ? 14.359 30.891 10.867 1 94.19 146 ALA B N 1
ATOM 5975 C CA . ALA B 1 146 ? 13.414 29.891 10.398 1 94.19 146 ALA B CA 1
ATOM 5976 C C . ALA B 1 146 ? 14.109 28.828 9.547 1 94.19 146 ALA B C 1
ATOM 5978 O O . ALA B 1 146 ? 13.812 27.641 9.664 1 94.19 146 ALA B O 1
ATOM 5979 N N . VAL B 1 147 ? 15 29.203 8.734 1 93.88 147 VAL B N 1
ATOM 5980 C CA . VAL B 1 147 ? 15.703 28.297 7.84 1 93.88 147 VAL B CA 1
ATOM 5981 C C . VAL B 1 147 ? 16.641 27.406 8.648 1 93.88 147 VAL B C 1
ATOM 5983 O O . VAL B 1 147 ? 16.75 26.203 8.398 1 93.88 147 VAL B O 1
ATOM 5986 N N . GLU B 1 148 ? 17.266 27.953 9.586 1 90.12 148 GLU B N 1
ATOM 5987 C CA . GLU B 1 148 ? 18.234 27.203 10.391 1 90.12 148 GLU B CA 1
ATOM 5988 C C . GLU B 1 148 ? 17.531 26.234 11.328 1 90.12 148 GLU B C 1
ATOM 5990 O O . GLU B 1 148 ? 18.125 25.266 11.781 1 90.12 148 GLU B O 1
ATOM 5995 N N . ALA B 1 149 ? 16.281 26.516 11.562 1 84.38 149 ALA B N 1
ATOM 5996 C CA . ALA B 1 149 ? 15.508 25.656 12.453 1 84.38 149 ALA B CA 1
ATOM 5997 C C . ALA B 1 149 ? 14.961 24.438 11.711 1 84.38 149 ALA B C 1
ATOM 5999 O O . ALA B 1 149 ? 14.469 23.484 12.328 1 84.38 149 ALA B O 1
ATOM 6000 N N . ILE B 1 150 ? 15.133 24.375 10.445 1 80 150 ILE B N 1
ATOM 6001 C CA . ILE B 1 150 ? 14.648 23.25 9.648 1 80 150 ILE B CA 1
ATOM 6002 C C . ILE B 1 150 ? 15.422 21.984 10.008 1 80 150 ILE B C 1
ATOM 6004 O O . ILE B 1 150 ? 16.656 21.984 10.008 1 80 150 ILE B O 1
ATOM 6008 N N . PRO B 1 151 ? 14.625 20.938 10.383 1 69.81 151 PRO B N 1
ATOM 6009 C CA . PRO B 1 151 ? 15.344 19.688 10.656 1 69.81 151 PRO B CA 1
ATOM 6010 C C . PRO B 1 151 ? 16.078 19.141 9.43 1 69.81 151 PRO B C 1
ATOM 6012 O O . PRO B 1 151 ? 15.562 19.203 8.32 1 69.81 151 PRO B O 1
ATOM 6015 N N . ALA B 1 152 ? 17.266 18.703 9.742 1 64.5 152 ALA B N 1
ATOM 6016 C CA . ALA B 1 152 ? 18.125 18.25 8.648 1 64.5 152 ALA B CA 1
ATOM 6017 C C . ALA B 1 152 ? 17.797 16.812 8.234 1 64.5 152 ALA B C 1
ATOM 6019 O O . ALA B 1 152 ? 17.891 15.891 9.047 1 64.5 152 ALA B O 1
ATOM 6020 N N . LYS B 1 153 ? 17.031 16.5 7.246 1 66.38 153 LYS B N 1
ATOM 6021 C CA . LYS B 1 153 ? 16.844 15.125 6.773 1 66.38 153 LYS B CA 1
ATOM 6022 C C . LYS B 1 153 ? 17.875 14.766 5.711 1 66.38 153 LYS B C 1
ATOM 6024 O O . LYS B 1 153 ? 18.484 13.695 5.777 1 66.38 153 LYS B O 1
ATOM 6029 N N . PHE B 1 154 ? 18.141 15.703 4.762 1 70.19 154 PHE B N 1
ATOM 6030 C CA . PHE B 1 154 ? 19.094 15.43 3.689 1 70.19 154 PHE B CA 1
ATOM 6031 C C . PHE B 1 154 ? 20.328 16.328 3.812 1 70.19 154 PHE B C 1
ATOM 6033 O O . PHE B 1 154 ? 21.453 15.852 3.848 1 70.19 154 PHE B O 1
ATOM 6040 N N . ARG B 1 155 ? 20.062 17.469 3.881 1 78.25 155 ARG B N 1
ATOM 6041 C CA . ARG B 1 155 ? 21.141 18.469 3.951 1 78.25 155 ARG B CA 1
ATOM 6042 C C . ARG B 1 155 ? 20.75 19.609 4.883 1 78.25 155 ARG B C 1
ATOM 6044 O O . ARG B 1 155 ? 19.578 20 4.957 1 78.25 155 ARG B O 1
ATOM 6051 N N . THR B 1 156 ? 21.719 20.078 5.586 1 82.88 156 THR B N 1
ATOM 6052 C CA . THR B 1 156 ? 21.516 21.188 6.5 1 82.88 156 THR B CA 1
ATOM 6053 C C . THR B 1 156 ? 21.812 22.516 5.809 1 82.88 156 THR B C 1
ATOM 6055 O O . THR B 1 156 ? 22.828 22.672 5.141 1 82.88 156 THR B O 1
ATOM 6058 N N . PRO B 1 157 ? 20.875 23.484 6 1 87.94 157 PRO B N 1
ATOM 6059 C CA . PRO B 1 157 ? 21.156 24.797 5.406 1 87.94 157 PRO B CA 1
ATOM 6060 C C . PRO B 1 157 ? 22.188 25.594 6.188 1 87.94 157 PRO B C 1
ATOM 6062 O O . PRO B 1 157 ? 22.219 25.547 7.422 1 87.94 157 PRO B O 1
ATOM 6065 N N . ARG B 1 158 ? 23.047 26.219 5.523 1 88.94 158 ARG B N 1
ATOM 6066 C CA . ARG B 1 158 ? 24 27.203 6.051 1 88.94 158 ARG B CA 1
ATOM 6067 C C . ARG B 1 158 ? 23.719 28.594 5.484 1 88.94 158 ARG B C 1
ATOM 6069 O O . ARG B 1 158 ? 23.953 28.844 4.301 1 88.94 158 ARG B O 1
ATOM 6076 N N . VAL B 1 159 ? 23.297 29.5 6.34 1 94.44 159 VAL B N 1
ATOM 6077 C CA . VAL B 1 159 ? 22.859 30.812 5.871 1 94.44 159 VAL B CA 1
ATOM 6078 C C . VAL B 1 159 ? 24 31.812 5.996 1 94.44 159 VAL B C 1
ATOM 6080 O O . VAL B 1 159 ? 24.703 31.844 7.012 1 94.44 159 VAL B O 1
ATOM 6083 N N . GLU B 1 160 ? 24.266 32.562 4.98 1 93.69 160 GLU B N 1
ATOM 6084 C CA . GLU B 1 160 ? 25.156 33.719 4.977 1 93.69 160 GLU B CA 1
ATOM 6085 C C . GLU B 1 160 ? 24.391 35 4.812 1 93.69 160 GLU B C 1
ATOM 6087 O O . GLU B 1 160 ? 23.766 35.25 3.773 1 93.69 160 GLU B O 1
ATOM 6092 N N . LEU B 1 161 ? 24.406 35.75 5.805 1 94.38 161 LEU B N 1
ATOM 6093 C CA . LEU B 1 161 ? 23.719 37.031 5.785 1 94.38 161 LEU B CA 1
ATOM 6094 C C . LEU B 1 161 ? 24.688 38.156 5.465 1 94.38 161 LEU B C 1
ATOM 6096 O O . LEU B 1 161 ? 25.719 38.312 6.117 1 94.38 161 LEU B O 1
ATOM 6100 N N . HIS B 1 162 ? 24.359 38.906 4.414 1 91.75 162 HIS B N 1
ATOM 6101 C CA . HIS B 1 162 ? 25.188 40.031 3.994 1 91.75 162 HIS B CA 1
ATOM 6102 C C . HIS B 1 162 ? 24.344 41.312 3.873 1 91.75 162 HIS B C 1
ATOM 6104 O O . HIS B 1 162 ? 23.141 41.25 3.66 1 91.75 162 HIS B O 1
ATOM 6110 N N . GLU B 1 163 ? 25.016 42.406 4.008 1 88.62 163 GLU B N 1
ATOM 6111 C CA . GLU B 1 163 ? 24.391 43.688 3.715 1 88.62 163 GLU B CA 1
ATOM 6112 C C . GLU B 1 163 ? 24.531 44.062 2.242 1 88.62 163 GLU B C 1
ATOM 6114 O O . GLU B 1 163 ? 25.469 43.625 1.577 1 88.62 163 GLU B O 1
ATOM 6119 N N . TRP B 1 164 ? 23.562 44.844 1.814 1 85 164 TRP B N 1
ATOM 6120 C CA . TRP B 1 164 ? 23.703 45.312 0.439 1 85 164 TRP B CA 1
ATOM 6121 C C . TRP B 1 164 ? 25.016 46.031 0.239 1 85 164 TRP B C 1
ATOM 6123 O O . TRP B 1 164 ? 25.453 46.812 1.104 1 85 164 TRP B O 1
ATOM 6133 N N . PRO B 1 165 ? 25.828 45.75 -0.819 1 73.12 165 PRO B N 1
ATOM 6134 C CA . PRO B 1 165 ? 27.062 46.5 -1.05 1 73.12 165 PRO B CA 1
ATOM 6135 C C . PRO B 1 165 ? 26.797 48 -1.221 1 73.12 165 PRO B C 1
ATOM 6137 O O . PRO B 1 165 ? 25.766 48.406 -1.757 1 73.12 165 PRO B O 1
ATOM 6140 N N . GLN B 1 166 ? 27.453 49.031 -0.445 1 60.16 166 GLN B N 1
ATOM 6141 C CA . GLN B 1 166 ? 27.312 50.5 -0.513 1 60.16 166 GLN B CA 1
ATOM 6142 C C . GLN B 1 166 ? 27.422 51 -1.951 1 60.16 166 GLN B C 1
ATOM 6144 O O . GLN B 1 166 ? 26.672 51.875 -2.371 1 60.16 166 GLN B O 1
ATOM 6149 N N . GLU B 1 167 ? 28.625 51.156 -2.541 1 52.12 167 GLU B N 1
ATOM 6150 C CA . GLU B 1 167 ? 28.906 51.812 -3.814 1 52.12 167 GLU B CA 1
ATOM 6151 C C . GLU B 1 167 ? 28.391 51 -4.988 1 52.12 167 GLU B C 1
ATOM 6153 O O . GLU B 1 167 ? 27.953 51.531 -6 1 52.12 167 GLU B O 1
ATOM 6158 N N . SER B 1 168 ? 29.047 49.938 -5.301 1 44.06 168 SER B N 1
ATOM 6159 C CA . SER B 1 168 ? 29.031 49.25 -6.594 1 44.06 168 SER B CA 1
ATOM 6160 C C . SER B 1 168 ? 27.688 48.625 -6.863 1 44.06 168 SER B C 1
ATOM 6162 O O . SER B 1 168 ? 27.391 47.531 -6.332 1 44.06 168 SER B O 1
ATOM 6164 N N . ALA B 1 169 ? 26.641 49.281 -6.742 1 43.69 169 ALA B N 1
ATOM 6165 C CA . ALA B 1 169 ? 25.328 48.844 -7.234 1 43.69 169 ALA B CA 1
ATOM 6166 C C . ALA B 1 169 ? 25.469 48.094 -8.562 1 43.69 169 ALA B C 1
ATOM 6168 O O . ALA B 1 169 ? 25.797 48.719 -9.586 1 43.69 169 ALA B O 1
ATOM 6169 N N . LEU B 1 170 ? 25.922 47.188 -8.664 1 41.72 170 LEU B N 1
ATOM 6170 C CA . LEU B 1 170 ? 25.875 46.5 -9.938 1 41.72 170 LEU B CA 1
ATOM 6171 C C . LEU B 1 170 ? 24.5 46.625 -10.586 1 41.72 170 LEU B C 1
ATOM 6173 O O . LEU B 1 170 ? 23.484 46.219 -10.008 1 41.72 170 LEU B O 1
ATOM 6177 N N . GLU B 1 171 ? 24.219 47.719 -11.297 1 44 171 GLU B N 1
ATOM 6178 C CA . GLU B 1 171 ? 23.094 48.281 -12.055 1 44 171 GLU B CA 1
ATOM 6179 C C . GLU B 1 171 ? 22.078 47.188 -12.406 1 44 171 GLU B C 1
ATOM 6181 O O . GLU B 1 171 ? 20.875 47.469 -12.5 1 44 171 GLU B O 1
ATOM 6186 N N . GLY B 1 172 ? 22.484 45.938 -12.695 1 45.09 172 GLY B N 1
ATOM 6187 C CA . GLY B 1 172 ? 21.625 45.031 -13.43 1 45.09 172 GLY B CA 1
ATOM 6188 C C . GLY B 1 172 ? 20.984 43.969 -12.547 1 45.09 172 GLY B C 1
ATOM 6189 O O . GLY B 1 172 ? 20.062 43.281 -12.977 1 45.09 172 GLY B O 1
ATOM 6190 N N . GLU B 1 173 ? 21.594 43.656 -11.398 1 52.84 173 GLU B N 1
ATOM 6191 C CA . GLU B 1 173 ? 21.125 42.406 -10.781 1 52.84 173 GLU B CA 1
ATOM 6192 C C . GLU B 1 173 ? 20.188 42.688 -9.602 1 52.84 173 GLU B C 1
ATOM 6194 O O . GLU B 1 173 ? 19.547 41.781 -9.078 1 52.84 173 GLU B O 1
ATOM 6199 N N . THR B 1 174 ? 20.25 43.938 -9.023 1 56.22 174 THR B N 1
ATOM 6200 C CA . THR B 1 174 ? 19.391 44.188 -7.867 1 56.22 174 THR B CA 1
ATOM 6201 C C . THR B 1 174 ? 18.297 45.188 -8.211 1 56.22 174 THR B C 1
ATOM 6203 O O . THR B 1 174 ? 18.484 46.062 -9.062 1 56.22 174 THR B O 1
ATOM 6206 N N . LEU B 1 175 ? 16.984 44.938 -7.805 1 64.44 175 LEU B N 1
ATOM 6207 C CA . LEU B 1 175 ? 15.867 45.875 -7.93 1 64.44 175 LEU B CA 1
ATOM 6208 C C . LEU B 1 175 ? 16.141 47.156 -7.16 1 64.44 175 LEU B C 1
ATOM 6210 O O . LEU B 1 175 ? 16.344 47.125 -5.941 1 64.44 175 LEU B O 1
ATOM 6214 N N . ASP B 1 176 ? 16.969 48.062 -7.621 1 70.25 176 ASP B N 1
ATOM 6215 C CA . ASP B 1 176 ? 17.078 49.344 -6.945 1 70.25 176 ASP B CA 1
ATOM 6216 C C . ASP B 1 176 ? 15.688 49.938 -6.664 1 70.25 176 ASP B C 1
ATOM 6218 O O . ASP B 1 176 ? 15.062 50.5 -7.555 1 70.25 176 ASP B O 1
ATOM 6222 N N . LEU B 1 177 ? 15.203 49.531 -5.453 1 77.75 177 LEU B N 1
ATOM 6223 C CA . LEU B 1 177 ? 13.828 49.875 -5.098 1 77.75 177 LEU B CA 1
ATOM 6224 C C . LEU B 1 177 ? 13.797 50.906 -3.963 1 77.75 177 LEU B C 1
ATOM 6226 O O . LEU B 1 177 ? 14.711 50.938 -3.137 1 77.75 177 LEU B O 1
ATOM 6230 N N . PRO B 1 178 ? 12.82 51.844 -4.004 1 84.38 178 PRO B N 1
ATOM 6231 C CA . PRO B 1 178 ? 12.664 52.781 -2.916 1 84.38 178 PRO B CA 1
ATOM 6232 C C . PRO B 1 178 ? 12 52.188 -1.68 1 84.38 178 PRO B C 1
ATOM 6234 O O . PRO B 1 178 ? 11.227 52.844 -0.997 1 84.38 178 PRO B O 1
ATOM 6237 N N . PHE B 1 179 ? 12.094 50.906 -1.464 1 92.81 179 PHE B N 1
ATOM 6238 C CA . PHE B 1 179 ? 11.523 50.188 -0.337 1 92.81 179 PHE B CA 1
ATOM 6239 C C . PHE B 1 179 ? 12.555 49.281 0.297 1 92.81 179 PHE B C 1
ATOM 6241 O O . PHE B 1 179 ? 13.492 48.812 -0.371 1 92.81 179 PHE B O 1
ATOM 6248 N N . PRO B 1 180 ? 12.43 49.094 1.652 1 93.94 180 PRO B N 1
ATOM 6249 C CA . PRO B 1 180 ? 13.273 48.062 2.229 1 93.94 180 PRO B CA 1
ATOM 6250 C C . PRO B 1 180 ? 13.172 46.75 1.462 1 93.94 180 PRO B C 1
ATOM 6252 O O . PRO B 1 180 ? 12.078 46.312 1.076 1 93.94 180 PRO B O 1
ATOM 6255 N N . SER B 1 181 ? 14.273 46.156 1.186 1 94.19 181 SER B N 1
ATOM 6256 C CA . SER B 1 181 ? 14.258 44.938 0.379 1 94.19 181 SER B CA 1
ATOM 6257 C C . SER B 1 181 ? 15.297 43.938 0.863 1 94.19 181 SER B C 1
ATOM 6259 O O . SER B 1 181 ? 16.266 44.312 1.52 1 94.19 181 SER B O 1
ATOM 6261 N N . MET B 1 182 ? 15.023 42.75 0.625 1 94.94 182 MET B N 1
ATOM 6262 C CA . MET B 1 182 ? 15.977 41.656 0.864 1 94.94 182 MET B CA 1
ATOM 6263 C C . MET B 1 182 ? 15.922 40.625 -0.266 1 94.94 182 MET B C 1
ATOM 6265 O O . MET B 1 182 ? 14.938 40.562 -1.003 1 94.94 182 MET B O 1
ATOM 6269 N N . ARG B 1 183 ? 17 39.906 -0.409 1 95.19 183 ARG B N 1
ATOM 6270 C CA . ARG B 1 183 ? 17.109 38.875 -1.427 1 95.19 183 ARG B CA 1
ATOM 6271 C C . ARG B 1 183 ? 17.594 3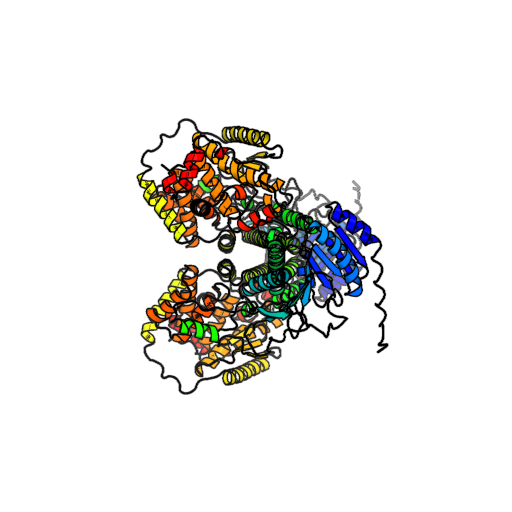7.562 -0.813 1 95.19 183 ARG B C 1
ATOM 6273 O O . ARG B 1 183 ? 18.469 37.562 0.047 1 95.19 183 ARG B O 1
ATOM 6280 N N . VAL B 1 184 ? 16.922 36.562 -1.213 1 96.38 184 VAL B N 1
ATOM 6281 C CA . VAL B 1 184 ? 17.312 35.219 -0.774 1 96.38 184 VAL B CA 1
ATOM 6282 C C . VAL B 1 184 ? 17.672 34.344 -1.982 1 96.38 184 VAL B C 1
ATOM 6284 O O . VAL B 1 184 ? 16.938 34.312 -2.971 1 96.38 184 VAL B O 1
ATOM 6287 N N . ARG B 1 185 ? 18.844 33.781 -1.969 1 95.56 185 ARG B N 1
ATOM 6288 C CA . ARG B 1 185 ? 19.266 32.75 -2.939 1 95.56 185 ARG B CA 1
ATOM 6289 C C . ARG B 1 185 ? 19.719 31.484 -2.242 1 95.56 185 ARG B C 1
ATOM 6291 O O . ARG B 1 185 ? 20.391 31.547 -1.205 1 95.56 185 ARG B O 1
ATOM 6298 N N . PHE B 1 186 ? 19.266 30.375 -2.717 1 94.94 186 PHE B N 1
ATOM 6299 C CA . PHE B 1 186 ? 19.672 29.109 -2.111 1 94.94 186 PHE B CA 1
ATOM 6300 C C . PHE B 1 186 ? 20.156 28.125 -3.174 1 94.94 186 PHE B C 1
ATOM 6302 O O . PHE B 1 186 ? 19.766 28.234 -4.34 1 94.94 186 PHE B O 1
ATOM 6309 N N . ALA B 1 187 ? 21.016 27.219 -2.73 1 92 187 ALA B N 1
ATOM 6310 C CA . ALA B 1 187 ? 21.578 26.234 -3.637 1 92 187 ALA B CA 1
ATOM 6311 C C . ALA B 1 187 ? 20.531 25.25 -4.109 1 92 187 ALA B C 1
ATOM 6313 O O . ALA B 1 187 ? 19.656 24.828 -3.334 1 92 187 ALA B O 1
ATOM 6314 N N . PRO B 1 188 ? 20.547 24.922 -5.422 1 90.25 188 PRO B N 1
ATOM 6315 C CA . PRO B 1 188 ? 19.594 23.953 -5.957 1 90.25 188 PRO B CA 1
ATOM 6316 C C . PRO B 1 188 ? 19.922 22.516 -5.551 1 90.25 188 PRO B C 1
ATOM 6318 O O . PRO B 1 188 ? 20.188 21.672 -6.414 1 90.25 188 PRO B O 1
ATOM 6321 N N . VAL B 1 189 ? 19.781 22.188 -4.309 1 88.25 189 VAL B N 1
ATOM 6322 C CA . VAL B 1 189 ? 20.203 20.922 -3.736 1 88.25 189 VAL B CA 1
ATOM 6323 C C . VAL B 1 189 ? 19.266 19.812 -4.18 1 88.25 189 VAL B C 1
ATOM 6325 O O . VAL B 1 189 ? 19.562 18.625 -4.027 1 88.25 189 VAL B O 1
ATOM 6328 N N . TYR B 1 190 ? 18.125 20.188 -4.801 1 88.94 190 TYR B N 1
ATOM 6329 C CA . TYR B 1 190 ? 17.141 19.203 -5.25 1 88.94 190 TYR B CA 1
ATOM 6330 C C . TYR B 1 190 ? 17.547 18.609 -6.594 1 88.94 190 TYR B C 1
ATOM 6332 O O . TYR B 1 190 ? 16.891 17.688 -7.094 1 88.94 190 TYR B O 1
ATOM 6340 N N . ARG B 1 191 ? 18.641 19.078 -7.156 1 87.5 191 ARG B N 1
ATOM 6341 C CA . ARG B 1 191 ? 19.109 18.609 -8.453 1 87.5 191 ARG B CA 1
ATOM 6342 C C . ARG B 1 191 ? 20.375 17.781 -8.305 1 87.5 191 ARG B C 1
ATOM 6344 O O . ARG B 1 191 ? 21.297 18.172 -7.59 1 87.5 191 ARG B O 1
ATOM 6351 N N . GLN B 1 192 ? 20.297 16.656 -9 1 81.94 192 GLN B N 1
ATOM 6352 C CA . GLN B 1 192 ? 21.484 15.828 -9.031 1 81.94 192 GLN B CA 1
ATOM 6353 C C . GLN B 1 192 ? 22.594 16.484 -9.852 1 81.94 192 GLN B C 1
ATOM 6355 O O . GLN B 1 192 ? 22.328 17.031 -10.93 1 81.94 192 GLN B O 1
ATOM 6360 N N . HIS B 1 193 ? 23.75 16.562 -9.414 1 74.19 193 HIS B N 1
ATOM 6361 C CA . HIS B 1 193 ? 24.875 17.297 -10.016 1 74.19 193 HIS B CA 1
ATOM 6362 C C . HIS B 1 193 ? 25.156 16.781 -11.422 1 74.19 193 HIS B C 1
ATOM 6364 O O . HIS B 1 193 ? 25.344 17.578 -12.352 1 74.19 193 HIS B O 1
ATOM 6370 N N . ASN B 1 194 ? 25.188 15.477 -11.734 1 72.75 194 ASN B N 1
ATOM 6371 C CA . ASN B 1 194 ? 25.625 14.945 -13.016 1 72.75 194 ASN B CA 1
ATOM 6372 C C . ASN B 1 194 ? 24.453 14.734 -13.969 1 72.75 194 ASN B C 1
ATOM 6374 O O . ASN B 1 194 ? 24.516 15.117 -15.133 1 72.75 194 ASN B O 1
ATOM 6378 N N . SER B 1 195 ? 23.391 14.477 -13.539 1 78.25 195 SER B N 1
ATOM 6379 C CA . SER B 1 195 ? 22.281 14.086 -14.406 1 78.25 195 SER B CA 1
ATOM 6380 C C . SER B 1 195 ? 21.219 15.18 -14.492 1 78.25 195 SER B C 1
ATOM 6382 O O . SER B 1 195 ? 20.422 15.211 -15.43 1 78.25 195 SER B O 1
ATOM 6384 N N . GLY B 1 196 ? 21.297 16.062 -13.562 1 80 196 GLY B N 1
ATOM 6385 C CA . GLY B 1 196 ? 20.281 17.094 -13.516 1 80 196 GLY B CA 1
ATOM 6386 C C . GLY B 1 196 ? 18.922 16.562 -13.086 1 80 196 GLY B C 1
ATOM 6387 O O . GLY B 1 196 ? 17.953 17.312 -13 1 80 196 GLY B O 1
ATOM 6388 N N . ARG B 1 197 ? 18.875 15.352 -12.797 1 85.75 197 ARG B N 1
ATOM 6389 C CA . ARG B 1 197 ? 17.609 14.773 -12.328 1 85.75 197 ARG B CA 1
ATOM 6390 C C . ARG B 1 197 ? 17.219 15.352 -10.977 1 85.75 197 ARG B C 1
ATOM 6392 O O . ARG B 1 197 ? 18.078 15.727 -10.18 1 85.75 197 ARG B O 1
ATOM 6399 N N . ILE B 1 198 ? 15.961 15.414 -10.75 1 88.69 198 ILE B N 1
ATOM 6400 C CA . ILE B 1 198 ? 15.414 16.078 -9.57 1 88.69 198 ILE B CA 1
ATOM 6401 C C . ILE B 1 198 ? 15.156 15.055 -8.469 1 88.69 198 ILE B C 1
ATOM 6403 O O . ILE B 1 198 ? 14.703 13.938 -8.75 1 88.69 198 ILE B O 1
ATOM 6407 N N . PHE B 1 199 ? 15.516 15.438 -7.285 1 88.38 199 PHE B N 1
ATOM 6408 C CA . PHE B 1 199 ? 15.055 14.727 -6.098 1 88.38 199 PHE B CA 1
ATOM 6409 C C . PHE B 1 199 ? 13.703 15.266 -5.633 1 88.38 199 PHE B C 1
ATOM 6411 O O . PHE B 1 199 ? 13.641 16.25 -4.891 1 88.38 199 PHE B O 1
ATOM 6418 N N . PRO B 1 200 ? 12.68 14.586 -5.965 1 87.31 200 PRO B N 1
ATOM 6419 C CA . PRO B 1 200 ? 11.336 15.141 -5.766 1 87.31 200 PRO B CA 1
ATOM 6420 C C . PRO B 1 200 ? 11.047 15.461 -4.301 1 87.31 200 PRO B C 1
ATOM 6422 O O . PRO B 1 200 ? 10.492 16.531 -4 1 87.31 200 PRO B O 1
ATOM 6425 N N . GLU B 1 201 ? 11.383 14.547 -3.416 1 86.31 201 GLU B N 1
ATOM 6426 C CA . GLU B 1 201 ? 11.117 14.781 -2 1 86.31 201 GLU B CA 1
ATOM 6427 C C . GLU B 1 201 ? 11.867 16.016 -1.495 1 86.31 201 GLU B C 1
ATOM 6429 O O . GLU B 1 201 ? 11.32 16.812 -0.734 1 86.31 201 GLU B O 1
ATOM 6434 N N . MET B 1 202 ? 13.086 16.156 -1.9 1 87.12 202 MET B N 1
ATOM 6435 C CA . MET B 1 202 ? 13.891 17.297 -1.502 1 87.12 202 MET B CA 1
ATOM 6436 C C . MET B 1 202 ? 13.297 18.594 -2.047 1 87.12 202 MET B C 1
ATOM 6438 O O . MET B 1 202 ? 13.281 19.625 -1.359 1 87.12 202 MET B O 1
ATOM 6442 N N . ARG B 1 203 ? 12.891 18.5 -3.236 1 90.19 203 ARG B N 1
ATOM 6443 C CA . ARG B 1 203 ? 12.258 19.656 -3.867 1 90.19 203 ARG B CA 1
ATOM 6444 C C . ARG B 1 203 ? 11.062 20.141 -3.053 1 90.19 203 ARG B C 1
ATOM 6446 O O . ARG B 1 203 ? 10.977 21.328 -2.719 1 90.19 203 ARG B O 1
ATOM 6453 N N . GLU B 1 204 ? 10.172 19.281 -2.697 1 88.69 204 GLU B N 1
ATOM 6454 C CA . GLU B 1 204 ? 8.961 19.656 -1.972 1 88.69 204 GLU B CA 1
ATOM 6455 C C . GLU B 1 204 ? 9.297 20.172 -0.573 1 88.69 204 GLU B C 1
ATOM 6457 O O . GLU B 1 204 ? 8.68 21.125 -0.093 1 88.69 204 GLU B O 1
ATOM 6462 N N . ARG B 1 205 ? 10.195 19.531 0.05 1 87.5 205 ARG B N 1
ATOM 6463 C CA . ARG B 1 205 ? 10.609 19.969 1.382 1 87.5 205 ARG B CA 1
ATOM 6464 C C . ARG B 1 205 ? 11.227 21.359 1.342 1 87.5 205 ARG B C 1
ATOM 6466 O O . ARG B 1 205 ? 10.992 22.172 2.236 1 87.5 205 ARG B O 1
ATOM 6473 N N . LEU B 1 206 ? 12.055 21.547 0.307 1 90.5 206 LEU B N 1
ATOM 6474 C CA . LEU B 1 206 ? 12.703 22.844 0.154 1 90.5 206 LEU B CA 1
ATOM 6475 C C . LEU B 1 206 ? 11.68 23.938 -0.081 1 90.5 206 LEU B C 1
ATOM 6477 O O . LEU B 1 206 ? 11.766 25.016 0.51 1 90.5 206 LEU B O 1
ATOM 6481 N N . ILE B 1 207 ? 10.734 23.719 -0.888 1 91.88 207 ILE B N 1
ATOM 6482 C CA . ILE B 1 207 ? 9.68 24.688 -1.171 1 91.88 207 ILE B CA 1
ATOM 6483 C C . ILE B 1 207 ? 8.938 25.031 0.117 1 91.88 207 ILE B C 1
ATOM 6485 O O . ILE B 1 207 ? 8.773 26.203 0.455 1 91.88 207 ILE B O 1
ATOM 6489 N N . ALA B 1 208 ? 8.531 24.016 0.833 1 89.56 208 ALA B N 1
ATOM 6490 C CA . ALA B 1 208 ? 7.754 24.203 2.055 1 89.56 208 ALA B CA 1
ATOM 6491 C C . ALA B 1 208 ? 8.562 24.969 3.102 1 89.56 208 ALA B C 1
ATOM 6493 O O . ALA B 1 208 ? 8.039 25.875 3.754 1 89.56 208 ALA B O 1
ATOM 6494 N N . SER B 1 209 ? 9.797 24.625 3.258 1 91.81 209 SER B N 1
ATOM 6495 C CA . SER B 1 209 ? 10.641 25.203 4.297 1 91.81 209 SER B CA 1
ATOM 6496 C C . SER B 1 209 ? 10.977 26.656 3.982 1 91.81 209 SER B C 1
ATOM 6498 O O . SER B 1 209 ? 10.898 27.516 4.859 1 91.81 209 SER B O 1
ATOM 6500 N N . ILE B 1 210 ? 11.336 26.891 2.732 1 94.31 210 ILE B N 1
ATOM 6501 C CA . ILE B 1 210 ? 11.703 28.25 2.354 1 94.31 210 ILE B CA 1
ATOM 6502 C C . ILE B 1 210 ? 10.461 29.141 2.354 1 94.31 210 ILE B C 1
ATOM 6504 O O . ILE B 1 210 ? 10.531 30.312 2.738 1 94.31 210 ILE B O 1
ATOM 6508 N N . PHE B 1 211 ? 9.367 28.688 1.933 1 94.12 211 PHE B N 1
ATOM 6509 C CA . PHE B 1 211 ? 8.117 29.438 1.982 1 94.12 211 PHE B CA 1
ATOM 6510 C C . PHE B 1 211 ? 7.785 29.828 3.414 1 94.12 211 PHE B C 1
ATOM 6512 O O . PHE B 1 211 ? 7.457 31 3.676 1 94.12 211 PHE B O 1
ATOM 6519 N N . ASP B 1 212 ? 7.867 28.844 4.285 1 92.44 212 ASP B N 1
ATOM 6520 C CA . ASP B 1 212 ? 7.566 29.109 5.688 1 92.44 212 ASP B CA 1
ATOM 6521 C C . ASP B 1 212 ? 8.508 30.172 6.25 1 92.44 212 ASP B C 1
ATOM 6523 O O . ASP B 1 212 ? 8.094 31.047 7.012 1 92.44 212 ASP B O 1
ATOM 6527 N N . ALA B 1 213 ? 9.773 30.078 5.883 1 95.62 213 ALA B N 1
ATOM 6528 C CA . ALA B 1 213 ? 10.758 31.062 6.316 1 95.62 213 ALA B CA 1
ATOM 6529 C C . ALA B 1 213 ? 10.414 32.469 5.781 1 95.62 213 ALA B C 1
ATOM 6531 O O . ALA B 1 213 ? 10.625 33.469 6.465 1 95.62 213 ALA B O 1
ATOM 6532 N N . THR B 1 214 ? 9.922 32.469 4.586 1 97 214 THR B N 1
ATOM 6533 C CA . THR B 1 214 ? 9.5 33.75 3.992 1 97 214 THR B CA 1
ATOM 6534 C C . THR B 1 214 ? 8.367 34.375 4.797 1 97 214 THR B C 1
ATOM 6536 O O . THR B 1 214 ? 8.344 35.562 5.02 1 97 214 THR B O 1
ATOM 6539 N N . LEU B 1 215 ? 7.465 33.594 5.242 1 94.81 215 LEU B N 1
ATOM 6540 C CA . LEU B 1 215 ? 6.352 34.094 6.051 1 94.81 215 LEU B CA 1
ATOM 6541 C C . LEU B 1 215 ? 6.852 34.625 7.387 1 94.81 215 LEU B C 1
ATOM 6543 O O . LEU B 1 215 ? 6.324 35.625 7.895 1 94.81 215 LEU B O 1
ATOM 6547 N N . HIS B 1 216 ? 7.852 33.969 7.906 1 95.75 216 HIS B N 1
ATOM 6548 C CA . HIS B 1 216 ? 8.469 34.5 9.125 1 95.75 216 HIS B CA 1
ATOM 6549 C C . HIS B 1 216 ? 9.078 35.875 8.898 1 95.75 216 HIS B C 1
ATOM 6551 O O . HIS B 1 216 ? 8.977 36.75 9.758 1 95.75 216 HIS B O 1
ATOM 6557 N N . ALA B 1 217 ? 9.695 36 7.801 1 97.75 217 ALA B N 1
ATOM 6558 C CA . ALA B 1 217 ? 10.289 37.281 7.453 1 97.75 217 ALA B CA 1
ATOM 6559 C C . ALA B 1 217 ? 9.219 38.375 7.348 1 97.75 217 ALA B C 1
ATOM 6561 O O . ALA B 1 217 ? 9.359 39.469 7.914 1 97.75 217 ALA B O 1
ATOM 6562 N N . PHE B 1 218 ? 8.18 38.094 6.66 1 97.69 218 PHE B N 1
ATOM 6563 C CA . PHE B 1 218 ? 7.09 39.062 6.488 1 97.69 218 PHE B CA 1
ATOM 6564 C C . PHE B 1 218 ? 6.465 39.406 7.832 1 97.69 218 PHE B C 1
ATOM 6566 O O . PHE B 1 218 ? 6.145 40.562 8.086 1 97.69 218 PHE B O 1
ATOM 6573 N N . ALA B 1 219 ? 6.285 38.406 8.625 1 96.38 219 ALA B N 1
ATOM 6574 C CA . ALA B 1 219 ? 5.703 38.625 9.953 1 96.38 219 ALA B CA 1
ATOM 6575 C C . ALA B 1 219 ? 6.586 39.531 10.797 1 96.38 219 ALA B C 1
ATOM 6577 O O . ALA B 1 219 ? 6.09 40.438 11.469 1 96.38 219 ALA B O 1
ATOM 6578 N N . ALA B 1 220 ? 7.844 39.281 10.758 1 97.38 220 ALA B N 1
ATOM 6579 C CA . ALA B 1 220 ? 8.781 40.062 11.531 1 97.38 220 ALA B CA 1
ATOM 6580 C C . ALA B 1 220 ? 8.789 41.531 11.047 1 97.38 220 ALA B C 1
ATOM 6582 O O . ALA B 1 220 ? 8.844 42.438 11.859 1 97.38 220 ALA B O 1
ATOM 6583 N N . PHE B 1 221 ? 8.781 41.719 9.789 1 97.56 221 PHE B N 1
ATOM 6584 C CA . PHE B 1 221 ? 8.719 43.062 9.227 1 97.56 221 PHE B CA 1
ATOM 6585 C C . PHE B 1 221 ? 7.453 43.781 9.664 1 97.56 221 PHE B C 1
ATOM 6587 O O . PHE B 1 221 ? 7.508 44.938 10.125 1 97.56 221 PHE B O 1
ATOM 6594 N N . ALA B 1 222 ? 6.328 43.094 9.539 1 96.75 222 ALA B N 1
ATOM 6595 C CA . ALA B 1 222 ? 5.035 43.688 9.883 1 96.75 222 ALA B CA 1
ATOM 6596 C C . ALA B 1 222 ? 4.973 44.031 11.367 1 96.75 222 ALA B C 1
ATOM 6598 O O . ALA B 1 222 ? 4.426 45.094 11.742 1 96.75 222 ALA B O 1
ATOM 6599 N N . ARG B 1 223 ? 5.523 43.219 12.172 1 95.94 223 ARG B N 1
ATOM 6600 C CA . ARG B 1 223 ? 5.539 43.469 13.602 1 95.94 223 ARG B CA 1
ATOM 6601 C C . ARG B 1 223 ? 6.441 44.656 13.938 1 95.94 223 ARG B C 1
ATOM 6603 O O . ARG B 1 223 ? 6.074 45.531 14.742 1 95.94 223 ARG B O 1
ATOM 6610 N N . SER B 1 224 ? 7.574 44.656 13.344 1 96.06 224 SER B N 1
ATOM 6611 C CA . SER B 1 224 ? 8.547 45.719 13.617 1 96.06 224 SER B CA 1
ATOM 6612 C C . SER B 1 224 ? 8.039 47.094 13.164 1 96.06 224 SER B C 1
ATOM 6614 O O . SER B 1 224 ? 8.398 48.094 13.742 1 96.06 224 SER B O 1
ATOM 6616 N N . THR B 1 225 ? 7.172 47.062 12.18 1 96.06 225 THR B N 1
ATOM 6617 C CA . THR B 1 225 ? 6.656 48.344 11.633 1 96.06 225 THR B CA 1
ATOM 6618 C C . THR B 1 225 ? 5.246 48.594 12.148 1 96.06 225 THR B C 1
ATOM 6620 O O . THR B 1 225 ? 4.656 49.656 11.844 1 96.06 225 THR B O 1
ATOM 6623 N N . ARG B 1 226 ? 4.637 47.625 12.852 1 94.88 226 ARG B N 1
ATOM 6624 C CA . ARG B 1 226 ? 3.262 47.719 13.336 1 94.88 226 ARG B CA 1
ATOM 6625 C C . ARG B 1 226 ? 2.293 48 12.195 1 94.88 226 ARG B C 1
ATOM 6627 O O . ARG B 1 226 ? 1.362 48.781 12.352 1 94.88 226 ARG B O 1
ATOM 6634 N N . SER B 1 227 ? 2.615 47.406 11.094 1 93.5 227 SER B N 1
ATOM 6635 C CA . SER B 1 227 ? 1.842 47.688 9.891 1 93.5 227 SER B CA 1
ATOM 6636 C C . SER B 1 227 ? 0.606 46.812 9.805 1 93.5 227 SER B C 1
ATOM 6638 O O . SER B 1 227 ? -0.357 47.125 9.109 1 93.5 227 SER B O 1
ATOM 6640 N N . LEU B 1 228 ? 0.632 45.688 10.391 1 91.94 228 LEU B N 1
ATOM 6641 C CA . LEU B 1 228 ? -0.449 44.719 10.266 1 91.94 228 LEU B CA 1
ATOM 6642 C C . LEU B 1 228 ? -0.494 43.781 11.477 1 91.94 228 LEU B C 1
ATOM 6644 O O . LEU B 1 228 ? 0.549 43.344 11.977 1 91.94 228 LEU B O 1
ATOM 6648 N N . GLU B 1 229 ? -1.678 43.469 11.914 1 90.12 229 GLU B N 1
ATOM 6649 C CA . GLU B 1 229 ? -1.869 42.5 13 1 90.12 229 GLU B CA 1
ATOM 6650 C C . GLU B 1 229 ? -2.305 41.156 12.469 1 90.12 229 GLU B C 1
ATOM 6652 O O . GLU B 1 229 ? -3.105 41.062 11.539 1 90.12 229 GLU B O 1
ATOM 6657 N N . PHE B 1 230 ? -1.691 40.156 12.992 1 87.69 230 PHE B N 1
ATOM 6658 C CA . PHE B 1 230 ? -1.985 38.781 12.602 1 87.69 230 PHE B CA 1
ATOM 6659 C C . PHE B 1 230 ? -1.721 37.844 13.758 1 87.69 230 PHE B C 1
ATOM 6661 O O . PHE B 1 230 ? -0.856 38.094 14.602 1 87.69 230 PHE B O 1
ATOM 6668 N N . PRO B 1 231 ? -2.457 36.781 13.789 1 82.81 231 PRO B N 1
ATOM 6669 C CA . PRO B 1 231 ? -2.289 35.844 14.906 1 82.81 231 PRO B CA 1
ATOM 6670 C C . PRO B 1 231 ? -0.997 35.031 14.812 1 82.81 231 PRO B C 1
ATOM 6672 O O . PRO B 1 231 ? -0.301 34.875 15.812 1 82.81 231 PRO B O 1
ATOM 6675 N N . THR B 1 232 ? -0.696 34.469 13.633 1 86 232 THR B N 1
ATOM 6676 C CA . THR B 1 232 ? 0.506 33.688 13.352 1 86 232 THR B CA 1
ATOM 6677 C C . THR B 1 232 ? 1.084 34.062 11.992 1 86 232 THR B C 1
ATOM 6679 O O . THR B 1 232 ? 0.383 34.625 11.141 1 86 232 THR B O 1
ATOM 6682 N N . HIS B 1 233 ? 2.357 33.844 11.836 1 90.19 233 HIS B N 1
ATOM 6683 C CA . HIS B 1 233 ? 2.988 34.156 10.562 1 90.19 233 HIS B CA 1
ATOM 6684 C C . HIS B 1 233 ? 2.295 33.469 9.406 1 90.19 233 HIS B C 1
ATOM 6686 O O . HIS B 1 233 ? 2.238 33.969 8.289 1 90.19 233 HIS B O 1
ATOM 6692 N N . ARG B 1 234 ? 1.716 32.375 9.641 1 85.69 234 ARG B N 1
ATOM 6693 C CA . ARG B 1 234 ? 1.093 31.562 8.594 1 85.69 234 ARG B CA 1
ATOM 6694 C C . ARG B 1 234 ? -0.209 32.188 8.117 1 85.69 234 ARG B C 1
ATOM 6696 O O . ARG B 1 234 ? -0.708 31.875 7.039 1 85.69 234 ARG B O 1
ATOM 6703 N N . ALA B 1 235 ? -0.762 33.094 8.883 1 84.06 235 ALA B N 1
ATOM 6704 C CA . ALA B 1 235 ? -1.949 33.844 8.484 1 84.06 235 ALA B CA 1
ATOM 6705 C C . ALA B 1 235 ? -1.647 34.75 7.297 1 84.06 235 ALA B C 1
ATOM 6707 O O . ALA B 1 235 ? -2.564 35.219 6.625 1 84.06 235 ALA B O 1
ATOM 6708 N N . LEU B 1 236 ? -0.399 34.969 7.051 1 88.88 236 LEU B N 1
ATOM 6709 C CA . LEU B 1 236 ? 0.015 35.875 5.977 1 88.88 236 LEU B CA 1
ATOM 6710 C C . LEU B 1 236 ? 0.074 35.125 4.645 1 88.88 236 LEU B C 1
ATOM 6712 O O . LEU B 1 236 ? 0.329 35.75 3.604 1 88.88 236 LEU B O 1
ATOM 6716 N N . GLY B 1 237 ? -0.23 33.812 4.68 1 86 237 GLY B N 1
ATOM 6717 C CA . GLY B 1 237 ? -0.295 33.031 3.453 1 86 237 GLY B CA 1
ATOM 6718 C C . GLY B 1 237 ? -1.535 33.312 2.629 1 86 237 GLY B C 1
ATOM 6719 O O . GLY B 1 237 ? -2.275 34.281 2.918 1 86 237 GLY B O 1
ATOM 6720 N N . ARG B 1 238 ? -1.791 32.562 1.587 1 85.75 238 ARG B N 1
ATOM 6721 C CA . ARG B 1 238 ? -2.9 32.75 0.659 1 85.75 238 ARG B CA 1
ATOM 6722 C C . ARG B 1 238 ? -4.238 32.531 1.35 1 85.75 238 ARG B C 1
ATOM 6724 O O . ARG B 1 238 ? -4.363 31.625 2.191 1 85.75 238 ARG B O 1
ATOM 6731 N N . LYS B 1 239 ? -5.305 33.312 1.029 1 78.88 239 LYS B N 1
ATOM 6732 C CA . LYS B 1 239 ? -6.629 33.219 1.636 1 78.88 239 LYS B CA 1
ATOM 6733 C C . LYS B 1 239 ? -7.637 32.594 0.662 1 78.88 239 LYS B C 1
ATOM 6735 O O . LYS B 1 239 ? -8.773 32.312 1.032 1 78.88 239 LYS B O 1
ATOM 6740 N N . ALA B 1 240 ? -7.383 32.344 -0.528 1 71.44 240 ALA B N 1
ATOM 6741 C CA . ALA B 1 240 ? -8.352 31.766 -1.462 1 71.44 240 ALA B CA 1
ATOM 6742 C C . ALA B 1 240 ? -7.805 30.484 -2.109 1 71.44 240 ALA B C 1
ATOM 6744 O O . ALA B 1 240 ? -6.605 30.391 -2.393 1 71.44 240 ALA B O 1
ATOM 6745 N N . PHE B 1 241 ? -8.859 29.609 -2.09 1 66.56 241 PHE B N 1
ATOM 6746 C CA . PHE B 1 241 ? -8.516 28.422 -2.854 1 66.56 241 PHE B CA 1
ATOM 6747 C C . PHE B 1 241 ? -8.492 28.719 -4.348 1 66.56 241 PHE B C 1
ATOM 6749 O O . PHE B 1 241 ? -9.383 29.391 -4.867 1 66.56 241 PHE B O 1
ATOM 6756 N N . ILE B 1 242 ? -7.539 28.312 -4.895 1 67.69 242 ILE B N 1
ATOM 6757 C CA . ILE B 1 242 ? -7.484 28.484 -6.344 1 67.69 242 ILE B CA 1
ATOM 6758 C C . ILE B 1 242 ? -8.188 27.312 -7.027 1 67.69 242 ILE B C 1
ATOM 6760 O O . ILE B 1 242 ? -8.453 26.297 -6.395 1 67.69 242 ILE B O 1
ATOM 6764 N N . ASP B 1 243 ? -8.641 27.547 -8.25 1 75.75 243 ASP B N 1
ATOM 6765 C CA . ASP B 1 243 ? -9.367 26.578 -9.062 1 75.75 243 ASP B CA 1
ATOM 6766 C C . ASP B 1 243 ? -8.664 25.219 -9.078 1 75.75 243 ASP B C 1
ATOM 6768 O O . ASP B 1 243 ? -9.312 24.172 -9.023 1 75.75 243 ASP B O 1
ATOM 6772 N N . ALA B 1 244 ? -7.465 25.328 -8.977 1 78.06 244 ALA B N 1
ATOM 6773 C CA . ALA B 1 244 ? -6.684 24.094 -9.039 1 78.06 244 ALA B CA 1
ATOM 6774 C C . ALA B 1 244 ? -6.906 23.234 -7.797 1 78.06 244 ALA B C 1
ATOM 6776 O O . ALA B 1 244 ? -6.957 22 -7.883 1 78.06 244 ALA B O 1
ATOM 6777 N N . VAL B 1 245 ? -7.121 23.844 -6.711 1 86.31 245 VAL B N 1
ATOM 6778 C CA . VAL B 1 245 ? -7.344 23.141 -5.461 1 86.31 245 VAL B CA 1
ATOM 6779 C C . VAL B 1 245 ? -8.711 22.453 -5.492 1 86.31 245 VAL B C 1
ATOM 6781 O O . VAL B 1 245 ? -8.836 21.281 -5.102 1 86.31 245 VAL B O 1
ATOM 6784 N N . GLU B 1 246 ? -9.656 23.125 -6.027 1 88.62 246 GLU B N 1
ATOM 6785 C CA . GLU B 1 246 ? -11.008 22.594 -6.105 1 88.62 246 GLU B CA 1
ATOM 6786 C C . GLU B 1 246 ? -11.062 21.375 -7.023 1 88.62 246 GLU B C 1
ATOM 6788 O O . GLU B 1 246 ? -11.75 20.391 -6.73 1 88.62 246 GLU B O 1
ATOM 6793 N N . ARG B 1 247 ? -10.367 21.469 -8.062 1 90.56 247 ARG B N 1
ATOM 6794 C CA . ARG B 1 247 ? -10.328 20.359 -9.008 1 90.56 247 ARG B CA 1
ATOM 6795 C C . ARG B 1 247 ? -9.656 19.141 -8.383 1 90.56 247 ARG B C 1
ATOM 6797 O O . ARG B 1 247 ? -10.148 18.016 -8.508 1 90.56 247 ARG B O 1
ATOM 6804 N N . THR B 1 248 ? -8.508 19.344 -7.793 1 93.56 248 THR B N 1
ATOM 6805 C CA . THR B 1 248 ? -7.816 18.266 -7.102 1 93.56 248 THR B CA 1
ATOM 6806 C C . THR B 1 248 ? -8.695 17.672 -6.012 1 93.56 248 THR B C 1
ATOM 6808 O O . THR B 1 248 ? -8.789 16.438 -5.887 1 93.56 248 THR B O 1
ATOM 6811 N N . ASP B 1 249 ? -9.383 18.5 -5.285 1 94.81 249 ASP B N 1
ATOM 6812 C CA . ASP B 1 249 ? -10.273 18.109 -4.203 1 94.81 249 ASP B CA 1
ATOM 6813 C C . ASP B 1 249 ? -11.391 17.203 -4.719 1 94.81 249 ASP B C 1
ATOM 6815 O O . ASP B 1 249 ? -11.625 16.125 -4.176 1 94.81 249 ASP B O 1
ATOM 6819 N N . ARG B 1 250 ? -12.016 17.625 -5.793 1 94.69 250 ARG B N 1
ATOM 6820 C CA . ARG B 1 250 ? -13.109 16.859 -6.391 1 94.69 250 ARG B CA 1
ATOM 6821 C C . ARG B 1 250 ? -12.625 15.516 -6.902 1 94.69 250 ARG B C 1
ATOM 6823 O O . ARG B 1 250 ? -13.305 14.5 -6.734 1 94.69 250 ARG B O 1
ATOM 6830 N N . SER B 1 251 ? -11.5 15.508 -7.516 1 95.81 251 SER B N 1
ATOM 6831 C CA . SER B 1 251 ? -10.969 14.281 -8.102 1 95.81 251 SER B CA 1
ATOM 6832 C C . SER B 1 251 ? -10.617 13.258 -7.027 1 95.81 251 SER B C 1
ATOM 6834 O O . SER B 1 251 ? -10.906 12.07 -7.172 1 95.81 251 SER B O 1
ATOM 6836 N N . ILE B 1 252 ? -9.992 13.695 -5.973 1 96.44 252 ILE B N 1
ATOM 6837 C CA . ILE B 1 252 ? -9.641 12.805 -4.879 1 96.44 252 ILE B CA 1
ATOM 6838 C C . ILE B 1 252 ? -10.906 12.25 -4.234 1 96.44 252 ILE B C 1
ATOM 6840 O O . ILE B 1 252 ? -11 11.047 -3.965 1 96.44 252 ILE B O 1
ATOM 6844 N N . ASP B 1 253 ? -11.859 13.148 -4.035 1 95.56 253 ASP B N 1
ATOM 6845 C CA . ASP B 1 253 ? -13.117 12.742 -3.422 1 95.56 253 ASP B CA 1
ATOM 6846 C C . ASP B 1 253 ? -13.859 11.727 -4.297 1 95.56 253 ASP B C 1
ATOM 6848 O O . ASP B 1 253 ? -14.492 10.805 -3.787 1 95.56 253 ASP B O 1
ATOM 6852 N N . ASP B 1 254 ? -13.789 11.938 -5.574 1 95.56 254 ASP B N 1
ATOM 6853 C CA . ASP B 1 254 ? -14.445 11.023 -6.508 1 95.56 254 ASP B CA 1
ATOM 6854 C C . ASP B 1 254 ? -13.883 9.609 -6.367 1 95.56 254 ASP B C 1
ATOM 6856 O O . ASP B 1 254 ? -14.641 8.641 -6.371 1 95.56 254 ASP B O 1
ATOM 6860 N N . VAL B 1 255 ? -12.625 9.445 -6.258 1 96.19 255 VAL B N 1
ATOM 6861 C CA . VAL B 1 255 ? -12.023 8.125 -6.09 1 96.19 255 VAL B CA 1
ATOM 6862 C C . VAL B 1 255 ? -12.375 7.566 -4.711 1 96.19 255 VAL B C 1
ATOM 6864 O O . VAL B 1 255 ? -12.797 6.414 -4.59 1 96.19 255 VAL B O 1
ATOM 6867 N N . ALA B 1 256 ? -12.219 8.414 -3.68 1 93.88 256 ALA B N 1
ATOM 6868 C CA . ALA B 1 256 ? -12.453 7.988 -2.303 1 93.88 256 ALA B CA 1
ATOM 6869 C C . ALA B 1 256 ? -13.906 7.555 -2.102 1 93.88 256 ALA B C 1
ATOM 6871 O O . ALA B 1 256 ? -14.18 6.648 -1.309 1 93.88 256 ALA B O 1
ATOM 6872 N N . SER B 1 257 ? -14.805 8.164 -2.82 1 90.94 257 SER B N 1
ATOM 6873 C CA . SER B 1 257 ? -16.234 7.891 -2.652 1 90.94 257 SER B CA 1
ATOM 6874 C C . SER B 1 257 ? -16.688 6.77 -3.576 1 90.94 257 SER B C 1
ATOM 6876 O O . SER B 1 257 ? -17.859 6.359 -3.529 1 90.94 257 SER B O 1
ATOM 6878 N N . SER B 1 258 ? -15.844 6.23 -4.387 1 90.94 258 SER B N 1
ATOM 6879 C CA . SER B 1 258 ? -16.219 5.199 -5.352 1 90.94 258 SER B CA 1
ATOM 6880 C C . SER B 1 258 ? -16.328 3.836 -4.68 1 90.94 258 SER B C 1
ATOM 6882 O O . SER B 1 258 ? -16.828 2.883 -5.285 1 90.94 258 SER B O 1
ATOM 6884 N N . PHE B 1 259 ? -15.938 3.73 -3.449 1 90.31 259 PHE B N 1
ATOM 6885 C CA . PHE B 1 259 ? -16.078 2.502 -2.678 1 90.31 259 PHE B CA 1
ATOM 6886 C C . PHE B 1 259 ? -16.344 2.812 -1.209 1 90.31 259 PHE B C 1
ATOM 6888 O O . PHE B 1 259 ? -16.094 3.926 -0.749 1 90.31 259 PHE B O 1
ATOM 6895 N N . ASP B 1 260 ? -16.984 1.947 -0.557 1 89.19 260 ASP B N 1
ATOM 6896 C CA . ASP B 1 260 ? -17.172 2.004 0.89 1 89.19 260 ASP B CA 1
ATOM 6897 C C . ASP B 1 260 ? -16.312 0.948 1.596 1 89.19 260 ASP B C 1
ATOM 6899 O O . ASP B 1 260 ? -16.688 -0.23 1.623 1 89.19 260 ASP B O 1
ATOM 6903 N N . PHE B 1 261 ? -15.258 1.405 2.17 1 93.19 261 PHE B N 1
ATOM 6904 C CA . PHE B 1 261 ? -14.25 0.501 2.717 1 93.19 261 PHE B CA 1
ATOM 6905 C C . PHE B 1 261 ? -14.859 -0.399 3.787 1 93.19 261 PHE B C 1
ATOM 6907 O O . PHE B 1 261 ? -14.68 -1.618 3.754 1 93.19 261 PHE B O 1
ATOM 6914 N N . LEU B 1 262 ? -15.562 0.173 4.734 1 89.38 262 LEU B N 1
ATOM 6915 C CA . LEU B 1 262 ? -16.094 -0.586 5.863 1 89.38 262 LEU B CA 1
ATOM 6916 C C . LEU B 1 262 ? -17.125 -1.607 5.395 1 89.38 262 LEU B C 1
ATOM 6918 O O . LEU B 1 262 ? -17.141 -2.744 5.875 1 89.38 262 LEU B O 1
ATOM 6922 N N . LEU B 1 263 ? -17.969 -1.221 4.496 1 87.88 263 LEU B N 1
ATOM 6923 C CA . LEU B 1 263 ? -18.953 -2.154 3.973 1 87.88 263 LEU B CA 1
ATOM 6924 C C . LEU B 1 263 ? -18.281 -3.303 3.229 1 87.88 263 LEU B C 1
ATOM 6926 O O . LEU B 1 263 ? -18.719 -4.449 3.314 1 87.88 263 LEU B O 1
ATOM 6930 N N . ALA B 1 264 ? -17.234 -2.975 2.508 1 91.25 264 ALA B N 1
ATOM 6931 C CA . ALA B 1 264 ? -16.516 -3.959 1.691 1 91.25 264 ALA B CA 1
ATOM 6932 C C . ALA B 1 264 ? -15.844 -5.012 2.564 1 91.25 264 ALA B C 1
ATOM 6934 O O . ALA B 1 264 ? -15.625 -6.145 2.123 1 91.25 264 ALA B O 1
ATOM 6935 N N . VAL B 1 265 ? -15.562 -4.672 3.834 1 94.06 265 VAL B N 1
ATOM 6936 C CA . VAL B 1 265 ? -14.828 -5.609 4.676 1 94.06 265 VAL B CA 1
ATOM 6937 C C . VAL B 1 265 ? -15.734 -6.137 5.781 1 94.06 265 VAL B C 1
ATOM 6939 O O . VAL B 1 265 ? -15.266 -6.758 6.738 1 94.06 265 VAL B O 1
ATOM 6942 N N . THR B 1 266 ? -17.031 -5.887 5.723 1 91 266 THR B N 1
ATOM 6943 C CA . THR B 1 266 ? -18 -6.387 6.688 1 91 266 THR B CA 1
ATOM 6944 C C . THR B 1 266 ? -18.703 -7.633 6.152 1 91 266 THR B C 1
ATOM 6946 O O . THR B 1 266 ? -19.266 -7.617 5.051 1 91 266 THR B O 1
ATOM 6949 N N . PRO B 1 267 ? -18.656 -8.695 6.922 1 91.12 267 PRO B N 1
ATOM 6950 C CA . PRO B 1 267 ? -19.312 -9.914 6.473 1 91.12 267 PRO B CA 1
ATOM 6951 C C . PRO B 1 267 ? -20.812 -9.727 6.262 1 91.12 267 PRO B C 1
ATOM 6953 O O . PRO B 1 267 ? -21.469 -9.016 7.031 1 91.12 267 PRO B O 1
ATOM 6956 N N . ILE B 1 268 ? -21.391 -10.367 5.305 1 86.69 268 ILE B N 1
ATOM 6957 C CA . ILE B 1 268 ? -22.797 -10.211 4.973 1 86.69 268 ILE B CA 1
ATOM 6958 C C . ILE B 1 268 ? -23.594 -11.367 5.57 1 86.69 268 ILE B C 1
ATOM 6960 O O . ILE B 1 268 ? -24.828 -11.414 5.441 1 86.69 268 ILE B O 1
ATOM 6964 N N . ASN B 1 269 ? -22.984 -12.336 6.246 1 87.38 269 ASN B N 1
ATOM 6965 C CA . ASN B 1 269 ? -23.641 -13.516 6.793 1 87.38 269 ASN B CA 1
ATOM 6966 C C . ASN B 1 269 ? -23.375 -13.664 8.289 1 87.38 269 ASN B C 1
ATOM 6968 O O . ASN B 1 269 ? -23.062 -14.758 8.766 1 87.38 269 ASN B O 1
ATOM 6972 N N . ALA B 1 270 ? -23.438 -12.562 8.992 1 88.94 270 ALA B N 1
ATOM 6973 C CA . ALA B 1 270 ? -23.109 -12.562 10.414 1 88.94 270 ALA B CA 1
ATOM 6974 C C . ALA B 1 270 ? -23.969 -13.562 11.18 1 88.94 270 ALA B C 1
ATOM 6976 O O . ALA B 1 270 ? -23.453 -14.32 12.008 1 88.94 270 ALA B O 1
ATOM 6977 N N . GLU B 1 271 ? -25.266 -13.602 10.961 1 88.31 271 GLU B N 1
ATOM 6978 C CA . GLU B 1 271 ? -26.172 -14.508 11.672 1 88.31 271 GLU B CA 1
ATOM 6979 C C . GLU B 1 271 ? -25.875 -15.961 11.344 1 88.31 271 GLU B C 1
ATOM 6981 O O . GLU B 1 271 ? -25.828 -16.812 12.234 1 88.31 271 GLU B O 1
ATOM 6986 N N . ALA B 1 272 ? -25.688 -16.234 10.055 1 88.12 272 ALA B N 1
ATOM 6987 C CA . ALA B 1 272 ? -25.344 -17.578 9.633 1 88.12 272 ALA B CA 1
ATOM 6988 C C . ALA B 1 272 ? -23.984 -18 10.203 1 88.12 272 ALA B C 1
ATOM 6990 O O . ALA B 1 272 ? -23.797 -19.172 10.57 1 88.12 272 ALA B O 1
ATOM 6991 N N . ALA B 1 273 ? -23.062 -17.094 10.219 1 92.62 273 ALA B N 1
ATOM 6992 C CA . ALA B 1 273 ? -21.734 -17.359 10.773 1 92.62 273 ALA B CA 1
ATOM 6993 C C . ALA B 1 273 ? -21.828 -17.703 12.258 1 92.62 273 ALA B C 1
ATOM 6995 O O . ALA B 1 273 ? -21.141 -18.609 12.742 1 92.62 273 ALA B O 1
ATOM 6996 N N . TRP B 1 274 ? -22.672 -16.953 12.992 1 94.12 274 TRP B N 1
ATOM 6997 C CA . TRP B 1 274 ? -22.891 -17.25 14.406 1 94.12 274 TRP B CA 1
ATOM 6998 C C . TRP B 1 274 ? -23.438 -18.656 14.594 1 94.12 274 TRP B C 1
ATOM 7000 O O . TRP B 1 274 ? -22.953 -19.422 15.438 1 94.12 274 TRP B O 1
ATOM 7010 N N . SER B 1 275 ? -24.422 -19 13.805 1 94.81 275 SER B N 1
ATOM 7011 C CA . SER B 1 275 ? -25.047 -20.312 13.883 1 94.81 275 SER B CA 1
ATOM 7012 C C . SER B 1 275 ? -24.047 -21.422 13.578 1 94.81 275 SER B C 1
ATOM 7014 O O . SER B 1 275 ? -24.016 -22.453 14.258 1 94.81 275 SER B O 1
ATOM 7016 N N . GLU B 1 276 ? -23.25 -21.203 12.555 1 95.19 276 GLU B N 1
ATOM 7017 C CA . GLU B 1 276 ? -22.219 -22.172 12.188 1 95.19 276 GLU B CA 1
ATOM 7018 C C . GLU B 1 276 ? -21.203 -22.344 13.312 1 95.19 276 GLU B C 1
ATOM 7020 O O . GLU B 1 276 ? -20.812 -23.469 13.633 1 95.19 276 GLU B O 1
ATOM 7025 N N . PHE B 1 277 ? -20.797 -21.266 13.859 1 97.38 277 PHE B N 1
ATOM 7026 C CA . PHE B 1 277 ? -19.828 -21.281 14.945 1 97.38 277 PHE B CA 1
ATOM 7027 C C . PHE B 1 277 ? -20.391 -22 16.172 1 97.38 277 PHE B C 1
ATOM 7029 O O . PHE B 1 277 ? -19.703 -22.828 16.766 1 97.38 277 PHE B O 1
ATOM 7036 N N . ALA B 1 278 ? -21.609 -21.75 16.5 1 96.81 278 ALA B N 1
ATOM 7037 C CA . ALA B 1 278 ? -22.281 -22.391 17.641 1 96.81 278 ALA B CA 1
ATOM 7038 C C . ALA B 1 278 ? -22.453 -23.891 17.391 1 96.81 278 ALA B C 1
ATOM 7040 O O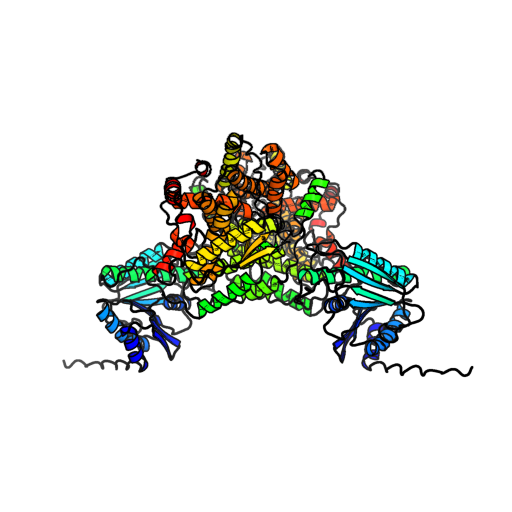 . ALA B 1 278 ? -22.312 -24.688 18.312 1 96.81 278 ALA B O 1
ATOM 7041 N N . ALA B 1 279 ? -22.719 -24.219 16.172 1 96.62 279 ALA B N 1
ATOM 7042 C CA . ALA B 1 279 ? -22.938 -25.609 15.812 1 96.62 279 ALA B CA 1
ATOM 7043 C C . ALA B 1 279 ? -21.656 -26.422 15.953 1 96.62 279 ALA B C 1
ATOM 7045 O O . ALA B 1 279 ? -21.703 -27.641 16.172 1 96.62 279 ALA B O 1
ATOM 7046 N N . SER B 1 280 ? -20.547 -25.797 15.82 1 96.5 280 SER B N 1
ATOM 7047 C CA . SER B 1 280 ? -19.25 -26.469 15.977 1 96.5 280 SER B CA 1
ATOM 7048 C C . SER B 1 280 ? -18.797 -26.453 17.438 1 96.5 280 SER B C 1
ATOM 7050 O O . SER B 1 280 ? -17.625 -26.719 17.719 1 96.5 280 SER B O 1
ATOM 7052 N N . ASP B 1 281 ? -19.625 -26.031 18.391 1 96.31 281 ASP B N 1
ATOM 7053 C CA . ASP B 1 281 ? -19.297 -25.859 19.797 1 96.31 281 ASP B CA 1
ATOM 7054 C C . ASP B 1 281 ? -18.156 -24.859 19.984 1 96.31 281 ASP B C 1
ATOM 7056 O O . ASP B 1 281 ? -17.266 -25.078 20.812 1 96.31 281 ASP B O 1
ATOM 7060 N N . PHE B 1 282 ? -18.125 -23.828 19.031 1 96.88 282 PHE B N 1
ATOM 7061 C CA . PHE B 1 282 ? -17.219 -22.703 19.094 1 96.88 282 PHE B CA 1
ATOM 7062 C C . PHE B 1 282 ? -15.773 -23.172 18.938 1 96.88 282 PHE B C 1
ATOM 7064 O O . PHE B 1 282 ? -14.859 -22.594 19.531 1 96.88 282 PHE B O 1
ATOM 7071 N N . ALA B 1 283 ? -15.555 -24.25 18.172 1 96.19 283 ALA B N 1
ATOM 7072 C CA . ALA B 1 283 ? -14.234 -24.859 18.016 1 96.19 283 ALA B CA 1
ATOM 7073 C C . ALA B 1 283 ? -13.602 -24.469 16.672 1 96.19 283 ALA B C 1
ATOM 7075 O O . ALA B 1 283 ? -12.375 -24.438 16.547 1 96.19 283 ALA B O 1
ATOM 7076 N N . ARG B 1 284 ? -14.406 -24.172 15.703 1 96.69 284 ARG B N 1
ATOM 7077 C CA . ARG B 1 284 ? -13.922 -23.828 14.367 1 96.69 284 ARG B CA 1
ATOM 7078 C C . ARG B 1 284 ? -14.445 -22.469 13.93 1 96.69 284 ARG B C 1
ATOM 7080 O O . ARG B 1 284 ? -15.625 -22.172 14.086 1 96.69 284 ARG B O 1
ATOM 7087 N N . ALA B 1 285 ? -13.5 -21.719 13.375 1 96.5 285 ALA B N 1
ATOM 7088 C CA . ALA B 1 285 ? -13.898 -20.406 12.875 1 96.5 285 ALA B CA 1
ATOM 7089 C C . ALA B 1 285 ? -14.938 -20.531 11.766 1 96.5 285 ALA B C 1
ATOM 7091 O O . ALA B 1 285 ? -14.797 -21.375 10.867 1 96.5 285 ALA B O 1
ATOM 7092 N N . PRO B 1 286 ? -15.977 -19.781 11.82 1 95.38 286 PRO B N 1
ATOM 7093 C CA . PRO B 1 286 ? -16.969 -19.812 10.75 1 95.38 286 PRO B CA 1
ATOM 7094 C C . PRO B 1 286 ? -16.484 -19.156 9.461 1 95.38 286 PRO B C 1
ATOM 7096 O O . PRO B 1 286 ? -15.477 -18.453 9.469 1 95.38 286 PRO B O 1
ATOM 7099 N N . LEU B 1 287 ? -17.234 -19.438 8.43 1 90.19 287 LEU B N 1
ATOM 7100 C CA . LEU B 1 287 ? -16.938 -18.812 7.145 1 90.19 287 LEU B CA 1
ATOM 7101 C C . LEU B 1 287 ? -17.578 -17.438 7.039 1 90.19 287 LEU B C 1
ATOM 7103 O O . LEU B 1 287 ? -18.797 -17.297 7.262 1 90.19 287 LEU B O 1
ATOM 7107 N N . PHE B 1 288 ? -16.812 -16.406 6.797 1 91.62 288 PHE B N 1
ATOM 7108 C CA . PHE B 1 288 ? -17.328 -15.062 6.535 1 91.62 288 PHE B CA 1
ATOM 7109 C C . PHE B 1 288 ? -17.438 -14.805 5.035 1 91.62 288 PHE B C 1
ATOM 7111 O O . PHE B 1 288 ? -16.516 -15.094 4.281 1 91.62 288 PHE B O 1
ATOM 7118 N N . LEU B 1 289 ? -18.578 -14.352 4.66 1 88 289 LEU B N 1
ATOM 7119 C CA . LEU B 1 289 ? -18.812 -14.008 3.262 1 88 289 LEU B CA 1
ATOM 7120 C C . LEU B 1 289 ? -18.812 -12.492 3.068 1 88 289 LEU B C 1
ATOM 7122 O O . LEU B 1 289 ? -19.297 -11.758 3.932 1 88 289 LEU B O 1
ATOM 7126 N N . TYR B 1 290 ? -18.266 -12.086 1.944 1 88.5 290 TYR B N 1
ATOM 7127 C CA . TYR B 1 290 ? -18.156 -10.656 1.674 1 88.5 290 TYR B CA 1
ATOM 7128 C C . TYR B 1 290 ? -18.781 -10.305 0.33 1 88.5 290 TYR B C 1
ATOM 7130 O O . TYR B 1 290 ? -18.781 -11.125 -0.595 1 88.5 290 TYR B O 1
ATOM 7138 N N . ARG B 1 291 ? -19.297 -9.133 0.311 1 83.88 291 ARG B N 1
ATOM 7139 C CA . ARG B 1 291 ? -19.859 -8.656 -0.95 1 83.88 291 ARG B CA 1
ATOM 7140 C C . ARG B 1 291 ? -18.75 -8.469 -1.995 1 83.88 291 ARG B C 1
ATOM 7142 O O . ARG B 1 291 ? -17.656 -8 -1.679 1 83.88 291 ARG B O 1
ATOM 7149 N N . PRO B 1 292 ? -19 -8.906 -3.291 1 84.69 292 PRO B N 1
ATOM 7150 C CA . PRO B 1 292 ? -18.031 -8.617 -4.348 1 84.69 292 PRO B CA 1
ATOM 7151 C C . PRO B 1 292 ? -17.844 -7.125 -4.598 1 84.69 292 PRO B C 1
ATOM 7153 O O . PRO B 1 292 ? -18.812 -6.355 -4.5 1 84.69 292 PRO B O 1
ATOM 7156 N N . LEU B 1 293 ? -16.688 -6.711 -4.941 1 87.5 293 LEU B N 1
ATOM 7157 C CA . LEU B 1 293 ? -16.391 -5.301 -5.176 1 87.5 293 LEU B CA 1
ATOM 7158 C C . LEU B 1 293 ? -16.812 -4.883 -6.578 1 87.5 293 LEU B C 1
ATOM 7160 O O . LEU B 1 293 ? -16.594 -5.621 -7.543 1 87.5 293 LEU B O 1
ATOM 7164 N N . ILE B 1 294 ? -17.422 -3.771 -6.715 1 86.62 294 ILE B N 1
ATOM 7165 C CA . ILE B 1 294 ? -17.828 -3.244 -8.016 1 86.62 294 ILE B CA 1
ATOM 7166 C C . ILE B 1 294 ? -16.734 -2.314 -8.555 1 86.62 294 ILE B C 1
ATOM 7168 O O . ILE B 1 294 ? -16.828 -1.833 -9.68 1 86.62 294 ILE B O 1
ATOM 7172 N N . ILE B 1 295 ? -15.734 -2.17 -7.801 1 89.69 295 ILE B N 1
ATOM 7173 C CA . ILE B 1 295 ? -14.633 -1.305 -8.203 1 89.69 295 ILE B CA 1
ATOM 7174 C C . ILE B 1 295 ? -13.445 -2.154 -8.664 1 89.69 295 ILE B C 1
ATOM 7176 O O . ILE B 1 295 ? -13.18 -3.213 -8.094 1 89.69 295 ILE B O 1
ATOM 7180 N N . GLU B 1 296 ? -12.898 -1.714 -9.797 1 91.62 296 GLU B N 1
ATOM 7181 C CA . GLU B 1 296 ? -11.609 -2.279 -10.188 1 91.62 296 GLU B CA 1
ATOM 7182 C C . GLU B 1 296 ? -10.461 -1.556 -9.492 1 91.62 296 GLU B C 1
ATOM 7184 O O . GLU B 1 296 ? -10.156 -0.407 -9.82 1 91.62 296 GLU B O 1
ATOM 7189 N N . ILE B 1 297 ? -9.781 -2.223 -8.609 1 94.62 297 ILE B N 1
ATOM 7190 C CA . ILE B 1 297 ? -8.805 -1.621 -7.719 1 94.62 297 ILE B CA 1
ATOM 7191 C C . ILE B 1 297 ? -7.703 -0.947 -8.531 1 94.62 297 ILE B C 1
ATOM 7193 O O . ILE B 1 297 ? -7.328 0.195 -8.258 1 94.62 297 ILE B O 1
ATOM 7197 N N . GLU B 1 298 ? -7.168 -1.609 -9.578 1 94.25 298 GLU B N 1
ATOM 7198 C CA . GLU B 1 298 ? -6.062 -1.08 -10.375 1 94.25 298 GLU B CA 1
ATOM 7199 C C . GLU B 1 298 ? -6.484 0.159 -11.156 1 94.25 298 GLU B C 1
ATOM 7201 O O . GLU B 1 298 ? -5.719 1.115 -11.281 1 94.25 298 GLU B O 1
ATOM 7206 N N . ALA B 1 299 ? -7.715 0.142 -11.633 1 94.25 299 ALA B N 1
ATOM 7207 C CA . ALA B 1 299 ? -8.234 1.313 -12.336 1 94.25 299 ALA B CA 1
ATOM 7208 C C . ALA B 1 299 ? -8.414 2.49 -11.383 1 94.25 299 ALA B C 1
ATOM 7210 O O . ALA B 1 299 ? -8.156 3.639 -11.742 1 94.25 299 ALA B O 1
ATOM 7211 N N . ALA B 1 300 ? -8.906 2.215 -10.219 1 96.31 300 ALA B N 1
ATOM 7212 C CA . ALA B 1 300 ? -9.055 3.258 -9.203 1 96.31 300 ALA B CA 1
ATOM 7213 C C . ALA B 1 300 ? -7.703 3.857 -8.828 1 96.31 300 ALA B C 1
ATOM 7215 O O . ALA B 1 300 ? -7.578 5.074 -8.688 1 96.31 300 ALA B O 1
ATOM 7216 N N . LYS B 1 301 ? -6.664 3.006 -8.68 1 97.25 301 LYS B N 1
ATOM 7217 C CA . LYS B 1 301 ? -5.32 3.486 -8.359 1 97.25 301 LYS B CA 1
ATOM 7218 C C . LYS B 1 301 ? -4.742 4.309 -9.516 1 97.25 301 LYS B C 1
ATOM 7220 O O . LYS B 1 301 ? -4.082 5.32 -9.289 1 97.25 301 LYS B O 1
ATOM 7225 N N . LYS B 1 302 ? -4.992 3.871 -10.742 1 96.56 302 LYS B N 1
ATOM 7226 C CA . LYS B 1 302 ? -4.578 4.652 -11.906 1 96.56 302 LYS B CA 1
ATOM 7227 C C . LYS B 1 302 ? -5.176 6.055 -11.867 1 96.56 302 LYS B C 1
ATOM 7229 O O . LYS B 1 302 ? -4.465 7.043 -12.047 1 96.56 302 LYS B O 1
ATOM 7234 N N . THR B 1 303 ? -6.461 6.121 -11.594 1 97.25 303 THR B N 1
ATOM 7235 C CA . THR B 1 303 ? -7.145 7.41 -11.523 1 97.25 303 THR B CA 1
ATOM 7236 C C . THR B 1 303 ? -6.586 8.258 -10.383 1 97.25 303 THR B C 1
ATOM 7238 O O . THR B 1 303 ? -6.336 9.453 -10.555 1 97.25 303 THR B O 1
ATOM 7241 N N . LEU B 1 304 ? -6.363 7.637 -9.258 1 98 304 LEU B N 1
ATOM 7242 C CA . LEU B 1 304 ? -5.871 8.312 -8.062 1 98 304 LEU B CA 1
ATOM 7243 C C . LEU B 1 304 ? -4.531 8.984 -8.328 1 98 304 LEU B C 1
ATOM 7245 O O . LEU B 1 304 ? -4.34 10.156 -7.988 1 98 304 LEU B O 1
ATOM 7249 N N . PHE B 1 305 ? -3.617 8.297 -8.992 1 96.81 305 PHE B N 1
ATOM 7250 C CA . PHE B 1 305 ? -2.264 8.805 -9.172 1 96.81 305 PHE B CA 1
ATOM 7251 C C . PHE B 1 305 ? -2.168 9.664 -10.43 1 96.81 305 PHE B C 1
ATOM 7253 O O . PHE B 1 305 ? -1.146 10.312 -10.672 1 96.81 305 PHE B O 1
ATOM 7260 N N . SER B 1 306 ? -3.25 9.734 -11.195 1 95.69 306 SER B N 1
ATOM 7261 C CA . SER B 1 306 ? -3.307 10.617 -12.359 1 95.69 306 SER B CA 1
ATOM 7262 C C . SER B 1 306 ? -3.752 12.023 -11.969 1 95.69 306 SER B C 1
ATOM 7264 O O . SER B 1 306 ? -3.693 12.945 -12.781 1 95.69 306 SER B O 1
ATOM 7266 N N . ILE B 1 307 ? -4.191 12.172 -10.727 1 95.5 307 ILE B N 1
ATOM 7267 C CA . ILE B 1 307 ? -4.637 13.477 -10.258 1 95.5 307 ILE B CA 1
ATOM 7268 C C . ILE B 1 307 ? -3.441 14.422 -10.148 1 95.5 307 ILE B C 1
ATOM 7270 O O . ILE B 1 307 ? -2.488 14.141 -9.414 1 95.5 307 ILE B O 1
ATOM 7274 N N . PRO B 1 308 ? -3.432 15.508 -10.836 1 90.38 308 PRO B N 1
ATOM 7275 C CA . PRO B 1 308 ? -2.285 16.422 -10.82 1 90.38 308 PRO B CA 1
ATOM 7276 C C . PRO B 1 308 ? -2.193 17.234 -9.539 1 90.38 308 PRO B C 1
ATOM 7278 O O . PRO B 1 308 ? -3.209 17.719 -9.039 1 90.38 308 PRO B O 1
ATOM 7281 N N . PHE B 1 309 ? -0.945 17.359 -8.984 1 88.31 309 PHE B N 1
ATOM 7282 C CA . PHE B 1 309 ? -0.682 18.172 -7.797 1 88.31 309 PHE B CA 1
ATOM 7283 C C . PHE B 1 309 ? 0.141 19.406 -8.156 1 88.31 309 PHE B C 1
ATOM 7285 O O . PHE B 1 309 ? 0.426 20.234 -7.293 1 88.31 309 PHE B O 1
ATOM 7292 N N . ASP B 1 310 ? 0.492 19.625 -9.359 1 76.81 310 ASP B N 1
ATOM 7293 C CA . ASP B 1 310 ? 1.432 20.656 -9.805 1 76.81 310 ASP B CA 1
ATOM 7294 C C . ASP B 1 310 ? 0.878 22.047 -9.547 1 76.81 310 ASP B C 1
ATOM 7296 O O . ASP B 1 310 ? 1.641 23 -9.344 1 76.81 310 ASP B O 1
ATOM 7300 N N . HIS B 1 311 ? -0.382 22.188 -9.438 1 74.12 311 HIS B N 1
ATOM 7301 C CA . HIS B 1 311 ? -0.943 23.531 -9.328 1 74.12 311 HIS B CA 1
ATOM 7302 C C . HIS B 1 311 ? -1.412 23.812 -7.902 1 74.12 311 HIS B C 1
ATOM 7304 O O . HIS B 1 311 ? -2.117 24.797 -7.664 1 74.12 311 HIS B O 1
ATOM 7310 N N . LEU B 1 312 ? -0.973 22.891 -7.02 1 81.81 312 LEU B N 1
ATOM 7311 C CA . LEU B 1 312 ? -1.245 23.172 -5.617 1 81.81 312 LEU B CA 1
ATOM 7312 C C . LEU B 1 312 ? -0.17 24.094 -5.031 1 81.81 312 LEU B C 1
ATOM 7314 O O . LEU B 1 312 ? 0.827 23.609 -4.488 1 81.81 312 LEU B O 1
ATOM 7318 N N . GLU B 1 313 ? -0.388 25.297 -5.078 1 76.81 313 GLU B N 1
ATOM 7319 C CA . GLU B 1 313 ? 0.633 26.281 -4.746 1 76.81 313 GLU B CA 1
ATOM 7320 C C . GLU B 1 313 ? 0.815 26.406 -3.234 1 76.81 313 GLU B C 1
ATOM 7322 O O . GLU B 1 313 ? 1.869 26.844 -2.764 1 76.81 313 GLU B O 1
ATOM 7327 N N . ASP B 1 314 ? -0.194 26.062 -2.42 1 82.62 314 ASP B N 1
ATOM 7328 C CA . ASP B 1 314 ? -0.099 26.109 -0.964 1 82.62 314 ASP B CA 1
ATOM 7329 C C . ASP B 1 314 ? 0.483 24.812 -0.41 1 82.62 314 ASP B C 1
ATOM 7331 O O . ASP B 1 314 ? -0.13 23.75 -0.53 1 82.62 314 ASP B O 1
ATOM 7335 N N . PRO B 1 315 ? 1.663 24.844 0.273 1 83.38 315 PRO B N 1
ATOM 7336 C CA . PRO B 1 315 ? 2.322 23.625 0.754 1 83.38 315 PRO B CA 1
ATOM 7337 C C . PRO B 1 315 ? 1.477 22.859 1.765 1 83.38 315 PRO B C 1
ATOM 7339 O O . PRO B 1 315 ? 1.57 21.625 1.846 1 83.38 315 PRO B O 1
ATOM 7342 N N . VAL B 1 316 ? 0.677 23.594 2.488 1 86.31 316 VAL B N 1
ATOM 7343 C CA . VAL B 1 316 ? -0.163 22.938 3.482 1 86.31 316 VAL B CA 1
ATOM 7344 C C . VAL B 1 316 ? -1.225 22.094 2.783 1 86.31 316 VAL B C 1
ATOM 7346 O O . VAL B 1 316 ? -1.42 20.922 3.127 1 86.31 316 VAL B O 1
ATOM 7349 N N . LEU B 1 317 ? -1.868 22.703 1.824 1 87.94 317 LEU B N 1
ATOM 7350 C CA . LEU B 1 317 ? -2.885 21.969 1.077 1 87.94 317 LEU B CA 1
ATOM 7351 C C . LEU B 1 317 ? -2.26 20.828 0.289 1 87.94 317 LEU B C 1
ATOM 7353 O O . LEU B 1 317 ? -2.84 19.734 0.2 1 87.94 317 LEU B O 1
ATOM 7357 N N . TYR B 1 318 ? -1.069 21.094 -0.228 1 89.56 318 TYR B N 1
ATOM 7358 C CA . TYR B 1 318 ? -0.34 20.031 -0.922 1 89.56 318 TYR B CA 1
ATOM 7359 C C . TYR B 1 318 ? -0.147 18.828 -0.022 1 89.56 318 TYR B C 1
ATOM 7361 O O . TYR B 1 318 ? -0.426 17.688 -0.426 1 89.56 318 TYR B O 1
ATOM 7369 N N . GLN B 1 319 ? 0.266 19.078 1.16 1 91.12 319 GLN B N 1
ATOM 7370 C CA . GLN B 1 319 ? 0.567 18 2.096 1 91.12 319 GLN B CA 1
ATOM 7371 C C . GLN B 1 319 ? -0.702 17.266 2.514 1 91.12 319 GLN B C 1
ATOM 7373 O O . GLN B 1 319 ? -0.706 16.031 2.625 1 91.12 319 GLN B O 1
ATOM 7378 N N . LEU B 1 320 ? -1.783 17.953 2.738 1 93.62 320 LEU B N 1
ATOM 7379 C CA . LEU B 1 320 ? -3.043 17.344 3.146 1 93.62 320 LEU B CA 1
ATOM 7380 C C . LEU B 1 320 ? -3.564 16.406 2.066 1 93.62 320 LEU B C 1
ATOM 7382 O O . LEU B 1 320 ? -3.98 15.281 2.363 1 93.62 320 LEU B O 1
ATOM 7386 N N . TYR B 1 321 ? -3.498 16.875 0.84 1 95.12 321 TYR B N 1
ATOM 7387 C CA . TYR B 1 321 ? -4.012 16.062 -0.253 1 95.12 321 TYR B CA 1
ATOM 7388 C C . TYR B 1 321 ? -3.096 14.875 -0.523 1 95.12 321 TYR B C 1
ATOM 7390 O O . TYR B 1 321 ? -3.561 13.789 -0.884 1 95.12 321 TYR B O 1
ATOM 7398 N N . ARG B 1 322 ? -1.795 15.07 -0.354 1 94.31 322 ARG B N 1
ATOM 7399 C CA . ARG B 1 322 ? -0.855 13.961 -0.509 1 94.31 322 ARG B CA 1
ATOM 7400 C C . ARG B 1 322 ? -1.112 12.875 0.528 1 94.31 322 ARG B C 1
ATOM 7402 O O . ARG B 1 322 ? -1.119 11.688 0.201 1 94.31 322 ARG B O 1
ATOM 7409 N N . GLU B 1 323 ? -1.322 13.281 1.723 1 95.88 323 GLU B N 1
ATOM 7410 C CA . GLU B 1 323 ? -1.638 12.328 2.787 1 95.88 323 GLU B CA 1
ATOM 7411 C C . GLU B 1 323 ? -2.924 11.57 2.484 1 95.88 323 GLU B C 1
ATOM 7413 O O . GLU B 1 323 ? -2.994 10.352 2.682 1 95.88 323 GLU B O 1
ATOM 7418 N N . LYS B 1 324 ? -3.914 12.297 1.997 1 97.25 324 LYS B N 1
ATOM 7419 C CA . LYS B 1 324 ? -5.184 11.656 1.665 1 97.25 324 LYS B CA 1
ATOM 7420 C C . LYS B 1 324 ? -5.02 10.68 0.502 1 97.25 324 LYS B C 1
ATOM 7422 O O . LYS B 1 324 ? -5.609 9.602 0.505 1 97.25 324 LYS B O 1
ATOM 7427 N N . GLN B 1 325 ? -4.258 11.102 -0.504 1 97.25 325 GLN B N 1
ATOM 7428 C CA . GLN B 1 325 ? -3.967 10.227 -1.634 1 97.25 325 GLN B CA 1
ATOM 7429 C C . GLN B 1 325 ? -3.33 8.922 -1.168 1 97.25 325 GLN B C 1
ATOM 7431 O O . GLN B 1 325 ? -3.73 7.84 -1.602 1 97.25 325 GLN B O 1
ATOM 7436 N N . GLN B 1 326 ? -2.387 8.984 -0.249 1 96.69 326 GLN B N 1
ATOM 7437 C CA . GLN B 1 326 ? -1.698 7.812 0.277 1 96.69 326 GLN B CA 1
ATOM 7438 C C . GLN B 1 326 ? -2.648 6.934 1.085 1 96.69 326 GLN B C 1
ATOM 7440 O O . GLN B 1 326 ? -2.568 5.703 1.022 1 96.69 326 GLN B O 1
ATOM 7445 N N . GLU B 1 327 ? -3.518 7.559 1.808 1 97.44 327 GLU B N 1
ATOM 7446 C CA . GLU B 1 327 ? -4.488 6.805 2.596 1 97.44 327 GLU B CA 1
ATOM 7447 C C . GLU B 1 327 ? -5.449 6.035 1.694 1 97.44 327 GLU B C 1
ATOM 7449 O O . GLU B 1 327 ? -5.727 4.859 1.938 1 97.44 327 GLU B O 1
ATOM 7454 N N . VAL B 1 328 ? -5.965 6.75 0.665 1 97.88 328 VAL B N 1
ATOM 7455 C CA . VAL B 1 328 ? -6.887 6.109 -0.272 1 97.88 328 VAL B CA 1
ATOM 7456 C C . VAL B 1 328 ? -6.184 4.957 -0.98 1 97.88 328 VAL B C 1
ATOM 7458 O O . VAL B 1 328 ? -6.766 3.885 -1.166 1 97.88 328 VAL B O 1
ATOM 7461 N N . ASP B 1 329 ? -4.953 5.129 -1.338 1 97.94 329 ASP B N 1
ATOM 7462 C CA . ASP B 1 329 ? -4.16 4.07 -1.95 1 97.94 329 ASP B CA 1
ATOM 7463 C C . ASP B 1 329 ? -4.074 2.85 -1.036 1 97.94 329 ASP B C 1
ATOM 7465 O O . ASP B 1 329 ? -4.234 1.715 -1.491 1 97.94 329 ASP B O 1
ATOM 7469 N N . LEU B 1 330 ? -3.746 3.088 0.224 1 97.81 330 LEU B N 1
ATOM 7470 C CA . LEU B 1 330 ? -3.615 2.002 1.19 1 97.81 330 LEU B CA 1
ATOM 7471 C C . LEU B 1 330 ? -4.945 1.274 1.371 1 97.81 330 LEU B C 1
ATOM 7473 O O . LEU B 1 330 ? -4.973 0.046 1.477 1 97.81 330 LEU B O 1
ATOM 7477 N N . GLN B 1 331 ? -6.047 2.006 1.391 1 97.75 331 GLN B N 1
ATOM 7478 C CA . GLN B 1 331 ? -7.367 1.39 1.492 1 97.75 331 GLN B CA 1
ATOM 7479 C C . GLN B 1 331 ? -7.641 0.48 0.298 1 97.75 331 GLN B C 1
ATOM 7481 O O . GLN B 1 331 ? -8.156 -0.628 0.46 1 97.75 331 GLN B O 1
ATOM 7486 N N . LEU B 1 332 ? -7.328 0.968 -0.877 1 97.75 332 LEU B N 1
ATOM 7487 C CA . LEU B 1 332 ? -7.504 0.167 -2.084 1 97.75 332 LEU B CA 1
ATOM 7488 C C . LEU B 1 332 ? -6.637 -1.086 -2.035 1 97.75 332 LEU B C 1
ATOM 7490 O O . LEU B 1 332 ? -7.082 -2.17 -2.42 1 97.75 332 LEU B O 1
ATOM 7494 N N . THR B 1 333 ? -5.406 -0.949 -1.535 1 97.62 333 THR B N 1
ATOM 7495 C CA . THR B 1 333 ? -4.508 -2.086 -1.367 1 97.62 333 THR B CA 1
ATOM 7496 C C . THR B 1 333 ? -5.098 -3.102 -0.392 1 97.62 333 THR B C 1
ATOM 7498 O O . THR B 1 333 ? -5.023 -4.309 -0.625 1 97.62 333 THR B O 1
ATOM 7501 N N . MET B 1 334 ? -5.688 -2.641 0.64 1 97.44 334 MET B N 1
ATOM 7502 C CA . MET B 1 334 ? -6.324 -3.518 1.619 1 97.44 334 MET B CA 1
ATOM 7503 C C . MET B 1 334 ? -7.473 -4.293 0.987 1 97.44 334 MET B C 1
ATOM 7505 O O . MET B 1 334 ? -7.621 -5.496 1.223 1 97.44 334 MET B O 1
ATOM 7509 N N . LEU B 1 335 ? -8.258 -3.584 0.209 1 96.44 335 LEU B N 1
ATOM 7510 C CA . LEU B 1 335 ? -9.383 -4.25 -0.444 1 96.44 335 LEU B CA 1
ATOM 7511 C C . LEU B 1 335 ? -8.891 -5.363 -1.366 1 96.44 335 LEU B C 1
ATOM 7513 O O . LEU B 1 335 ? -9.508 -6.43 -1.439 1 96.44 335 LEU B O 1
ATOM 7517 N N . SER B 1 336 ? -7.785 -5.129 -2.027 1 94.44 336 SER B N 1
ATOM 7518 C CA . SER B 1 336 ? -7.199 -6.137 -2.902 1 94.44 336 SER B CA 1
ATOM 7519 C C . SER B 1 336 ? -6.691 -7.336 -2.104 1 94.44 336 SER B C 1
ATOM 7521 O O . SER B 1 336 ? -6.641 -8.453 -2.617 1 94.44 336 SER B O 1
ATOM 7523 N N . ALA B 1 337 ? -6.352 -7.094 -0.85 1 95.62 337 ALA B N 1
ATOM 7524 C CA . ALA B 1 337 ? -5.754 -8.133 -0.013 1 95.62 337 ALA B CA 1
ATOM 7525 C C . ALA B 1 337 ? -6.793 -8.742 0.923 1 95.62 337 ALA B C 1
ATOM 7527 O O . ALA B 1 337 ? -6.445 -9.5 1.831 1 95.62 337 ALA B O 1
ATOM 7528 N N . ARG B 1 338 ? -8.07 -8.406 0.699 1 94.5 338 ARG B N 1
ATOM 7529 C CA . ARG B 1 338 ? -9.125 -8.93 1.559 1 94.5 338 ARG B CA 1
ATOM 7530 C C . ARG B 1 338 ? -9.062 -10.453 1.646 1 94.5 338 ARG B C 1
ATOM 7532 O O . ARG B 1 338 ? -8.859 -11.133 0.634 1 94.5 338 ARG B O 1
ATOM 7539 N N . GLU B 1 339 ? -9.102 -11.008 2.885 1 93.12 339 GLU B N 1
ATOM 7540 C CA . GLU B 1 339 ? -9.148 -12.438 3.197 1 93.12 339 GLU B CA 1
ATOM 7541 C C . GLU B 1 339 ? -7.766 -13.07 3.047 1 93.12 339 GLU B C 1
ATOM 7543 O O . GLU B 1 339 ? -7.652 -14.297 2.949 1 93.12 339 GLU B O 1
ATOM 7548 N N . THR B 1 340 ? -6.703 -12.258 2.893 1 92.75 340 THR B N 1
ATOM 7549 C CA . THR B 1 340 ? -5.336 -12.766 2.889 1 92.75 340 THR B CA 1
ATOM 7550 C C . THR B 1 340 ? -4.602 -12.344 4.156 1 92.75 340 THR B C 1
ATOM 7552 O O . THR B 1 340 ? -5.074 -11.484 4.898 1 92.75 340 THR B O 1
ATOM 7555 N N . ARG B 1 341 ? -3.463 -12.906 4.344 1 90.31 341 ARG B N 1
ATOM 7556 C CA . ARG B 1 341 ? -2.668 -12.641 5.539 1 90.31 341 ARG B CA 1
ATOM 7557 C C . ARG B 1 341 ? -2.084 -11.234 5.508 1 90.31 341 ARG B C 1
ATOM 7559 O O . ARG B 1 341 ? -1.755 -10.672 6.555 1 90.31 341 ARG B O 1
ATOM 7566 N N . LYS B 1 342 ? -1.943 -10.672 4.332 1 95.12 342 LYS B N 1
ATOM 7567 C CA . LYS B 1 342 ? -1.361 -9.336 4.207 1 95.12 342 LYS B CA 1
ATOM 7568 C C . LYS B 1 342 ? -2.328 -8.266 4.699 1 95.12 342 LYS B C 1
ATOM 7570 O O . LYS B 1 342 ? -1.916 -7.152 5.023 1 95.12 342 LYS B O 1
ATOM 7575 N N . PHE B 1 343 ? -3.654 -8.641 4.727 1 97.25 343 PHE B N 1
ATOM 7576 C CA . PHE B 1 343 ? -4.691 -7.676 5.086 1 97.25 343 PHE B CA 1
ATOM 7577 C C . PHE B 1 343 ? -4.426 -7.082 6.465 1 97.25 343 PHE B C 1
ATOM 7579 O O . PHE B 1 343 ? -4.559 -5.871 6.66 1 97.25 343 PHE B O 1
ATOM 7586 N N . ILE B 1 344 ? -3.99 -7.91 7.461 1 96.56 344 ILE B N 1
ATOM 7587 C CA . ILE B 1 344 ? -3.764 -7.469 8.836 1 96.56 344 ILE B CA 1
ATOM 7588 C C . ILE B 1 344 ? -2.6 -6.48 8.875 1 96.56 344 ILE B C 1
ATOM 7590 O O . ILE B 1 344 ? -2.623 -5.512 9.633 1 96.56 344 ILE B O 1
ATOM 7594 N N . GLU B 1 345 ? -1.528 -6.699 8.047 1 96.06 345 GLU B N 1
ATOM 7595 C CA . GLU B 1 345 ? -0.364 -5.82 8.008 1 96.06 345 GLU B CA 1
ATOM 7596 C C . GLU B 1 345 ? -0.732 -4.441 7.477 1 96.06 345 GLU B C 1
ATOM 7598 O O . GLU B 1 345 ? -0.314 -3.422 8.031 1 96.06 345 GLU B O 1
ATOM 7603 N N . PHE B 1 346 ? -1.549 -4.418 6.41 1 97.44 346 PHE B N 1
ATOM 7604 C CA . PHE B 1 346 ? -2.012 -3.152 5.859 1 97.44 346 PHE B CA 1
ATOM 7605 C C . PHE B 1 346 ? -2.928 -2.434 6.844 1 97.44 346 PHE B C 1
ATOM 7607 O O . PHE B 1 346 ? -2.906 -1.205 6.934 1 97.44 346 PHE B O 1
ATOM 7614 N N . GLY B 1 347 ? -3.752 -3.25 7.59 1 97.12 347 GLY B N 1
ATOM 7615 C CA . GLY B 1 347 ? -4.594 -2.67 8.625 1 97.12 347 GLY B CA 1
ATOM 7616 C C . GLY B 1 347 ? -3.807 -1.964 9.711 1 97.12 347 GLY B C 1
ATOM 7617 O O . GLY B 1 347 ? -4.18 -0.874 10.148 1 97.12 347 GLY B O 1
ATOM 7618 N N . ARG B 1 348 ? -2.693 -2.533 10.094 1 95.88 348 ARG B N 1
ATOM 7619 C CA . ARG B 1 348 ? -1.831 -1.918 11.094 1 95.88 348 ARG B CA 1
ATOM 7620 C C . ARG B 1 348 ? -1.214 -0.626 10.57 1 95.88 348 ARG B C 1
ATOM 7622 O O . ARG B 1 348 ? -1.039 0.335 11.32 1 95.88 348 ARG B O 1
ATOM 7629 N N . ALA B 1 349 ? -0.87 -0.662 9.273 1 96.38 349 ALA B N 1
ATOM 7630 C CA . ALA B 1 349 ? -0.311 0.544 8.672 1 96.38 349 ALA B CA 1
ATOM 7631 C C . ALA B 1 349 ? -1.334 1.677 8.664 1 96.38 349 ALA B C 1
ATOM 7633 O O . ALA B 1 349 ? -0.981 2.844 8.852 1 96.38 349 ALA B O 1
ATOM 7634 N N . LEU B 1 350 ? -2.584 1.319 8.43 1 96.75 350 LEU B N 1
ATOM 7635 C CA . LEU B 1 350 ? -3.637 2.318 8.297 1 96.75 350 LEU B CA 1
ATOM 7636 C C . LEU B 1 350 ? -4.109 2.797 9.664 1 96.75 350 LEU B C 1
ATOM 7638 O O . LEU B 1 350 ? -4.289 3.998 9.875 1 96.75 350 LEU B O 1
ATOM 7642 N N . TYR B 1 351 ? -4.293 1.83 10.656 1 96.62 351 TYR B N 1
ATOM 7643 C CA . TYR B 1 351 ? -4.961 2.176 11.906 1 96.62 351 TYR B CA 1
ATOM 7644 C C . TYR B 1 351 ? -3.98 2.139 13.07 1 96.62 351 TYR B C 1
ATOM 7646 O O . TYR B 1 351 ? -4.316 2.553 14.188 1 96.62 351 TYR B O 1
ATOM 7654 N N . GLY B 1 352 ? -2.805 1.666 12.852 1 93.06 352 GLY B N 1
ATOM 7655 C CA . GLY B 1 352 ? -1.812 1.561 13.906 1 93.06 352 GLY B CA 1
ATOM 7656 C C . GLY B 1 352 ? -1.828 0.215 14.609 1 93.06 352 GLY B C 1
ATOM 7657 O O . GLY B 1 352 ? -2.826 -0.507 14.555 1 93.06 352 GLY B O 1
ATOM 7658 N N . PRO B 1 353 ? -0.758 -0.15 15.219 1 92.31 353 PRO B N 1
ATOM 7659 C CA . PRO B 1 353 ? -0.708 -1.354 16.047 1 92.31 353 PRO B CA 1
ATOM 7660 C C . PRO B 1 353 ? -1.389 -1.163 17.406 1 92.31 353 PRO B C 1
ATOM 7662 O O . PRO B 1 353 ? -2.027 -0.135 17.641 1 92.31 353 PRO B O 1
ATOM 7665 N N . VAL B 1 354 ? -1.396 -2.215 18.219 1 96 354 VAL B N 1
ATOM 7666 C CA . VAL B 1 354 ? -1.805 -2.08 19.609 1 96 354 VAL B CA 1
ATOM 7667 C C . VAL B 1 354 ? -0.583 -1.796 20.484 1 96 354 VAL B C 1
ATOM 7669 O O . VAL B 1 354 ? 0.201 -2.701 20.781 1 96 354 VAL B O 1
ATOM 7672 N N . GLU B 1 355 ? -0.413 -0.594 20.875 1 92.88 355 GLU B N 1
ATOM 7673 C CA . GLU B 1 355 ? 0.725 -0.2 21.688 1 92.88 355 GLU B CA 1
ATOM 7674 C C . GLU B 1 355 ? 0.632 -0.81 23.094 1 92.88 355 GLU B C 1
ATOM 7676 O O . GLU B 1 355 ? -0.465 -1.047 23.594 1 92.88 355 GLU B O 1
ATOM 7681 N N . PRO B 1 356 ? 1.738 -0.979 23.734 1 91.69 356 PRO B N 1
ATOM 7682 C CA . PRO B 1 356 ? 1.742 -1.58 25.062 1 91.69 356 PRO B CA 1
ATOM 7683 C C . PRO B 1 356 ? 0.903 -0.792 26.078 1 91.69 356 PRO B C 1
ATOM 7685 O O . PRO B 1 356 ? 0.197 -1.385 26.891 1 91.69 356 PRO B O 1
ATOM 7688 N N . ASN B 1 357 ? 0.989 0.496 25.984 1 93.56 357 ASN B N 1
ATOM 7689 C CA . ASN B 1 357 ? 0.216 1.312 26.922 1 93.56 357 ASN B CA 1
ATOM 7690 C C . ASN B 1 357 ? -1.284 1.158 26.688 1 93.56 357 ASN B C 1
ATOM 7692 O O . ASN B 1 357 ? -2.07 1.197 27.625 1 93.56 357 ASN B O 1
ATOM 7696 N N . LEU B 1 358 ? -1.709 1.052 25.469 1 96.75 358 LEU B N 1
ATOM 7697 C CA . LEU B 1 358 ? -3.113 0.834 25.141 1 96.75 358 LEU B CA 1
ATOM 7698 C C . LEU B 1 358 ? -3.59 -0.521 25.656 1 96.75 358 LEU B C 1
ATOM 7700 O O . LEU B 1 358 ? -4.676 -0.626 26.234 1 96.75 358 LEU B O 1
ATOM 7704 N N . LEU B 1 359 ? -2.777 -1.52 25.469 1 97.31 359 LEU B N 1
ATOM 7705 C CA . LEU B 1 359 ? -3.107 -2.859 25.938 1 97.31 359 LEU B CA 1
ATOM 7706 C C . LEU B 1 359 ? -3.213 -2.887 27.469 1 97.31 359 LEU B C 1
ATOM 7708 O O . LEU B 1 359 ? -4.137 -3.488 28.016 1 97.31 359 LEU B O 1
ATOM 7712 N N . SER B 1 360 ? -2.277 -2.244 28.109 1 96.75 360 SER B N 1
ATOM 7713 C CA . SER B 1 360 ? -2.295 -2.18 29.562 1 96.75 360 SER B CA 1
ATOM 7714 C C . SER B 1 360 ? -3.561 -1.495 30.062 1 96.75 360 SER B C 1
ATOM 7716 O O . SER B 1 360 ? -4.164 -1.94 31.047 1 96.75 360 SER B O 1
ATOM 7718 N N . ALA B 1 361 ? -3.914 -0.425 29.422 1 96.69 361 ALA B N 1
ATOM 7719 C CA . ALA B 1 361 ? -5.141 0.278 29.781 1 96.69 361 ALA B CA 1
ATOM 7720 C C . ALA B 1 361 ? -6.359 -0.628 29.625 1 96.69 361 ALA B C 1
ATOM 7722 O O . ALA B 1 361 ? -7.246 -0.637 30.484 1 96.69 361 ALA B O 1
ATOM 7723 N N . ALA B 1 362 ? -6.426 -1.346 28.547 1 98 362 ALA B N 1
ATOM 7724 C CA . ALA B 1 362 ? -7.535 -2.262 28.297 1 98 362 ALA B CA 1
ATOM 7725 C C . ALA B 1 362 ? -7.594 -3.359 29.359 1 98 362 ALA B C 1
ATOM 7727 O O . ALA B 1 362 ? -8.672 -3.676 29.875 1 98 362 ALA B O 1
ATOM 7728 N N . GLU B 1 363 ? -6.461 -3.891 29.688 1 97.06 363 GLU B N 1
ATOM 7729 C CA . GLU B 1 363 ? -6.383 -4.945 30.688 1 97.06 363 GLU B CA 1
ATOM 7730 C C . GLU B 1 363 ? -6.812 -4.438 32.062 1 97.06 363 GLU B C 1
ATOM 7732 O O . GLU B 1 363 ? -7.492 -5.148 32.812 1 97.06 363 GLU B O 1
ATOM 7737 N N . GLU B 1 364 ? -6.406 -3.277 32.344 1 95.75 364 GLU B N 1
ATOM 7738 C CA . GLU B 1 364 ? -6.801 -2.674 33.625 1 95.75 364 GLU B CA 1
ATOM 7739 C C . GLU B 1 364 ? -8.312 -2.482 33.688 1 95.75 364 GLU B C 1
ATOM 7741 O O . GLU B 1 364 ? -8.93 -2.75 34.719 1 95.75 364 GLU B O 1
ATOM 7746 N N . ILE B 1 365 ? -8.883 -1.979 32.625 1 96.56 365 ILE B N 1
ATOM 7747 C CA . ILE B 1 365 ? -10.328 -1.782 32.562 1 96.56 365 ILE B CA 1
ATOM 7748 C C . ILE B 1 365 ? -11.039 -3.113 32.812 1 96.56 365 ILE B C 1
ATOM 7750 O O . ILE B 1 365 ? -11.977 -3.193 33.594 1 96.56 365 ILE B O 1
ATOM 7754 N N . LEU B 1 366 ? -10.602 -4.145 32.156 1 96.12 366 LEU B N 1
ATOM 7755 C CA . LEU B 1 366 ? -11.234 -5.457 32.25 1 96.12 366 LEU B CA 1
ATOM 7756 C C . LEU B 1 366 ? -11.07 -6.027 33.656 1 96.12 366 LEU B C 1
ATOM 7758 O O . LEU B 1 366 ? -11.992 -6.633 34.219 1 96.12 366 LEU B O 1
ATOM 7762 N N . ALA B 1 367 ? -9.938 -5.82 34.25 1 93.5 367 ALA B N 1
ATOM 7763 C CA . ALA B 1 367 ? -9.656 -6.336 35.594 1 93.5 367 ALA B CA 1
ATOM 7764 C C . ALA B 1 367 ? -10.5 -5.625 36.656 1 93.5 367 ALA B C 1
ATOM 7766 O O . ALA B 1 367 ? -11.039 -6.262 37.562 1 93.5 367 ALA B O 1
ATOM 7767 N N . ARG B 1 368 ? -10.68 -4.363 36.531 1 90.44 368 ARG B N 1
ATOM 7768 C CA . ARG B 1 368 ? -11.32 -3.559 37.562 1 90.44 368 ARG B CA 1
ATOM 7769 C C . ARG B 1 368 ? -12.836 -3.525 37.375 1 90.44 368 ARG B C 1
ATOM 7771 O O . ARG B 1 368 ? -13.578 -3.283 38.312 1 90.44 368 ARG B O 1
ATOM 7778 N N . SER B 1 369 ? -13.297 -3.67 36.219 1 83.38 369 SER B N 1
ATOM 7779 C CA . SER B 1 369 ? -14.734 -3.615 35.969 1 83.38 369 SER B CA 1
ATOM 7780 C C . SER B 1 369 ? -15.414 -4.934 36.344 1 83.38 369 SER B C 1
ATOM 7782 O O . SER B 1 369 ? -16.641 -4.988 36.5 1 83.38 369 SER B O 1
ATOM 7784 N N . GLN B 1 370 ? -14.742 -6.027 36.219 1 70.44 370 GLN B N 1
ATOM 7785 C CA . GLN B 1 370 ? -15.32 -7.301 36.625 1 70.44 370 GLN B CA 1
ATOM 7786 C C . GLN B 1 370 ? -15.836 -7.238 38.062 1 70.44 370 GLN B C 1
ATOM 7788 O O . GLN B 1 370 ? -16.859 -7.844 38.406 1 70.44 370 GLN B O 1
ATOM 7793 N N . LYS B 1 371 ? -15.227 -6.508 38.875 1 59.28 371 LYS B N 1
ATOM 7794 C CA . LYS B 1 371 ? -15.594 -6.391 40.281 1 59.28 371 LYS B CA 1
ATOM 7795 C C . LYS B 1 371 ? -16.828 -5.516 40.438 1 59.28 371 LYS B C 1
ATOM 7797 O O . LYS B 1 371 ? -17.609 -5.703 41.375 1 59.28 371 LYS B O 1
ATOM 7802 N N . VAL B 1 372 ? -17.094 -4.641 39.562 1 55.47 372 VAL B N 1
ATOM 7803 C CA . VAL B 1 372 ? -18.219 -3.715 39.656 1 55.47 372 VAL B CA 1
ATOM 7804 C C . VAL B 1 372 ? -19.484 -4.355 39.094 1 55.47 372 VAL B C 1
ATOM 7806 O O . VAL B 1 372 ? -20.594 -3.893 39.344 1 55.47 372 VAL B O 1
ATOM 7809 N N . ALA B 1 373 ? -19.375 -5.207 38.125 1 50.78 373 ALA B N 1
ATOM 7810 C CA . ALA B 1 373 ? -20.469 -5.715 37.312 1 50.78 373 ALA B CA 1
ATOM 7811 C C . ALA B 1 373 ? -21.422 -6.586 38.125 1 50.78 373 ALA B C 1
ATOM 7813 O O . ALA B 1 373 ? -22.1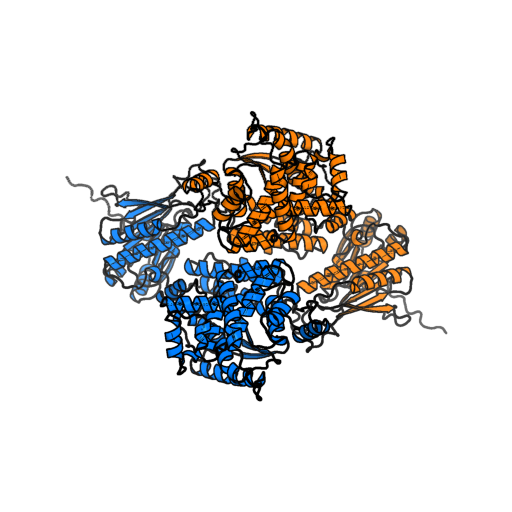09 -7.453 37.594 1 50.78 373 ALA B O 1
ATOM 7814 N N . ALA B 1 374 ? -21.219 -6.621 39.438 1 43.53 374 ALA B N 1
ATOM 7815 C CA . ALA B 1 374 ? -22.078 -7.578 40.125 1 43.53 374 ALA B CA 1
ATOM 7816 C C . ALA B 1 374 ? -23.547 -7.316 39.812 1 43.53 374 ALA B C 1
ATOM 7818 O O . ALA B 1 374 ? -24.422 -8.047 40.281 1 43.53 374 ALA B O 1
ATOM 7819 N N . ASP B 1 375 ? -24 -6.117 39.625 1 40.88 375 ASP B N 1
ATOM 7820 C CA . ASP B 1 375 ? -25.453 -6.055 39.688 1 40.88 375 ASP B CA 1
ATOM 7821 C C . ASP B 1 375 ? -26.062 -6.484 38.344 1 40.88 375 ASP B C 1
ATOM 7823 O O . ASP B 1 375 ? -25.844 -5.836 37.312 1 40.88 375 ASP B O 1
ATOM 7827 N N . PRO B 1 376 ? -26.172 -7.762 38.188 1 43.94 376 PRO B N 1
ATOM 7828 C CA . PRO B 1 376 ? -26.891 -8.156 36.969 1 43.94 376 PRO B CA 1
ATOM 7829 C C . PRO B 1 376 ? -28.047 -7.211 36.625 1 43.94 376 PRO B C 1
ATOM 7831 O O . PRO B 1 376 ? -28.906 -6.953 37.469 1 43.94 376 PRO B O 1
ATOM 7834 N N . GLN B 1 377 ? -27.875 -6.152 36.031 1 42.81 377 GLN B N 1
ATOM 7835 C CA . GLN B 1 377 ? -29.047 -5.367 35.656 1 42.81 377 GLN B CA 1
ATOM 7836 C C . GLN B 1 377 ? -30.172 -6.27 35.156 1 42.81 377 GLN B C 1
ATOM 7838 O O . GLN B 1 377 ? -29.953 -7.199 34.406 1 42.81 377 GLN B O 1
ATOM 7843 N N . ALA B 1 378 ? -31.219 -6.359 35.844 1 42.5 378 ALA B N 1
ATOM 7844 C CA . ALA B 1 378 ? -32.469 -7.043 35.469 1 42.5 378 ALA B CA 1
ATOM 7845 C C . ALA B 1 378 ? -32.75 -6.918 34 1 42.5 378 ALA B C 1
ATOM 7847 O O . ALA B 1 378 ? -32.531 -5.859 33.406 1 42.5 378 ALA B O 1
ATOM 7848 N N . PRO B 1 379 ? -32.719 -7.992 33.219 1 46.34 379 PRO B N 1
ATOM 7849 C CA . PRO B 1 379 ? -33.125 -7.875 31.828 1 46.34 379 PRO B CA 1
ATOM 7850 C C . PRO B 1 379 ? -34.25 -6.848 31.625 1 46.34 379 PRO B C 1
ATOM 7852 O O . PRO B 1 379 ? -35.281 -6.914 32.281 1 46.34 379 PRO B O 1
ATOM 7855 N N . ALA B 1 380 ? -34.031 -5.68 31.344 1 47.94 380 ALA B N 1
ATOM 7856 C CA . ALA B 1 380 ? -35.094 -4.703 31.094 1 47.94 380 ALA B CA 1
ATOM 7857 C C . ALA B 1 380 ? -36.219 -5.312 30.25 1 47.94 380 ALA B C 1
ATOM 7859 O O . ALA B 1 380 ? -35.969 -5.977 29.25 1 47.94 380 ALA B O 1
ATOM 7860 N N . GLU B 1 381 ? -37.281 -5.484 30.75 1 55.97 381 GLU B N 1
ATOM 7861 C CA . GLU B 1 381 ? -38.5 -5.961 30.109 1 55.97 381 GLU B CA 1
ATOM 7862 C C . GLU B 1 381 ? -38.688 -5.336 28.734 1 55.97 381 GLU B C 1
ATOM 7864 O O . GLU B 1 381 ? -39.125 -6.004 27.797 1 55.97 381 GLU B O 1
ATOM 7869 N N . ARG B 1 382 ? -38.312 -3.992 28.484 1 68.56 382 ARG B N 1
ATOM 7870 C CA . ARG B 1 382 ? -38.562 -3.33 27.203 1 68.56 382 ARG B CA 1
ATOM 7871 C C . ARG B 1 382 ? -37.281 -3.166 26.406 1 68.56 382 ARG B C 1
ATOM 7873 O O . ARG B 1 382 ? -36.25 -2.777 26.953 1 68.56 382 ARG B O 1
ATOM 7880 N N . ARG B 1 383 ? -37.156 -3.785 25.203 1 86.19 383 ARG B N 1
ATOM 7881 C CA . ARG B 1 383 ? -36.031 -3.674 24.266 1 86.19 383 ARG B CA 1
ATOM 7882 C C . ARG B 1 383 ? -36.406 -2.734 23.109 1 86.19 383 ARG B C 1
ATOM 7884 O O . ARG B 1 383 ? -37.562 -2.619 22.734 1 86.19 383 ARG B O 1
ATOM 7891 N N . ALA B 1 384 ? -35.438 -1.878 22.812 1 92.25 384 ALA B N 1
ATOM 7892 C CA . ALA B 1 384 ? -35.562 -1.027 21.625 1 92.25 384 ALA B CA 1
ATOM 7893 C C . ALA B 1 384 ? -35.125 -1.77 20.375 1 92.25 384 ALA B C 1
ATOM 7895 O O . ALA B 1 384 ? -34 -2.277 20.297 1 92.25 384 ALA B O 1
ATOM 7896 N N . ASP B 1 385 ? -36 -1.817 19.438 1 94.06 385 ASP B N 1
ATOM 7897 C CA . ASP B 1 385 ? -35.688 -2.48 18.172 1 94.06 385 ASP B CA 1
ATOM 7898 C C . ASP B 1 385 ? -35.281 -1.465 17.109 1 94.06 385 ASP B C 1
ATOM 7900 O O . ASP B 1 385 ? -35.156 -0.276 17.406 1 94.06 385 ASP B O 1
ATOM 7904 N N . SER B 1 386 ? -35.031 -1.931 15.898 1 94.69 386 SER B N 1
ATOM 7905 C CA . SER B 1 386 ? -34.562 -1.079 14.812 1 94.69 386 SER B CA 1
ATOM 7906 C C . SER B 1 386 ? -35.562 0.024 14.492 1 94.69 386 SER B C 1
ATOM 7908 O O . SER B 1 386 ? -35.188 1.134 14.125 1 94.69 386 SER B O 1
ATOM 7910 N N . HIS B 1 387 ? -36.844 -0.252 14.734 1 95.25 387 HIS B N 1
ATOM 7911 C CA . HIS B 1 387 ? -37.875 0.74 14.453 1 95.25 387 HIS B CA 1
ATOM 7912 C C . HIS B 1 387 ? -37.812 1.894 15.453 1 95.25 387 HIS B C 1
ATOM 7914 O O . HIS B 1 387 ? -37.906 3.061 15.07 1 95.25 387 HIS B O 1
ATOM 7920 N N . PHE B 1 388 ? -37.688 1.521 16.656 1 96.06 388 PHE B N 1
ATOM 7921 C CA . PHE B 1 388 ? -37.562 2.543 17.688 1 96.06 388 PHE B CA 1
ATOM 7922 C C . PHE B 1 388 ? -36.312 3.387 17.469 1 96.06 388 PHE B C 1
ATOM 7924 O O . PHE B 1 388 ? -36.375 4.613 17.594 1 96.06 388 PHE B O 1
ATOM 7931 N N . VAL B 1 389 ? -35.25 2.773 17.188 1 96.75 389 VAL B N 1
ATOM 7932 C CA . VAL B 1 389 ? -33.969 3.461 16.938 1 96.75 389 VAL B CA 1
ATOM 7933 C C . VAL B 1 389 ? -34.125 4.402 15.75 1 96.75 389 VAL B C 1
ATOM 7935 O O . VAL B 1 389 ? -33.656 5.539 15.781 1 96.75 389 VAL B O 1
ATOM 7938 N N . GLU B 1 390 ? -34.781 3.916 14.703 1 97.38 390 GLU B N 1
ATOM 7939 C CA . GLU B 1 390 ? -35.031 4.727 13.516 1 97.38 390 GLU B CA 1
ATOM 7940 C C . GLU B 1 390 ? -35.844 5.969 13.844 1 97.38 390 GLU B C 1
ATOM 7942 O O . GLU B 1 390 ? -35.531 7.062 13.367 1 97.38 390 GLU B O 1
ATOM 7947 N N . MET B 1 391 ? -36.844 5.785 14.656 1 97.31 391 MET B N 1
ATOM 7948 C CA . MET B 1 391 ? -37.719 6.891 15.055 1 97.31 391 MET B CA 1
ATOM 7949 C C . MET B 1 391 ? -36.906 7.938 15.836 1 97.31 391 MET B C 1
ATOM 7951 O O . MET B 1 391 ? -37 9.133 15.547 1 97.31 391 MET B O 1
ATOM 7955 N N . ARG B 1 392 ? -36.188 7.488 16.781 1 97.56 392 ARG B N 1
ATOM 7956 C CA . ARG B 1 392 ? -35.406 8.391 17.609 1 97.56 392 ARG B CA 1
ATOM 7957 C C . ARG B 1 392 ? -34.312 9.086 16.781 1 97.56 392 ARG B C 1
ATOM 7959 O O . ARG B 1 392 ? -33.969 10.25 17.031 1 97.56 392 ARG B O 1
ATOM 7966 N N . ALA B 1 393 ? -33.688 8.383 15.844 1 98.19 393 ALA B N 1
ATOM 7967 C CA . ALA B 1 393 ? -32.719 8.961 14.938 1 98.19 393 ALA B CA 1
ATOM 7968 C C . ALA B 1 393 ? -33.312 10.078 14.102 1 98.19 393 ALA B C 1
ATOM 7970 O O . ALA B 1 393 ? -32.719 11.133 13.922 1 98.19 393 ALA B O 1
ATOM 7971 N N . GLY B 1 394 ? -34.531 9.812 13.625 1 98.06 394 GLY B N 1
ATOM 7972 C CA . GLY B 1 394 ? -35.25 10.828 12.867 1 98.06 394 GLY B CA 1
ATOM 7973 C C . GLY B 1 394 ? -35.5 12.102 13.664 1 98.06 394 GLY B C 1
ATOM 7974 O O . GLY B 1 394 ? -35.344 13.203 13.133 1 98.06 394 GLY B O 1
ATOM 7975 N N . GLU B 1 395 ? -35.844 11.898 14.891 1 97.94 395 GLU B N 1
ATOM 7976 C CA . GLU B 1 395 ? -36.094 13.039 15.766 1 97.94 395 GLU B CA 1
ATOM 7977 C C . GLU B 1 395 ? -34.844 13.859 15.977 1 97.94 395 GLU B C 1
ATOM 7979 O O . GLU B 1 395 ? -34.844 15.086 15.922 1 97.94 395 GLU B O 1
ATOM 7984 N N . MET B 1 396 ? -33.75 13.219 16.203 1 97.81 396 MET B N 1
ATOM 7985 C CA . MET B 1 396 ? -32.5 13.898 16.438 1 97.81 396 MET B CA 1
ATOM 7986 C C . MET B 1 396 ? -32 14.609 15.18 1 97.81 396 MET B C 1
ATOM 7988 O O . MET B 1 396 ? -31.516 15.734 15.242 1 97.81 396 MET B O 1
ATOM 7992 N N . ILE B 1 397 ? -32.125 13.961 14.031 1 98.38 397 ILE B N 1
ATOM 7993 C CA . ILE B 1 397 ? -31.734 14.547 12.758 1 98.38 397 ILE B CA 1
ATOM 7994 C C . ILE B 1 397 ? -32.562 15.797 12.477 1 98.38 397 ILE B C 1
ATOM 7996 O O . ILE B 1 397 ? -32.031 16.812 12.031 1 98.38 397 ILE B O 1
ATOM 8000 N N . ALA B 1 398 ? -33.844 15.688 12.805 1 97.81 398 ALA B N 1
ATOM 8001 C CA . ALA B 1 398 ? -34.75 16.844 12.625 1 97.81 398 ALA B CA 1
ATOM 8002 C C . ALA B 1 398 ? -34.312 18 13.516 1 97.81 398 ALA B C 1
ATOM 8004 O O . ALA B 1 398 ? -34.375 19.156 13.109 1 97.81 398 ALA B O 1
ATOM 8005 N N . ALA B 1 399 ? -33.938 17.734 14.68 1 97.81 399 ALA B N 1
ATOM 8006 C CA . ALA B 1 399 ? -33.469 18.766 15.602 1 97.81 399 ALA B CA 1
ATOM 8007 C C . ALA B 1 399 ? -32.219 19.438 15.094 1 97.81 399 ALA B C 1
ATOM 8009 O O . ALA B 1 399 ? -32.062 20.656 15.172 1 97.81 399 ALA B O 1
ATOM 8010 N N . TYR B 1 400 ? -31.234 18.656 14.609 1 98.19 400 TYR B N 1
ATOM 8011 C CA . TYR B 1 400 ? -30.016 19.219 14.023 1 98.19 400 TYR B CA 1
ATOM 8012 C C . TYR B 1 400 ? -30.344 20.031 12.781 1 98.19 400 TYR B C 1
ATOM 8014 O O . TYR B 1 400 ? -29.734 21.078 12.547 1 98.19 400 TYR B O 1
ATOM 8022 N N . ALA B 1 401 ? -31.297 19.594 11.969 1 97.62 401 ALA B N 1
ATOM 8023 C CA . ALA B 1 401 ? -31.703 20.281 10.75 1 97.62 401 ALA B CA 1
ATOM 8024 C C . ALA B 1 401 ? -32.312 21.641 11.062 1 97.62 401 ALA B C 1
ATOM 8026 O O . ALA B 1 401 ? -32.188 22.578 10.273 1 97.62 401 ALA B O 1
ATOM 8027 N N . GLN B 1 402 ? -32.938 21.766 12.195 1 97.5 402 GLN B N 1
ATOM 8028 C CA . GLN B 1 402 ? -33.5 23.047 12.633 1 97.5 402 GLN B CA 1
ATOM 8029 C C . GLN B 1 402 ? -32.406 24.047 12.969 1 97.5 402 GLN B C 1
ATOM 8031 O O . GLN B 1 402 ? -32.562 25.25 12.742 1 97.5 402 GLN B O 1
ATOM 8036 N N . ARG B 1 403 ? -31.328 23.516 13.414 1 96.75 403 ARG B N 1
ATOM 8037 C CA . ARG B 1 403 ? -30.203 24.375 13.789 1 96.75 403 ARG B CA 1
ATOM 8038 C C . ARG B 1 403 ? -29.359 24.734 12.57 1 96.75 403 ARG B C 1
ATOM 8040 O O . ARG B 1 403 ? -28.734 25.797 12.539 1 96.75 403 ARG B O 1
ATOM 8047 N N . TYR B 1 404 ? -29.266 23.891 11.719 1 97.25 404 TYR B N 1
ATOM 8048 C CA . TYR B 1 404 ? -28.5 24.062 10.492 1 97.25 404 TYR B CA 1
ATOM 8049 C C . TYR B 1 404 ? -29.219 23.422 9.312 1 97.25 404 TYR B C 1
ATOM 8051 O O . TYR B 1 404 ? -29.234 22.188 9.18 1 97.25 404 TYR B O 1
ATOM 8059 N N . GLY B 1 405 ? -29.656 24.219 8.383 1 95.81 405 GLY B N 1
ATOM 8060 C CA . GLY B 1 405 ? -30.438 23.766 7.246 1 95.81 405 GLY B CA 1
ATOM 8061 C C . GLY B 1 405 ? -29.672 22.797 6.355 1 95.81 405 GLY B C 1
ATOM 8062 O O . GLY B 1 405 ? -30.281 21.984 5.652 1 95.81 405 GLY B O 1
ATOM 8063 N N . GLY B 1 406 ? -28.438 22.766 6.398 1 95.88 406 GLY B N 1
ATOM 8064 C CA . GLY B 1 406 ? -27.609 21.906 5.566 1 95.88 406 GLY B CA 1
ATOM 8065 C C . GLY B 1 406 ? -27.469 20.5 6.129 1 95.88 406 GLY B C 1
ATOM 8066 O O . GLY B 1 406 ? -26.875 19.625 5.488 1 95.88 406 GLY B O 1
ATOM 8067 N N . PHE B 1 407 ? -28.016 20.188 7.301 1 97.5 407 PHE B N 1
ATOM 8068 C CA . PHE B 1 407 ? -27.953 18.875 7.934 1 97.5 407 PHE B CA 1
ATOM 8069 C C . PHE B 1 407 ? -28.953 17.922 7.309 1 97.5 407 PHE B C 1
ATOM 8071 O O . PHE B 1 407 ? -29.984 17.609 7.922 1 97.5 407 PHE B O 1
ATOM 8078 N N . GLU B 1 408 ? -28.672 17.391 6.152 1 96.38 408 GLU B N 1
ATOM 8079 C CA . GLU B 1 408 ? -29.578 16.547 5.375 1 96.38 408 GLU B CA 1
ATOM 8080 C C . GLU B 1 408 ? -29.156 15.086 5.457 1 96.38 408 GLU B C 1
ATOM 8082 O O . GLU B 1 408 ? -28.781 14.484 4.445 1 96.38 408 GLU B O 1
ATOM 8087 N N . ALA B 1 409 ? -29.297 14.531 6.57 1 97.31 409 ALA B N 1
ATOM 8088 C CA . ALA B 1 409 ? -28.922 13.141 6.793 1 97.31 409 ALA B CA 1
ATOM 8089 C C . ALA B 1 409 ? -30.047 12.195 6.379 1 97.31 409 ALA B C 1
ATOM 8091 O O . ALA B 1 409 ? -31.234 12.555 6.438 1 97.31 409 ALA B O 1
ATOM 8092 N N . LEU B 1 410 ? -29.688 11.008 5.918 1 96.12 410 LEU B N 1
ATOM 8093 C CA . LEU B 1 410 ? -30.625 9.961 5.547 1 96.12 410 LEU B CA 1
ATOM 8094 C C . LEU B 1 410 ? -30.5 8.766 6.48 1 96.12 410 LEU B C 1
ATOM 8096 O O . LEU B 1 410 ? -29.406 8.453 6.953 1 96.12 410 LEU B O 1
ATOM 8100 N N . VAL B 1 411 ? -31.641 8.125 6.773 1 97.12 411 VAL B N 1
ATOM 8101 C CA . VAL B 1 411 ? -31.641 6.914 7.59 1 97.12 411 VAL B CA 1
ATOM 8102 C C . VAL B 1 411 ? -32.094 5.723 6.75 1 97.12 411 VAL B C 1
ATOM 8104 O O . VAL B 1 411 ? -33.094 5.812 6.027 1 97.12 411 VAL B O 1
ATOM 8107 N N . GLU B 1 412 ? -31.328 4.633 6.758 1 94.88 412 GLU B N 1
ATOM 8108 C CA . GLU B 1 412 ? -31.656 3.41 6.035 1 94.88 412 GLU B CA 1
ATOM 8109 C C . GLU B 1 412 ? -31.609 2.193 6.953 1 94.88 412 GLU B C 1
ATOM 8111 O O . GLU B 1 412 ? -30.625 2.01 7.684 1 94.88 412 GLU B O 1
ATOM 8116 N N . VAL B 1 413 ? -32.625 1.417 6.941 1 94 413 VAL B N 1
ATOM 8117 C CA . VAL B 1 413 ? -32.625 0.134 7.637 1 94 413 VAL B CA 1
ATOM 8118 C C . VAL B 1 413 ? -32.25 -0.979 6.664 1 94 413 VAL B C 1
ATOM 8120 O O . VAL B 1 413 ? -32.844 -1.11 5.59 1 94 413 VAL B O 1
ATOM 8123 N N . ARG B 1 414 ? -31.219 -1.737 7.008 1 87.75 414 ARG B N 1
ATOM 8124 C CA . ARG B 1 414 ? -30.656 -2.703 6.07 1 87.75 414 ARG B CA 1
ATOM 8125 C C . ARG B 1 414 ? -30.609 -4.098 6.688 1 87.75 414 ARG B C 1
ATOM 8127 O O . ARG B 1 414 ? -30.453 -4.242 7.902 1 87.75 414 ARG B O 1
ATOM 8134 N N . ASP B 1 415 ? -30.625 -5.141 5.809 1 84.12 415 ASP B N 1
ATOM 8135 C CA . ASP B 1 415 ? -30.578 -6.535 6.238 1 84.12 415 ASP B CA 1
ATOM 8136 C C . ASP B 1 415 ? -29.172 -7.109 6.125 1 84.12 415 ASP B C 1
ATOM 8138 O O . ASP B 1 415 ? -28.875 -8.164 6.699 1 84.12 415 ASP B O 1
ATOM 8142 N N . ASP B 1 416 ? -28.297 -6.477 5.402 1 78.94 416 ASP B N 1
ATOM 8143 C CA . ASP B 1 416 ? -27 -7.059 5.074 1 78.94 416 ASP B CA 1
ATOM 8144 C C . ASP B 1 416 ? -25.906 -6.539 6.012 1 78.94 416 ASP B C 1
ATOM 8146 O O . ASP B 1 416 ? -24.719 -6.551 5.664 1 78.94 416 ASP B O 1
ATOM 8150 N N . LEU B 1 417 ? -26.328 -5.973 7.223 1 84.31 417 LEU B N 1
ATOM 8151 C CA . LEU B 1 417 ? -25.375 -5.465 8.211 1 84.31 417 LEU B CA 1
ATOM 8152 C C . LEU B 1 417 ? -25.5 -6.223 9.523 1 84.31 417 LEU B C 1
ATOM 8154 O O . LEU B 1 417 ? -26.594 -6.66 9.898 1 84.31 417 LEU B O 1
ATOM 8158 N N . PRO B 1 418 ? -24.344 -6.379 10.148 1 83.19 418 PRO B N 1
ATOM 8159 C CA . PRO B 1 418 ? -24.453 -6.883 11.516 1 83.19 418 PRO B CA 1
ATOM 8160 C C . PRO B 1 418 ? -25.234 -5.941 12.438 1 83.19 418 PRO B C 1
ATOM 8162 O O . PRO B 1 418 ? -25.297 -4.734 12.18 1 83.19 418 PRO B O 1
ATOM 8165 N N . ALA B 1 419 ? -25.781 -6.523 13.484 1 85.44 419 ALA B N 1
ATOM 8166 C CA . ALA B 1 419 ? -26.547 -5.719 14.43 1 85.44 419 ALA B CA 1
ATOM 8167 C C . ALA B 1 419 ? -25.766 -4.484 14.859 1 85.44 419 ALA B C 1
ATOM 8169 O O . ALA B 1 419 ? -24.562 -4.562 15.125 1 85.44 419 ALA B O 1
ATOM 8170 N N . GLY B 1 420 ? -26.484 -3.34 14.82 1 90 420 GLY B N 1
ATOM 8171 C CA . GLY B 1 420 ? -25.828 -2.088 15.164 1 90 420 GLY B CA 1
ATOM 8172 C C . GLY B 1 420 ? -26.094 -0.982 14.156 1 90 420 GLY B C 1
ATOM 8173 O O . GLY B 1 420 ? -27.031 -1.062 13.375 1 90 420 GLY B O 1
ATOM 8174 N N . LEU B 1 421 ? -25.344 0.087 14.344 1 93.25 421 LEU B N 1
ATOM 8175 C CA . LEU B 1 421 ? -25.469 1.268 13.492 1 93.25 421 LEU B CA 1
ATOM 8176 C C . LEU B 1 421 ? -24.141 1.568 12.805 1 93.25 421 LEU B C 1
ATOM 8178 O O . LEU B 1 421 ? -23.078 1.224 13.32 1 93.25 421 LEU B O 1
ATOM 8182 N N . LEU B 1 422 ? -24.234 2.088 11.617 1 89.19 422 LEU B N 1
ATOM 8183 C CA . LEU B 1 422 ? -23.062 2.51 10.859 1 89.19 422 LEU B CA 1
ATOM 8184 C C . LEU B 1 422 ? -23.344 3.777 10.062 1 89.19 422 LEU B C 1
ATOM 8186 O O . LEU B 1 422 ? -24.438 3.932 9.508 1 89.19 422 LEU B O 1
ATOM 8190 N N . VAL B 1 423 ? -22.453 4.703 10.094 1 92.69 423 VAL B N 1
ATOM 8191 C CA . VAL B 1 423 ? -22.594 5.91 9.281 1 92.69 423 VAL B CA 1
ATOM 8192 C C . VAL B 1 423 ? -21.719 5.793 8.031 1 92.69 423 VAL B C 1
ATOM 8194 O O . VAL B 1 423 ? -20.547 5.422 8.125 1 92.69 423 VAL B O 1
ATOM 8197 N N . SER B 1 424 ? -22.234 5.984 6.883 1 88.56 424 SER B N 1
ATOM 8198 C CA . SER B 1 424 ? -21.547 6.047 5.594 1 88.56 424 SER B CA 1
ATOM 8199 C C . SER B 1 424 ? -21.922 7.312 4.832 1 88.56 424 SER B C 1
ATOM 8201 O O . SER B 1 424 ? -23.062 7.445 4.355 1 88.56 424 SER B O 1
ATOM 8203 N N . GLY B 1 425 ? -21.016 8.242 4.738 1 90.38 425 GLY B N 1
ATOM 8204 C CA . GLY B 1 425 ? -21.328 9.539 4.164 1 90.38 425 GLY B CA 1
ATOM 8205 C C . GLY B 1 425 ? -22.375 10.297 4.949 1 90.38 425 GLY B C 1
ATOM 8206 O O . GLY B 1 425 ? -22.219 10.516 6.152 1 90.38 425 GLY B O 1
ATOM 8207 N N . ARG B 1 426 ? -23.453 10.625 4.23 1 94.31 426 ARG B N 1
ATOM 8208 C CA . ARG B 1 426 ? -24.516 11.398 4.863 1 94.31 426 ARG B CA 1
ATOM 8209 C C . ARG B 1 426 ? -25.609 10.477 5.398 1 94.31 426 ARG B C 1
ATOM 8211 O O . ARG B 1 426 ? -26.688 10.945 5.785 1 94.31 426 ARG B O 1
ATOM 8218 N N . ARG B 1 427 ? -25.375 9.125 5.43 1 94.19 427 ARG B N 1
ATOM 8219 C CA . ARG B 1 427 ? -26.422 8.164 5.758 1 94.19 427 ARG B CA 1
ATOM 8220 C C . ARG B 1 427 ? -26.141 7.477 7.09 1 94.19 427 ARG B C 1
ATOM 8222 O O . ARG B 1 427 ? -25 7.078 7.359 1 94.19 427 ARG B O 1
ATOM 8229 N N . LEU B 1 428 ? -27.156 7.379 7.859 1 97.56 428 LEU B N 1
ATOM 8230 C CA . LEU B 1 428 ? -27.156 6.488 9.016 1 97.56 428 LEU B CA 1
ATOM 8231 C C . LEU B 1 428 ? -27.781 5.141 8.656 1 97.56 428 LEU B C 1
ATOM 8233 O O . LEU B 1 428 ? -28.953 5.066 8.305 1 97.56 428 LEU B O 1
ATOM 8237 N N . LEU B 1 429 ? -26.984 4.082 8.734 1 93.81 429 LEU B N 1
ATOM 8238 C CA . LEU B 1 429 ? -27.438 2.729 8.438 1 93.81 429 LEU B CA 1
ATOM 8239 C C . LEU B 1 429 ? -27.766 1.975 9.727 1 93.81 429 LEU B C 1
ATOM 8241 O O . LEU B 1 429 ? -26.953 1.923 10.648 1 93.81 429 LEU B O 1
ATOM 8245 N N . ILE B 1 430 ? -29 1.46 9.797 1 95.75 430 ILE B N 1
ATOM 8246 C CA . ILE B 1 430 ? -29.469 0.688 10.938 1 95.75 430 ILE B CA 1
ATOM 8247 C C . ILE B 1 430 ? -29.75 -0.753 10.508 1 95.75 430 ILE B C 1
ATOM 8249 O O . ILE B 1 430 ? -30.531 -0.998 9.594 1 95.75 430 ILE B O 1
ATOM 8253 N N . ALA B 1 431 ? -29.016 -1.648 11.156 1 90.69 431 ALA B N 1
ATOM 8254 C CA . ALA B 1 431 ? -29.297 -3.051 10.875 1 90.69 431 ALA B CA 1
ATOM 8255 C C . ALA B 1 431 ? -30.703 -3.432 11.352 1 90.69 431 ALA B C 1
ATOM 8257 O O . ALA B 1 431 ? -31.094 -3.104 12.477 1 90.69 431 ALA B O 1
ATOM 8258 N N . ARG B 1 432 ? -31.406 -4.16 10.609 1 90.81 432 ARG B N 1
ATOM 8259 C CA . ARG B 1 432 ? -32.75 -4.586 10.945 1 90.81 432 ARG B CA 1
ATOM 8260 C C . ARG B 1 432 ? -32.781 -5.445 12.203 1 90.81 432 ARG B C 1
ATOM 8262 O O . ARG B 1 432 ? -33.719 -5.398 12.984 1 90.81 432 ARG B O 1
ATOM 8269 N N . SER B 1 433 ? -31.703 -6.109 12.367 1 87.12 433 SER B N 1
ATOM 8270 C CA . SER B 1 433 ? -31.609 -7.043 13.484 1 87.12 433 SER B CA 1
ATOM 8271 C C . SER B 1 433 ? -31.203 -6.328 14.766 1 87.12 433 SER B C 1
ATOM 8273 O O . SER B 1 433 ? -31.062 -6.961 15.812 1 87.12 433 SER B O 1
ATOM 8275 N N . THR B 1 434 ? -31.125 -5.059 14.734 1 91 434 THR B N 1
ATOM 8276 C CA . THR B 1 434 ? -30.641 -4.301 15.883 1 91 434 THR B CA 1
ATOM 8277 C C . THR B 1 434 ? -31.656 -4.344 17.016 1 91 434 THR B C 1
ATOM 8279 O O . THR B 1 434 ? -32.844 -4.082 16.812 1 91 434 THR B O 1
ATOM 8282 N N . ILE B 1 435 ? -31.156 -4.75 18.234 1 90.44 435 ILE B N 1
ATOM 8283 C CA . ILE B 1 435 ? -31.891 -4.703 19.484 1 90.44 435 ILE B CA 1
ATOM 8284 C C . ILE B 1 435 ? -30.984 -4.164 20.594 1 90.44 435 ILE B C 1
ATOM 8286 O O . ILE B 1 435 ? -29.812 -4.555 20.688 1 90.44 435 ILE B O 1
ATOM 8290 N N . MET B 1 436 ? -31.531 -3.193 21.359 1 89.88 436 MET B N 1
ATOM 8291 C CA . MET B 1 436 ? -30.703 -2.658 22.438 1 89.88 436 MET B CA 1
ATOM 8292 C C . MET B 1 436 ? -31.562 -2.137 23.578 1 89.88 436 MET B C 1
ATOM 8294 O O . MET B 1 436 ? -32.781 -2.113 23.469 1 89.88 436 MET B O 1
ATOM 8298 N N . GLU B 1 437 ? -30.859 -1.808 24.672 1 89.94 437 GLU B N 1
ATOM 8299 C CA . GLU B 1 437 ? -31.562 -1.188 25.797 1 89.94 437 GLU B CA 1
ATOM 8300 C C . GLU B 1 437 ? -32.031 0.224 25.438 1 89.94 437 GLU B C 1
ATOM 8302 O O . GLU B 1 437 ? -31.297 0.973 24.781 1 89.94 437 GLU B O 1
ATOM 8307 N N . PRO B 1 438 ? -33.219 0.556 25.875 1 91.75 438 PRO B N 1
ATOM 8308 C CA . PRO B 1 438 ? -33.75 1.876 25.531 1 91.75 438 PRO B CA 1
ATOM 8309 C C . PRO B 1 438 ? -32.844 3.018 25.984 1 91.75 438 PRO B C 1
ATOM 8311 O O . PRO B 1 438 ? -32.719 4.02 25.281 1 91.75 438 PRO B O 1
ATOM 8314 N N . ASP B 1 439 ? -32.25 2.818 27.094 1 91 439 ASP B N 1
ATOM 8315 C CA . ASP B 1 439 ? -31.406 3.879 27.641 1 91 439 ASP B CA 1
ATOM 8316 C C . ASP B 1 439 ? -30.125 4.031 26.828 1 91 439 ASP B C 1
ATOM 8318 O O . ASP B 1 439 ? -29.422 5.043 26.953 1 91 439 ASP B O 1
ATOM 8322 N N . ARG B 1 440 ? -29.828 3.09 25.984 1 93.31 440 ARG B N 1
ATOM 8323 C CA . ARG B 1 440 ? -28.625 3.109 25.156 1 93.31 440 ARG B CA 1
ATOM 8324 C C . ARG B 1 440 ? -28.859 3.879 23.875 1 93.31 440 ARG B C 1
ATOM 8326 O O . ARG B 1 440 ? -27.922 4.328 23.219 1 93.31 440 ARG B O 1
ATOM 8333 N N . VAL B 1 441 ? -30.078 4.133 23.516 1 95.69 441 VAL B N 1
ATOM 8334 C CA . VAL B 1 441 ? -30.422 4.691 22.219 1 95.69 441 VAL B CA 1
ATOM 8335 C C . VAL B 1 441 ? -29.906 6.125 22.109 1 95.69 441 VAL B C 1
ATOM 8337 O O . VAL B 1 441 ? -29.266 6.496 21.125 1 95.69 441 VAL B O 1
ATOM 8340 N N . GLY B 1 442 ? -30.109 6.965 23.125 1 95.25 442 GLY B N 1
ATOM 8341 C CA . GLY B 1 442 ? -29.656 8.352 23.125 1 95.25 442 GLY B CA 1
ATOM 8342 C C . GLY B 1 442 ? -28.156 8.484 22.953 1 95.25 442 GLY B C 1
ATOM 8343 O O . GLY B 1 442 ? -27.688 9.164 22.031 1 95.25 442 GLY B O 1
ATOM 8344 N N . PRO B 1 443 ? -27.453 7.758 23.781 1 96.06 443 PRO B N 1
ATOM 8345 C CA . PRO B 1 443 ? -26 7.816 23.703 1 96.06 443 PRO B CA 1
ATOM 8346 C C . PRO B 1 443 ? -25.453 7.336 22.375 1 96.06 443 PRO B C 1
ATOM 8348 O O . PRO B 1 443 ? -24.547 7.957 21.812 1 96.06 443 PRO B O 1
ATOM 8351 N N . ILE B 1 444 ? -25.953 6.246 21.781 1 96.56 444 ILE B N 1
ATOM 8352 C CA . ILE B 1 444 ? -25.422 5.715 20.531 1 96.56 444 ILE B CA 1
ATOM 8353 C C . ILE B 1 444 ? -25.781 6.66 19.391 1 96.56 444 ILE B C 1
ATOM 8355 O O . ILE B 1 444 ? -25 6.816 18.438 1 96.56 444 ILE B O 1
ATOM 8359 N N . LEU B 1 445 ? -26.938 7.328 19.516 1 97.81 445 LEU B N 1
ATOM 8360 C CA . LEU B 1 445 ? -27.297 8.305 18.484 1 97.81 445 LEU B CA 1
ATOM 8361 C C . LEU B 1 445 ? -26.438 9.555 18.594 1 97.81 445 LEU B C 1
ATOM 8363 O O . LEU B 1 445 ? -26.125 10.188 17.594 1 97.81 445 LEU B O 1
ATOM 8367 N N . SER B 1 446 ? -26.078 9.945 19.828 1 97.62 446 SER B N 1
ATOM 8368 C CA . SER B 1 446 ? -25.125 11.039 19.984 1 97.62 446 SER B CA 1
ATOM 8369 C C . SER B 1 446 ? -23.781 10.695 19.344 1 97.62 446 SER B C 1
ATOM 8371 O O . SER B 1 446 ? -23.109 11.57 18.797 1 97.62 446 SER B O 1
ATOM 8373 N N . HIS B 1 447 ? -23.359 9.445 19.375 1 97.94 447 HIS B N 1
ATOM 8374 C CA . HIS B 1 447 ? -22.172 8.906 18.719 1 97.94 447 HIS B CA 1
ATOM 8375 C C . HIS B 1 447 ? -22.266 9.008 17.203 1 97.94 447 HIS B C 1
ATOM 8377 O O . HIS B 1 447 ? -21.422 9.633 16.562 1 97.94 447 HIS B O 1
ATOM 8383 N N . GLU B 1 448 ? -23.297 8.469 16.594 1 97.88 448 GLU B N 1
ATOM 8384 C CA . GLU B 1 448 ? -23.438 8.312 15.148 1 97.88 448 GLU B CA 1
ATOM 8385 C C . GLU B 1 448 ? -23.875 9.625 14.5 1 97.88 448 GLU B C 1
ATOM 8387 O O . GLU B 1 448 ? -23.312 10.023 13.477 1 97.88 448 GLU B O 1
ATOM 8392 N N . ILE B 1 449 ? -24.844 10.312 15.141 1 98.31 449 ILE B N 1
ATOM 8393 C CA . ILE B 1 449 ? -25.391 11.531 14.555 1 98.31 449 ILE B CA 1
ATOM 8394 C C . ILE B 1 449 ? -24.656 12.75 15.102 1 98.31 449 ILE B C 1
ATOM 8396 O O . ILE B 1 449 ? -24.234 13.625 14.344 1 98.31 449 ILE B O 1
ATOM 8400 N N . GLY B 1 450 ? -24.453 12.82 16.359 1 98.06 450 GLY B N 1
ATOM 8401 C CA . GLY B 1 450 ? -23.875 13.969 17.031 1 98.06 450 GLY B CA 1
ATOM 8402 C C . GLY B 1 450 ? -22.406 14.156 16.719 1 98.06 450 GLY B C 1
ATOM 8403 O O . GLY B 1 450 ? -21.859 15.25 16.922 1 98.06 450 GLY B O 1
ATOM 8404 N N . VAL B 1 451 ? -21.719 13.078 16.25 1 98.06 451 VAL B N 1
ATOM 8405 C CA . VAL B 1 451 ? -20.312 13.227 15.938 1 98.06 451 VAL B CA 1
ATOM 8406 C C . VAL B 1 451 ? -20.062 12.883 14.469 1 98.06 451 VAL B C 1
ATOM 8408 O O . VAL B 1 451 ? -19.688 13.75 13.68 1 98.06 451 VAL B O 1
ATOM 8411 N N . HIS B 1 452 ? -20.344 11.641 14.008 1 97.75 452 HIS B N 1
ATOM 8412 C CA . HIS B 1 452 ? -20 11.195 12.656 1 97.75 452 HIS B CA 1
ATOM 8413 C C . HIS B 1 452 ? -20.766 11.992 11.609 1 97.75 452 HIS B C 1
ATOM 8415 O O . HIS B 1 452 ? -20.156 12.562 10.695 1 97.75 452 HIS B O 1
ATOM 8421 N N . LEU B 1 453 ? -22.109 12.094 11.758 1 98.12 453 LEU B N 1
ATOM 8422 C CA . LEU B 1 453 ? -22.891 12.852 10.789 1 98.12 453 LEU B CA 1
ATOM 8423 C C . LEU B 1 453 ? -22.625 14.352 10.922 1 98.12 453 LEU B C 1
ATOM 8425 O O . LEU B 1 453 ? -22.516 15.055 9.922 1 98.12 453 LEU B O 1
ATOM 8429 N N . LEU B 1 454 ? -22.578 14.812 12.18 1 98.25 454 LEU B N 1
ATOM 8430 C CA . LEU B 1 454 ? -22.344 16.234 12.406 1 98.25 454 LEU B CA 1
ATOM 8431 C C . LEU B 1 454 ? -21.047 16.688 11.719 1 98.25 454 LEU B C 1
ATOM 8433 O O . LEU B 1 454 ? -21.047 17.688 11 1 98.25 454 LEU B O 1
ATOM 8437 N N . THR B 1 455 ? -19.953 15.938 11.906 1 97.69 455 THR B N 1
ATOM 8438 C CA . THR B 1 455 ? -18.672 16.344 11.328 1 97.69 455 THR B CA 1
ATOM 8439 C C . THR B 1 455 ? -18.672 16.156 9.812 1 97.69 455 THR B C 1
ATOM 8441 O O . THR B 1 455 ? -17.969 16.859 9.094 1 97.69 455 THR B O 1
ATOM 8444 N N . TYR B 1 456 ? -19.5 15.203 9.32 1 97.25 456 TYR B N 1
ATOM 8445 C CA . TYR B 1 456 ? -19.688 15.094 7.879 1 97.25 456 TYR B CA 1
ATOM 8446 C C . TYR B 1 456 ? -20.297 16.375 7.312 1 97.25 456 TYR B C 1
ATOM 8448 O O . TYR B 1 456 ? -19.781 16.922 6.336 1 97.25 456 TYR B O 1
ATOM 8456 N N . PHE B 1 457 ? -21.328 16.906 7.949 1 97.81 457 PHE B N 1
ATOM 8457 C CA . PHE B 1 457 ? -22.031 18.062 7.43 1 97.81 457 PHE B CA 1
ATOM 8458 C C . PHE B 1 457 ? -21.234 19.344 7.691 1 97.81 457 PHE B C 1
ATOM 8460 O O . PHE B 1 457 ? -21.219 20.234 6.852 1 97.81 457 PHE B O 1
ATOM 8467 N N . ASN B 1 458 ? -20.641 19.438 8.891 1 97.25 458 ASN B N 1
ATOM 8468 C CA . ASN B 1 458 ? -19.75 20.578 9.125 1 97.25 458 ASN B CA 1
ATOM 8469 C C . ASN B 1 458 ? -18.609 20.609 8.117 1 97.25 458 ASN B C 1
ATOM 8471 O O . ASN B 1 458 ? -18.234 21.688 7.633 1 97.25 458 ASN B O 1
ATOM 8475 N N . GLY B 1 459 ? -18.031 19.422 7.84 1 96.31 459 GLY B N 1
ATOM 8476 C CA . GLY B 1 459 ? -17 19.344 6.824 1 96.31 459 GLY B CA 1
ATOM 8477 C C . GLY B 1 459 ? -17.484 19.734 5.445 1 96.31 459 GLY B C 1
ATOM 8478 O O . GLY B 1 459 ? -16.75 20.375 4.68 1 96.31 459 GLY B O 1
ATOM 8479 N N . SER B 1 460 ? -18.719 19.422 5.117 1 95 460 SER B N 1
ATOM 8480 C CA . SER B 1 460 ? -19.312 19.75 3.822 1 95 460 SER B CA 1
ATOM 8481 C C . SER B 1 460 ? -19.484 21.25 3.65 1 95 460 SER B C 1
ATOM 8483 O O . SER B 1 460 ? -19.484 21.75 2.525 1 95 460 SER B O 1
ATOM 8485 N N . ALA B 1 461 ? -19.5 21.938 4.77 1 94 461 ALA B N 1
ATOM 8486 C CA . ALA B 1 461 ? -19.75 23.375 4.75 1 94 461 ALA B CA 1
ATOM 8487 C C . ALA B 1 461 ? -18.438 24.141 4.602 1 94 461 ALA B C 1
ATOM 8489 O O . ALA B 1 461 ? -18.453 25.359 4.426 1 94 461 ALA B O 1
ATOM 8490 N N . GLN B 1 462 ? -17.312 23.484 4.578 1 91.69 462 GLN B N 1
ATOM 8491 C CA . GLN B 1 462 ? -16.031 24.172 4.59 1 91.69 462 GLN B CA 1
ATOM 8492 C C . GLN B 1 462 ? -15.586 24.531 3.174 1 91.69 462 GLN B C 1
ATOM 8494 O O . GLN B 1 462 ? -14.594 25.234 2.99 1 91.69 462 GLN B O 1
ATOM 8499 N N . GLY B 1 463 ? -16.281 24.047 2.146 1 88.31 463 GLY B N 1
ATOM 8500 C CA . GLY B 1 463 ? -15.945 24.391 0.778 1 88.31 463 GLY B CA 1
ATOM 8501 C C . GLY B 1 463 ? -15.141 23.312 0.069 1 88.31 463 GLY B C 1
ATOM 8502 O O . GLY B 1 463 ? -15.25 23.156 -1.148 1 88.31 463 GLY B O 1
ATOM 8503 N N . LEU B 1 464 ? -14.266 22.656 0.793 1 91.81 464 LEU B N 1
ATOM 8504 C CA . LEU B 1 464 ? -13.508 21.547 0.234 1 91.81 464 LEU B CA 1
ATOM 8505 C C . LEU B 1 464 ? -14.055 20.203 0.74 1 91.81 464 LEU B C 1
ATOM 8507 O O . LEU B 1 464 ? -14.297 20.047 1.938 1 91.81 464 LEU B O 1
ATOM 8511 N N . ARG B 1 465 ? -14.195 19.234 -0.125 1 94.81 465 ARG B N 1
ATOM 8512 C CA . ARG B 1 465 ? -14.773 17.938 0.184 1 94.81 465 ARG B CA 1
ATOM 8513 C C . ARG B 1 465 ? -13.859 17.141 1.106 1 94.81 465 ARG B C 1
ATOM 8515 O O . ARG B 1 465 ? -14.32 16.25 1.822 1 94.81 465 ARG B O 1
ATOM 8522 N N . LEU B 1 466 ? -12.633 17.5 1.101 1 94.81 466 LEU B N 1
ATOM 8523 C CA . LEU B 1 466 ? -11.617 16.828 1.921 1 94.81 466 LEU B CA 1
ATOM 8524 C C . LEU B 1 466 ? -12.039 16.828 3.389 1 94.81 466 LEU B C 1
ATOM 8526 O O . LEU B 1 466 ? -11.789 15.844 4.098 1 94.81 466 LEU B O 1
ATOM 8530 N N . PHE B 1 467 ? -12.734 17.844 3.834 1 94.88 467 PHE B N 1
ATOM 8531 C CA . PHE B 1 467 ? -13.062 17.984 5.246 1 94.88 467 PHE B CA 1
ATOM 8532 C C . PHE B 1 467 ? -14.305 17.172 5.598 1 94.88 467 PHE B C 1
ATOM 8534 O O . PHE B 1 467 ? -14.562 16.906 6.773 1 94.88 467 PHE B O 1
ATOM 8541 N N . ARG B 1 468 ? -15.125 16.828 4.652 1 94.31 468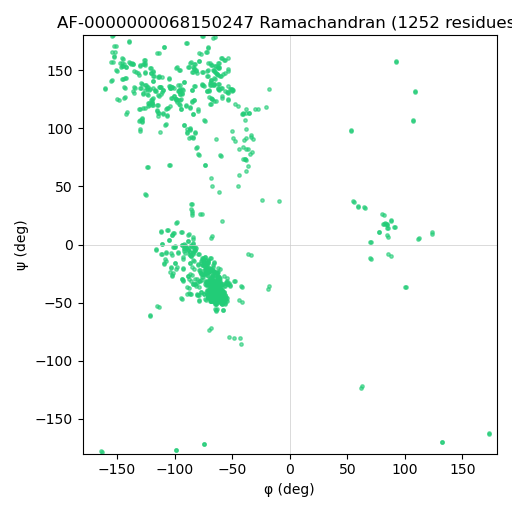 ARG B N 1
ATOM 8542 C CA . ARG B 1 468 ? -16.281 15.984 4.891 1 94.31 468 ARG B CA 1
ATOM 8543 C C . ARG B 1 468 ? -15.922 14.508 4.824 1 94.31 468 ARG B C 1
ATOM 8545 O O . ARG B 1 468 ? -16.406 13.703 5.621 1 94.31 468 ARG B O 1
ATOM 8552 N N . SER B 1 469 ? -15.07 14.164 3.766 1 93.44 469 SER B N 1
ATOM 8553 C CA . SER B 1 469 ? -14.633 12.781 3.605 1 93.44 469 SER B CA 1
ATOM 8554 C C . SER B 1 469 ? -13.617 12.391 4.672 1 93.44 469 SER B C 1
ATOM 8556 O O . SER B 1 469 ? -13.461 11.211 4.992 1 93.44 469 SER B O 1
ATOM 8558 N N . GLY B 1 470 ? -12.938 13.391 5.188 1 95.31 470 GLY B N 1
ATOM 8559 C CA . GLY B 1 470 ? -12.055 13.172 6.32 1 95.31 470 GLY B CA 1
ATOM 8560 C C . GLY B 1 470 ? -10.586 13.273 5.953 1 95.31 470 GLY B C 1
ATOM 8561 O O . GLY B 1 470 ? -10.148 12.703 4.953 1 95.31 470 GLY B O 1
ATOM 8562 N N . LEU B 1 471 ? -9.812 14.055 6.773 1 96.38 471 LEU B N 1
ATOM 8563 C CA . LEU B 1 471 ? -8.367 14.094 6.641 1 96.38 471 LEU B CA 1
ATOM 8564 C C . LEU B 1 471 ? -7.75 12.734 6.969 1 96.38 471 LEU B C 1
ATOM 8566 O O . LEU B 1 471 ? -8.367 11.914 7.648 1 96.38 471 LEU B O 1
ATOM 8570 N N . ALA B 1 472 ? -6.574 12.461 6.402 1 96.25 472 ALA B N 1
ATOM 8571 C CA . ALA B 1 472 ? -5.91 11.18 6.629 1 96.25 472 ALA B CA 1
ATOM 8572 C C . ALA B 1 472 ? -5.766 10.898 8.117 1 96.25 472 ALA B C 1
ATOM 8574 O O . ALA B 1 472 ? -5.281 11.742 8.875 1 96.25 472 ALA B O 1
ATOM 8575 N N . GLY B 1 473 ? -6.266 9.734 8.57 1 95.19 473 GLY B N 1
ATOM 8576 C CA . GLY B 1 473 ? -6.102 9.305 9.953 1 95.19 473 GLY B CA 1
ATOM 8577 C C . GLY B 1 473 ? -7.148 9.875 10.883 1 95.19 473 GLY B C 1
ATOM 8578 O O . GLY B 1 473 ? -7.016 9.789 12.109 1 95.19 473 GLY B O 1
ATOM 8579 N N . TYR B 1 474 ? -8.242 10.438 10.398 1 96.19 474 TYR B N 1
ATOM 8580 C CA . TYR B 1 474 ? -9.219 11.148 11.219 1 96.19 474 TYR B CA 1
ATOM 8581 C C . TYR B 1 474 ? -9.977 10.18 12.117 1 96.19 474 TYR B C 1
ATOM 8583 O O . TYR B 1 474 ? -10.516 10.57 13.156 1 96.19 474 TYR B O 1
ATOM 8591 N N . GLU B 1 475 ? -10.031 8.898 11.812 1 95.06 475 GLU B N 1
ATOM 8592 C CA . GLU B 1 475 ? -10.938 7.945 12.445 1 95.06 475 GLU B CA 1
ATOM 8593 C C . GLU B 1 475 ? -10.617 7.785 13.93 1 95.06 475 GLU B C 1
ATOM 8595 O O . GLU B 1 475 ? -11.523 7.629 14.75 1 95.06 475 GLU B O 1
ATOM 8600 N N . GLY B 1 476 ? -9.352 7.824 14.281 1 94.94 476 GLY B N 1
ATOM 8601 C CA . GLY B 1 476 ? -8.984 7.676 15.68 1 94.94 476 GLY B CA 1
ATOM 8602 C C . GLY B 1 476 ? -9.617 8.719 16.578 1 94.94 476 GLY B C 1
ATOM 8603 O O . GLY B 1 476 ? -10.383 8.375 17.484 1 94.94 476 GLY B O 1
ATOM 8604 N N . MET B 1 477 ? -9.367 9.93 16.25 1 95.88 477 MET B N 1
ATOM 8605 C CA . MET B 1 477 ? -9.938 11.016 17.047 1 95.88 477 MET B CA 1
ATOM 8606 C C . MET B 1 477 ? -11.461 11.039 16.922 1 95.88 477 MET B C 1
ATOM 8608 O O . MET B 1 477 ? -12.156 11.328 17.891 1 95.88 477 MET B O 1
ATOM 8612 N N . GLN B 1 478 ? -11.961 10.719 15.773 1 96.69 478 GLN B N 1
ATOM 8613 C CA . GLN B 1 478 ? -13.406 10.703 15.562 1 96.69 478 GLN B CA 1
ATOM 8614 C C . GLN B 1 478 ? -14.078 9.695 16.484 1 96.69 478 GLN B C 1
ATOM 8616 O O . GLN B 1 478 ? -15.102 9.992 17.109 1 96.69 478 GLN B O 1
ATOM 8621 N N . GLU B 1 479 ? -13.516 8.516 16.609 1 96.88 479 GLU B N 1
ATOM 8622 C CA . GLU B 1 479 ? -14.062 7.52 17.516 1 96.88 479 GLU B CA 1
ATOM 8623 C C . GLU B 1 479 ? -13.922 7.965 18.969 1 96.88 479 GLU B C 1
ATOM 8625 O O . GLU B 1 479 ? -14.805 7.703 19.797 1 96.88 479 GLU B O 1
ATOM 8630 N N . GLY B 1 480 ? -12.797 8.602 19.281 1 97.44 480 GLY B N 1
ATOM 8631 C CA . GLY B 1 480 ? -12.641 9.156 20.625 1 97.44 480 GLY B CA 1
ATOM 8632 C C . GLY B 1 480 ? -13.727 10.156 20.984 1 97.44 480 GLY B C 1
ATOM 8633 O O . GLY B 1 480 ? -14.312 10.086 22.062 1 97.44 480 GLY B O 1
ATOM 8634 N N . LEU B 1 481 ? -13.984 11.055 20.062 1 97.81 481 LEU B N 1
ATOM 8635 C CA . LEU B 1 481 ? -15.031 12.055 20.234 1 97.81 481 LEU B CA 1
ATOM 8636 C C . LEU B 1 481 ? -16.406 11.391 20.359 1 97.81 481 LEU B C 1
ATOM 8638 O O . LEU B 1 481 ? -17.219 11.812 21.172 1 97.81 481 LEU B O 1
ATOM 8642 N N . ALA B 1 482 ? -16.594 10.359 19.562 1 98.06 482 ALA B N 1
ATOM 8643 C CA . ALA B 1 482 ? -17.891 9.68 19.547 1 98.06 482 ALA B CA 1
ATOM 8644 C C . ALA B 1 482 ? -18.141 8.945 20.859 1 98.06 482 ALA B C 1
ATOM 8646 O O . ALA B 1 482 ? -19.25 9.008 21.406 1 98.06 482 ALA B O 1
ATOM 8647 N N . VAL B 1 483 ? -17.141 8.242 21.344 1 97.75 483 VAL B N 1
ATOM 8648 C CA . VAL B 1 483 ? -17.266 7.559 22.641 1 97.75 483 VAL B CA 1
ATOM 8649 C C . VAL B 1 483 ? -17.453 8.586 23.75 1 97.75 483 VAL B C 1
ATOM 8651 O O . VAL B 1 483 ? -18.234 8.375 24.672 1 97.75 483 VAL B O 1
ATOM 8654 N N . PHE B 1 484 ? -16.781 9.68 23.688 1 97.44 484 PHE B N 1
ATOM 8655 C CA . PHE B 1 484 ? -16.906 10.758 24.656 1 97.44 484 PHE B CA 1
ATOM 8656 C C . PHE B 1 484 ? -18.312 11.344 24.641 1 97.44 484 PHE B C 1
ATOM 8658 O O . PHE B 1 484 ? -18.844 11.727 25.688 1 97.44 484 PHE B O 1
ATOM 8665 N N . ALA B 1 485 ? -18.859 11.453 23.469 1 97.5 485 ALA B N 1
ATOM 8666 C CA . ALA B 1 485 ? -20.234 11.914 23.344 1 97.5 485 ALA B CA 1
ATOM 8667 C C . ALA B 1 485 ? -21.188 10.992 24.094 1 97.5 485 ALA B C 1
ATOM 8669 O O . ALA B 1 485 ? -22.172 11.461 24.688 1 97.5 485 ALA B O 1
ATOM 8670 N N . GLU B 1 486 ? -20.953 9.688 24.031 1 97.06 486 GLU B N 1
ATOM 8671 C CA . GLU B 1 486 ? -21.75 8.75 24.828 1 97.06 486 GLU B CA 1
ATOM 8672 C C . GLU B 1 486 ? -21.656 9.062 26.312 1 97.06 486 GLU B C 1
ATOM 8674 O O . GLU B 1 486 ? -22.672 9.039 27.016 1 97.06 486 GLU B O 1
ATOM 8679 N N . TYR B 1 487 ? -20.531 9.375 26.766 1 96.25 487 TYR B N 1
ATOM 8680 C CA . TYR B 1 487 ? -20.281 9.727 28.156 1 96.25 487 TYR B CA 1
ATOM 8681 C C . TYR B 1 487 ? -21.016 11.008 28.531 1 96.25 487 TYR B C 1
ATOM 8683 O O . TYR B 1 487 ? -21.734 11.055 29.547 1 96.25 487 TYR B O 1
ATOM 8691 N N . LEU B 1 488 ? -20.828 12 27.734 1 96 488 LEU B N 1
ATOM 8692 C CA . LEU B 1 488 ? -21.422 13.297 28.031 1 96 488 LEU B CA 1
ATOM 8693 C C . LEU B 1 488 ? -22.953 13.203 28.031 1 96 488 LEU B C 1
ATOM 8695 O O . LEU B 1 488 ? -23.609 13.984 28.719 1 96 488 LEU B O 1
ATOM 8699 N N . SER B 1 489 ? -23.453 12.219 27.312 1 94.75 489 SER B N 1
ATOM 8700 C CA . SER B 1 489 ? -24.891 12.023 27.234 1 94.75 489 SER B CA 1
ATOM 8701 C C . SER B 1 489 ? -25.375 11.07 28.328 1 94.75 489 SER B C 1
ATOM 8703 O O . SER B 1 489 ? -26.531 10.656 28.328 1 94.75 489 SER B O 1
ATOM 8705 N N . GLY B 1 490 ? -24.5 10.586 29.125 1 91.56 490 GLY B N 1
ATOM 8706 C CA . GLY B 1 490 ? -24.859 9.742 30.25 1 91.56 490 GLY B CA 1
ATOM 8707 C C . GLY B 1 490 ? -24.938 8.266 29.891 1 91.56 490 GLY B C 1
ATOM 8708 O O . GLY B 1 490 ? -25.594 7.484 30.578 1 91.56 490 GLY B O 1
ATOM 8709 N N . GLY B 1 491 ? -24.297 7.969 28.859 1 91.44 491 GLY B N 1
ATOM 8710 C CA . GLY B 1 491 ? -24.469 6.621 28.344 1 91.44 491 GLY B CA 1
ATOM 8711 C C . GLY B 1 491 ? -23.281 5.719 28.625 1 91.44 491 GLY B C 1
ATOM 8712 O O . GLY B 1 491 ? -23.266 4.559 28.203 1 91.44 491 GLY B O 1
ATOM 8713 N N . MET B 1 492 ? -22.25 6.191 29.359 1 92.69 492 MET B N 1
ATOM 8714 C CA . MET B 1 492 ? -21.078 5.34 29.609 1 92.69 492 MET B CA 1
ATOM 8715 C C . MET B 1 492 ? -21.375 4.352 30.75 1 92.69 492 MET B C 1
ATOM 8717 O O . MET B 1 492 ? -21.703 4.758 31.859 1 92.69 492 MET B O 1
ATOM 8721 N N . THR B 1 493 ? -21.375 3.125 30.469 1 91.94 493 THR B N 1
ATOM 8722 C CA . THR B 1 493 ? -21.578 2.057 31.438 1 91.94 493 THR B CA 1
ATOM 8723 C C . THR B 1 493 ? -20.328 1.203 31.578 1 91.94 493 THR B C 1
ATOM 8725 O O . THR B 1 493 ? -19.406 1.315 30.766 1 91.94 493 THR B O 1
ATOM 8728 N N . SER B 1 494 ? -20.281 0.424 32.625 1 92.38 494 SER B N 1
ATOM 8729 C CA . SER B 1 494 ? -19.188 -0.515 32.781 1 92.38 494 SER B CA 1
ATOM 8730 C C . SER B 1 494 ? -19.125 -1.514 31.641 1 92.38 494 SER B C 1
ATOM 8732 O O . SER B 1 494 ? -18.031 -1.853 31.172 1 92.38 494 SER B O 1
ATOM 8734 N N . GLU B 1 495 ? -20.266 -1.94 31.203 1 91.31 495 GLU B N 1
ATOM 8735 C CA . GLU B 1 495 ? -20.328 -2.891 30.094 1 91.31 495 GLU B CA 1
ATOM 8736 C C . GLU B 1 495 ? -19.766 -2.291 28.812 1 91.31 495 GLU B C 1
ATOM 8738 O O . GLU B 1 495 ? -19.062 -2.971 28.062 1 91.31 495 GLU B O 1
ATOM 8743 N N . ARG B 1 496 ? -20.094 -1.049 28.594 1 93.38 496 ARG B N 1
ATOM 8744 C CA . ARG B 1 496 ? -19.609 -0.372 27.391 1 93.38 496 ARG B CA 1
ATOM 8745 C C . ARG B 1 496 ? -18.094 -0.204 27.438 1 93.38 496 ARG B C 1
ATOM 8747 O O . ARG B 1 496 ? -17.406 -0.454 26.438 1 93.38 496 ARG B O 1
ATOM 8754 N N . LEU B 1 497 ? -17.594 0.24 28.562 1 95.12 497 LEU B N 1
ATOM 8755 C CA . LEU B 1 497 ? -16.156 0.412 28.719 1 95.12 497 LEU B CA 1
ATOM 8756 C C . LEU B 1 497 ? -15.43 -0.923 28.578 1 95.12 497 LEU B C 1
ATOM 8758 O O . LEU B 1 497 ? -14.352 -0.991 27.984 1 95.12 497 LEU B O 1
ATOM 8762 N N . ARG B 1 498 ? -16 -1.987 29.141 1 95.88 498 ARG B N 1
ATOM 8763 C CA . ARG B 1 498 ? -15.445 -3.332 29 1 95.88 498 ARG B CA 1
ATOM 8764 C C . ARG B 1 498 ? -15.391 -3.766 27.547 1 95.88 498 ARG B C 1
ATOM 8766 O O . ARG B 1 498 ? -14.422 -4.391 27.109 1 95.88 498 ARG B O 1
ATOM 8773 N N . LEU B 1 499 ? -16.422 -3.436 26.844 1 95.75 499 LEU B N 1
ATOM 8774 C CA . LEU B 1 499 ? -16.484 -3.793 25.438 1 95.75 499 LEU B CA 1
ATOM 8775 C C . LEU B 1 499 ? -15.344 -3.133 24.656 1 95.75 499 LEU B C 1
ATOM 8777 O O . LEU B 1 499 ? -14.695 -3.775 23.828 1 95.75 499 LEU B O 1
ATOM 8781 N N . LEU B 1 500 ? -15.094 -1.838 24.922 1 97.38 500 LEU B N 1
ATOM 8782 C CA . LEU B 1 500 ? -14.023 -1.113 24.25 1 97.38 500 LEU B CA 1
ATOM 8783 C C . LEU B 1 500 ? -12.664 -1.732 24.578 1 97.38 500 LEU B C 1
ATOM 8785 O O . LEU B 1 500 ? -11.812 -1.866 23.703 1 97.38 500 LEU B O 1
ATOM 8789 N N . ALA B 1 501 ? -12.523 -2.111 25.844 1 98.25 501 ALA B N 1
ATOM 8790 C CA . ALA B 1 501 ? -11.289 -2.752 26.281 1 98.25 501 ALA B CA 1
ATOM 8791 C C . ALA B 1 501 ? -11.125 -4.129 25.641 1 98.25 501 ALA B C 1
ATOM 8793 O O . ALA B 1 501 ? -10.016 -4.5 25.234 1 98.25 501 ALA B O 1
ATOM 8794 N N . ALA B 1 502 ? -12.211 -4.906 25.562 1 98.38 502 ALA B N 1
ATOM 8795 C CA . ALA B 1 502 ? -12.188 -6.238 24.969 1 98.38 502 ALA B CA 1
ATOM 8796 C C . ALA B 1 502 ? -11.766 -6.176 23.5 1 98.38 502 ALA B C 1
ATOM 8798 O O . ALA B 1 502 ? -11.078 -7.074 23.016 1 98.38 502 ALA B O 1
ATOM 8799 N N . ARG B 1 503 ? -12.211 -5.164 22.797 1 98.31 503 ARG B N 1
ATOM 8800 C CA . ARG B 1 503 ? -11.852 -4.984 21.391 1 98.31 503 ARG B CA 1
ATOM 8801 C C . ARG B 1 503 ? -10.344 -4.785 21.234 1 98.31 503 ARG B C 1
ATOM 8803 O O . ARG B 1 503 ? -9.742 -5.328 20.312 1 98.31 503 ARG B O 1
ATOM 8810 N N . VAL B 1 504 ? -9.719 -4.012 22.156 1 98.69 504 VAL B N 1
ATOM 8811 C CA . VAL B 1 504 ? -8.273 -3.807 22.141 1 98.69 504 VAL B CA 1
ATOM 8812 C C . VAL B 1 504 ? -7.562 -5.133 22.406 1 98.69 504 VAL B C 1
ATOM 8814 O O . VAL B 1 504 ? -6.621 -5.492 21.703 1 98.69 504 VAL B O 1
ATOM 8817 N N . LEU B 1 505 ? -8.055 -5.855 23.422 1 98.5 505 LEU B N 1
ATOM 8818 C CA . LEU B 1 505 ? -7.465 -7.141 23.781 1 98.5 505 LEU B CA 1
ATOM 8819 C C . LEU B 1 505 ? -7.555 -8.125 22.625 1 98.5 505 LEU B C 1
ATOM 8821 O O . LEU B 1 505 ? -6.598 -8.844 22.344 1 98.5 505 LEU B O 1
ATOM 8825 N N . ALA B 1 506 ? -8.711 -8.203 22 1 98.69 506 ALA B N 1
ATOM 8826 C CA . ALA B 1 506 ? -8.922 -9.102 20.859 1 98.69 506 ALA B CA 1
ATOM 8827 C C . ALA B 1 506 ? -7.98 -8.758 19.703 1 98.69 506 ALA B C 1
ATOM 8829 O O . ALA B 1 506 ? -7.418 -9.656 19.078 1 98.69 506 ALA B O 1
ATOM 8830 N N . CYS B 1 507 ? -7.824 -7.445 19.391 1 98.31 507 CYS B N 1
ATOM 8831 C CA . CYS B 1 507 ? -6.895 -7.012 18.344 1 98.31 507 CYS B CA 1
ATOM 8832 C C . CYS B 1 507 ? -5.473 -7.453 18.672 1 98.31 507 CYS B C 1
ATOM 8834 O O . CYS B 1 507 ? -4.762 -7.961 17.797 1 98.31 507 CYS B O 1
ATOM 8836 N N . ALA B 1 508 ? -5.059 -7.246 19.938 1 97.25 508 ALA B N 1
ATOM 8837 C CA . ALA B 1 508 ? -3.715 -7.629 20.359 1 97.25 508 ALA B CA 1
ATOM 8838 C C . ALA B 1 508 ? -3.5 -9.133 20.219 1 97.25 508 ALA B C 1
ATOM 8840 O O . ALA B 1 508 ? -2.457 -9.57 19.734 1 97.25 508 ALA B O 1
ATOM 8841 N N . ALA B 1 509 ? -4.473 -9.898 20.641 1 97.19 509 ALA B N 1
ATOM 8842 C CA . ALA B 1 509 ? -4.387 -11.359 20.547 1 97.19 509 ALA B CA 1
ATOM 8843 C C . ALA B 1 509 ? -4.309 -11.82 19.094 1 97.19 509 ALA B C 1
ATOM 8845 O O . ALA B 1 509 ? -3.533 -12.719 18.766 1 97.19 509 ALA B O 1
ATOM 8846 N N . MET B 1 510 ? -5.121 -11.242 18.25 1 96.88 510 MET B N 1
ATOM 8847 C CA . MET B 1 510 ? -5.105 -11.578 16.828 1 96.88 510 MET B CA 1
ATOM 8848 C C . MET B 1 510 ? -3.734 -11.289 16.219 1 96.88 510 MET B C 1
ATOM 8850 O O . MET B 1 510 ? -3.197 -12.117 15.469 1 96.88 510 MET B O 1
ATOM 8854 N N . ILE B 1 511 ? -3.18 -10.141 16.547 1 92.94 511 ILE B N 1
ATOM 8855 C CA . ILE B 1 511 ? -1.878 -9.734 16.031 1 92.94 511 ILE B CA 1
ATOM 8856 C C . ILE B 1 511 ? -0.811 -10.734 16.484 1 92.94 511 ILE B C 1
ATOM 8858 O O . ILE B 1 511 ? 0.121 -11.023 15.727 1 92.94 511 ILE B O 1
ATOM 8862 N N . ASP B 1 512 ? -1.037 -11.273 17.594 1 89.69 512 ASP B N 1
ATOM 8863 C CA . ASP B 1 512 ? -0.072 -12.219 18.156 1 89.69 512 ASP B CA 1
ATOM 8864 C C . ASP B 1 512 ? -0.283 -13.625 17.594 1 89.69 512 ASP B C 1
ATOM 8866 O O . ASP B 1 512 ? 0.445 -14.555 17.938 1 89.69 512 ASP B O 1
ATOM 8870 N N . GLY B 1 513 ? -1.355 -13.859 16.828 1 90.56 513 GLY B N 1
ATOM 8871 C CA . GLY B 1 513 ? -1.499 -15.109 16.109 1 90.56 513 GLY B CA 1
ATOM 8872 C C . GLY B 1 513 ? -2.625 -15.977 16.641 1 90.56 513 GLY B C 1
ATOM 8873 O O . GLY B 1 513 ? -2.85 -17.094 16.141 1 90.56 513 GLY B O 1
ATOM 8874 N N . ALA B 1 514 ? -3.371 -15.453 17.594 1 95.75 514 ALA B N 1
ATOM 8875 C CA . ALA B 1 514 ? -4.48 -16.234 18.125 1 95.75 514 ALA B CA 1
ATOM 8876 C C . ALA B 1 514 ? -5.578 -16.406 17.078 1 95.75 514 ALA B C 1
ATOM 8878 O O . ALA B 1 514 ? -5.871 -15.484 16.312 1 95.75 514 ALA B O 1
ATOM 8879 N N . SER B 1 515 ? -6.172 -17.594 17.047 1 96.94 515 SER B N 1
ATOM 8880 C CA . SER B 1 515 ? -7.289 -17.875 16.156 1 96.94 515 SER B CA 1
ATOM 8881 C C . SER B 1 515 ? -8.586 -17.266 16.688 1 96.94 515 SER B C 1
ATOM 8883 O O . SER B 1 515 ? -8.656 -16.875 17.859 1 96.94 515 SER B O 1
ATOM 8885 N N . LEU B 1 516 ? -9.578 -17.172 15.797 1 98.25 516 LEU B N 1
ATOM 8886 C CA . LEU B 1 516 ? -10.867 -16.609 16.172 1 98.25 516 LEU B CA 1
ATOM 8887 C C . LEU B 1 516 ? -11.469 -17.359 17.344 1 98.25 516 LEU B C 1
ATOM 8889 O O . LEU B 1 516 ? -11.852 -16.734 18.344 1 98.25 516 LEU B O 1
ATOM 8893 N N . PRO B 1 517 ? -11.492 -18.734 17.375 1 98.44 517 PRO B N 1
ATOM 8894 C CA . PRO B 1 517 ? -12.062 -19.438 18.531 1 98.44 517 PRO B CA 1
ATOM 8895 C C . PRO B 1 517 ? -11.281 -19.219 19.812 1 98.44 517 PRO B C 1
ATOM 8897 O O . PRO B 1 517 ? -11.867 -19.109 20.891 1 98.44 517 PRO B O 1
ATOM 8900 N N . GLU B 1 518 ? -9.984 -19.078 19.719 1 98.19 518 GLU B N 1
ATOM 8901 C CA . GLU B 1 518 ? -9.164 -18.859 20.906 1 98.19 518 GLU B CA 1
ATOM 8902 C C . GLU B 1 518 ? -9.508 -17.547 21.594 1 98.19 518 GLU B C 1
ATOM 8904 O O . GLU B 1 518 ? -9.633 -17.484 22.812 1 98.19 518 GLU B O 1
ATOM 8909 N N . VAL B 1 519 ? -9.672 -16.516 20.766 1 98.5 519 VAL B N 1
ATOM 8910 C CA . VAL B 1 519 ? -9.984 -15.195 21.328 1 98.5 519 VAL B CA 1
ATOM 8911 C C . VAL B 1 519 ? -11.414 -15.195 21.859 1 98.5 519 VAL B C 1
ATOM 8913 O O . VAL B 1 519 ? -11.688 -14.578 22.906 1 98.5 519 VAL B O 1
ATOM 8916 N N . TYR B 1 520 ? -12.305 -15.836 21.141 1 98.44 520 TYR B N 1
ATOM 8917 C CA . TYR B 1 520 ? -13.672 -15.984 21.625 1 98.44 520 TYR B CA 1
ATOM 8918 C C . TYR B 1 520 ? -13.695 -16.625 23 1 98.44 520 TYR B C 1
ATOM 8920 O O . TYR B 1 520 ? -14.352 -16.109 23.922 1 98.44 520 TYR B O 1
ATOM 8928 N N . HIS B 1 521 ? -12.969 -17.656 23.25 1 98.25 521 HIS B N 1
ATOM 8929 C CA . HIS B 1 521 ? -12.922 -18.359 24.516 1 98.25 521 HIS B CA 1
ATOM 8930 C C . HIS B 1 521 ? -12.266 -17.516 25.609 1 98.25 521 HIS B C 1
ATOM 8932 O O . HIS B 1 521 ? -12.688 -17.547 26.766 1 98.25 521 HIS B O 1
ATOM 8938 N N . LEU B 1 522 ? -11.258 -16.797 25.172 1 97.69 522 LEU B N 1
ATOM 8939 C CA . LEU B 1 522 ? -10.609 -15.875 26.109 1 97.69 522 LEU B CA 1
ATOM 8940 C C . LEU B 1 522 ? -11.617 -14.875 26.656 1 97.69 522 LEU B C 1
ATOM 8942 O O . LEU B 1 522 ? -11.656 -14.633 27.875 1 97.69 522 LEU B O 1
ATOM 8946 N N . LEU B 1 523 ? -12.438 -14.289 25.797 1 97.75 523 LEU B N 1
ATOM 8947 C CA . LEU B 1 523 ? -13.414 -13.289 26.203 1 97.75 523 LEU B CA 1
ATOM 8948 C C . LEU B 1 523 ? -14.5 -13.906 27.094 1 97.75 523 LEU B C 1
ATOM 8950 O O . LEU B 1 523 ? -14.875 -13.336 28.109 1 97.75 523 LEU B O 1
ATOM 8954 N N . VAL B 1 524 ? -14.938 -15.109 26.766 1 97.12 524 VAL B N 1
ATOM 8955 C CA . VAL B 1 524 ? -16.047 -15.742 27.469 1 97.12 524 VAL B CA 1
ATOM 8956 C C . VAL B 1 524 ? -15.57 -16.328 28.781 1 97.12 524 VAL B C 1
ATOM 8958 O O . VAL B 1 524 ? -16.156 -16.078 29.844 1 97.12 524 VAL B O 1
ATOM 8961 N N . HIS B 1 525 ? -14.523 -17.062 28.797 1 96.31 525 HIS B N 1
ATOM 8962 C CA . HIS B 1 525 ? -14.125 -17.859 29.953 1 96.31 525 HIS B CA 1
ATOM 8963 C C . HIS B 1 525 ? -13.258 -17.047 30.906 1 96.31 525 HIS B C 1
ATOM 8965 O O . HIS B 1 525 ? -13.398 -17.156 32.125 1 96.31 525 HIS B O 1
ATOM 8971 N N . GLU B 1 526 ? -12.406 -16.203 30.375 1 94.81 526 GLU B N 1
ATOM 8972 C CA . GLU B 1 526 ? -11.492 -15.477 31.25 1 94.81 526 GLU B CA 1
ATOM 8973 C C . GLU B 1 526 ? -12.07 -14.117 31.656 1 94.81 526 GLU B C 1
ATOM 8975 O O . GLU B 1 526 ? -11.82 -13.633 32.75 1 94.81 526 GLU B O 1
ATOM 8980 N N . HIS B 1 527 ? -12.828 -13.562 30.781 1 95.31 527 HIS B N 1
ATOM 8981 C CA . HIS B 1 527 ? -13.25 -12.203 31.078 1 95.31 527 HIS B CA 1
ATOM 8982 C C . HIS B 1 527 ? -14.758 -12.117 31.266 1 95.31 527 HIS B C 1
ATOM 8984 O O . HIS B 1 527 ? -15.305 -11.039 31.5 1 95.31 527 HIS B O 1
ATOM 8990 N N . GLY B 1 528 ? -15.469 -13.172 31.062 1 93.69 528 GLY B N 1
ATOM 8991 C CA . GLY B 1 528 ? -16.859 -13.281 31.484 1 93.69 528 GLY B CA 1
ATOM 8992 C C . GLY B 1 528 ? -17.828 -12.625 30.516 1 93.69 528 GLY B C 1
ATOM 8993 O O . GLY B 1 528 ? -18.922 -12.227 30.906 1 93.69 528 GLY B O 1
ATOM 8994 N N . PHE B 1 529 ? -17.547 -12.477 29.281 1 95.25 529 PHE B N 1
ATOM 8995 C CA . PHE B 1 529 ? -18.453 -11.883 28.297 1 95.25 529 PHE B CA 1
ATOM 8996 C C . PHE B 1 529 ? -19.562 -12.867 27.922 1 95.25 529 PHE B C 1
ATOM 8998 O O . PHE B 1 529 ? -19.344 -14.078 27.922 1 95.25 529 PHE B O 1
ATOM 9005 N N . GLN B 1 530 ? -20.719 -12.258 27.609 1 93.56 530 GLN B N 1
ATOM 9006 C CA . GLN B 1 530 ? -21.766 -13.078 27.016 1 93.56 530 GLN B CA 1
ATOM 9007 C C . GLN B 1 530 ? -21.359 -13.602 25.641 1 93.56 530 GLN B C 1
ATOM 9009 O O . GLN B 1 530 ? -20.656 -12.914 24.906 1 93.56 530 GLN B O 1
ATOM 9014 N N . ARG B 1 531 ? -21.859 -14.75 25.312 1 95.31 531 ARG B N 1
ATOM 9015 C CA . ARG B 1 531 ? -21.438 -15.461 24.109 1 95.31 531 ARG B CA 1
ATOM 9016 C C . ARG B 1 531 ? -21.688 -14.617 22.859 1 95.31 531 ARG B C 1
ATOM 9018 O O . ARG B 1 531 ? -20.797 -14.477 22.016 1 95.31 531 ARG B O 1
ATOM 9025 N N . ALA B 1 532 ? -22.828 -14.039 22.75 1 90.44 532 ALA B N 1
ATOM 9026 C CA . ALA B 1 532 ? -23.172 -13.258 21.578 1 90.44 532 ALA B CA 1
ATOM 9027 C C . ALA B 1 532 ? -22.297 -12.016 21.453 1 90.44 532 ALA B C 1
ATOM 9029 O O . ALA B 1 532 ? -21.891 -11.633 20.359 1 90.44 532 ALA B O 1
ATOM 9030 N N . ASP B 1 533 ? -22.016 -11.398 22.594 1 92.56 533 ASP B N 1
ATOM 9031 C CA . ASP B 1 533 ? -21.172 -10.203 22.609 1 92.56 533 ASP B CA 1
ATOM 9032 C C . ASP B 1 533 ? -19.734 -10.531 22.234 1 92.56 533 ASP B C 1
ATOM 9034 O O . ASP B 1 533 ? -19.094 -9.789 21.484 1 92.56 533 ASP B O 1
ATOM 9038 N N . ALA B 1 534 ? -19.281 -11.609 22.781 1 97.31 534 ALA B N 1
ATOM 9039 C CA . ALA B 1 534 ? -17.938 -12.07 22.469 1 97.31 534 ALA B CA 1
ATOM 9040 C C . ALA B 1 534 ? -17.797 -12.359 20.969 1 97.31 534 ALA B C 1
ATOM 9042 O O . ALA B 1 534 ? -16.766 -12.031 20.359 1 97.31 534 ALA B O 1
ATOM 9043 N N . PHE B 1 535 ? -18.828 -13.008 20.391 1 96.75 535 PHE B N 1
ATOM 9044 C CA . PHE B 1 535 ? -18.781 -13.312 18.953 1 96.75 535 PHE B CA 1
ATOM 9045 C C . PHE B 1 535 ? -18.766 -12.031 18.125 1 96.75 535 PHE B C 1
ATOM 9047 O O . PHE B 1 535 ? -18.047 -11.953 17.125 1 96.75 535 PHE B O 1
ATOM 9054 N N . ASN B 1 536 ? -19.516 -11.055 18.531 1 93.88 536 ASN B N 1
ATOM 9055 C CA . ASN B 1 536 ? -19.516 -9.789 17.812 1 93.88 536 ASN B CA 1
ATOM 9056 C C . ASN B 1 536 ? -18.141 -9.133 17.812 1 93.88 536 ASN B C 1
ATOM 9058 O O . ASN B 1 536 ? -17.75 -8.516 16.828 1 93.88 536 ASN B O 1
ATOM 9062 N N . VAL B 1 537 ? -17.469 -9.258 18.922 1 97.44 537 VAL B N 1
ATOM 9063 C CA . VAL B 1 537 ? -16.125 -8.695 19.016 1 97.44 537 VAL B CA 1
ATOM 9064 C C . VAL B 1 537 ? -15.203 -9.406 18.047 1 97.44 537 VAL B C 1
ATOM 9066 O O . VAL B 1 537 ? -14.5 -8.758 17.266 1 97.44 537 VAL B O 1
ATOM 9069 N N . VAL B 1 538 ? -15.219 -10.742 18.062 1 98.12 538 VAL B N 1
ATOM 9070 C CA . VAL B 1 538 ? -14.273 -11.477 17.234 1 98.12 538 VAL B CA 1
ATOM 9071 C C . VAL B 1 538 ? -14.664 -11.359 15.758 1 98.12 538 VAL B C 1
ATOM 9073 O O . VAL B 1 538 ? -13.805 -11.344 14.875 1 98.12 538 VAL B O 1
ATOM 9076 N N . LEU B 1 539 ? -15.984 -11.258 15.492 1 96.69 539 LEU B N 1
ATOM 9077 C CA . LEU B 1 539 ? -16.422 -11.008 14.117 1 96.69 539 LEU B CA 1
ATOM 9078 C C . LEU B 1 539 ? -15.812 -9.719 13.578 1 96.69 539 LEU B C 1
ATOM 9080 O O . LEU B 1 539 ? -15.266 -9.703 12.477 1 96.69 539 LEU B O 1
ATOM 9084 N N . ARG B 1 540 ? -15.828 -8.641 14.344 1 96.06 540 ARG B N 1
ATOM 9085 C CA . ARG B 1 540 ? -15.328 -7.336 13.938 1 96.06 540 ARG B CA 1
ATOM 9086 C C . ARG B 1 540 ? -13.805 -7.355 13.789 1 96.06 540 ARG B C 1
ATOM 9088 O O . ARG B 1 540 ? -13.258 -6.723 12.891 1 96.06 540 ARG B O 1
ATOM 9095 N N . VAL B 1 541 ? -13.164 -8.102 14.617 1 98.06 541 VAL B N 1
ATOM 9096 C CA . VAL B 1 541 ? -11.711 -8.086 14.68 1 98.06 541 VAL B CA 1
ATOM 9097 C C . VAL B 1 541 ? -11.133 -8.984 13.594 1 98.06 541 VAL B C 1
ATOM 9099 O O . VAL B 1 541 ? -10.102 -8.664 13 1 98.06 541 VAL B O 1
ATOM 9102 N N . TYR B 1 542 ? -11.773 -10.094 13.227 1 97.88 542 TYR B N 1
ATOM 9103 C CA . TYR B 1 542 ? -11.203 -11.07 12.305 1 97.88 542 TYR B CA 1
ATOM 9104 C C . TYR B 1 542 ? -11.789 -10.898 10.906 1 97.88 542 TYR B C 1
ATOM 9106 O O . TYR B 1 542 ? -11.391 -11.594 9.969 1 97.88 542 TYR B O 1
ATOM 9114 N N . ARG B 1 543 ? -12.711 -9.969 10.75 1 96.44 543 ARG B N 1
ATOM 9115 C CA . ARG B 1 543 ? -13.281 -9.75 9.43 1 96.44 543 ARG B CA 1
ATOM 9116 C C . ARG B 1 543 ? -12.211 -9.32 8.43 1 96.44 543 ARG B C 1
ATOM 9118 O O . ARG B 1 543 ? -11.195 -8.734 8.82 1 96.44 543 ARG B O 1
ATOM 9125 N N . GLY B 1 544 ? -12.414 -9.617 7.129 1 95.56 544 GLY B N 1
ATOM 9126 C CA . GLY B 1 544 ? -11.578 -9.195 6.02 1 95.56 544 GLY B CA 1
ATOM 9127 C C . GLY B 1 544 ? -10.219 -9.875 6.008 1 95.56 544 GLY B C 1
ATOM 9128 O O . GLY B 1 544 ? -9.477 -9.766 5.031 1 95.56 544 GLY B O 1
ATOM 9129 N N . GLY B 1 545 ? -9.797 -10.539 6.969 1 95.19 545 GLY B N 1
ATOM 9130 C CA . GLY B 1 545 ? -8.477 -11.125 7.152 1 95.19 545 GLY B CA 1
ATOM 9131 C C . GLY B 1 545 ? -7.793 -10.672 8.43 1 95.19 545 GLY B C 1
ATOM 9132 O O . GLY B 1 545 ? -6.613 -10.953 8.641 1 95.19 545 GLY B O 1
ATOM 9133 N N . GLY B 1 546 ? -8.555 -9.992 9.258 1 97.12 546 GLY B N 1
ATOM 9134 C CA . GLY B 1 546 ? -8.055 -9.414 10.5 1 97.12 546 GLY B CA 1
ATOM 9135 C C . GLY B 1 546 ? -7.922 -7.906 10.438 1 97.12 546 GLY B C 1
ATOM 9136 O O . GLY B 1 546 ? -7.055 -7.379 9.734 1 97.12 546 GLY B O 1
ATOM 9137 N N . LEU B 1 547 ? -8.773 -7.199 11.086 1 97.56 547 LEU B N 1
ATOM 9138 C CA . LEU B 1 547 ? -8.828 -5.742 11.039 1 97.56 547 LEU B CA 1
ATOM 9139 C C . LEU B 1 547 ? -8.609 -5.145 12.43 1 97.56 547 LEU B C 1
ATOM 9141 O O . LEU B 1 547 ? -9.414 -5.371 13.336 1 97.56 547 LEU B O 1
ATOM 9145 N N . VAL B 1 548 ? -7.598 -4.336 12.602 1 97.25 548 VAL B N 1
ATOM 9146 C CA . VAL B 1 548 ? -7.203 -3.82 13.906 1 97.25 548 VAL B CA 1
ATOM 9147 C C . VAL B 1 548 ? -7.961 -2.527 14.203 1 97.25 548 VAL B C 1
ATOM 9149 O O . VAL B 1 548 ? -7.762 -1.911 15.258 1 97.25 548 VAL B O 1
ATOM 9152 N N . LYS B 1 549 ? -8.828 -2.125 13.375 1 96.81 549 LYS B N 1
ATOM 9153 C CA . LYS B 1 549 ? -9.523 -0.845 13.461 1 96.81 549 LYS B CA 1
ATOM 9154 C C . LYS B 1 549 ? -10.195 -0.669 14.82 1 96.81 549 LYS B C 1
ATOM 9156 O O . LYS B 1 549 ? -10.234 0.439 15.359 1 96.81 549 LYS B O 1
ATOM 9161 N N . ASP B 1 550 ? -10.688 -1.729 15.438 1 97.25 550 ASP B N 1
ATOM 9162 C CA . ASP B 1 550 ? -11.5 -1.635 16.641 1 97.25 550 ASP B CA 1
ATOM 9163 C C . ASP B 1 550 ? -10.672 -1.161 17.844 1 97.25 550 ASP B C 1
ATOM 9165 O O . ASP B 1 550 ? -11.227 -0.771 18.875 1 97.25 550 ASP B O 1
ATOM 9169 N N . ALA B 1 551 ? -9.391 -1.131 17.719 1 98.06 551 ALA B N 1
ATOM 9170 C CA . ALA B 1 551 ? -8.547 -0.622 18.797 1 98.06 551 ALA B CA 1
ATOM 9171 C C . ALA B 1 551 ? -8.617 0.9 18.875 1 98.06 551 ALA B C 1
ATOM 9173 O O . ALA B 1 551 ? -8.266 1.49 19.891 1 98.06 551 ALA B O 1
ATOM 9174 N N . ILE B 1 552 ? -9.102 1.519 17.812 1 97.56 552 ILE B N 1
ATOM 9175 C CA . ILE B 1 552 ? -8.977 2.971 17.734 1 97.56 552 ILE B CA 1
ATOM 9176 C C . ILE B 1 552 ? -10 3.627 18.656 1 97.56 552 ILE B C 1
ATOM 9178 O O . ILE B 1 552 ? -9.875 4.809 18.984 1 97.56 552 ILE B O 1
ATOM 9182 N N . TYR B 1 553 ? -11.062 2.859 19.094 1 97.19 553 TYR B N 1
ATOM 9183 C CA . TYR B 1 553 ? -12.086 3.436 19.969 1 97.19 553 TYR B CA 1
ATOM 9184 C C . TYR B 1 553 ? -11.484 3.85 21.312 1 97.19 553 TYR B C 1
ATOM 9186 O O . TYR B 1 553 ? -11.57 5.016 21.703 1 97.19 553 TYR B O 1
ATOM 9194 N N . LEU B 1 554 ? -10.891 2.912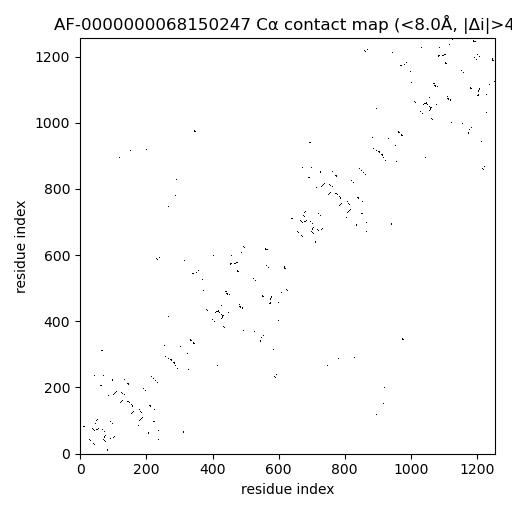 21.953 1 98.19 554 LEU B N 1
ATOM 9195 C CA . LEU B 1 554 ? -10.281 3.215 23.25 1 98.19 554 LEU B CA 1
ATOM 9196 C C . LEU B 1 554 ? -9.07 4.125 23.078 1 98.19 554 LEU B C 1
ATOM 9198 O O . LEU B 1 554 ? -8.859 5.035 23.875 1 98.19 554 LEU B O 1
ATOM 9202 N N . ARG B 1 555 ? -8.258 3.902 22.031 1 97.62 555 ARG B N 1
ATOM 9203 C CA . ARG B 1 555 ? -7.098 4.75 21.766 1 97.62 555 ARG B CA 1
ATOM 9204 C C . ARG B 1 555 ? -7.516 6.203 21.578 1 97.62 555 ARG B C 1
ATOM 9206 O O . ARG B 1 555 ? -6.898 7.109 22.141 1 97.62 555 ARG B O 1
ATOM 9213 N N . GLY B 1 556 ? -8.562 6.367 20.734 1 97.5 556 GLY B N 1
ATOM 9214 C CA . GLY B 1 556 ? -9.07 7.711 20.5 1 97.5 556 GLY B CA 1
ATOM 9215 C C . GLY B 1 556 ? -9.562 8.391 21.766 1 97.5 556 GLY B C 1
ATOM 9216 O O . GLY B 1 556 ? -9.328 9.586 21.953 1 97.5 556 GLY B O 1
ATOM 9217 N N . LEU B 1 557 ? -10.234 7.617 22.609 1 97.44 557 LEU B N 1
ATOM 9218 C CA . LEU B 1 557 ? -10.727 8.172 23.875 1 97.44 557 LEU B CA 1
ATOM 9219 C C . LEU B 1 557 ? -9.57 8.625 24.75 1 97.44 557 LEU B C 1
ATOM 9221 O O . LEU B 1 557 ? -9.609 9.727 25.312 1 97.44 557 LEU B O 1
ATOM 9225 N N . LEU B 1 558 ? -8.578 7.805 24.875 1 96.94 558 LEU B N 1
ATOM 9226 C CA . LEU B 1 558 ? -7.41 8.156 25.672 1 96.94 558 LEU B CA 1
ATOM 9227 C C . LEU B 1 558 ? -6.734 9.414 25.125 1 96.94 558 LEU B C 1
ATOM 9229 O O . LEU B 1 558 ? -6.344 10.297 25.891 1 96.94 558 LEU B O 1
ATOM 9233 N N . GLN B 1 559 ? -6.598 9.469 23.828 1 95.81 559 GLN B N 1
ATOM 9234 C CA . GLN B 1 559 ? -5.988 10.633 23.188 1 95.81 559 GLN B CA 1
ATOM 9235 C C . GLN B 1 559 ? -6.797 11.898 23.453 1 95.81 559 GLN B C 1
ATOM 9237 O O . GLN B 1 559 ? -6.23 12.969 23.688 1 95.81 559 GLN B O 1
ATOM 9242 N N . LEU B 1 560 ? -8.078 11.781 23.359 1 96.75 560 LEU B N 1
ATOM 9243 C CA . LEU B 1 560 ? -8.969 12.914 23.609 1 96.75 560 LEU B CA 1
ATOM 9244 C C . LEU B 1 560 ? -8.844 13.391 25.047 1 96.75 560 LEU B C 1
ATOM 9246 O O . LEU B 1 560 ? -8.773 14.594 25.312 1 96.75 560 LEU B O 1
ATOM 9250 N N . LEU B 1 561 ? -8.852 12.453 26.016 1 96.5 561 LEU B N 1
ATOM 9251 C CA . LEU B 1 561 ? -8.734 12.805 27.422 1 96.5 561 LEU B CA 1
ATOM 9252 C C . LEU B 1 561 ? -7.41 13.508 27.688 1 96.5 561 LEU B C 1
ATOM 9254 O O . LEU B 1 561 ? -7.363 14.484 28.438 1 96.5 561 LEU B O 1
ATOM 9258 N N . ASP B 1 562 ? -6.348 13.031 27.031 1 95.81 562 ASP B N 1
ATOM 9259 C CA . ASP B 1 562 ? -5.051 13.688 27.141 1 95.81 562 ASP B CA 1
ATOM 9260 C C . ASP B 1 562 ? -5.109 15.109 26.578 1 95.81 562 ASP B C 1
ATOM 9262 O O . ASP B 1 562 ? -4.547 16.031 27.172 1 95.81 562 ASP B O 1
ATOM 9266 N N . HIS B 1 563 ? -5.738 15.242 25.453 1 95.31 563 HIS B N 1
ATOM 9267 C CA . HIS B 1 563 ? -5.902 16.547 24.812 1 95.31 563 HIS B CA 1
ATOM 9268 C C . HIS B 1 563 ? -6.637 17.516 25.734 1 95.31 563 HIS B C 1
ATOM 9270 O O . HIS B 1 563 ? -6.227 18.672 25.875 1 95.31 563 HIS B O 1
ATOM 9276 N N . LEU B 1 564 ? -7.691 17.094 26.359 1 95.69 564 LEU B N 1
ATOM 9277 C CA . LEU B 1 564 ? -8.492 17.922 27.25 1 95.69 564 LEU B CA 1
ATOM 9278 C C . LEU B 1 564 ? -7.711 18.266 28.516 1 95.69 564 LEU B C 1
ATOM 9280 O O . LEU B 1 564 ? -7.75 19.406 28.984 1 95.69 564 LEU B O 1
ATOM 9284 N N . ALA B 1 565 ? -7.02 17.281 29 1 95.25 565 ALA B N 1
ATOM 9285 C CA . ALA B 1 565 ? -6.219 17.5 30.203 1 95.25 565 ALA B CA 1
ATOM 9286 C C . ALA B 1 565 ? -5.125 18.547 29.953 1 95.25 565 ALA B C 1
ATOM 9288 O O . ALA B 1 565 ? -4.734 19.266 30.875 1 95.25 565 ALA B O 1
ATOM 9289 N N . ALA B 1 566 ? -4.652 18.625 28.75 1 94.56 566 ALA B N 1
ATOM 9290 C CA . ALA B 1 566 ? -3.607 19.578 28.375 1 94.56 566 ALA B CA 1
ATOM 9291 C C . ALA B 1 566 ? -4.199 20.953 28.047 1 94.56 566 ALA B C 1
ATOM 9293 O O . ALA B 1 566 ? -3.48 21.859 27.656 1 94.56 566 ALA B O 1
ATOM 9294 N N . GLY B 1 567 ? -5.473 21.078 28.172 1 92.75 567 GLY B N 1
ATOM 9295 C CA . GLY B 1 567 ? -6.133 22.359 27.953 1 92.75 567 GLY B CA 1
ATOM 9296 C C . GLY B 1 567 ? -6.582 22.562 26.516 1 92.75 567 GLY B C 1
ATOM 9297 O O . GLY B 1 567 ? -6.91 23.672 26.109 1 92.75 567 GLY B O 1
ATOM 9298 N N . GLY B 1 568 ? -6.602 21.469 25.797 1 92.06 568 GLY B N 1
ATOM 9299 C CA . GLY B 1 568 ? -6.977 21.562 24.391 1 92.06 568 GLY B CA 1
ATOM 9300 C C . GLY B 1 568 ? -8.453 21.844 24.188 1 92.06 568 GLY B C 1
ATOM 9301 O O . GLY B 1 568 ? -9.297 21.359 24.953 1 92.06 568 GLY B O 1
ATOM 9302 N N . ALA B 1 569 ? -8.766 22.625 23.125 1 91.75 569 ALA B N 1
ATOM 9303 C CA . ALA B 1 569 ? -10.148 22.938 22.781 1 91.75 569 ALA B CA 1
ATOM 9304 C C . ALA B 1 569 ? -10.781 21.828 21.953 1 91.75 569 ALA B C 1
ATOM 9306 O O . ALA B 1 569 ? -10.078 21.109 21.234 1 91.75 569 ALA B O 1
ATOM 9307 N N . LEU B 1 570 ? -12.109 21.641 22.016 1 93 570 LEU B N 1
ATOM 9308 C CA . LEU B 1 570 ? -12.82 20.625 21.234 1 93 570 LEU B CA 1
ATOM 9309 C C . LEU B 1 570 ? -13.328 21.219 19.922 1 93 570 LEU B C 1
ATOM 9311 O O . LEU B 1 570 ? -13.562 20.484 18.969 1 93 570 LEU B O 1
ATOM 9315 N N . GLU B 1 571 ? -13.445 22.484 19.859 1 90.88 571 GLU B N 1
ATOM 9316 C CA . GLU B 1 571 ? -14.164 23.188 18.797 1 90.88 571 GLU B CA 1
ATOM 9317 C C . GLU B 1 571 ? -13.57 22.875 17.438 1 90.88 571 GLU B C 1
ATOM 9319 O O . GLU B 1 571 ? -14.297 22.641 16.469 1 90.88 571 GLU B O 1
ATOM 9324 N N . PRO B 1 572 ? -12.289 22.844 17.328 1 91.38 572 PRO B N 1
ATOM 9325 C CA . PRO B 1 572 ? -11.711 22.594 16 1 91.38 572 PRO B CA 1
ATOM 9326 C C . PRO B 1 572 ? -12.078 21.219 15.453 1 91.38 572 PRO B C 1
ATOM 9328 O O . PRO B 1 572 ? -12.156 21.031 14.234 1 91.38 572 PRO B O 1
ATOM 9331 N N . PHE B 1 573 ? -12.328 20.25 16.344 1 95.25 573 PHE B N 1
ATOM 9332 C CA . PHE B 1 573 ? -12.648 18.891 15.898 1 95.25 573 PHE B CA 1
ATOM 9333 C C . PHE B 1 573 ? -14.062 18.828 15.344 1 95.25 573 PHE B C 1
ATOM 9335 O O . PHE B 1 573 ? -14.43 17.844 14.68 1 95.25 573 PHE B O 1
ATOM 9342 N N . TRP B 1 574 ? -14.922 19.891 15.617 1 95.69 574 TRP B N 1
ATOM 9343 C CA . TRP B 1 574 ? -16.297 19.875 15.125 1 95.69 574 TRP B CA 1
ATOM 9344 C C . TRP B 1 574 ? -16.375 20.438 13.711 1 95.69 574 TRP B C 1
ATOM 9346 O O . TRP B 1 574 ? -17.406 20.344 13.055 1 95.69 574 TRP B O 1
ATOM 9356 N N . MET B 1 575 ? -15.289 20.969 13.172 1 94.75 575 MET B N 1
ATOM 9357 C CA . MET B 1 575 ? -15.281 21.641 11.875 1 94.75 575 MET B CA 1
ATOM 9358 C C . MET B 1 575 ? -15.391 20.625 10.742 1 94.75 575 MET B C 1
ATOM 9360 O O . MET B 1 575 ? -15.742 21 9.617 1 94.75 575 MET B O 1
ATOM 9364 N N . GLY B 1 576 ? -15.062 19.438 10.953 1 96.19 576 GLY B N 1
ATOM 9365 C CA . GLY B 1 576 ? -15.062 18.344 9.992 1 96.19 576 GLY B CA 1
ATOM 9366 C C . GLY B 1 576 ? -14.453 17.078 10.531 1 96.19 576 GLY B C 1
ATOM 9367 O O . GLY B 1 576 ? -14.406 16.859 11.75 1 96.19 576 GLY B O 1
ATOM 9368 N N . LYS B 1 577 ? -14.078 16.156 9.641 1 96.62 577 LYS B N 1
ATOM 9369 C CA . LYS B 1 577 ? -13.414 14.922 10.031 1 96.62 577 LYS B CA 1
ATOM 9370 C C . LYS B 1 577 ? -11.898 15.094 10.062 1 96.62 577 LYS B C 1
ATOM 9372 O O . LYS B 1 577 ? -11.219 14.898 9.055 1 96.62 577 LYS B O 1
ATOM 9377 N N . ILE B 1 578 ? -11.43 15.375 11.336 1 95.12 578 ILE B N 1
ATOM 9378 C CA . ILE B 1 578 ? -10.078 15.883 11.531 1 95.12 578 ILE B CA 1
ATOM 9379 C C . ILE B 1 578 ? -9.297 14.938 12.445 1 95.12 578 ILE B C 1
ATOM 9381 O O . ILE B 1 578 ? -9.828 14.445 13.438 1 95.12 578 ILE B O 1
ATOM 9385 N N . ALA B 1 579 ? -8.109 14.633 12.055 1 95.06 579 ALA B N 1
ATOM 9386 C CA . ALA B 1 579 ? -7.215 13.852 12.906 1 95.06 579 ALA B CA 1
ATOM 9387 C C . ALA B 1 579 ? -6.582 14.727 13.984 1 95.06 579 ALA B C 1
ATOM 9389 O O . ALA B 1 579 ? -6.477 15.945 13.828 1 95.06 579 ALA B O 1
ATOM 9390 N N . ALA B 1 580 ? -6.145 14.094 15.031 1 93.62 580 ALA B N 1
ATOM 9391 C CA . ALA B 1 580 ? -5.457 14.812 16.094 1 93.62 580 ALA B CA 1
ATOM 9392 C C . ALA B 1 580 ? -4.199 15.5 15.57 1 93.62 580 ALA B C 1
ATOM 9394 O O . ALA B 1 580 ? -3.879 16.625 15.977 1 93.62 580 ALA B O 1
ATOM 9395 N N . SER B 1 581 ? -3.531 14.867 14.609 1 92.56 581 SER B N 1
ATOM 9396 C CA . SER B 1 581 ? -2.275 15.383 14.07 1 92.56 581 SER B CA 1
ATOM 9397 C C . SER B 1 581 ? -2.508 16.625 13.219 1 92.56 581 SER B C 1
ATOM 9399 O O . SER B 1 581 ? -1.569 17.375 12.945 1 92.56 581 SER B O 1
ATOM 9401 N N . HIS B 1 582 ? -3.723 16.859 12.836 1 94.38 582 HIS B N 1
ATOM 9402 C CA . HIS B 1 582 ? -4.027 17.984 11.953 1 94.38 582 HIS B CA 1
ATOM 9403 C C . HIS B 1 582 ? -4.629 19.141 12.742 1 94.38 582 HIS B C 1
ATOM 9405 O O . HIS B 1 582 ? -5.094 20.125 12.148 1 94.38 582 HIS B O 1
ATOM 9411 N N . PHE B 1 583 ? -4.629 19.047 14.055 1 91.62 583 PHE B N 1
ATOM 9412 C CA . PHE B 1 583 ? -5.242 20.078 14.898 1 91.62 583 PHE B CA 1
ATOM 9413 C C . PHE B 1 583 ? -4.645 21.453 14.609 1 91.62 583 PHE B C 1
ATOM 9415 O O . PHE B 1 583 ? -5.375 22.406 14.344 1 91.62 583 PHE B O 1
ATOM 9422 N N . ALA B 1 584 ? -3.322 21.547 14.523 1 87 584 ALA B N 1
ATOM 9423 C CA . ALA B 1 584 ? -2.631 22.812 14.305 1 87 584 ALA B CA 1
ATOM 9424 C C . ALA B 1 584 ? -2.895 23.359 12.906 1 87 584 ALA B C 1
ATOM 9426 O O . ALA B 1 584 ? -3.045 24.562 12.719 1 87 584 ALA B O 1
ATOM 9427 N N . VAL B 1 585 ? -2.902 22.484 12.016 1 88.38 585 VAL B N 1
ATOM 9428 C CA . VAL B 1 585 ? -3.143 22.875 10.625 1 88.38 585 VAL B CA 1
ATOM 9429 C C . VAL B 1 585 ? -4.555 23.438 10.484 1 88.38 585 VAL B C 1
ATOM 9431 O O . VAL B 1 585 ? -4.777 24.391 9.742 1 88.38 585 VAL B O 1
ATOM 9434 N N . MET B 1 586 ? -5.52 22.875 11.195 1 88.12 586 MET B N 1
ATOM 9435 C CA . MET B 1 586 ? -6.895 23.359 11.148 1 88.12 586 MET B CA 1
ATOM 9436 C C . MET B 1 586 ? -6.992 24.766 11.734 1 88.12 586 MET B C 1
ATOM 9438 O O . MET B 1 586 ? -7.711 25.609 11.211 1 88.12 586 MET B O 1
ATOM 9442 N N . GLN B 1 587 ? -6.281 24.969 12.711 1 85.38 587 GLN B N 1
ATOM 9443 C CA . GLN B 1 587 ? -6.242 26.297 13.312 1 85.38 587 GLN B CA 1
ATOM 9444 C C . GLN B 1 587 ? -5.625 27.312 12.359 1 85.38 587 GLN B C 1
ATOM 9446 O O . GLN B 1 587 ? -6.113 28.438 12.242 1 85.38 587 GLN B O 1
ATOM 9451 N N . GLU B 1 588 ? -4.59 26.844 11.703 1 83.69 588 GLU B N 1
ATOM 9452 C CA . GLU B 1 588 ? -3.924 27.719 10.734 1 83.69 588 GLU B CA 1
ATOM 9453 C C . GLU B 1 588 ? -4.859 28.094 9.594 1 83.69 588 GLU B C 1
ATOM 9455 O O . GLU B 1 588 ? -4.969 29.266 9.227 1 83.69 588 GLU B O 1
ATOM 9460 N N . LEU B 1 589 ? -5.48 27.125 9.078 1 86.75 589 LEU B N 1
ATOM 9461 C CA . LEU B 1 589 ? -6.379 27.359 7.949 1 86.75 589 LEU B CA 1
ATOM 9462 C C . LEU B 1 589 ? -7.547 28.25 8.367 1 86.75 589 LEU B C 1
ATOM 9464 O O . LEU B 1 589 ? -8 29.094 7.582 1 86.75 589 LEU B O 1
ATOM 9468 N N . HIS B 1 590 ? -7.984 28.094 9.594 1 85.81 590 HIS B N 1
ATOM 9469 C CA . HIS B 1 590 ? -9.039 28.953 10.125 1 85.81 590 HIS B CA 1
ATOM 9470 C C . HIS B 1 590 ? -8.555 30.391 10.305 1 85.81 590 HIS B C 1
ATOM 9472 O O . HIS B 1 590 ? -9.266 31.328 9.969 1 85.81 590 HIS B O 1
ATOM 9478 N N . ALA B 1 591 ? -7.375 30.5 10.781 1 81.5 591 ALA B N 1
ATOM 9479 C CA . ALA B 1 591 ? -6.793 31.828 11.016 1 81.5 591 ALA B CA 1
ATOM 9480 C C . ALA B 1 591 ? -6.582 32.562 9.695 1 81.5 591 ALA B C 1
ATOM 9482 O O . ALA B 1 591 ? -6.695 33.812 9.648 1 81.5 591 ALA B O 1
ATOM 9483 N N . ARG B 1 592 ? -6.301 31.781 8.703 1 82.31 592 ARG B N 1
ATOM 9484 C CA . ARG B 1 592 ? -6.113 32.375 7.379 1 82.31 592 ARG B CA 1
ATOM 9485 C C . ARG B 1 592 ? -7.453 32.75 6.758 1 82.31 592 ARG B C 1
ATOM 9487 O O . ARG B 1 592 ? -7.492 33.469 5.766 1 82.31 592 ARG B O 1
ATOM 9494 N N . GLY B 1 593 ? -8.539 32.219 7.383 1 81.56 593 GLY B N 1
ATOM 9495 C CA . GLY B 1 593 ? -9.867 32.469 6.844 1 81.56 593 GLY B CA 1
ATOM 9496 C C . GLY B 1 593 ? -10.273 31.516 5.75 1 81.56 593 GLY B C 1
ATOM 9497 O O . GLY B 1 593 ? -11.289 31.719 5.078 1 81.56 593 GLY B O 1
ATOM 9498 N N . LEU B 1 594 ? -9.492 30.547 5.555 1 83.69 594 LEU B N 1
ATOM 9499 C CA . LEU B 1 594 ? -9.805 29.562 4.527 1 83.69 594 LEU B CA 1
ATOM 9500 C C . LEU B 1 594 ? -10.898 28.609 4.996 1 83.69 594 LEU B C 1
ATOM 9502 O O . LEU B 1 594 ? -11.633 28.047 4.18 1 83.69 594 LEU B O 1
ATOM 9506 N N . LEU B 1 595 ? -10.953 28.438 6.328 1 87.94 595 LEU B N 1
ATOM 9507 C CA . LEU B 1 595 ? -11.992 27.578 6.918 1 87.94 595 LEU B CA 1
ATOM 9508 C C . LEU B 1 595 ? -12.875 28.391 7.863 1 87.94 595 LEU B C 1
ATOM 9510 O O . LEU B 1 595 ? -12.391 29.281 8.562 1 87.94 595 LEU B O 1
ATOM 9514 N N . GLY B 1 596 ? -14.102 28.094 7.805 1 88.25 596 GLY B N 1
ATOM 9515 C CA . GLY B 1 596 ? -15.031 28.672 8.766 1 88.25 596 GLY B CA 1
ATOM 9516 C C . GLY B 1 596 ? -15.188 27.844 10.023 1 88.25 596 GLY B C 1
ATOM 9517 O O . GLY B 1 596 ? -14.602 26.766 10.141 1 88.25 596 GLY B O 1
ATOM 9518 N N . GLY B 1 597 ? -15.906 28.375 10.961 1 90.62 597 GLY B N 1
ATOM 9519 C CA . GLY B 1 597 ? -16.281 27.609 12.133 1 90.62 597 GLY B CA 1
ATOM 9520 C C . GLY B 1 597 ? -17.312 26.531 11.836 1 90.62 597 GLY B C 1
ATOM 9521 O O . GLY B 1 597 ? -17.828 26.453 10.719 1 90.62 597 GLY B O 1
ATOM 9522 N N . PRO B 1 598 ? -17.578 25.625 12.789 1 94.81 598 PRO B N 1
ATOM 9523 C CA . PRO B 1 598 ? -18.609 24.609 12.578 1 94.81 598 PRO B CA 1
ATOM 9524 C C . PRO B 1 598 ? -19.984 25.219 12.328 1 94.81 598 PRO B C 1
ATOM 9526 O O . PRO B 1 598 ? -20.375 26.188 13 1 94.81 598 PRO B O 1
ATOM 9529 N N . SER B 1 599 ? -20.703 24.766 11.383 1 95.81 599 SER B N 1
ATOM 9530 C CA . SER B 1 599 ? -22.047 25.25 11.047 1 95.81 599 SER B CA 1
ATOM 9531 C C . SER B 1 599 ? -23.047 24.875 12.133 1 95.81 599 SER B C 1
ATOM 9533 O O . SER B 1 599 ? -24.062 25.562 12.297 1 95.81 599 SER B O 1
ATOM 9535 N N . VAL B 1 600 ? -22.797 23.812 12.781 1 97 600 VAL B N 1
ATOM 9536 C CA . VAL B 1 600 ? -23.656 23.359 13.875 1 97 600 VAL B CA 1
ATOM 9537 C C . VAL B 1 600 ? -22.828 22.703 14.961 1 97 600 VAL B C 1
ATOM 9539 O O . VAL B 1 600 ? -21.844 22.016 14.664 1 97 600 VAL B O 1
ATOM 9542 N N . ARG B 1 601 ? -23.203 22.922 16.188 1 96.56 601 ARG B N 1
ATOM 9543 C CA . ARG B 1 601 ? -22.516 22.344 17.344 1 96.56 601 ARG B CA 1
ATOM 9544 C C . ARG B 1 601 ? -23.25 21.109 17.844 1 96.56 601 ARG B C 1
ATOM 9546 O O . ARG B 1 601 ? -24.469 20.984 17.688 1 96.56 601 ARG B O 1
ATOM 9553 N N . PRO B 1 602 ? -22.516 20.172 18.453 1 97.62 602 PRO B N 1
ATOM 9554 C CA . PRO B 1 602 ? -23.172 18.984 18.984 1 97.62 602 PRO B CA 1
ATOM 9555 C C . PRO B 1 602 ? -24.203 19.312 20.062 1 97.62 602 PRO B C 1
ATOM 9557 O O . PRO B 1 602 ? -23.906 20.016 21.031 1 97.62 602 PRO B O 1
ATOM 9560 N N . MET B 1 603 ? -25.359 18.734 20 1 96.88 603 MET B N 1
ATOM 9561 C CA . MET B 1 603 ? -26.453 19.016 20.922 1 96.88 603 MET B CA 1
ATOM 9562 C C . MET B 1 603 ? -26.188 18.391 22.281 1 96.88 603 MET B C 1
ATOM 9564 O O . MET B 1 603 ? -26.719 18.844 23.297 1 96.88 603 MET B O 1
ATOM 9568 N N . PHE B 1 604 ? -25.375 17.328 22.297 1 96.25 604 PHE B N 1
ATOM 9569 C CA . PHE B 1 604 ? -25.109 16.656 23.562 1 96.25 604 PHE B CA 1
ATOM 9570 C C . PHE B 1 604 ? -24.312 17.562 24.5 1 96.25 604 PHE B C 1
ATOM 9572 O O . PHE B 1 604 ? -24.25 17.312 25.703 1 96.25 604 PHE B O 1
ATOM 9579 N N . LEU B 1 605 ? -23.656 18.594 23.969 1 95.75 605 LEU B N 1
ATOM 9580 C CA . LEU B 1 605 ? -22.922 19.547 24.797 1 95.75 605 LEU B CA 1
ATOM 9581 C C . LEU B 1 605 ? -23.859 20.438 25.578 1 95.75 605 LEU B C 1
ATOM 9583 O O . LEU B 1 605 ? -23.453 21.094 26.547 1 95.75 605 LEU B O 1
ATOM 9587 N N . ASP B 1 606 ? -25.078 20.484 25.156 1 93 606 ASP B N 1
ATOM 9588 C CA . ASP B 1 606 ? -26.078 21.359 25.781 1 93 606 ASP B CA 1
ATOM 9589 C C . ASP B 1 606 ? -26.828 20.625 26.891 1 93 606 ASP B C 1
ATOM 9591 O O . ASP B 1 606 ? -27.656 21.219 27.578 1 93 606 ASP B O 1
ATOM 9595 N N . GLY B 1 607 ? -26.562 19.359 27.094 1 91.38 607 GLY B N 1
ATOM 9596 C CA . GLY B 1 607 ? -27.219 18.625 28.156 1 91.38 607 GLY B CA 1
ATOM 9597 C C . GLY B 1 607 ? -26.906 19.172 29.531 1 91.38 607 GLY B C 1
ATOM 9598 O O . GLY B 1 607 ? -25.859 19.766 29.75 1 91.38 607 GLY B O 1
ATOM 9599 N N . PRO B 1 608 ? -27.812 18.984 30.453 1 91.56 608 PRO B N 1
ATOM 9600 C CA . PRO B 1 608 ? -27.656 19.578 31.797 1 91.56 608 PRO B CA 1
ATOM 9601 C C . PRO B 1 608 ? -26.406 19.078 32.5 1 91.56 608 PRO B C 1
ATOM 9603 O O . PRO B 1 608 ? -25.766 19.844 33.219 1 91.56 608 PRO B O 1
ATOM 9606 N N . GLU B 1 609 ? -26.016 17.875 32.281 1 92.62 609 GLU B N 1
ATOM 9607 C CA . GLU B 1 609 ? -24.875 17.297 33 1 92.62 609 GLU B CA 1
ATOM 9608 C C . GLU B 1 609 ? -23.594 17.406 32.156 1 92.62 609 GLU B C 1
ATOM 9610 O O . GLU B 1 609 ? -22.516 17.094 32.656 1 92.62 609 GLU B O 1
ATOM 9615 N N . ALA B 1 610 ? -23.703 17.828 30.953 1 93.69 610 ALA B N 1
ATOM 9616 C CA . ALA B 1 610 ? -22.578 17.812 30 1 93.69 610 ALA B CA 1
ATOM 9617 C C . ALA B 1 610 ? -21.453 18.734 30.469 1 93.69 610 ALA B C 1
ATOM 9619 O O . ALA B 1 610 ? -20.281 18.359 30.438 1 93.69 610 ALA B O 1
ATOM 9620 N N . PRO B 1 611 ? -21.781 19.969 31.031 1 93.5 611 PRO B N 1
ATOM 9621 C CA . PRO B 1 611 ? -20.703 20.844 31.469 1 93.5 611 PRO B CA 1
ATOM 9622 C C . PRO B 1 611 ? -19.906 20.266 32.625 1 93.5 611 PRO B C 1
ATOM 9624 O O . PRO B 1 611 ? -18.672 20.391 32.656 1 93.5 611 PRO B O 1
ATOM 9627 N N . SER B 1 612 ? -20.594 19.672 33.531 1 93.69 612 SER B N 1
ATOM 9628 C CA . SER B 1 612 ? -19.906 19.078 34.688 1 93.69 612 SER B CA 1
ATOM 9629 C C . SER B 1 612 ? -19.031 17.891 34.25 1 93.69 612 SER B C 1
ATOM 9631 O O . SER B 1 612 ? -17.906 17.75 34.75 1 93.69 612 SER B O 1
ATOM 9633 N N . ARG B 1 613 ? -19.547 17.109 33.406 1 94 613 ARG B N 1
ATOM 9634 C CA . ARG B 1 613 ? -18.797 15.969 32.906 1 94 613 ARG B CA 1
ATOM 9635 C C . ARG B 1 613 ? -17.578 16.438 32.094 1 94 613 ARG B C 1
ATOM 9637 O O . ARG B 1 613 ? -16.5 15.828 32.188 1 94 613 ARG B O 1
ATOM 9644 N N . LEU B 1 614 ? -17.734 17.469 31.312 1 94.38 614 LEU B N 1
ATOM 9645 C CA . LEU B 1 614 ? -16.641 18.016 30.531 1 94.38 614 LEU B CA 1
ATOM 9646 C C . LEU B 1 614 ? -15.555 18.594 31.438 1 94.38 614 LEU B C 1
ATOM 9648 O O . LEU B 1 614 ? -14.367 18.422 31.172 1 94.38 614 LEU B O 1
ATOM 9652 N N . ALA B 1 615 ? -15.953 19.266 32.5 1 93.94 615 ALA B N 1
ATOM 9653 C CA . ALA B 1 615 ? -15.008 19.828 33.469 1 93.94 615 ALA B CA 1
ATOM 9654 C C . ALA B 1 615 ? -14.172 18.734 34.125 1 93.94 615 ALA B C 1
ATOM 9656 O O . ALA B 1 615 ? -12.977 18.906 34.344 1 93.94 615 ALA B O 1
ATOM 9657 N N . ARG B 1 616 ? -14.805 17.641 34.406 1 93.44 616 ARG B N 1
ATOM 9658 C CA . ARG B 1 616 ? -14.094 16.516 35 1 93.44 616 ARG B CA 1
ATOM 9659 C C . ARG B 1 616 ? -13.055 15.945 34.062 1 93.44 616 ARG B C 1
ATOM 9661 O O . ARG B 1 616 ? -11.961 15.562 34.469 1 93.44 616 ARG B O 1
ATOM 9668 N N . ALA B 1 617 ? -13.469 15.836 32.812 1 93 617 ALA B N 1
ATOM 9669 C CA . ALA B 1 617 ? -12.57 15.297 31.797 1 93 617 ALA B CA 1
ATOM 9670 C C . ALA B 1 617 ? -11.336 16.188 31.641 1 93 617 ALA B C 1
ATOM 9672 O O . ALA B 1 617 ? -10.242 15.688 31.328 1 93 617 ALA B O 1
ATOM 9673 N N . ARG B 1 618 ? -11.445 17.438 31.922 1 93.69 618 ARG B N 1
ATOM 9674 C CA . ARG B 1 618 ? -10.344 18.391 31.797 1 93.69 618 ARG B CA 1
ATOM 9675 C C . ARG B 1 618 ? -9.375 18.266 32.969 1 93.69 618 ARG B C 1
ATOM 9677 O O . ARG B 1 618 ? -8.227 18.703 32.875 1 93.69 618 ARG B O 1
ATOM 9684 N N . GLU B 1 619 ? -9.789 17.703 34.188 1 90.69 619 GLU B N 1
ATOM 9685 C CA . GLU B 1 619 ? -8.945 17.469 35.344 1 90.69 619 GLU B CA 1
ATOM 9686 C C . GLU B 1 619 ? -8.219 16.141 35.25 1 90.69 619 GLU B C 1
ATOM 9688 O O . GLU B 1 619 ? -7.773 15.586 36.25 1 90.69 619 GLU B O 1
ATOM 9693 N N . ARG B 1 620 ? -7.797 15.641 34.188 1 84.06 620 ARG B N 1
ATOM 9694 C CA . ARG B 1 620 ? -7.141 14.367 33.906 1 84.06 620 ARG B CA 1
ATOM 9695 C C . ARG B 1 620 ? -7.953 13.195 34.438 1 84.06 620 ARG B C 1
ATOM 9697 O O . ARG B 1 620 ? -7.949 12.938 35.656 1 84.06 620 ARG B O 1
ATOM 9704 N N . MET B 1 621 ? -8.641 12.602 33.688 1 89.19 621 MET B N 1
ATOM 9705 C CA . MET B 1 621 ? -9.531 11.492 34.031 1 89.19 621 MET B CA 1
ATOM 9706 C C . MET B 1 621 ? -9.125 10.227 33.281 1 89.19 621 MET B C 1
ATOM 9708 O O . MET B 1 621 ? -8.734 10.297 32.094 1 89.19 621 MET B O 1
ATOM 9712 N N . ALA B 1 622 ? -9.102 9.102 34.062 1 90.69 622 ALA B N 1
ATOM 9713 C CA . ALA B 1 622 ? -8.977 7.797 33.438 1 90.69 622 ALA B CA 1
ATOM 9714 C C . ALA B 1 622 ? -10.336 7.285 32.969 1 90.69 622 ALA B C 1
ATOM 9716 O O . ALA B 1 622 ? -11.375 7.742 33.438 1 90.69 622 ALA B O 1
ATOM 9717 N N . PRO B 1 623 ? -10.312 6.43 32 1 92.94 623 PRO B N 1
ATOM 9718 C CA . PRO B 1 623 ? -11.578 5.918 31.469 1 92.94 623 PRO B CA 1
ATOM 9719 C C . PRO B 1 623 ? -12.492 5.367 32.562 1 92.94 623 PRO B C 1
ATOM 9721 O O . PRO B 1 623 ? -13.703 5.586 32.531 1 92.94 623 PRO B O 1
ATOM 9724 N N . LEU B 1 624 ? -11.969 4.766 33.562 1 92.25 624 LEU B N 1
ATOM 9725 C CA . LEU B 1 624 ? -12.766 4.16 34.625 1 92.25 624 LEU B CA 1
ATOM 9726 C C . LEU B 1 624 ? -13.453 5.23 35.469 1 92.25 624 LEU B C 1
ATOM 9728 O O . LEU B 1 624 ? -14.469 4.965 36.094 1 92.25 624 LEU B O 1
ATOM 9732 N N . ASP B 1 625 ? -12.914 6.43 35.469 1 91.56 625 ASP B N 1
ATOM 9733 C CA . ASP B 1 625 ? -13.492 7.539 36.219 1 91.56 625 ASP B CA 1
ATOM 9734 C C . ASP B 1 625 ? -14.797 8.008 35.562 1 91.56 625 ASP B C 1
ATOM 9736 O O . ASP B 1 625 ? -15.586 8.727 36.188 1 91.56 625 ASP B O 1
ATOM 9740 N N . MET B 1 626 ? -15.023 7.598 34.375 1 91.94 626 MET B N 1
ATOM 9741 C CA . MET B 1 626 ? -16.203 8.008 33.625 1 91.94 626 MET B CA 1
ATOM 9742 C C . MET B 1 626 ? -17.438 7.266 34.125 1 91.94 626 MET B C 1
ATOM 9744 O O . MET B 1 626 ? -18.562 7.621 33.781 1 91.94 626 MET B O 1
ATOM 9748 N N . LEU B 1 627 ? -17.25 6.234 34.938 1 88.44 627 LEU B N 1
ATOM 9749 C CA . LEU B 1 627 ? -18.344 5.43 35.469 1 88.44 627 LEU B CA 1
ATOM 9750 C C . LEU B 1 627 ? -18.953 6.066 36.688 1 88.44 627 LEU B C 1
ATOM 9752 O O . LEU B 1 627 ? -20.016 5.645 37.156 1 88.44 627 LEU B O 1
ATOM 9756 N N . ARG B 1 628 ? -18.281 7.039 37.25 1 76.94 628 ARG B N 1
ATOM 9757 C CA . ARG B 1 628 ? -18.734 7.664 38.5 1 76.94 628 ARG B CA 1
ATOM 9758 C C . ARG B 1 628 ? -19.594 8.891 38.219 1 76.94 628 ARG B C 1
ATOM 9760 O O . ARG B 1 628 ? -19.422 9.555 37.188 1 76.94 628 ARG B O 1
#

pLDDT: mean 89.18, std 13.43, range [22.77, 98.69]

Nearest PDB structures (foldseek):
  3dwc-assembly2_D  TM=4.081E-01  e=1.621E-02  Trypanosoma cruzi
  3dwc-assembly2_C  TM=3.197E-01  e=5.990E-03  Trypanosoma cruzi
  5a6a-assembly1_A  TM=1.365E-01  e=2.156E+00  Streptococcus pneumoniae TIGR4
  2epo-assembly1_B  TM=1.239E-01  e=2.919E+00  Streptococcus gordonii
  2epo-assembly1_A  TM=1.407E-01  e=3.952E+00  Streptococcus gordonii

=== Feature glossary ===
Key to the feature types in this record:

— What the protein is —

Primary structure: the covalent order of the twenty standard amino acids along the backbone. Two proteins with the same sequence will (almost always) fold to the same structure; two with 30% identity often share a fold but not the details.

Database cross-references. InterPro integrates a dozen domain/family signature databases into unified entries with residue-range hits. GO terms attach function/process/location labels with evidence codes. CATH codes position the fold in a four-level structural taxonomy. Organism is the NCBI-taxonomy species name.

— Where its atoms are —

The mmCIF block holds the 3D Cartesian coordinates of each backbone atom (N, Cα, C, O) in ångströms. mmCIF is the PDB's canonical archive format — a tagged-loop text representation of the atomic model.

Six rendered views show the 3D structure from the faces of a cube — i.e. along ±x, ±y, ±z. Rendering representation is drawn randomly per protein from cartoon (secondary-structure ribbons), sticks (backbone bonds), or molecular surface; coloring is either N→C rainbow (blue at the N-terminus through red at the C-terminus) or one color per chain.

— Local backbone conformation —

DSSP 8-state secondary structure assigns each residue one of H (α-helix), G (3₁₀-helix), I (π-helix), E (extended β-strand), B (isolated β-bridge), T (hydrogen-bonded turn), S (bend), or '-' (coil). The assignment is computed from backbone hydrogen-bond geometry via the Kabsch–Sander algorithm.

P-SEA three-state annotation labels each residue as helix, strand, or coil based purely on the geometry of the Cα trace. It serves as a fallback when the full backbone (and thus DSSP) is unavailable.

The φ/ψ torsion pair specifies the backbone conformation at each residue. φ rotates about the N–Cα bond, ψ about the Cα–C bond. Steric clashes forbid most of the (φ, ψ) plane — the allowed regions (α-helix basin, β-sheet basin, left-handed helix) are the Ramachandran-allowed regions.

— Global shape and packing —

The geometric summary reports three shape descriptors. Rg (radius of gyration) measures how spread out the Cα atoms are about their centre of mass; compact globular proteins have small Rg, elongated or unfolded ones large. Cα contacts (<8 Å, |i−j|>4) count long-range residue pairs in spatial proximity — high for tightly packed folds, near zero for rods or random coil. The bounding-box extents give the protein's footprint along x, y, z in Å.

Accessible surface area quantifies burial. A residue with SASA near zero is packed into the hydrophobic core; one with SASA >100 Å² sits on the surface. Computed here via the Shrake–Rupley numerical algorithm with a 1.4 Å probe.

Plot images: a contact map (which residues are close in 3D, as an N×N binary image), a Ramachandran scatter (backbone torsion angles, revealing secondary-structure composition at a glance), and — for AlphaFold structures — a PAE heatmap (pairwise prediction confidence).

— Structural neighborhood —

The Foldseek 3Di string encodes local tertiary geometry as a 20-letter alphabet — one character per residue — derived from the relative positions of nearby Cα atoms. Unlike the amino-acid sequence, 3Di is a direct function of the 3D structure, so two proteins with the same fold have similar 3Di strings even at low sequence identity.

Nearest PDB neighbors are the top structural matches found by Foldseek when searching this structure against the entire Protein Data Bank. Each hit reports a TM-score (0 to 1; >0.5 almost always implies the same fold) and an E-value. These are *structural* homologs — they may share no detectable sequence similarity.

— Confidence and disorder —

For AlphaFold models, the B-factor field carries pLDDT — the model's own estimate of local accuracy on a 0–100 scale. Regions with pLDDT<50 should be treated as essentially unmodeled; they often correspond to intrinsically disordered segments.

B-factor (Debye–Waller factor) reflects atomic displacement in the crystal lattice. It is an experimental observable (units Å²), not a prediction; low values mean the atom is pinned down, high values mean it moves or is heterogeneous across the crystal.

Predicted aligned error is AlphaFold's pairwise confidence. Unlike pLDDT (per-residue), PAE is per-residue-pair and captures whether two parts of the structure are correctly placed relative to each other. Units are ångströms of expected positional error.